Protein AF-0000000075194626 (afdb_homodimer)

Foldseek 3Di:
DDPPPPPPPPVVVCCVVVVVVLQDDPVLVVLQPDDADWDFLVRLQVLQPDDDFVSLLVLLQCLLNRLLSLLSNLSVLLSPDPPVLCPQPLNVVLNVLSVVVNVCSVPDDRRDGLVSSVVSLVVLVVSLQQCLLNVLSLLLSCLVVLVVDDQVSSQVSVLLVLLSNVVSCCSSQQSSQSSCVVVVNDDPPCDRRQKRAWDQLLVLLVVLVVLLQPFDDPDPQGWAAEAEEEDRRHTFIGRSFLSSLLSNLLRNVQGVLQCVQCVVPNHTHHWYWYWYDDPWKIKIKIWHFSQFDCCPPVWHAPDPVLLLTSHCVRTVCSPPPLLSVLSVVLSPDSSHHDSGPVVVSVVSVVLVPVPPVPPPPCPRDNSCRNNSSQSSLPQQHWGWDWDTPHRTIIMIMTMHTRPRPGIGPSPD/DDPPPPPPPPVVVCCVVVVVCLQDDPVLVVLQPDDADWDFLVRLQVLQVDDDFVSLLVLLQCLLNRLLSLLSNLSVLLSPDPPVLCPQPLNVVLNVLSVVVNVCSVPDDRRDGLVSSVVSLVVLVVSLQQCLLNVLSLLLSCLVVLVVDDQVSSQVSVLLVLLSNVVSCCSSQQSSQSSCVVVVNDDPPCDRRQKRAWDQLLVLLVVLVVLLQPFDDDDPQGWAAEAEEEDRRHTFIDRSFLSSLLSNLLRNVQGVLQCVQCVVPNHTHHWYWYWYDDPWKIKIKIKHFSQFDCCPPVWHAPDPVLLLTSHCVRTVCSPPPLLSVLSVVLSPDSSHHDSGSVVVSVVSVVVVPVPPVPPPPCPRDNSCRNNSSQSSLPQQHWGWDWDTPHRTIIMIMTMHTRPRPGIGPSPD

Sequence (824 aa):
MLSVPRPRLTLSRRLESTALHFYQNRQLELYAAKETKRLTLRQLVFFGRSINEERIITSANYVRTELPVRIAHRLRDLQALPYIVVTQEGVAKVYELYWSAFEKFRRYPVVTSLAENEKFCQFVAQLLNEHATVIPNLYLGLSLSSPYLAPDQLDSFMRRMLISRISRRVLAEHHIALSEAYAGTRAQESRVGIISTALDVAGCIRRCTDLLKSRPLQDAKGWPQIVIDGHLDCKFAYIREHLEYIIFELLKNAVDATRHKHASSDSLPPINVTVAEGTDDVGIRVSDQGGGGLSNNSCPVKSPEDLFSFSHVRNATRLDDERLVALRTVSSSQEGLLATVREQVARWQQDGETDNIALQGSHPKIGIGLPMSNIFATYFGGSLELVSLDGWGTDVYLRVPKLGTNLEGIEVMLSVPRPRLTLSRRLESTALHFYQNRQLELYAAKETKRLTLRQLVFFGRSINEERIITSANYVRTELPVRIAHRLRDLQALPYIVVTQEGVAKVYELYWSAFEKFRRYPVVTSLAENEKFCQFVAQLLNEHATVIPNLYLGLSLSSPYLAPDQLDSFMRRMLISRISRRVLAEHHIALSEAYAGTRAQESRVGIISTALDVAGCIRRCTDLLKSRPLQDAKGWPQIVIDGHLDCKFAYIREHLEYIIFELLKNAVDATRHKHASSDSLPPINVTVAEGTDDVGIRVSDQGGGGLSNNSCPVKSPEDLFSFSHVRNATRLDDERLVALRTVSSSQEGLLATVREQVARWQQDGETDNIALQGSHPKIGIGLPMSNIFATYFGGSLELVSLDGWGTDVYLRVPKLGTNLEGIEV

InterPro domains:
  IPR018955 Branched-chain alpha-ketoacid dehydrogenase kinase/Pyruvate dehydrogenase kinase, N-terminal [PF10436] (38-195)
  IPR036784 Alpha-ketoacid/pyruvate dehydrogenase kinase, N-terminal domain superfamily [G3DSA:1.20.140.20] (39-197)
  IPR036784 Alpha-ketoacid/pyruvate dehydrogenase kinase, N-terminal domain superfamily [SSF69012] (26-180)
  IPR036890 Histidine kinase/HSP90-like ATPase superfamily [G3DSA:3.30.565.10] (199-412)
  IPR036890 Histidine kinase/HSP90-like ATPase superfamily [SSF55874] (155-292)
  IPR036890 Histidine kinase/HSP90-like ATPase superfamily [SSF55874] (356-401)
  IPR039028 PDK/BCKDK protein kinase [PTHR11947] (21-409)

Nearest PDB structures (foldseek):
  8f5f-assembly1_A-3  TM=8.818E-01  e=5.459E-21  Homo sapiens
  6tn2-assembly1_AAA  TM=8.683E-01  e=3.681E-20  Homo sapiens
  6tn0-assembly1_AAA  TM=8.755E-01  e=8.912E-20  Homo sapiens
  2q8g-assembly1_A-2  TM=8.349E-01  e=2.784E-20  Homo sapiens
  2bu5-assembly1_A-2  TM=8.550E-01  e=2.158E-19  Homo sapiens

Solvent-accessible surface area (backbone atoms only — not comparable to full-atom values): 43524 Å² total; per-residue (Å²): 138,84,81,74,79,78,79,64,66,64,64,53,50,54,49,47,55,52,45,47,57,61,76,64,47,71,68,50,51,57,34,40,68,52,78,82,85,73,54,25,57,42,56,55,40,61,63,45,70,74,69,46,72,68,52,50,40,51,47,51,44,46,49,46,58,47,46,28,32,57,44,27,45,51,51,50,54,50,64,69,42,58,68,78,48,39,64,26,66,29,33,35,51,43,49,50,54,48,49,51,50,28,55,52,36,67,66,51,73,87,50,86,46,70,71,49,42,54,53,48,42,52,53,50,52,50,52,55,53,68,50,15,30,38,55,34,18,42,52,45,26,43,36,73,33,28,89,81,42,56,54,69,56,48,37,50,50,50,49,32,55,52,34,40,48,51,50,50,46,51,54,51,49,26,49,44,36,39,51,33,37,74,73,67,77,38,90,54,82,65,38,36,47,60,31,23,58,57,37,46,52,49,58,44,52,52,51,39,49,53,58,57,67,66,50,87,70,92,60,88,82,73,76,56,49,76,46,79,47,70,48,63,80,43,58,35,46,40,47,56,67,55,53,42,31,34,52,36,45,52,51,50,51,37,50,53,32,29,48,62,61,36,62,87,48,95,62,61,71,57,31,42,35,38,34,16,59,32,94,57,31,37,27,38,37,44,37,29,59,26,26,35,48,50,60,44,92,80,50,60,24,93,45,65,70,25,67,50,44,61,21,39,89,44,19,53,60,54,66,32,64,62,27,50,53,42,28,50,54,41,37,71,34,82,76,32,47,82,81,45,58,65,61,56,53,52,50,50,59,52,37,70,69,43,72,74,82,50,56,75,78,64,71,64,60,64,74,52,58,62,34,49,30,42,45,54,31,33,32,48,64,24,39,68,47,66,45,64,30,28,56,33,9,35,40,34,41,38,34,40,55,43,73,27,74,44,52,46,51,53,87,99,135,84,81,75,79,75,78,65,64,64,65,53,50,54,49,48,53,52,44,47,57,62,74,63,44,70,67,52,52,58,34,42,69,52,79,80,83,74,53,26,59,43,56,54,41,62,62,44,71,74,69,45,73,69,52,51,39,50,48,50,43,47,49,48,59,48,46,30,32,58,43,27,44,51,51,50,54,51,63,68,41,58,67,78,48,40,64,26,68,30,33,34,51,43,50,50,52,49,48,51,51,29,54,52,36,69,67,50,76,86,50,84,46,70,71,48,42,54,54,48,43,51,53,51,52,52,53,55,53,68,49,16,30,37,55,35,18,43,52,45,27,43,38,74,34,28,90,80,42,57,53,70,58,49,36,51,50,52,48,35,54,51,36,40,49,51,50,50,47,51,53,51,49,26,49,44,36,40,52,33,38,74,71,67,77,37,90,54,82,64,37,37,47,63,31,24,60,56,37,45,52,49,57,44,52,52,51,38,49,54,59,56,69,67,48,89,70,92,60,88,82,72,76,55,48,75,46,78,48,70,46,63,82,42,59,34,45,42,49,59,67,55,54,42,30,34,51,37,46,51,50,50,52,39,50,53,31,27,49,63,63,36,63,88,48,96,62,62,72,56,31,41,35,38,32,17,61,32,95,57,31,37,25,39,36,42,36,28,60,27,26,34,48,51,60,43,92,80,47,60,25,92,45,65,70,25,67,49,43,60,20,38,87,45,21,55,59,54,67,31,65,63,26,51,52,42,28,50,54,41,38,70,35,82,75,32,48,81,80,44,58,66,62,55,53,52,49,50,60,51,38,69,70,44,75,73,83,52,56,78,81,65,72,64,59,62,74,51,57,63,34,49,32,42,46,55,32,33,34,48,63,25,40,68,47,65,46,64,31,29,56,34,10,37,39,35,39,38,36,39,54,44,74,27,75,42,52,46,50,54,88,102

Structure (mmCIF, N/CA/C/O backbone):
data_AF-0000000075194626-model_v1
#
loop_
_entity.id
_entity.type
_entity.pdbx_description
1 polymer 'Protein-serine/threonine kinase'
#
loop_
_atom_site.group_PDB
_atom_site.id
_atom_site.type_symbol
_atom_site.label_atom_id
_atom_site.label_alt_id
_atom_site.label_comp_id
_atom_site.label_asym_id
_atom_site.label_entity_id
_atom_site.label_seq_id
_atom_site.pdbx_PDB_ins_code
_atom_site.Cartn_x
_atom_site.Cartn_y
_atom_site.Cartn_z
_atom_site.occupancy
_atom_site.B_iso_or_equiv
_atom_site.auth_seq_id
_atom_site.auth_comp_id
_atom_site.auth_asym_id
_atom_site.auth_atom_id
_atom_site.pdbx_PDB_model_num
ATOM 1 N N . MET A 1 1 ? -59.531 43.375 3.799 1 26.41 1 MET A N 1
ATOM 2 C CA . MET A 1 1 ? -58.781 42.938 2.637 1 26.41 1 MET A CA 1
ATOM 3 C C . MET A 1 1 ? -57.344 43.469 2.699 1 26.41 1 MET A C 1
ATOM 5 O O . MET A 1 1 ? -57.062 44.562 2.182 1 26.41 1 MET A O 1
ATOM 9 N N . LEU A 1 2 ? -56.656 43.344 3.855 1 31.11 2 LEU A N 1
ATOM 10 C CA . LEU A 1 2 ? -55.375 43.969 4.281 1 31.11 2 LEU A CA 1
ATOM 11 C C . LEU A 1 2 ? -54.219 43.344 3.545 1 31.11 2 LEU A C 1
ATOM 13 O O . LEU A 1 2 ? -54.094 42.125 3.477 1 31.11 2 LEU A O 1
ATOM 17 N N . SER A 1 3 ? -53.625 44.094 2.457 1 29.52 3 SER A N 1
ATOM 18 C CA . SER A 1 3 ? -52.562 43.844 1.478 1 29.52 3 SER A CA 1
ATOM 19 C C . SER A 1 3 ? -51.219 43.594 2.158 1 29.52 3 SER A C 1
ATOM 21 O O . SER A 1 3 ? -50.75 44.406 2.936 1 29.52 3 SER A O 1
ATOM 23 N N . VAL A 1 4 ? -50.906 42.25 2.408 1 36.88 4 VAL A N 1
ATOM 24 C CA . VAL A 1 4 ? -49.688 41.812 3.064 1 36.88 4 VAL A CA 1
ATOM 25 C C . VAL A 1 4 ? -48.5 42.188 2.195 1 36.88 4 VAL A C 1
ATOM 27 O O . VAL A 1 4 ? -48.406 41.75 1.043 1 36.88 4 VAL A O 1
ATOM 30 N N . PRO A 1 5 ? -47.812 43.344 2.488 1 29.92 5 PRO A N 1
ATOM 31 C CA . PRO A 1 5 ? -46.688 43.75 1.645 1 29.92 5 PRO A CA 1
ATOM 32 C C . PRO A 1 5 ? -45.625 42.656 1.53 1 29.92 5 PRO A C 1
ATOM 34 O O . PRO A 1 5 ? -45.312 42 2.516 1 29.92 5 PRO A O 1
ATOM 37 N N . ARG A 1 6 ? -45.531 42.031 0.31 1 35.09 6 ARG A N 1
ATOM 38 C CA . ARG A 1 6 ? -44.594 40.938 -0.045 1 35.09 6 ARG A CA 1
ATOM 39 C C . ARG A 1 6 ? -43.156 41.406 0.08 1 35.09 6 ARG A C 1
ATOM 41 O O . ARG A 1 6 ? -42.719 42.344 -0.621 1 35.09 6 ARG A O 1
ATOM 48 N N . PRO A 1 7 ? -42.5 41.344 1.349 1 30.73 7 PRO A N 1
ATOM 49 C CA . PRO A 1 7 ? -41.094 41.719 1.551 1 30.73 7 PRO A CA 1
ATOM 50 C C . PRO A 1 7 ? -40.125 40.969 0.634 1 30.73 7 PRO A C 1
ATOM 52 O O . PRO A 1 7 ? -38.938 40.875 0.933 1 30.73 7 PRO A O 1
ATOM 55 N N . ARG A 1 8 ? -40.5 40.438 -0.591 1 35.94 8 ARG A N 1
ATOM 56 C CA . ARG A 1 8 ? -39.719 39.469 -1.357 1 35.94 8 ARG A CA 1
ATOM 57 C C . ARG A 1 8 ? -38.469 40.125 -1.947 1 35.94 8 ARG A C 1
ATOM 59 O O . ARG A 1 8 ? -37.625 39.438 -2.484 1 35.94 8 ARG A O 1
ATOM 66 N N . LEU A 1 9 ? -38.469 41.375 -2.348 1 35.84 9 LEU A N 1
ATOM 67 C CA . LEU A 1 9 ? -37.531 41.812 -3.373 1 35.84 9 LEU A CA 1
ATOM 68 C C . LEU A 1 9 ? -36.156 42.062 -2.779 1 35.84 9 LEU A C 1
ATOM 70 O O . LEU A 1 9 ? -35.156 42.062 -3.5 1 35.84 9 LEU A O 1
ATOM 74 N N . THR A 1 10 ? -36.062 42.406 -1.47 1 34.56 10 THR A N 1
ATOM 75 C CA . THR A 1 10 ? -34.781 42.906 -1.003 1 34.56 10 THR A CA 1
ATOM 76 C C . THR A 1 10 ? -33.781 41.75 -0.869 1 34.56 10 THR A C 1
ATOM 78 O O . THR A 1 10 ? -32.594 41.938 -1.087 1 34.56 10 THR A O 1
ATOM 81 N N . LEU A 1 11 ? -34.281 40.594 -0.537 1 42.44 11 LEU A N 1
ATOM 82 C CA . LEU A 1 11 ? -33.344 39.5 -0.332 1 42.44 11 LEU A CA 1
ATOM 83 C C . LEU A 1 11 ? -32.812 38.969 -1.664 1 42.44 11 LEU A C 1
ATOM 85 O O . LEU A 1 11 ? -31.703 38.438 -1.731 1 42.44 11 LEU A O 1
ATOM 89 N N . SER A 1 12 ? -33.594 39.125 -2.758 1 41.66 12 SER A N 1
ATOM 90 C CA . SER A 1 12 ? -33.188 38.625 -4.074 1 41.66 12 SER A CA 1
ATOM 91 C C . SER A 1 12 ? -32.094 39.469 -4.68 1 41.66 12 SER A C 1
ATOM 93 O O . SER A 1 12 ? -31.156 38.938 -5.301 1 41.66 12 SER A O 1
ATOM 95 N N . ARG A 1 13 ? -32.031 40.719 -4.523 1 41.34 13 ARG A N 1
ATOM 96 C CA . ARG A 1 13 ? -31.031 41.594 -5.117 1 41.34 13 ARG A CA 1
ATOM 97 C C . ARG A 1 13 ? -29.703 41.5 -4.375 1 41.34 13 ARG A C 1
ATOM 99 O O . ARG A 1 13 ? -28.641 41.562 -4.992 1 41.34 13 ARG A O 1
ATOM 106 N N . ARG A 1 14 ? -29.734 41.438 -3.104 1 43.91 14 ARG A N 1
ATOM 107 C CA . ARG A 1 14 ? -28.5 41.219 -2.346 1 43.91 14 ARG A CA 1
ATOM 108 C C . ARG A 1 14 ? -27.859 39.875 -2.682 1 43.91 14 ARG A C 1
ATOM 110 O O . ARG A 1 14 ? -26.641 39.781 -2.75 1 43.91 14 ARG A O 1
ATOM 117 N N . LEU A 1 15 ? -28.719 38.969 -3.002 1 44.88 15 LEU A N 1
ATOM 118 C CA . LEU A 1 15 ? -28.203 37.688 -3.406 1 44.88 15 LEU A CA 1
ATOM 119 C C . LEU A 1 15 ? -27.578 37.75 -4.797 1 44.88 15 LEU A C 1
ATOM 121 O O . LEU A 1 15 ? -26.547 37.094 -5.055 1 44.88 15 LEU A O 1
ATOM 125 N N . GLU A 1 16 ? -28.203 38.562 -5.684 1 43.69 16 GLU A N 1
ATOM 126 C CA . GLU A 1 16 ? -27.672 38.719 -7.027 1 43.69 16 GLU A CA 1
ATOM 127 C C . GLU A 1 16 ? -26.375 39.531 -7.012 1 43.69 16 GLU A C 1
ATOM 129 O O . GLU A 1 16 ? -25.422 39.219 -7.711 1 43.69 16 GLU A O 1
ATOM 134 N N . SER A 1 17 ? -26.453 40.719 -6.434 1 42.25 17 SER A N 1
ATOM 135 C CA . SER A 1 17 ? -25.234 41.531 -6.352 1 42.25 17 SER A CA 1
ATOM 136 C C . SER A 1 17 ? -24.125 40.781 -5.613 1 42.25 17 SER A C 1
ATOM 138 O O . SER A 1 17 ? -22.969 40.812 -6.027 1 42.25 17 SER A O 1
ATOM 140 N N . THR A 1 18 ? -24.484 40.188 -4.527 1 44.62 18 THR A N 1
ATOM 141 C CA . THR A 1 18 ? -23.531 39.375 -3.783 1 44.62 18 THR A CA 1
ATOM 142 C C . THR A 1 18 ? -23.062 38.188 -4.621 1 44.62 18 THR A C 1
ATOM 144 O O . THR A 1 18 ? -21.938 37.719 -4.461 1 44.62 18 THR A O 1
ATOM 147 N N . ALA A 1 19 ? -23.938 37.75 -5.367 1 49.41 19 ALA A N 1
ATOM 148 C CA . ALA A 1 19 ? -23.594 36.688 -6.289 1 49.41 19 ALA A CA 1
ATOM 149 C C . ALA A 1 19 ? -22.609 37.156 -7.355 1 49.41 19 ALA A C 1
ATOM 151 O O . ALA A 1 19 ? -21.672 36.469 -7.703 1 49.41 19 ALA A O 1
ATOM 152 N N . LEU A 1 20 ? -22.953 38.312 -7.988 1 45.66 20 LEU A N 1
ATOM 153 C CA . LEU A 1 20 ? -22.078 38.875 -9 1 45.66 20 LEU A CA 1
ATOM 154 C C . LEU A 1 20 ? -20.688 39.156 -8.422 1 45.66 20 LEU A C 1
ATOM 156 O O . LEU A 1 20 ? -19.688 38.906 -9.078 1 45.66 20 LEU A O 1
ATOM 160 N N . HIS A 1 21 ? -20.641 39.844 -7.312 1 49.88 21 HIS A N 1
ATOM 161 C CA . HIS A 1 21 ? -19.359 40.062 -6.637 1 49.88 21 HIS A CA 1
ATOM 162 C C . HIS A 1 21 ? -18.688 38.75 -6.273 1 49.88 21 HIS A C 1
ATOM 164 O O . HIS A 1 21 ? -17.469 38.688 -6.113 1 49.88 21 HIS A O 1
ATOM 170 N N . PHE A 1 22 ? -19.484 37.875 -6.203 1 56.28 22 PHE A N 1
ATOM 171 C CA . PHE A 1 22 ? -18.984 36.562 -5.914 1 56.28 22 PHE A CA 1
ATOM 172 C C . PHE A 1 22 ? -18.109 36.062 -7.055 1 56.28 22 PHE A C 1
ATOM 174 O O . PHE A 1 22 ? -17.016 35.5 -6.82 1 56.28 22 PHE A O 1
ATOM 181 N N . TYR A 1 23 ? -18.484 36.312 -8.367 1 63.53 23 TYR A N 1
ATOM 182 C CA . TYR A 1 23 ? -17.781 35.656 -9.477 1 63.53 23 TYR A CA 1
ATOM 183 C C . TYR A 1 23 ? -16.844 36.656 -10.172 1 63.53 23 TYR A C 1
ATOM 185 O O . TYR A 1 23 ? -15.828 36.25 -10.734 1 63.53 23 TYR A O 1
ATOM 193 N N . GLN A 1 24 ? -17.203 37.938 -10.133 1 67.81 24 GLN A N 1
ATOM 194 C CA . GLN A 1 24 ? -16.375 38.781 -10.969 1 67.81 24 GLN A CA 1
ATOM 195 C C . GLN A 1 24 ? -15.703 39.875 -10.141 1 67.81 24 GLN A C 1
ATOM 197 O O . GLN A 1 24 ? -16.359 40.844 -9.711 1 67.81 24 GLN A O 1
ATOM 202 N N . ASN A 1 25 ? -14.539 39.656 -9.664 1 79.44 25 ASN A N 1
ATOM 203 C CA . ASN A 1 25 ? -13.703 40.625 -8.961 1 79.44 25 ASN A CA 1
ATOM 204 C C . ASN A 1 25 ? -12.32 40.719 -9.594 1 79.44 25 ASN A C 1
ATOM 206 O O . ASN A 1 25 ? -11.555 39.781 -9.586 1 79.44 25 ASN A O 1
ATOM 210 N N . ARG A 1 26 ? -11.977 41.875 -10.164 1 87.19 26 ARG A N 1
ATOM 211 C CA . ARG A 1 26 ? -10.742 42.094 -10.898 1 87.19 26 ARG A CA 1
ATOM 212 C C . ARG A 1 26 ? -9.523 41.875 -10.008 1 87.19 26 ARG A C 1
ATOM 214 O O . ARG A 1 26 ? -8.523 41.312 -10.445 1 87.19 26 ARG A O 1
ATOM 221 N N . GLN A 1 27 ? -9.617 42.406 -8.82 1 91.5 27 GLN A N 1
ATOM 222 C CA . GLN A 1 27 ? -8.5 42.219 -7.895 1 91.5 27 GLN A CA 1
ATOM 223 C C . GLN A 1 27 ? -8.25 40.75 -7.605 1 91.5 27 GLN A C 1
ATOM 225 O O . GLN A 1 27 ? -7.098 40.312 -7.562 1 91.5 27 GLN A O 1
ATOM 230 N N . LEU A 1 28 ? -9.297 40.031 -7.391 1 93.94 28 LEU A N 1
ATOM 231 C CA . LEU A 1 28 ? -9.156 38.625 -7.145 1 93.94 28 LEU A CA 1
ATOM 232 C C . LEU A 1 28 ? -8.5 37.906 -8.336 1 93.94 28 LEU A C 1
ATOM 234 O O . LEU A 1 28 ? -7.637 37.062 -8.164 1 93.94 28 LEU A O 1
ATOM 238 N N . GLU A 1 29 ? -8.883 38.281 -9.523 1 93.5 29 GLU A N 1
ATOM 239 C CA . GLU A 1 29 ? -8.328 37.688 -10.734 1 93.5 29 GLU A CA 1
ATOM 240 C C . GLU A 1 29 ? -6.832 37.969 -10.852 1 93.5 29 GLU A C 1
ATOM 242 O O . GLU A 1 29 ? -6.059 37.125 -11.258 1 93.5 29 GLU A O 1
ATOM 247 N N . LEU A 1 30 ? -6.508 39.125 -10.531 1 94.31 30 LEU A N 1
ATOM 248 C CA . LEU A 1 30 ? -5.105 39.531 -10.609 1 94.31 30 LEU A CA 1
ATOM 249 C C . LEU A 1 30 ? -4.254 38.688 -9.656 1 94.31 30 LEU A C 1
ATOM 251 O O . LEU A 1 30 ? -3.174 38.219 -10.023 1 94.31 30 LEU A O 1
ATOM 255 N N . TYR A 1 31 ? -4.68 38.562 -8.492 1 95.5 31 TYR A N 1
ATOM 256 C CA . TYR A 1 31 ? -3.922 37.812 -7.5 1 95.5 31 TYR A CA 1
ATOM 257 C C . TYR A 1 31 ? -3.953 36.312 -7.809 1 95.5 31 TYR A C 1
ATOM 259 O O . TYR A 1 31 ? -2.963 35.625 -7.598 1 95.5 31 TYR A O 1
ATOM 267 N N . ALA A 1 32 ? -5.066 35.844 -8.305 1 94.62 32 ALA A N 1
ATOM 268 C CA . ALA A 1 32 ? -5.219 34.438 -8.625 1 94.62 32 ALA A CA 1
ATOM 269 C C . ALA A 1 32 ? -4.359 34.031 -9.82 1 94.62 32 ALA A C 1
ATOM 271 O O . ALA A 1 32 ? -4.062 32.844 -10.023 1 94.62 32 ALA A O 1
ATOM 272 N N . ALA A 1 33 ? -3.98 34.938 -10.562 1 94.88 33 ALA A N 1
ATOM 273 C CA . ALA A 1 33 ? -3.15 34.688 -11.734 1 94.88 33 ALA A CA 1
ATOM 274 C C . ALA A 1 33 ? -1.678 34.594 -11.352 1 94.88 33 ALA A C 1
ATOM 276 O O . ALA A 1 33 ? -0.868 34.062 -12.133 1 94.88 33 ALA A O 1
ATOM 277 N N . LYS A 1 34 ? -1.343 35.062 -10.188 1 94.88 34 LYS A N 1
ATOM 278 C CA . LYS A 1 34 ? 0.04 35 -9.727 1 94.88 34 LYS A CA 1
ATOM 279 C C . LYS A 1 34 ? 0.396 33.562 -9.297 1 94.88 34 LYS A C 1
ATOM 281 O O . LYS A 1 34 ? -0.45 32.844 -8.766 1 94.88 34 LYS A O 1
ATOM 286 N N . GLU A 1 35 ? 1.646 33.219 -9.531 1 93.06 35 GLU A N 1
ATOM 287 C CA . GLU A 1 35 ? 2.125 31.922 -9.078 1 93.06 35 GLU A CA 1
ATOM 288 C C . GLU A 1 35 ? 2.559 31.969 -7.613 1 93.06 35 GLU A C 1
ATOM 290 O O . GLU A 1 35 ? 3.156 32.938 -7.172 1 93.06 35 GLU A O 1
ATOM 295 N N . THR A 1 36 ? 2.207 30.922 -6.965 1 93.19 36 THR A N 1
ATOM 296 C CA . THR A 1 36 ? 2.633 30.812 -5.574 1 93.19 36 THR A CA 1
ATOM 297 C C . THR A 1 36 ? 4.125 30.516 -5.484 1 93.19 36 THR A C 1
ATOM 299 O O . THR A 1 36 ? 4.668 29.797 -6.32 1 93.19 36 THR A O 1
ATOM 302 N N . LYS A 1 37 ? 4.723 31.109 -4.574 1 92.06 37 LYS A N 1
ATOM 303 C CA . LYS A 1 37 ? 6.113 30.797 -4.277 1 92.06 37 LYS A CA 1
ATOM 304 C C . LYS A 1 37 ? 6.211 29.719 -3.189 1 92.06 37 LYS A C 1
ATOM 306 O O . LYS A 1 37 ? 6.203 30.047 -1.998 1 92.06 37 LYS A O 1
ATOM 311 N N . ARG A 1 38 ? 6.453 28.562 -3.576 1 92.25 38 ARG A N 1
ATOM 312 C CA . ARG A 1 38 ? 6.516 27.438 -2.654 1 92.25 38 ARG A CA 1
ATOM 313 C C . ARG A 1 38 ? 7.852 27.391 -1.926 1 92.25 38 ARG A C 1
ATOM 315 O O . ARG A 1 38 ? 8.883 27.781 -2.484 1 92.25 38 ARG A O 1
ATOM 322 N N . LEU A 1 39 ? 7.805 26.938 -0.769 1 92.44 39 LEU A N 1
ATOM 323 C CA . LEU A 1 39 ? 9.016 26.906 0.048 1 92.44 39 LEU A CA 1
ATOM 324 C C . LEU A 1 39 ? 9.273 25.484 0.564 1 92.44 39 LEU A C 1
ATOM 326 O O . LEU A 1 39 ? 8.344 24.688 0.673 1 92.44 39 LEU A O 1
ATOM 330 N N . THR A 1 40 ? 10.594 25.203 0.781 1 94.75 40 THR A N 1
ATOM 331 C CA . THR A 1 40 ? 11 23.984 1.466 1 94.75 40 THR A CA 1
ATOM 332 C C . THR A 1 40 ? 11.25 24.25 2.947 1 94.75 40 THR A C 1
ATOM 334 O O . THR A 1 40 ? 11.43 25.406 3.355 1 94.75 40 THR A O 1
ATOM 337 N N . LEU A 1 41 ? 11.188 23.234 3.646 1 94.06 41 LEU A N 1
ATOM 338 C CA . LEU A 1 41 ? 11.523 23.344 5.062 1 94.06 41 LEU A CA 1
ATOM 339 C C . LEU A 1 41 ? 12.93 23.891 5.246 1 94.06 41 LEU A C 1
ATOM 341 O O . LEU A 1 41 ? 13.18 24.703 6.141 1 94.06 41 LEU A O 1
ATOM 345 N N . ARG A 1 42 ? 13.805 23.484 4.461 1 93.94 42 ARG A N 1
ATOM 346 C CA . ARG A 1 42 ? 15.195 23.922 4.527 1 93.94 42 ARG A CA 1
ATOM 347 C C . ARG A 1 42 ? 15.32 25.422 4.289 1 93.94 42 ARG A C 1
ATOM 349 O O . ARG A 1 42 ? 16.094 26.094 4.965 1 93.94 42 ARG A O 1
ATOM 356 N N . GLN A 1 43 ? 14.617 25.891 3.342 1 94.25 43 GLN A N 1
ATOM 357 C CA . GLN A 1 43 ? 14.625 27.328 3.055 1 94.25 43 GLN A CA 1
ATOM 358 C C . GLN A 1 43 ? 14.133 28.125 4.254 1 94.25 43 GLN A C 1
ATOM 360 O O . GLN A 1 43 ? 14.703 29.172 4.578 1 94.25 43 GLN A O 1
ATOM 365 N N . LEU A 1 44 ? 13.109 27.656 4.875 1 94.06 44 LEU A N 1
ATOM 366 C CA . LEU A 1 44 ? 12.562 28.344 6.047 1 94.06 44 LEU A CA 1
ATOM 367 C C . LEU A 1 44 ? 13.578 28.359 7.184 1 94.06 44 LEU A C 1
ATOM 369 O O . LEU A 1 44 ? 13.758 29.391 7.836 1 94.06 44 LEU A O 1
ATOM 373 N N . VAL A 1 45 ? 14.234 27.266 7.359 1 93.56 45 VAL A N 1
ATOM 374 C CA . VAL A 1 45 ? 15.227 27.156 8.422 1 93.56 45 VAL A CA 1
ATOM 375 C C . VAL A 1 45 ? 16.422 28.062 8.117 1 93.56 45 VAL A C 1
ATOM 377 O O . VAL A 1 45 ? 16.891 28.781 8.992 1 93.56 45 VAL A O 1
ATOM 380 N N . PHE A 1 46 ? 16.844 27.984 6.934 1 91.88 46 PHE A N 1
ATOM 381 C CA . PHE A 1 46 ? 17.984 28.766 6.531 1 91.88 46 PHE A CA 1
ATOM 382 C C . PHE A 1 46 ? 17.719 30.266 6.719 1 91.88 46 PHE A C 1
ATOM 384 O O . PHE A 1 46 ? 18.562 30.984 7.238 1 91.88 46 PHE A O 1
ATOM 391 N N . PHE A 1 47 ? 16.609 30.672 6.328 1 90.88 47 PHE A N 1
ATOM 392 C CA . PHE A 1 47 ? 16.234 32.094 6.457 1 90.88 47 PHE A CA 1
ATOM 393 C C . PHE A 1 47 ? 16.172 32.5 7.922 1 90.88 47 PHE A C 1
ATOM 395 O O . PHE A 1 47 ? 16.578 33.594 8.289 1 90.88 47 PHE A O 1
ATOM 402 N N . GLY A 1 48 ? 15.734 31.625 8.781 1 90.5 48 GLY A N 1
ATOM 403 C CA . GLY A 1 48 ? 15.477 31.953 10.172 1 90.5 48 GLY A CA 1
ATOM 404 C C . GLY A 1 48 ? 16.719 31.844 11.047 1 90.5 48 GLY A C 1
ATOM 405 O O . GLY A 1 48 ? 16.734 32.344 12.172 1 90.5 48 GLY A O 1
ATOM 406 N N . ARG A 1 49 ? 17.75 31.188 10.75 1 87.81 49 ARG A N 1
ATOM 407 C CA . ARG A 1 49 ? 18.938 30.953 11.562 1 87.81 49 ARG A CA 1
ATOM 408 C C . ARG A 1 49 ? 19.656 32.25 11.867 1 87.81 49 ARG A C 1
ATOM 410 O O . ARG A 1 49 ? 20.203 32.438 12.961 1 87.81 49 ARG A O 1
ATOM 417 N N . SER A 1 50 ? 19.797 33.188 11.008 1 86.44 50 SER A N 1
ATOM 418 C CA . SER A 1 50 ? 20.453 34.438 11.242 1 86.44 50 SER A CA 1
ATOM 419 C C . SER A 1 50 ? 19.5 35.625 11.094 1 86.44 50 SER A C 1
ATOM 421 O O . SER A 1 50 ? 19.703 36.5 10.25 1 86.44 50 SER A O 1
ATOM 423 N N . ILE A 1 51 ? 18.609 35.625 12.164 1 88.62 51 ILE A N 1
ATOM 424 C CA . ILE A 1 51 ? 17.547 36.625 12.047 1 88.62 51 ILE A CA 1
ATOM 425 C C . ILE A 1 51 ? 18.062 38 12.523 1 88.62 51 ILE A C 1
ATOM 427 O O . ILE A 1 51 ? 18.812 38.062 13.492 1 88.62 51 ILE A O 1
ATOM 431 N N . ASN A 1 52 ? 17.906 38.969 11.727 1 93.56 52 ASN A N 1
ATOM 432 C CA . ASN A 1 52 ? 18.156 40.375 12.047 1 93.56 52 ASN A CA 1
ATOM 433 C C . ASN A 1 52 ? 16.969 41.25 11.641 1 93.56 52 ASN A C 1
ATOM 435 O O . ASN A 1 52 ? 15.938 40.75 11.203 1 93.56 52 ASN A O 1
ATOM 439 N N . GLU A 1 53 ? 17.094 42.5 11.93 1 95.31 53 GLU A N 1
ATOM 440 C CA . GLU A 1 53 ? 15.961 43.406 11.695 1 95.31 53 GLU A CA 1
ATOM 441 C C . GLU A 1 53 ? 15.555 43.375 10.227 1 95.31 53 GLU A C 1
ATOM 443 O O . GLU A 1 53 ? 14.367 43.312 9.914 1 95.31 53 GLU A O 1
ATOM 448 N N . GLU A 1 54 ? 16.484 43.406 9.336 1 95.75 54 GLU A N 1
ATOM 449 C CA . GLU A 1 54 ? 16.219 43.438 7.906 1 95.75 54 GLU A CA 1
ATOM 450 C C . GLU A 1 54 ? 15.477 42.188 7.465 1 95.75 54 GLU A C 1
ATOM 452 O O . GLU A 1 54 ? 14.531 42.25 6.676 1 95.75 54 GLU A O 1
ATOM 457 N N . ARG A 1 55 ? 15.883 41.125 7.973 1 95.44 55 ARG A N 1
ATOM 458 C CA . ARG A 1 55 ? 15.281 39.844 7.605 1 95.44 55 ARG A CA 1
ATOM 459 C C . ARG A 1 55 ? 13.859 39.75 8.148 1 95.44 55 ARG A C 1
ATOM 461 O O . ARG A 1 55 ? 12.984 39.156 7.504 1 95.44 55 ARG A O 1
ATOM 468 N N . ILE A 1 56 ? 13.664 40.25 9.305 1 97.06 56 ILE A N 1
ATOM 469 C CA . ILE A 1 56 ? 12.32 40.219 9.883 1 97.06 56 ILE A CA 1
ATOM 470 C C . ILE A 1 56 ? 11.367 41.031 9 1 97.06 56 ILE A C 1
ATOM 472 O O . ILE A 1 56 ? 10.258 40.594 8.711 1 97.06 56 ILE A O 1
ATOM 476 N N . ILE A 1 57 ? 11.82 42.156 8.602 1 97.81 57 ILE A N 1
ATOM 477 C CA . ILE A 1 57 ? 11 43.031 7.766 1 97.81 57 ILE A CA 1
ATOM 478 C C . ILE A 1 57 ? 10.758 42.375 6.414 1 97.81 57 ILE A C 1
ATOM 480 O O . ILE A 1 57 ? 9.641 42.406 5.883 1 97.81 57 ILE A O 1
ATOM 484 N N . THR A 1 58 ? 11.789 41.75 5.934 1 97 58 THR A N 1
ATOM 485 C CA . THR A 1 58 ? 11.664 41.031 4.676 1 97 58 THR A CA 1
ATOM 486 C C . THR A 1 58 ? 10.641 39.906 4.812 1 97 58 THR A C 1
ATOM 488 O O . THR A 1 58 ? 9.805 39.719 3.934 1 97 58 THR A O 1
ATOM 491 N N . SER A 1 59 ? 10.789 39.188 5.895 1 97 59 SER A N 1
ATOM 492 C CA . SER A 1 59 ? 9.852 38.094 6.16 1 97 59 SER A CA 1
ATOM 493 C C . SER A 1 59 ? 8.422 38.625 6.293 1 97 59 SER A C 1
ATOM 495 O O . SER A 1 59 ? 7.488 38 5.758 1 97 59 SER A O 1
ATOM 497 N N . ALA A 1 60 ? 8.203 39.656 6.969 1 98.25 60 ALA A N 1
ATOM 498 C CA . ALA A 1 60 ? 6.887 40.25 7.141 1 98.25 60 ALA A CA 1
ATOM 499 C C . ALA A 1 60 ? 6.254 40.594 5.793 1 98.25 60 ALA A C 1
ATOM 501 O O . ALA A 1 60 ? 5.082 40.281 5.559 1 98.25 60 ALA A O 1
ATOM 502 N N . ASN A 1 61 ? 7.023 41.188 5.004 1 98.31 61 ASN A N 1
ATOM 503 C CA . ASN A 1 61 ? 6.492 41.625 3.715 1 98.31 61 ASN A CA 1
ATOM 504 C C . ASN A 1 61 ? 6.281 40.438 2.775 1 98.31 61 ASN A C 1
ATOM 506 O O . ASN A 1 61 ? 5.379 40.438 1.939 1 98.31 61 ASN A O 1
ATOM 510 N N . TYR A 1 62 ? 7.109 39.438 2.932 1 97.56 62 TYR A N 1
ATOM 511 C CA . TYR A 1 62 ? 6.848 38.219 2.182 1 97.56 62 TYR A CA 1
ATOM 512 C C . TYR A 1 62 ? 5.492 37.625 2.557 1 97.56 62 TYR A C 1
ATOM 514 O O . TYR A 1 62 ? 4.691 37.281 1.681 1 97.56 62 TYR A O 1
ATOM 522 N N . VAL A 1 63 ? 5.242 37.469 3.838 1 98.19 63 VAL A N 1
ATOM 523 C CA . VAL A 1 63 ? 3.975 36.938 4.32 1 98.19 63 VAL A CA 1
ATOM 524 C C . VAL A 1 63 ? 2.822 37.812 3.85 1 98.19 63 VAL A C 1
ATOM 526 O O . VAL A 1 63 ? 1.806 37.312 3.363 1 98.19 63 VAL A O 1
ATOM 529 N N . ARG A 1 64 ? 2.998 39.062 3.986 1 98.25 64 ARG A N 1
ATOM 530 C CA . ARG A 1 64 ? 1.992 40.062 3.617 1 98.25 64 ARG A CA 1
ATOM 531 C C . ARG A 1 64 ? 1.588 39.906 2.154 1 98.25 64 ARG A C 1
ATOM 533 O O . ARG A 1 64 ? 0.409 40.031 1.815 1 98.25 64 ARG A O 1
ATOM 540 N N . THR A 1 65 ? 2.514 39.594 1.294 1 97.31 65 THR A N 1
ATOM 541 C CA . THR A 1 65 ? 2.24 39.594 -0.139 1 97.31 65 THR A CA 1
ATOM 542 C C . THR A 1 65 ? 1.902 38.188 -0.622 1 97.31 65 THR A C 1
ATOM 544 O O . THR A 1 65 ? 1.146 38.031 -1.581 1 97.31 65 THR A O 1
ATOM 547 N N . GLU A 1 66 ? 2.455 37.188 0.001 1 97.31 66 GLU A N 1
ATOM 548 C CA . GLU A 1 66 ? 2.252 35.812 -0.442 1 97.31 66 GLU A CA 1
ATOM 549 C C . GLU A 1 66 ? 0.894 35.281 0.007 1 97.31 66 GLU A C 1
ATOM 551 O O . GLU A 1 66 ? 0.243 34.531 -0.723 1 97.31 66 GLU A O 1
ATOM 556 N N . LEU A 1 67 ? 0.402 35.594 1.202 1 97.75 67 LEU A N 1
ATOM 557 C CA . LEU A 1 67 ? -0.816 35.031 1.765 1 97.75 67 LEU A CA 1
ATOM 558 C C . LEU A 1 67 ? -2.031 35.375 0.92 1 97.75 67 LEU A C 1
ATOM 560 O O . LEU A 1 67 ? -2.869 34.531 0.624 1 97.75 67 LEU A O 1
ATOM 564 N N . PRO A 1 68 ? -2.16 36.688 0.492 1 97.44 68 PRO A N 1
ATOM 565 C CA . PRO A 1 68 ? -3.326 37 -0.344 1 97.44 68 PRO A CA 1
ATOM 566 C C . PRO A 1 68 ? -3.307 36.25 -1.672 1 97.44 68 PRO A C 1
ATOM 568 O O . PRO A 1 68 ? -4.367 35.906 -2.211 1 97.44 68 PRO A O 1
ATOM 571 N N . VAL A 1 69 ? -2.154 35.906 -2.201 1 97.25 69 VAL A N 1
ATOM 572 C CA . VAL A 1 69 ? -2.066 35.125 -3.426 1 97.25 69 VAL A CA 1
ATOM 573 C C . VAL A 1 69 ? -2.596 33.719 -3.172 1 97.25 69 VAL A C 1
ATOM 575 O O . VAL A 1 69 ? -3.426 33.219 -3.93 1 97.25 69 VAL A O 1
ATOM 578 N N . ARG A 1 70 ? -2.15 33.094 -2.143 1 96.94 70 ARG A N 1
ATOM 579 C CA . ARG A 1 70 ? -2.588 31.75 -1.802 1 96.94 70 ARG A CA 1
ATOM 580 C C . ARG A 1 70 ? -4.082 31.719 -1.503 1 96.94 70 ARG A C 1
ATOM 582 O O . ARG A 1 70 ? -4.777 30.781 -1.889 1 96.94 70 ARG A O 1
ATOM 589 N N . ILE A 1 71 ? -4.539 32.719 -0.818 1 97.44 71 ILE A N 1
ATOM 590 C CA . ILE A 1 71 ? -5.957 32.812 -0.486 1 97.44 71 ILE A CA 1
ATOM 591 C C . ILE A 1 71 ? -6.777 32.969 -1.764 1 97.44 71 ILE A C 1
ATOM 593 O O . ILE A 1 71 ? -7.828 32.344 -1.917 1 97.44 71 ILE A O 1
ATOM 597 N N . ALA A 1 72 ? -6.289 33.781 -2.678 1 97.12 72 ALA A N 1
ATOM 598 C CA . ALA A 1 72 ? -6.984 34.031 -3.939 1 97.12 72 ALA A CA 1
ATOM 599 C C . ALA A 1 72 ? -7.168 32.719 -4.719 1 97.12 72 ALA A C 1
ATOM 601 O O . ALA A 1 72 ? -8.219 32.5 -5.328 1 97.12 72 ALA A O 1
ATOM 602 N N . HIS A 1 73 ? -6.172 31.922 -4.746 1 96.69 73 HIS A N 1
ATOM 603 C CA . HIS A 1 73 ? -6.27 30.625 -5.426 1 96.69 73 HIS A CA 1
ATOM 604 C C . HIS A 1 73 ? -7.406 29.797 -4.855 1 96.69 73 HIS A C 1
ATOM 606 O O . HIS A 1 73 ? -8.156 29.156 -5.605 1 96.69 73 HIS A O 1
ATOM 612 N N . ARG A 1 74 ? -7.551 29.766 -3.566 1 96.31 74 ARG A N 1
ATOM 613 C CA . ARG A 1 74 ? -8.578 28.969 -2.91 1 96.31 74 ARG A CA 1
ATOM 614 C C . ARG A 1 74 ? -9.961 29.562 -3.129 1 96.31 74 ARG A C 1
ATOM 616 O O . ARG A 1 74 ? -10.953 28.844 -3.246 1 96.31 74 ARG A O 1
ATOM 623 N N . LEU A 1 75 ? -10.008 30.906 -3.127 1 96.19 75 LEU A N 1
ATOM 624 C CA . LEU A 1 75 ? -11.273 31.562 -3.447 1 96.19 75 LEU A CA 1
ATOM 625 C C . LEU A 1 75 ? -11.75 31.156 -4.84 1 96.19 75 LEU A C 1
ATOM 627 O O . LEU A 1 75 ? -12.938 30.891 -5.035 1 96.19 75 LEU A O 1
ATOM 631 N N . ARG A 1 76 ? -10.844 31.062 -5.734 1 94.94 76 ARG A N 1
ATOM 632 C CA . ARG A 1 76 ? -11.195 30.641 -7.082 1 94.94 76 ARG A CA 1
ATOM 633 C C . ARG A 1 76 ? -11.688 29.203 -7.09 1 94.94 76 ARG A C 1
ATOM 635 O O . ARG A 1 76 ? -12.617 28.859 -7.828 1 94.94 76 ARG A O 1
ATOM 642 N N . ASP A 1 77 ? -11.039 28.391 -6.324 1 95.19 77 ASP A N 1
ATOM 643 C CA . ASP A 1 77 ? -11.484 27 -6.203 1 95.19 77 ASP A CA 1
ATOM 644 C C . ASP A 1 77 ? -12.922 26.922 -5.688 1 95.19 77 ASP A C 1
ATOM 646 O O . ASP A 1 77 ? -13.719 26.125 -6.176 1 95.19 77 ASP A O 1
ATOM 650 N N . LEU A 1 78 ? -13.195 27.734 -4.672 1 95.5 78 LEU A N 1
ATOM 651 C CA . LEU A 1 78 ? -14.539 27.766 -4.105 1 95.5 78 LEU A CA 1
ATOM 652 C C . LEU A 1 78 ? -15.555 28.25 -5.137 1 95.5 78 LEU A C 1
ATOM 654 O O . LEU A 1 78 ? -16.641 27.688 -5.242 1 95.5 78 LEU A O 1
ATOM 658 N N . GLN A 1 79 ? -15.164 29.172 -5.934 1 93.62 79 GLN A N 1
ATOM 659 C CA . GLN A 1 79 ? -16.047 29.75 -6.945 1 93.62 79 GLN A CA 1
ATOM 660 C C . GLN A 1 79 ? -16.312 28.75 -8.062 1 93.62 79 GLN A C 1
ATOM 662 O O . GLN A 1 79 ? -17.344 28.844 -8.75 1 93.62 79 GLN A O 1
ATOM 667 N N . ALA A 1 80 ? -15.438 27.844 -8.25 1 93.44 80 ALA A N 1
ATOM 668 C CA . ALA A 1 80 ? -15.555 26.875 -9.336 1 93.44 80 ALA A CA 1
ATOM 669 C C . ALA A 1 80 ? -16.484 25.719 -8.945 1 93.44 80 ALA A C 1
ATOM 671 O O . ALA A 1 80 ? -16.859 24.906 -9.789 1 93.44 80 ALA A O 1
ATOM 672 N N . LEU A 1 81 ? -16.875 25.656 -7.688 1 94.44 81 LEU A N 1
ATOM 673 C CA . LEU A 1 81 ? -17.781 24.609 -7.242 1 94.44 81 LEU A CA 1
ATOM 674 C C . LEU A 1 81 ? -19.188 24.844 -7.793 1 94.44 81 LEU A C 1
ATOM 676 O O . LEU A 1 81 ? -19.562 25.984 -8.102 1 94.44 81 LEU A O 1
ATOM 680 N N . PRO A 1 82 ? -19.953 23.75 -7.941 1 93.75 82 PRO A N 1
ATOM 681 C CA . PRO A 1 82 ? -21.359 23.938 -8.281 1 93.75 82 PRO A CA 1
ATOM 682 C C . PRO A 1 82 ? -22.078 24.875 -7.316 1 93.75 82 PRO A C 1
ATOM 684 O O . PRO A 1 82 ? -21.781 24.891 -6.121 1 93.75 82 PRO A O 1
ATOM 687 N N . TYR A 1 83 ? -23.062 25.562 -7.789 1 91.44 83 TYR A N 1
ATOM 688 C CA . TYR A 1 83 ? -23.766 26.578 -7.023 1 91.44 83 TYR A CA 1
ATOM 689 C C . TYR A 1 83 ? -24.359 25.984 -5.758 1 91.44 83 TYR A C 1
ATOM 691 O O . TYR A 1 83 ? -24.297 26.594 -4.684 1 91.44 83 TYR A O 1
ATOM 699 N N . ILE A 1 84 ? -24.922 24.812 -5.855 1 92.25 84 ILE A N 1
ATOM 700 C CA . ILE A 1 84 ? -25.594 24.156 -4.738 1 92.25 84 ILE A CA 1
ATOM 701 C C . ILE A 1 84 ? -24.594 23.859 -3.633 1 92.25 84 ILE A C 1
ATOM 703 O O . ILE A 1 84 ? -24.938 23.828 -2.451 1 92.25 84 ILE A O 1
ATOM 707 N N . VAL A 1 85 ? -23.344 23.672 -3.99 1 93.75 85 VAL A N 1
ATOM 708 C CA . VAL A 1 85 ? -22.281 23.328 -3.035 1 93.75 85 VAL A CA 1
ATOM 709 C C . VAL A 1 85 ? -21.734 24.609 -2.393 1 93.75 85 VAL A C 1
ATOM 711 O O . VAL A 1 85 ? -21.594 24.672 -1.17 1 93.75 85 VAL A O 1
ATOM 714 N N . VAL A 1 86 ? -21.453 25.625 -3.211 1 91.81 86 VAL A N 1
ATOM 715 C CA . VAL A 1 86 ? -20.828 26.828 -2.711 1 91.81 86 VAL A CA 1
ATOM 716 C C . VAL A 1 86 ? -21.797 27.594 -1.817 1 91.81 86 VAL A C 1
ATOM 718 O O . VAL A 1 86 ? -21.391 28.297 -0.891 1 91.81 86 VAL A O 1
ATOM 721 N N . THR A 1 87 ? -23.062 27.391 -2.006 1 91.94 87 THR A N 1
ATOM 722 C CA . THR A 1 87 ? -24.062 28.125 -1.239 1 91.94 87 THR A CA 1
ATOM 723 C C . THR A 1 87 ? -24.438 27.375 0.033 1 91.94 87 THR A C 1
ATOM 725 O O . THR A 1 87 ? -25.203 27.875 0.855 1 91.94 87 THR A O 1
ATOM 728 N N . GLN A 1 88 ? -23.938 26.172 0.084 1 92.56 88 GLN A N 1
ATOM 729 C CA . GLN A 1 88 ? -24.125 25.484 1.354 1 92.56 88 GLN A CA 1
ATOM 730 C C . GLN A 1 88 ? -23.594 26.312 2.518 1 92.56 88 GLN A C 1
ATOM 732 O O . GLN A 1 88 ? -22.531 26.938 2.41 1 92.56 88 GLN A O 1
ATOM 737 N N . GLU A 1 89 ? -24.281 26.312 3.631 1 93.38 89 GLU A N 1
ATOM 738 C CA . GLU A 1 89 ? -24.016 27.234 4.734 1 93.38 89 GLU A CA 1
ATOM 739 C C . GLU A 1 89 ? -22.562 27.172 5.184 1 93.38 89 GLU A C 1
ATOM 741 O O . GLU A 1 89 ? -21.906 28.203 5.32 1 93.38 89 GLU A O 1
ATOM 746 N N . GLY A 1 90 ? -22.094 26 5.492 1 93.88 90 GLY A N 1
ATOM 747 C CA . GLY A 1 90 ? -20.719 25.828 5.93 1 93.88 90 GLY A CA 1
ATOM 748 C C . GLY A 1 90 ? -19.703 26.297 4.902 1 93.88 90 GLY A C 1
ATOM 749 O O . GLY A 1 90 ? -18.734 26.984 5.246 1 93.88 90 GLY A O 1
ATOM 750 N N . VAL A 1 91 ? -19.922 26.031 3.688 1 95.56 91 VAL A N 1
ATOM 751 C CA . VAL A 1 91 ? -19.031 26.406 2.602 1 95.56 91 VAL A CA 1
ATOM 752 C C . VAL A 1 91 ? -19.094 27.922 2.379 1 95.56 91 VAL A C 1
ATOM 754 O O . VAL A 1 91 ? -18.047 28.562 2.168 1 95.56 91 VAL A O 1
ATOM 757 N N . ALA A 1 92 ? -20.219 28.406 2.467 1 95.25 92 ALA A N 1
ATOM 758 C CA . ALA A 1 92 ? -20.391 29.844 2.299 1 95.25 92 ALA A CA 1
ATOM 759 C C . ALA A 1 92 ? -19.672 30.625 3.391 1 95.25 92 ALA A C 1
ATOM 761 O O . ALA A 1 92 ? -19.078 31.672 3.125 1 95.25 92 ALA A O 1
ATOM 762 N N . LYS A 1 93 ? -19.781 30.125 4.539 1 94.62 93 LYS A N 1
ATOM 763 C CA . LYS A 1 93 ? -19.078 30.75 5.648 1 94.62 93 LYS A CA 1
ATOM 764 C C . LYS A 1 93 ? -17.578 30.766 5.41 1 94.62 93 LYS A C 1
ATOM 766 O O . LYS A 1 93 ? -16.906 31.781 5.676 1 94.62 93 LYS A O 1
ATOM 771 N N . VAL A 1 94 ? -17.047 29.703 4.98 1 96.19 94 VAL A N 1
ATOM 772 C CA . VAL A 1 94 ? -15.625 29.594 4.688 1 96.19 94 VAL A CA 1
ATOM 773 C C . VAL A 1 94 ? -15.25 30.578 3.586 1 96.19 94 VAL A C 1
ATOM 775 O O . VAL A 1 94 ? -14.211 31.25 3.668 1 96.19 94 VAL A O 1
ATOM 778 N N . TYR A 1 95 ? -16.078 30.719 2.578 1 96.12 95 TYR A N 1
ATOM 779 C CA . TYR A 1 95 ? -15.844 31.688 1.509 1 96.12 95 TYR A CA 1
ATOM 780 C C . TYR A 1 95 ? -15.727 33.094 2.064 1 96.12 95 TYR A C 1
ATOM 782 O O . TYR A 1 95 ? -14.82 33.844 1.692 1 96.12 95 TYR A O 1
ATOM 790 N N . GLU A 1 96 ? -16.578 33.406 2.904 1 95.81 96 GLU A N 1
ATOM 791 C CA . GLU A 1 96 ? -16.578 34.75 3.482 1 95.81 96 GLU A CA 1
ATOM 792 C C . GLU A 1 96 ? -15.328 35 4.305 1 95.81 96 GLU A C 1
ATOM 794 O O . GLU A 1 96 ? -14.766 36.125 4.273 1 95.81 96 GLU A O 1
ATOM 799 N N . LEU A 1 97 ? -15 34 5.062 1 95.69 97 LEU A N 1
ATOM 800 C CA . LEU A 1 97 ? -13.781 34.125 5.855 1 95.69 97 LEU A CA 1
ATOM 801 C C . LEU A 1 97 ? -12.57 34.344 4.961 1 95.69 97 LEU A C 1
ATOM 803 O O . LEU A 1 97 ? -11.742 35.219 5.246 1 95.69 97 LEU A O 1
ATOM 807 N N . TYR A 1 98 ? -12.508 33.625 3.914 1 97.25 98 TYR A N 1
ATOM 808 C CA . TYR A 1 98 ? -11.391 33.75 2.992 1 97.25 98 TYR A CA 1
ATOM 809 C C . TYR A 1 98 ? -11.422 35.094 2.268 1 97.25 98 TYR A C 1
ATOM 811 O O . TYR A 1 98 ? -10.383 35.719 2.064 1 97.25 98 TYR A O 1
ATOM 819 N N . TRP A 1 99 ? -12.586 35.5 1.902 1 96.38 99 TRP A N 1
ATOM 820 C CA . TRP A 1 99 ? -12.719 36.781 1.228 1 96.38 99 TRP A CA 1
ATOM 821 C C . TRP A 1 99 ? -12.266 37.938 2.135 1 96.38 99 TRP A C 1
ATOM 823 O O . TRP A 1 99 ? -11.531 38.812 1.702 1 96.38 99 TRP A O 1
ATOM 833 N N . SER A 1 100 ? -12.758 37.875 3.299 1 96.88 100 SER A N 1
ATOM 834 C CA . SER A 1 100 ? -12.383 38.875 4.27 1 96.88 100 SER A CA 1
ATOM 835 C C . SER A 1 100 ? -10.867 38.906 4.477 1 96.88 100 SER A C 1
ATOM 837 O O . SER A 1 100 ? -10.258 40 4.48 1 96.88 100 SER A O 1
ATOM 839 N N . ALA A 1 101 ? -10.297 37.781 4.727 1 97.69 101 ALA A N 1
ATOM 840 C CA . ALA A 1 101 ? -8.852 37.719 4.906 1 97.69 101 ALA A CA 1
ATOM 841 C C . ALA A 1 101 ? -8.109 38.219 3.678 1 97.69 101 ALA A C 1
ATOM 843 O O . ALA A 1 101 ? -7.113 38.938 3.805 1 97.69 101 ALA A O 1
ATOM 844 N N . PHE A 1 102 ? -8.602 37.906 2.51 1 97.62 102 PHE A N 1
ATOM 845 C CA . PHE A 1 102 ? -8.008 38.344 1.257 1 97.62 102 PHE A CA 1
ATOM 846 C C . PHE A 1 102 ? -7.969 39.875 1.2 1 97.62 102 PHE A C 1
ATOM 848 O O . PHE A 1 102 ? -6.922 40.469 0.938 1 97.62 102 PHE A O 1
ATOM 855 N N . GLU A 1 103 ? -9.07 40.469 1.477 1 96.94 103 GLU A N 1
ATOM 856 C CA . GLU A 1 103 ? -9.188 41.938 1.421 1 96.94 103 GLU A CA 1
ATOM 857 C C . GLU A 1 103 ? -8.297 42.594 2.463 1 96.94 103 GLU A C 1
ATOM 859 O O . GLU A 1 103 ? -7.664 43.625 2.188 1 96.94 103 GLU A O 1
ATOM 864 N N . LYS A 1 104 ? -8.281 42 3.59 1 97.69 104 LYS A N 1
ATOM 865 C CA . LYS A 1 104 ? -7.484 42.562 4.672 1 97.69 104 LYS A CA 1
ATOM 866 C C . LYS A 1 104 ? -5.992 42.5 4.348 1 97.69 104 LYS A C 1
ATOM 868 O O . LYS A 1 104 ? -5.266 43.469 4.535 1 97.69 104 LYS A O 1
ATOM 873 N N . PHE A 1 105 ? -5.516 41.375 3.832 1 97.5 105 PHE A N 1
ATOM 874 C CA . PHE A 1 105 ? -4.105 41.219 3.498 1 97.5 105 PHE A CA 1
ATOM 875 C C . PHE A 1 105 ? -3.725 42.156 2.334 1 97.5 105 PHE A C 1
ATOM 877 O O . PHE A 1 105 ? -2.676 42.781 2.361 1 97.5 105 PHE A O 1
ATOM 884 N N . ARG A 1 106 ? -4.574 42.125 1.328 1 95.69 106 ARG A N 1
ATOM 885 C CA . ARG A 1 106 ? -4.266 42.875 0.115 1 95.69 106 ARG A CA 1
ATOM 886 C C . ARG A 1 106 ? -4.09 44.375 0.42 1 95.69 106 ARG A C 1
ATOM 888 O O . ARG A 1 106 ? -3.27 45.062 -0.207 1 95.69 106 ARG A O 1
ATOM 895 N N . ARG A 1 107 ? -4.785 44.844 1.365 1 96.56 107 ARG A N 1
ATOM 896 C CA . ARG A 1 107 ? -4.809 46.281 1.646 1 96.56 107 ARG A CA 1
ATOM 897 C C . ARG A 1 107 ? -3.826 46.656 2.756 1 96.56 107 ARG A C 1
ATOM 899 O O . ARG A 1 107 ? -3.629 47.812 3.061 1 96.56 107 ARG A O 1
ATOM 906 N N . TYR A 1 108 ? -3.25 45.688 3.342 1 98.12 108 TYR A N 1
ATOM 907 C CA . TYR A 1 108 ? -2.355 45.969 4.453 1 98.12 108 TYR A CA 1
ATOM 908 C C . TYR A 1 108 ? -1.115 46.719 3.973 1 98.12 108 TYR A C 1
ATOM 910 O O . TYR A 1 108 ? -0.482 46.312 2.994 1 98.12 108 TYR A O 1
ATOM 918 N N . PRO A 1 109 ? -0.694 47.719 4.633 1 97.94 109 PRO A N 1
ATOM 919 C CA . PRO A 1 109 ? 0.446 48.531 4.18 1 97.94 109 PRO A CA 1
ATOM 920 C C . PRO A 1 109 ? 1.778 47.812 4.34 1 97.94 109 PRO A C 1
ATOM 922 O O . PRO A 1 109 ? 1.885 46.875 5.141 1 97.94 109 PRO A O 1
ATOM 925 N N . VAL A 1 110 ? 2.777 48.25 3.559 1 98.31 110 VAL A N 1
ATOM 926 C CA . VAL A 1 110 ? 4.129 47.688 3.623 1 98.31 110 VAL A CA 1
ATOM 927 C C . VAL A 1 110 ? 4.695 47.875 5.027 1 98.31 110 VAL A C 1
ATOM 929 O O . VAL A 1 110 ? 4.5 48.938 5.648 1 98.31 110 VAL A O 1
ATOM 932 N N . VAL A 1 111 ? 5.328 46.875 5.48 1 98.56 111 VAL A N 1
ATOM 933 C CA . VAL A 1 111 ? 5.965 46.906 6.797 1 98.56 111 VAL A CA 1
ATOM 934 C C . VAL A 1 111 ? 7.402 47.406 6.66 1 98.56 111 VAL A C 1
ATOM 936 O O . VAL A 1 111 ? 8.203 46.844 5.926 1 98.56 111 VAL A O 1
ATOM 939 N N . THR A 1 112 ? 7.762 48.469 7.402 1 98.12 112 THR A N 1
ATOM 940 C CA . THR A 1 112 ? 9.078 49.062 7.184 1 98.12 112 THR A CA 1
ATOM 941 C C . THR A 1 112 ? 9.859 49.125 8.492 1 98.12 112 THR A C 1
ATOM 943 O O . THR A 1 112 ? 11.031 49.531 8.492 1 98.12 112 THR A O 1
ATOM 946 N N . SER A 1 113 ? 9.203 48.844 9.633 1 97.5 113 SER A N 1
ATOM 947 C CA . SER A 1 113 ? 9.875 48.938 10.922 1 97.5 113 SER A CA 1
ATOM 948 C C . SER A 1 113 ? 9.461 47.812 11.852 1 97.5 113 SER A C 1
ATOM 950 O O . SER A 1 113 ? 8.492 47.094 11.57 1 97.5 113 SER A O 1
ATOM 952 N N . LEU A 1 114 ? 10.211 47.688 12.906 1 97.12 114 LEU A N 1
ATOM 953 C CA . LEU A 1 114 ? 9.914 46.656 13.883 1 97.12 114 LEU A CA 1
ATOM 954 C C . LEU A 1 114 ? 8.586 46.938 14.578 1 97.12 114 LEU A C 1
ATOM 956 O O . LEU A 1 114 ? 7.855 46 14.922 1 97.12 114 LEU A O 1
ATOM 960 N N . ALA A 1 115 ? 8.352 48.125 14.844 1 97.38 115 ALA A N 1
ATOM 961 C CA . ALA A 1 115 ? 7.086 48.5 15.477 1 97.38 115 ALA A CA 1
ATOM 962 C C . ALA A 1 115 ? 5.902 48.125 14.586 1 97.38 115 ALA A C 1
ATOM 964 O O . ALA A 1 115 ? 4.891 47.625 15.07 1 97.38 115 ALA A O 1
ATOM 965 N N . GLU A 1 116 ? 6.078 48.406 13.352 1 98.06 116 GLU A N 1
ATOM 966 C CA . GLU A 1 116 ? 5.047 48.031 12.391 1 98.06 116 GLU A CA 1
ATOM 967 C C . GLU A 1 116 ? 4.926 46.5 12.281 1 98.06 116 GLU A C 1
ATOM 969 O O . GLU A 1 116 ? 3.826 45.969 12.094 1 98.06 116 GLU A O 1
ATOM 974 N N . ASN A 1 117 ? 6.059 45.875 12.367 1 98.31 117 ASN A N 1
ATOM 975 C CA . ASN A 1 117 ? 6.039 44.406 12.328 1 98.31 117 ASN A CA 1
ATOM 976 C C . ASN A 1 117 ? 5.254 43.844 13.508 1 98.31 117 ASN A C 1
ATOM 978 O O . ASN A 1 117 ? 4.566 42.812 13.359 1 98.31 117 ASN A O 1
ATOM 982 N N . GLU A 1 118 ? 5.375 44.406 14.633 1 97.75 118 GLU A N 1
ATOM 983 C CA . GLU A 1 118 ? 4.621 43.938 15.797 1 97.75 118 GLU A CA 1
ATOM 984 C C . GLU A 1 118 ? 3.119 44 15.547 1 97.75 118 GLU A C 1
ATOM 986 O O . GLU A 1 118 ? 2.377 43.094 15.898 1 97.75 118 GLU A O 1
ATOM 991 N N . LYS A 1 119 ? 2.717 45.125 14.984 1 98.19 119 LYS A N 1
ATOM 992 C CA . LYS A 1 119 ? 1.308 45.281 14.633 1 98.19 119 LYS A CA 1
ATOM 993 C C . LYS A 1 119 ? 0.886 44.25 13.57 1 98.19 119 LYS A C 1
ATOM 995 O O . LYS A 1 119 ? -0.229 43.719 13.617 1 98.19 119 LYS A O 1
ATOM 1000 N N . PHE A 1 120 ? 1.785 44.031 12.633 1 98.38 120 PHE A N 1
ATOM 1001 C CA . PHE A 1 120 ? 1.504 43.062 11.586 1 98.38 120 PHE A CA 1
ATOM 1002 C C . PHE A 1 120 ? 1.337 41.656 12.172 1 98.38 120 PHE A C 1
ATOM 1004 O O . PHE A 1 120 ? 0.431 40.938 11.781 1 98.38 120 PHE A O 1
ATOM 1011 N N . CYS A 1 121 ? 2.197 41.312 13.102 1 98.44 121 CYS A N 1
ATOM 1012 C CA . CYS A 1 121 ? 2.104 40 13.766 1 98.44 121 CYS A CA 1
ATOM 1013 C C . CYS A 1 121 ? 0.764 39.844 14.477 1 98.44 121 CYS A C 1
ATOM 1015 O O . CYS A 1 121 ? 0.152 38.781 14.43 1 98.44 121 CYS A O 1
ATOM 1017 N N . GLN A 1 122 ? 0.312 40.875 15.102 1 98.19 122 GLN A N 1
ATOM 1018 C CA . GLN A 1 122 ? -0.984 40.844 15.773 1 98.19 122 GLN A CA 1
ATOM 1019 C C . GLN A 1 122 ? -2.121 40.688 14.766 1 98.19 122 GLN A C 1
ATOM 1021 O O . GLN A 1 122 ? -3.055 39.906 14.992 1 98.19 122 GLN A O 1
ATOM 1026 N N . PHE A 1 123 ? -1.978 41.406 13.719 1 98.19 123 PHE A N 1
ATOM 1027 C CA . PHE A 1 123 ? -2.949 41.344 12.633 1 98.19 123 PHE A CA 1
ATOM 1028 C C . PHE A 1 123 ? -3.061 39.938 12.086 1 98.19 123 PHE A C 1
ATOM 1030 O O . PHE A 1 123 ? -4.164 39.406 11.961 1 98.19 123 PHE A O 1
ATOM 1037 N N . VAL A 1 124 ? -1.921 39.344 11.852 1 98.25 124 VAL A N 1
ATOM 1038 C CA . VAL A 1 124 ? -1.854 38.031 11.273 1 98.25 124 VAL A CA 1
ATOM 1039 C C . VAL A 1 124 ? -2.383 37 12.273 1 98.25 124 VAL A C 1
ATOM 1041 O O . VAL A 1 124 ? -3.133 36.094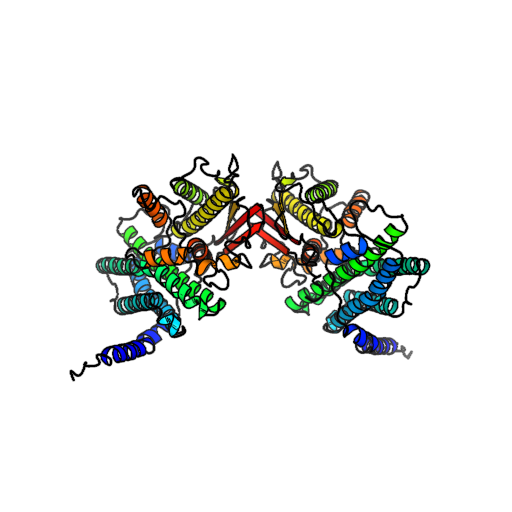 11.898 1 98.25 124 VAL A O 1
ATOM 1044 N N . ALA A 1 125 ? -2 37.094 13.5 1 97.56 125 ALA A N 1
ATOM 1045 C CA . ALA A 1 125 ? -2.457 36.188 14.547 1 97.56 125 ALA A CA 1
ATOM 1046 C C . ALA A 1 125 ? -3.977 36.219 14.672 1 97.56 125 ALA A C 1
ATOM 1048 O O . ALA A 1 125 ? -4.613 35.188 14.859 1 97.56 125 ALA A O 1
ATOM 1049 N N . GLN A 1 126 ? -4.52 37.375 14.602 1 96.75 126 GLN A N 1
ATOM 1050 C CA . GLN A 1 126 ? -5.969 37.531 14.688 1 96.75 126 GLN A CA 1
ATOM 1051 C C . GLN A 1 126 ? -6.668 36.812 13.531 1 96.75 126 GLN A C 1
ATOM 1053 O O . GLN A 1 126 ? -7.676 36.125 13.727 1 96.75 126 GLN A O 1
ATOM 1058 N N . LEU A 1 127 ? -6.164 36.969 12.383 1 96.38 127 LEU A N 1
ATOM 1059 C CA . LEU A 1 127 ? -6.754 36.344 11.211 1 96.38 127 LEU A CA 1
ATOM 1060 C C . LEU A 1 127 ? -6.66 34.812 11.312 1 96.38 127 LEU A C 1
ATOM 1062 O O . LEU A 1 127 ? -7.586 34.094 10.93 1 96.38 127 LEU A O 1
ATOM 1066 N N . LEU A 1 128 ? -5.504 34.344 11.805 1 95.25 128 LEU A N 1
ATOM 1067 C CA . LEU A 1 128 ? -5.344 32.906 12.016 1 95.25 128 LEU A CA 1
ATOM 1068 C C . LEU A 1 128 ? -6.406 32.375 12.969 1 95.25 128 LEU A C 1
ATOM 1070 O O . LEU A 1 128 ? -6.992 31.312 12.727 1 95.25 128 LEU A O 1
ATOM 1074 N N . ASN A 1 129 ? -6.652 33.062 13.984 1 93.81 129 ASN A N 1
ATOM 1075 C CA . ASN A 1 129 ? -7.633 32.656 14.984 1 93.81 129 ASN A CA 1
ATOM 1076 C C . ASN A 1 129 ? -9.047 32.656 14.422 1 93.81 129 ASN A C 1
ATOM 1078 O O . ASN A 1 129 ? -9.852 31.781 14.719 1 93.81 129 ASN A O 1
ATOM 1082 N N . GLU A 1 130 ? -9.312 33.656 13.656 1 93.38 130 GLU A N 1
ATOM 1083 C CA . GLU A 1 130 ? -10.625 33.75 13.016 1 93.38 130 GLU A CA 1
ATOM 1084 C C . GLU A 1 130 ? -10.875 32.562 12.094 1 93.38 130 GLU A C 1
ATOM 1086 O O . GLU A 1 130 ? -12.016 32.125 11.914 1 93.38 130 GLU A O 1
ATOM 1091 N N . HIS A 1 131 ? -9.875 32.031 11.578 1 95.12 131 HIS A N 1
ATOM 1092 C CA . HIS A 1 131 ? -10 30.953 10.609 1 95.12 131 HIS A CA 1
ATOM 1093 C C . HIS A 1 131 ? -10.031 29.594 11.289 1 95.12 131 HIS A C 1
ATOM 1095 O O . HIS A 1 131 ? -10.008 28.547 10.625 1 95.12 131 HIS A O 1
ATOM 1101 N N . ALA A 1 132 ? -10.062 29.531 12.617 1 92.56 132 ALA A N 1
ATOM 1102 C CA . ALA A 1 132 ? -10.148 28.281 13.367 1 92.56 132 ALA A CA 1
ATOM 1103 C C . ALA A 1 132 ? -11.438 27.531 13.039 1 92.56 132 ALA A C 1
ATOM 1105 O O . ALA A 1 132 ? -11.5 26.297 13.195 1 92.56 132 ALA A O 1
ATOM 1106 N N . THR A 1 133 ? -12.414 28.203 12.531 1 92.44 133 THR A N 1
ATOM 1107 C CA . THR A 1 133 ? -13.711 27.594 12.266 1 92.44 133 THR A CA 1
ATOM 1108 C C . THR A 1 133 ? -13.766 27.016 10.852 1 92.44 133 THR A C 1
ATOM 1110 O O . THR A 1 133 ? -14.75 26.391 10.469 1 92.44 133 THR A O 1
ATOM 1113 N N . VAL A 1 134 ? -12.766 27.156 10.117 1 94.44 134 VAL A N 1
ATOM 1114 C CA . VAL A 1 134 ? -12.766 26.781 8.703 1 94.44 134 VAL A CA 1
ATOM 1115 C C . VAL A 1 134 ? -12.922 25.266 8.578 1 94.44 134 VAL A C 1
ATOM 1117 O O . VAL A 1 134 ? -13.781 24.781 7.836 1 94.44 134 VAL A O 1
ATOM 1120 N N . ILE A 1 135 ? -12.133 24.484 9.344 1 93.44 135 ILE A N 1
ATOM 1121 C CA . ILE A 1 135 ? -12.086 23.047 9.172 1 93.44 135 ILE A CA 1
ATOM 1122 C C . ILE A 1 135 ? -13.461 22.438 9.438 1 93.44 135 ILE A C 1
ATOM 1124 O O . ILE A 1 135 ? -14.039 21.781 8.578 1 93.44 135 ILE A O 1
ATOM 1128 N N . PRO A 1 136 ? -14.062 22.75 10.586 1 92.5 136 PRO A N 1
ATOM 1129 C CA . PRO A 1 136 ? -15.359 22.125 10.859 1 92.5 136 PRO A CA 1
ATOM 1130 C C . PRO A 1 136 ? -16.453 22.578 9.891 1 92.5 136 PRO A C 1
ATOM 1132 O O . PRO A 1 136 ? -17.297 21.781 9.492 1 92.5 136 PRO A O 1
ATOM 1135 N N . ASN A 1 137 ? -16.406 23.797 9.477 1 93.75 137 ASN A N 1
ATOM 1136 C CA . ASN A 1 137 ? -17.406 24.297 8.539 1 93.75 137 ASN A CA 1
ATOM 1137 C C . ASN A 1 137 ? -17.234 23.688 7.152 1 93.75 137 ASN A C 1
ATOM 1139 O O . ASN A 1 137 ? -18.203 23.328 6.496 1 93.75 137 ASN A O 1
ATOM 1143 N N . LEU A 1 138 ? -16.031 23.594 6.754 1 94 138 LEU A N 1
ATOM 1144 C CA . LEU A 1 138 ? -15.758 22.984 5.461 1 94 138 LEU A CA 1
ATOM 1145 C C . LEU A 1 138 ? -16.172 21.516 5.457 1 94 138 LEU A C 1
ATOM 1147 O O . LEU A 1 138 ? -16.797 21.047 4.512 1 94 138 LEU A O 1
ATOM 1151 N N . TYR A 1 139 ? -15.789 20.797 6.516 1 92.31 139 TYR A N 1
ATOM 1152 C CA . TYR A 1 139 ? -16.109 19.375 6.617 1 92.31 139 TYR A CA 1
ATOM 1153 C C . TYR A 1 139 ? -17.609 19.156 6.645 1 92.31 139 TYR A C 1
ATOM 1155 O O . TYR A 1 139 ? -18.125 18.281 5.961 1 92.31 139 TYR A O 1
ATOM 1163 N N . LEU A 1 140 ? -18.281 19.938 7.426 1 91.56 140 LEU A N 1
ATOM 1164 C CA . LEU A 1 140 ? -19.734 19.812 7.527 1 91.56 140 LEU A CA 1
ATOM 1165 C C . LEU A 1 140 ? -20.391 20.141 6.191 1 91.56 140 LEU A C 1
ATOM 1167 O O . LEU A 1 140 ? -21.203 19.344 5.695 1 91.56 140 LEU A O 1
ATOM 1171 N N . GLY A 1 141 ? -20.031 21.234 5.664 1 93.12 141 GLY A N 1
ATOM 1172 C CA . GLY A 1 141 ? -20.625 21.672 4.41 1 93.12 141 GLY A CA 1
ATOM 1173 C C . GLY A 1 141 ? -20.422 20.688 3.279 1 93.12 141 GLY A C 1
ATOM 1174 O O . GLY A 1 141 ? -21.359 20.391 2.525 1 93.12 141 GLY A O 1
ATOM 1175 N N . LEU A 1 142 ? -19.266 20.172 3.186 1 92.06 142 LEU A N 1
ATOM 1176 C CA . LEU A 1 142 ? -18.953 19.297 2.059 1 92.06 142 LEU A CA 1
ATOM 1177 C C . LEU A 1 142 ? -19.484 17.891 2.311 1 92.06 142 LEU A C 1
ATOM 1179 O O . LEU A 1 142 ? -19.781 17.156 1.364 1 92.06 142 LEU A O 1
ATOM 1183 N N . SER A 1 143 ? -19.531 17.469 3.574 1 90.38 143 SER A N 1
ATOM 1184 C CA . SER A 1 143 ? -20.203 16.219 3.867 1 90.38 143 SER A CA 1
ATOM 1185 C C . SER A 1 143 ? -21.656 16.266 3.416 1 90.38 143 SER A C 1
ATOM 1187 O O . SER A 1 143 ? -22.156 15.32 2.781 1 90.38 143 SER A O 1
ATOM 1189 N N . LEU A 1 144 ? -22.281 17.359 3.682 1 89.69 144 LEU A N 1
ATOM 1190 C CA . LEU A 1 144 ? -23.688 17.531 3.332 1 89.69 144 LEU A CA 1
ATOM 1191 C C . LEU A 1 144 ? -23.859 17.703 1.827 1 89.69 144 LEU A C 1
ATOM 1193 O O . LEU A 1 144 ? -24.906 17.375 1.272 1 89.69 144 LEU A O 1
ATOM 1197 N N . SER A 1 145 ? -22.859 18.141 1.195 1 90.75 145 SER A N 1
ATOM 1198 C CA . SER A 1 145 ? -22.906 18.375 -0.244 1 90.75 145 SER A CA 1
ATOM 1199 C C . SER A 1 145 ? -22.312 17.203 -1.021 1 90.75 145 SER A C 1
ATOM 1201 O O . SER A 1 145 ? -22.219 17.25 -2.248 1 90.75 145 SER 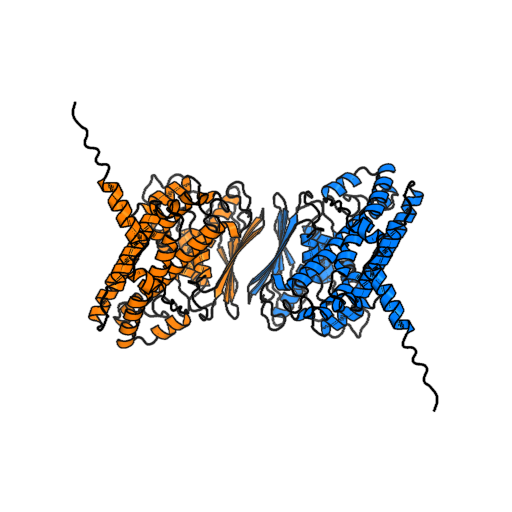A O 1
ATOM 1203 N N . SER A 1 146 ? -21.906 16.203 -0.345 1 88.31 146 SER A N 1
ATOM 1204 C CA . SER A 1 146 ? -21.203 15.07 -0.927 1 88.31 146 SER A CA 1
ATOM 1205 C C . SER A 1 146 ? -22 14.445 -2.066 1 88.31 146 SER A C 1
ATOM 1207 O O . SER A 1 146 ? -21.422 14.023 -3.072 1 88.31 146 SER A O 1
ATOM 1209 N N . PRO A 1 147 ? -23.344 14.453 -2.049 1 87.56 147 PRO A N 1
ATOM 1210 C CA . PRO A 1 147 ? -24.109 13.844 -3.137 1 87.56 147 PRO A CA 1
ATOM 1211 C C . PRO A 1 147 ? -24 14.617 -4.445 1 87.56 147 PRO A C 1
ATOM 1213 O O . PRO A 1 147 ? -24.312 14.086 -5.512 1 87.56 147 PRO A O 1
ATOM 1216 N N . TYR A 1 148 ? -23.562 15.82 -4.367 1 91.75 148 TYR A N 1
ATOM 1217 C CA . TYR A 1 148 ? -23.578 16.688 -5.539 1 91.75 148 TYR A CA 1
ATOM 1218 C C . TYR A 1 148 ? -22.188 16.781 -6.164 1 91.75 148 TYR A C 1
ATOM 1220 O O . TYR A 1 148 ? -21.984 17.516 -7.137 1 91.75 148 TYR A O 1
ATOM 1228 N N . LEU A 1 149 ? -21.266 16.141 -5.629 1 93.38 149 LEU A N 1
ATOM 1229 C CA . LEU A 1 149 ? -19.891 16.156 -6.141 1 93.38 149 LEU A CA 1
ATOM 1230 C C . LEU A 1 149 ? -19.375 14.727 -6.32 1 93.38 149 LEU A C 1
ATOM 1232 O O . LEU A 1 149 ? -19.578 13.867 -5.461 1 93.38 149 LEU A O 1
ATOM 1236 N N . ALA A 1 150 ? -18.703 14.547 -7.441 1 94.94 150 ALA A N 1
ATOM 1237 C CA . ALA A 1 150 ? -18.016 13.273 -7.613 1 94.94 150 ALA A CA 1
ATOM 1238 C C . ALA A 1 150 ? -16.938 13.086 -6.547 1 94.94 150 ALA A C 1
ATOM 1240 O O . ALA A 1 150 ? -16.266 14.039 -6.168 1 94.94 150 ALA A O 1
ATOM 1241 N N . PRO A 1 151 ? -16.734 11.852 -6.098 1 93.69 151 PRO A N 1
ATOM 1242 C CA . PRO A 1 151 ? -15.781 11.594 -5.012 1 93.69 151 PRO A CA 1
ATOM 1243 C C . PRO A 1 151 ? -14.383 12.125 -5.312 1 93.69 151 PRO A C 1
ATOM 1245 O O . PRO A 1 151 ? -13.75 12.719 -4.438 1 93.69 151 PRO A O 1
ATOM 1248 N N . ASP A 1 152 ? -13.977 11.93 -6.523 1 94.25 152 ASP A N 1
ATOM 1249 C CA . ASP A 1 152 ? -12.641 12.391 -6.887 1 94.25 152 ASP A CA 1
ATOM 1250 C C . ASP A 1 152 ? -12.547 13.914 -6.789 1 94.25 152 ASP A C 1
ATOM 1252 O O . ASP A 1 152 ? -11.531 14.445 -6.332 1 94.25 152 ASP A O 1
ATOM 1256 N N . GLN A 1 153 ? -13.516 14.57 -7.195 1 94.62 153 GLN A N 1
ATOM 1257 C CA . GLN A 1 153 ? -13.539 16.031 -7.164 1 94.62 153 GLN A CA 1
ATOM 1258 C C . GLN A 1 153 ? -13.586 16.547 -5.727 1 94.62 153 GLN A C 1
ATOM 1260 O O . GLN A 1 153 ? -12.867 17.484 -5.379 1 94.62 153 GLN A O 1
ATOM 1265 N N . LEU A 1 154 ? -14.438 15.945 -4.973 1 95.44 154 LEU A N 1
ATOM 1266 C CA . LEU A 1 154 ? -14.578 16.344 -3.578 1 95.44 154 LEU A CA 1
ATOM 1267 C C . LEU A 1 154 ? -13.273 16.141 -2.814 1 95.44 154 LEU A C 1
ATOM 1269 O O . LEU A 1 154 ? -12.812 17.047 -2.113 1 95.44 154 LEU A O 1
ATOM 1273 N N . ASP A 1 155 ? -12.719 14.984 -2.967 1 94.94 155 ASP A N 1
ATOM 1274 C CA . ASP A 1 155 ? -11.477 14.672 -2.26 1 94.94 155 ASP A CA 1
ATOM 1275 C C . ASP A 1 155 ? -10.344 15.594 -2.693 1 94.94 155 ASP A C 1
ATOM 1277 O O . ASP A 1 155 ? -9.578 16.078 -1.859 1 94.94 155 ASP A O 1
ATOM 1281 N N . SER A 1 156 ? -10.242 15.812 -3.979 1 95.12 156 SER A N 1
ATOM 1282 C CA . SER A 1 156 ? -9.195 16.688 -4.488 1 95.12 156 SER A CA 1
ATOM 1283 C C . SER A 1 156 ? -9.375 18.125 -3.979 1 95.12 156 SER A C 1
ATOM 1285 O O . SER A 1 156 ? -8.398 18.797 -3.635 1 95.12 156 SER A O 1
ATOM 1287 N N . PHE A 1 157 ? -10.562 18.578 -3.998 1 95.88 157 PHE A N 1
ATOM 1288 C CA . PHE A 1 157 ? -10.875 19.922 -3.516 1 95.88 157 PHE A CA 1
ATOM 1289 C C . PHE A 1 157 ? -10.492 20.062 -2.045 1 95.88 157 PHE A C 1
ATOM 1291 O O . PHE A 1 157 ? -9.812 21.016 -1.668 1 95.88 157 PHE A O 1
ATOM 1298 N N . MET A 1 158 ? -10.938 19.141 -1.243 1 95.5 158 MET A N 1
ATOM 1299 C CA . MET A 1 158 ? -10.664 19.188 0.19 1 95.5 158 MET A CA 1
ATOM 1300 C C . MET A 1 158 ? -9.156 19.141 0.456 1 95.5 158 MET A C 1
ATOM 1302 O O . MET A 1 158 ? -8.656 19.875 1.31 1 95.5 158 MET A O 1
ATOM 1306 N N . ARG A 1 159 ? -8.516 18.328 -0.235 1 95.19 159 ARG A N 1
ATOM 1307 C CA . ARG A 1 159 ? -7.07 18.234 -0.073 1 95.19 159 ARG A CA 1
ATOM 1308 C C . ARG A 1 159 ? -6.398 19.578 -0.372 1 95.19 159 ARG A C 1
ATOM 1310 O O . ARG A 1 159 ? -5.527 20.016 0.38 1 95.19 159 ARG A O 1
ATOM 1317 N N . ARG A 1 160 ? -6.801 20.203 -1.398 1 95.31 160 ARG A N 1
ATOM 1318 C CA . ARG A 1 160 ? -6.223 21.5 -1.768 1 95.31 160 ARG A CA 1
ATOM 1319 C C . ARG A 1 160 ? -6.508 22.547 -0.702 1 95.31 160 ARG A C 1
ATOM 1321 O O . ARG A 1 160 ? -5.613 23.297 -0.314 1 95.31 160 ARG A O 1
ATOM 1328 N N . MET A 1 161 ? -7.707 22.562 -0.286 1 96.38 161 MET A N 1
ATOM 1329 C CA . MET A 1 161 ? -8.109 23.547 0.715 1 96.38 161 MET A CA 1
ATOM 1330 C C . MET A 1 161 ? -7.309 23.359 2.002 1 96.38 161 MET A C 1
ATOM 1332 O O . MET A 1 161 ? -6.816 24.344 2.572 1 96.38 161 MET A O 1
ATOM 1336 N N . LEU A 1 162 ? -7.184 22.141 2.391 1 96 162 LEU A N 1
ATOM 1337 C CA . LEU A 1 162 ? -6.566 21.875 3.686 1 96 162 LEU A CA 1
ATOM 1338 C C . LEU A 1 162 ? -5.051 22.031 3.609 1 96 162 LEU A C 1
ATOM 1340 O O . LEU A 1 162 ? -4.43 22.562 4.527 1 96 162 LEU A O 1
ATOM 1344 N N . ILE A 1 163 ? -4.445 21.609 2.557 1 96.19 163 ILE A N 1
ATOM 1345 C CA . ILE A 1 163 ? -3.004 21.781 2.387 1 96.19 163 ILE A CA 1
ATOM 1346 C C . ILE A 1 163 ? -2.66 23.266 2.314 1 96.19 163 ILE A C 1
ATOM 1348 O O . ILE A 1 163 ? -1.676 23.719 2.908 1 96.19 163 ILE A O 1
ATOM 1352 N N . SER A 1 164 ? -3.457 23.984 1.553 1 95.25 164 SER A N 1
ATOM 1353 C CA . SER A 1 164 ? -3.23 25.422 1.447 1 95.25 164 SER A CA 1
ATOM 1354 C C . SER A 1 164 ? -3.381 26.094 2.801 1 95.25 164 SER A C 1
ATOM 1356 O O . SER A 1 164 ? -2.66 27.047 3.104 1 95.25 164 SER A O 1
ATOM 1358 N N . ARG A 1 165 ? -4.324 25.656 3.518 1 95.31 165 ARG A N 1
ATOM 1359 C CA . ARG A 1 165 ? -4.492 26.203 4.859 1 95.31 165 ARG A CA 1
ATOM 1360 C C . ARG A 1 165 ? -3.25 25.969 5.711 1 95.31 165 ARG A C 1
ATOM 1362 O O . ARG A 1 165 ? -2.785 26.875 6.406 1 95.31 165 ARG A O 1
ATOM 1369 N N . ILE A 1 166 ? -2.77 24.734 5.691 1 95.69 166 ILE A N 1
ATOM 1370 C CA . ILE A 1 166 ? -1.561 24.406 6.441 1 95.69 166 ILE A CA 1
ATOM 1371 C C . ILE A 1 166 ? -0.415 25.312 5.988 1 95.69 166 ILE A C 1
ATOM 1373 O O . ILE A 1 166 ? 0.325 25.844 6.812 1 95.69 166 ILE A O 1
ATOM 1377 N N . SER A 1 167 ? -0.324 25.484 4.719 1 96.12 167 SER A N 1
ATOM 1378 C CA . SER A 1 167 ? 0.741 26.297 4.148 1 96.12 167 SER A CA 1
ATOM 1379 C C . SER A 1 167 ? 0.672 27.734 4.656 1 96.12 167 SER A C 1
ATOM 1381 O O . SER A 1 167 ? 1.689 28.312 5.051 1 96.12 167 SER A O 1
ATOM 1383 N N . ARG A 1 168 ? -0.486 28.344 4.617 1 96.56 168 ARG A N 1
ATOM 1384 C CA . ARG A 1 168 ? -0.665 29.703 5.086 1 96.56 168 ARG A CA 1
ATOM 1385 C C . ARG A 1 168 ? -0.337 29.828 6.574 1 96.56 168 ARG A C 1
ATOM 1387 O O . ARG A 1 168 ? 0.289 30.797 7.004 1 96.56 168 ARG A O 1
ATOM 1394 N N . ARG A 1 169 ? -0.75 28.859 7.289 1 96.44 169 ARG A N 1
ATOM 1395 C CA . ARG A 1 169 ? -0.501 28.875 8.727 1 96.44 169 ARG A CA 1
ATOM 1396 C C . ARG A 1 169 ? 0.988 28.734 9.023 1 96.44 169 ARG A C 1
ATOM 1398 O O . ARG A 1 169 ? 1.512 29.406 9.922 1 96.44 169 ARG A O 1
ATOM 1405 N N . VAL A 1 170 ? 1.612 27.844 8.328 1 96.62 170 VAL A N 1
ATOM 1406 C CA . VAL A 1 170 ? 3.043 27.641 8.523 1 96.62 170 VAL A CA 1
ATOM 1407 C C . VAL A 1 170 ? 3.791 28.953 8.281 1 96.62 170 VAL A C 1
ATOM 1409 O O . VAL A 1 170 ? 4.625 29.359 9.094 1 96.62 170 VAL A O 1
ATOM 1412 N N . LEU A 1 171 ? 3.477 29.672 7.195 1 96.81 171 LEU A N 1
ATOM 1413 C CA . LEU A 1 171 ? 4.148 30.922 6.871 1 96.81 171 LEU A CA 1
ATOM 1414 C C . LEU A 1 171 ? 3.9 31.969 7.953 1 96.81 171 LEU A C 1
ATOM 1416 O O . LEU A 1 171 ? 4.84 32.625 8.43 1 96.81 171 LEU A O 1
ATOM 1420 N N . ALA A 1 172 ? 2.672 32.094 8.281 1 97.94 172 ALA A N 1
ATOM 1421 C CA . ALA A 1 172 ? 2.271 33.125 9.25 1 97.94 172 ALA A CA 1
ATOM 1422 C C . ALA A 1 172 ? 2.877 32.812 10.625 1 97.94 172 ALA A C 1
ATOM 1424 O O . ALA A 1 172 ? 3.498 33.719 11.227 1 97.94 172 ALA A O 1
ATOM 1425 N N . GLU A 1 173 ? 2.711 31.625 11.07 1 97.25 173 GLU A N 1
ATOM 1426 C CA . GLU A 1 173 ? 3.176 31.25 12.398 1 97.25 173 GLU A CA 1
ATOM 1427 C C . GLU A 1 173 ? 4.699 31.25 12.477 1 97.25 173 GLU A C 1
ATOM 1429 O O . GLU A 1 173 ? 5.277 31.578 13.516 1 97.25 173 GLU A O 1
ATOM 1434 N N . HIS A 1 174 ? 5.309 30.844 11.406 1 96.81 174 HIS A N 1
ATOM 1435 C CA . HIS A 1 174 ? 6.766 30.891 11.375 1 96.81 174 HIS A CA 1
ATOM 1436 C C . HIS A 1 174 ? 7.273 32.312 11.523 1 96.81 174 HIS A C 1
ATOM 1438 O O . HIS A 1 174 ? 8.195 32.562 12.297 1 96.81 174 HIS A O 1
ATOM 1444 N N . HIS A 1 175 ? 6.691 33.25 10.812 1 97.56 175 HIS A N 1
ATOM 1445 C CA . HIS A 1 175 ? 7.082 34.656 10.922 1 97.56 175 HIS A CA 1
ATOM 1446 C C . HIS A 1 175 ? 6.875 35.188 12.336 1 97.56 175 HIS A C 1
ATOM 1448 O O . HIS A 1 175 ? 7.746 35.875 12.883 1 97.56 175 HIS A O 1
ATOM 1454 N N . ILE A 1 176 ? 5.715 34.875 12.859 1 97.56 176 ILE A N 1
ATOM 1455 C CA . ILE A 1 176 ? 5.41 35.344 14.219 1 97.56 176 ILE A CA 1
ATOM 1456 C C . ILE A 1 176 ? 6.449 34.781 15.188 1 97.56 176 ILE A C 1
ATOM 1458 O O . ILE A 1 176 ? 6.98 35.5 16.031 1 97.56 176 ILE A O 1
ATOM 1462 N N . ALA A 1 177 ? 6.742 33.5 15.031 1 96 177 ALA A N 1
ATOM 1463 C CA . ALA A 1 177 ? 7.711 32.875 15.914 1 96 177 ALA A CA 1
ATOM 1464 C C . ALA A 1 177 ? 9.094 33.469 15.758 1 96 177 ALA A C 1
ATOM 1466 O O . ALA A 1 177 ? 9.812 33.656 16.75 1 96 177 ALA A O 1
ATOM 1467 N N . LEU A 1 178 ? 9.484 33.781 14.555 1 95.69 178 LEU A N 1
ATOM 1468 C CA . LEU A 1 178 ? 10.766 34.406 14.312 1 95.69 178 LEU A CA 1
ATOM 1469 C C . LEU A 1 178 ? 10.812 35.781 14.961 1 95.69 178 LEU A C 1
ATOM 1471 O O . LEU A 1 178 ? 11.828 36.188 15.539 1 95.69 178 LEU A O 1
ATOM 1475 N N . SER A 1 179 ? 9.734 36.531 14.805 1 96.56 179 SER A N 1
ATOM 1476 C CA . SER A 1 179 ? 9.633 37.844 15.383 1 96.56 179 SER A CA 1
ATOM 1477 C C . SER A 1 179 ? 9.734 37.812 16.906 1 96.56 179 SER A C 1
ATOM 1479 O O . SER A 1 179 ? 10.406 38.625 17.516 1 96.56 179 SER A O 1
ATOM 1481 N N . GLU A 1 180 ? 9.078 36.812 17.453 1 95.12 180 GLU A N 1
ATOM 1482 C CA . GLU A 1 180 ? 9.141 36.625 18.906 1 95.12 180 GLU A CA 1
ATOM 1483 C C . GLU A 1 180 ? 10.547 36.25 19.359 1 95.12 180 GLU A C 1
ATOM 1485 O O . GLU A 1 180 ? 11.008 36.688 20.422 1 95.12 180 GLU A O 1
ATOM 1490 N N . ALA A 1 181 ? 11.156 35.406 18.641 1 92.06 181 ALA A N 1
ATOM 1491 C CA . ALA A 1 181 ? 12.523 35.031 18.953 1 92.06 181 ALA A CA 1
ATOM 1492 C C . ALA A 1 181 ? 13.461 36.219 18.906 1 92.06 181 ALA A C 1
ATOM 1494 O O . ALA A 1 181 ? 14.328 36.406 19.766 1 92.06 181 ALA A O 1
ATOM 1495 N N . TYR A 1 182 ? 13.312 37.031 17.891 1 92.5 182 TYR A N 1
ATOM 1496 C CA . TYR A 1 182 ? 14.141 38.219 17.734 1 92.5 182 TYR A CA 1
ATOM 1497 C C . TYR A 1 182 ? 13.914 39.188 18.891 1 92.5 182 TYR A C 1
ATOM 1499 O O . TYR A 1 182 ? 14.852 39.844 19.359 1 92.5 182 TYR A O 1
ATOM 1507 N N . ALA A 1 183 ? 12.719 39.25 19.312 1 91.75 183 ALA A N 1
ATOM 1508 C CA . ALA A 1 183 ? 12.359 40.156 20.406 1 91.75 183 ALA A CA 1
ATOM 1509 C C . ALA A 1 183 ? 12.789 39.562 21.75 1 91.75 183 ALA A C 1
ATOM 1511 O O . ALA A 1 183 ? 12.727 40.25 22.781 1 91.75 183 ALA A O 1
ATOM 1512 N N . GLY A 1 184 ? 13.195 38.312 21.859 1 87.81 184 GLY A N 1
ATOM 1513 C CA . GLY A 1 184 ? 13.664 37.656 23.078 1 87.81 184 GLY A CA 1
ATOM 1514 C C . GLY A 1 184 ? 12.539 37.062 23.922 1 87.81 184 GLY A C 1
ATOM 1515 O O . GLY A 1 184 ? 12.734 36.75 25.094 1 87.81 184 GLY A O 1
ATOM 1516 N N . THR A 1 185 ? 11.445 36.906 23.344 1 83.5 185 THR A N 1
ATOM 1517 C CA . THR A 1 185 ? 10.289 36.438 24.094 1 83.5 185 THR A CA 1
ATOM 1518 C C . THR A 1 185 ? 10.047 34.969 23.844 1 83.5 185 THR A C 1
ATOM 1520 O O . THR A 1 185 ? 9.109 34.375 24.391 1 83.5 185 THR A O 1
ATOM 1523 N N . ARG A 1 186 ? 10.828 34.375 22.969 1 80.19 186 ARG A N 1
ATOM 1524 C CA . ARG A 1 186 ? 10.695 32.938 22.672 1 80.19 186 ARG A CA 1
ATOM 1525 C C . ARG A 1 186 ? 12.047 32.25 22.719 1 80.19 186 ARG A C 1
ATOM 1527 O O . ARG A 1 186 ? 13.047 32.781 22.234 1 80.19 186 ARG A O 1
ATOM 1534 N N . ALA A 1 187 ? 12.023 31.125 23.547 1 72.69 187 ALA A N 1
ATOM 1535 C CA . ALA A 1 187 ? 13.25 30.328 23.641 1 72.69 187 ALA A CA 1
ATOM 1536 C C . ALA A 1 187 ? 13.633 29.75 22.281 1 72.69 187 ALA A C 1
ATOM 1538 O O . ALA A 1 187 ? 12.758 29.328 21.516 1 72.69 187 ALA A O 1
ATOM 1539 N N . GLN A 1 188 ? 14.938 29.781 21.922 1 66.81 188 GLN A N 1
ATOM 1540 C CA . GLN A 1 188 ? 15.398 29.375 20.609 1 66.81 188 GLN A CA 1
ATOM 1541 C C . GLN A 1 188 ? 16.188 28.062 20.672 1 66.81 188 GLN A C 1
ATOM 1543 O O . GLN A 1 188 ? 16.672 27.578 19.656 1 66.81 188 GLN A O 1
ATOM 1548 N N . GLU A 1 189 ? 16.047 27.406 21.688 1 73.94 189 GLU A N 1
ATOM 1549 C CA . GLU A 1 189 ? 16.906 26.234 21.734 1 73.94 189 GLU A CA 1
ATOM 1550 C C . GLU A 1 189 ? 16.422 25.156 20.781 1 73.94 189 GLU A C 1
ATOM 1552 O O . GLU A 1 189 ? 15.312 24.656 20.906 1 73.94 189 GLU A O 1
ATOM 1557 N N . SER A 1 190 ? 17.25 24.828 19.797 1 81.44 190 SER A N 1
ATOM 1558 C CA . SER A 1 190 ? 17.094 23.797 18.781 1 81.44 190 SER A CA 1
ATOM 1559 C C . SER A 1 190 ? 15.852 24.031 17.938 1 81.44 190 SER A C 1
ATOM 1561 O O . SER A 1 190 ? 15.164 23.078 17.562 1 81.44 190 SER A O 1
ATOM 1563 N N . ARG A 1 191 ? 15.492 25.359 17.844 1 91.81 191 ARG A N 1
ATOM 1564 C CA . ARG A 1 191 ? 14.336 25.703 17.031 1 91.81 191 ARG A CA 1
ATOM 1565 C C . ARG A 1 191 ? 14.602 26.953 16.188 1 91.81 191 ARG A C 1
ATOM 1567 O O . ARG A 1 191 ? 15.32 27.859 16.625 1 91.81 191 ARG A O 1
ATOM 1574 N N . VAL A 1 192 ? 14.148 26.969 15.047 1 93.56 192 VAL A N 1
ATOM 1575 C CA . VAL A 1 192 ? 14.055 28.141 14.18 1 93.56 192 VAL A CA 1
ATOM 1576 C C . VAL A 1 192 ? 12.594 28.406 13.82 1 93.56 192 VAL A C 1
ATOM 1578 O O . VAL A 1 192 ? 12 27.656 13.031 1 93.56 192 VAL A O 1
ATOM 1581 N N . GLY A 1 193 ? 12.023 29.531 14.406 1 94.56 193 GLY A N 1
ATOM 1582 C CA . GLY A 1 193 ? 10.594 29.719 14.25 1 94.56 193 GLY A CA 1
ATOM 1583 C C . GLY A 1 193 ? 9.781 28.562 14.805 1 94.56 193 GLY A C 1
ATOM 1584 O O . GLY A 1 193 ? 9.953 28.156 15.953 1 94.56 193 GLY A O 1
ATOM 1585 N N . ILE A 1 194 ? 8.969 27.984 13.945 1 95.19 194 ILE A N 1
ATOM 1586 C CA . ILE A 1 194 ? 8.117 26.891 14.406 1 95.19 194 ILE A CA 1
ATOM 1587 C C . ILE A 1 194 ? 8.773 25.547 14.086 1 95.19 194 ILE A C 1
ATOM 1589 O O . ILE A 1 194 ? 8.219 24.5 14.375 1 95.19 194 ILE A O 1
ATOM 1593 N N . ILE A 1 195 ? 9.93 25.547 13.5 1 95.81 195 ILE A N 1
ATOM 1594 C CA . ILE A 1 195 ? 10.594 24.328 13.039 1 95.81 195 ILE A CA 1
ATOM 1595 C C . ILE A 1 195 ? 11.617 23.875 14.078 1 95.81 195 ILE A C 1
ATOM 1597 O O . ILE A 1 195 ? 12.461 24.672 14.516 1 95.81 195 ILE A O 1
ATOM 1601 N N . SER A 1 196 ? 11.492 22.672 14.5 1 95.5 196 SER A N 1
ATOM 1602 C CA . SER A 1 196 ? 12.539 22.047 15.297 1 95.5 196 SER A CA 1
ATOM 1603 C C . SER A 1 196 ? 13.688 21.562 14.422 1 95.5 196 SER A C 1
ATOM 1605 O O . SER A 1 196 ? 13.469 20.844 13.438 1 95.5 196 SER A O 1
ATOM 1607 N N . THR A 1 197 ? 14.891 21.922 14.75 1 94.5 197 THR A N 1
ATOM 1608 C CA . THR A 1 197 ? 16.031 21.578 13.914 1 94.5 197 THR A CA 1
ATOM 1609 C C . THR A 1 197 ? 16.547 20.188 14.266 1 94.5 197 THR A C 1
ATOM 1611 O O . THR A 1 197 ? 17.344 19.609 13.508 1 94.5 197 THR A O 1
ATOM 1614 N N . ALA A 1 198 ? 16.172 19.641 15.328 1 95.31 198 ALA A N 1
ATOM 1615 C CA . ALA A 1 198 ? 16.547 18.297 15.773 1 95.31 198 ALA A CA 1
ATOM 1616 C C . ALA A 1 198 ? 15.398 17.641 16.531 1 95.31 198 ALA A C 1
ATOM 1618 O O . ALA A 1 198 ? 15.547 17.25 17.688 1 95.31 198 ALA A O 1
ATOM 1619 N N . LEU A 1 199 ? 14.312 17.438 15.797 1 96.56 199 LEU A N 1
ATOM 1620 C CA . LEU A 1 199 ? 13.125 16.844 16.391 1 96.56 199 LEU A CA 1
ATOM 1621 C C . LEU A 1 199 ? 13.352 15.375 16.734 1 96.56 199 LEU A C 1
ATOM 1623 O O . LEU A 1 199 ? 13.688 14.578 15.859 1 96.56 199 LEU A O 1
ATOM 1627 N N . ASP A 1 200 ? 13.18 15.047 17.984 1 97.56 200 ASP A N 1
ATOM 1628 C CA . ASP A 1 200 ? 13.359 13.688 18.5 1 97.56 200 ASP A CA 1
ATOM 1629 C C . ASP A 1 200 ? 12.102 12.852 18.297 1 97.56 200 ASP A C 1
ATOM 1631 O O . ASP A 1 200 ? 11.133 12.984 19.047 1 97.56 200 ASP A O 1
ATOM 1635 N N . VAL A 1 201 ? 12.172 11.891 17.375 1 98.25 201 VAL A N 1
ATOM 1636 C CA . VAL A 1 201 ? 10.992 11.133 16.969 1 98.25 201 VAL A CA 1
ATOM 1637 C C . VAL A 1 201 ? 10.5 10.281 18.141 1 98.25 201 VAL A C 1
ATOM 1639 O O . VAL A 1 201 ? 9.312 10.281 18.453 1 98.25 201 VAL A O 1
ATOM 1642 N N . ALA A 1 202 ? 11.391 9.508 18.781 1 98.5 202 ALA A N 1
ATOM 1643 C CA . ALA A 1 202 ? 11.016 8.664 19.922 1 98.5 202 ALA A CA 1
ATOM 1644 C C . ALA A 1 202 ? 10.406 9.5 21.047 1 98.5 202 ALA A C 1
ATOM 1646 O O . ALA A 1 202 ? 9.453 9.07 21.688 1 98.5 202 ALA A O 1
ATOM 1647 N N . GLY A 1 203 ? 11.016 10.633 21.25 1 98.25 203 GLY A N 1
ATOM 1648 C CA . GLY A 1 203 ? 10.461 11.547 22.234 1 98.25 203 GLY A CA 1
ATOM 1649 C C . GLY A 1 203 ? 9.039 11.961 21.922 1 98.25 203 GLY A C 1
ATOM 1650 O O . GLY A 1 203 ? 8.188 12.023 22.812 1 98.25 203 GLY A O 1
ATOM 1651 N N . CYS A 1 204 ? 8.789 12.305 20.656 1 98.06 204 CYS A N 1
ATOM 1652 C CA . CYS A 1 204 ? 7.438 12.656 20.234 1 98.06 204 CYS A CA 1
ATOM 1653 C C . CYS A 1 204 ? 6.461 11.523 20.516 1 98.06 204 CYS A C 1
ATOM 1655 O O . CYS A 1 204 ? 5.352 11.758 21 1 98.06 204 CYS A O 1
ATOM 1657 N N . ILE A 1 205 ? 6.852 10.266 20.188 1 98.69 205 ILE A N 1
ATOM 1658 C CA . ILE A 1 205 ? 5.996 9.102 20.406 1 98.69 205 ILE A CA 1
ATOM 1659 C C . ILE A 1 205 ? 5.703 8.945 21.891 1 98.69 205 ILE A C 1
ATOM 1661 O O . ILE A 1 205 ? 4.555 8.727 22.281 1 98.69 205 ILE A O 1
ATOM 1665 N N . ARG A 1 206 ? 6.711 9.039 22.734 1 98.5 206 ARG A N 1
ATOM 1666 C CA . ARG A 1 206 ? 6.543 8.906 24.188 1 98.5 206 ARG A CA 1
ATOM 1667 C C . ARG A 1 206 ? 5.605 9.977 24.734 1 98.5 206 ARG A C 1
ATOM 1669 O O . ARG A 1 206 ? 4.734 9.688 25.547 1 98.5 206 ARG A O 1
ATOM 1676 N N . ARG A 1 207 ? 5.781 11.195 24.297 1 97.56 207 ARG A N 1
ATOM 1677 C CA . ARG A 1 207 ? 4.922 12.281 24.75 1 97.56 207 ARG A CA 1
ATOM 1678 C C . ARG A 1 207 ? 3.473 12.039 24.344 1 97.56 207 ARG A C 1
ATOM 1680 O O . ARG A 1 207 ? 2.559 12.234 25.141 1 97.56 207 ARG A O 1
ATOM 1687 N N . CYS A 1 208 ? 3.305 11.68 23.094 1 97.75 208 CYS A N 1
ATOM 1688 C CA . CYS A 1 208 ? 1.954 11.391 22.625 1 97.75 208 CYS A CA 1
ATOM 1689 C C . CYS A 1 208 ? 1.334 10.242 23.406 1 97.75 208 CYS A C 1
ATOM 1691 O O . CYS A 1 208 ? 0.14 10.266 23.719 1 97.75 208 CYS A O 1
ATOM 1693 N N . THR A 1 209 ? 2.113 9.234 23.734 1 97.69 209 THR A N 1
ATOM 1694 C CA . THR A 1 209 ? 1.66 8.102 24.531 1 97.69 209 THR A CA 1
ATOM 1695 C C . THR A 1 209 ? 1.193 8.562 25.906 1 97.69 209 THR A C 1
ATOM 1697 O O . THR A 1 209 ? 0.125 8.164 26.375 1 97.69 209 THR A O 1
ATOM 1700 N N . ASP A 1 210 ? 2.01 9.375 26.516 1 96.38 210 ASP A N 1
ATOM 1701 C CA . ASP A 1 210 ? 1.683 9.891 27.844 1 96.38 210 ASP A CA 1
ATOM 1702 C C . ASP A 1 210 ? 0.386 10.695 27.812 1 96.38 210 ASP A C 1
ATOM 1704 O O . ASP A 1 210 ? -0.455 10.562 28.703 1 96.38 210 ASP A O 1
ATOM 1708 N N . LEU A 1 211 ? 0.266 11.562 26.828 1 94.44 211 LEU A N 1
ATOM 1709 C CA . LEU A 1 211 ? -0.94 12.375 26.703 1 94.44 211 LEU A CA 1
ATOM 1710 C C . LEU A 1 211 ? -2.166 11.492 26.484 1 94.44 211 LEU A C 1
ATOM 1712 O O . LEU A 1 211 ? -3.229 11.75 27.062 1 94.44 211 LEU A O 1
ATOM 1716 N N . LEU A 1 212 ? -2.008 10.492 25.672 1 93.12 212 LEU A N 1
ATOM 1717 C CA . LEU A 1 212 ? -3.111 9.578 25.391 1 93.12 212 LEU A CA 1
ATOM 1718 C C . LEU A 1 212 ? -3.537 8.852 26.672 1 93.12 212 LEU A C 1
ATOM 1720 O O . LEU A 1 212 ? -4.73 8.672 26.922 1 93.12 212 LEU A O 1
ATOM 1724 N N . LYS A 1 213 ? -2.643 8.438 27.5 1 90.81 213 LYS A N 1
ATOM 1725 C CA . LYS A 1 213 ? -2.906 7.695 28.734 1 90.81 213 LYS A CA 1
ATOM 1726 C C . LYS A 1 213 ? -3.57 8.586 29.781 1 90.81 213 LYS A C 1
ATOM 1728 O O . LYS A 1 213 ? -4.109 8.094 30.766 1 90.81 213 LYS A O 1
ATOM 1733 N N . SER A 1 214 ? -3.506 9.836 29.594 1 86.75 214 SER A N 1
ATOM 1734 C CA . SER A 1 214 ? -4.152 10.766 30.516 1 86.75 214 SER A CA 1
ATOM 1735 C C . SER A 1 214 ? -5.652 10.844 30.266 1 86.75 214 SER A C 1
ATOM 1737 O O . SER A 1 214 ? -6.395 11.422 31.062 1 86.75 214 SER A O 1
ATOM 1739 N N . ARG A 1 215 ? -6.051 10.242 29.156 1 85.81 215 ARG A N 1
ATOM 1740 C CA . ARG A 1 215 ? -7.48 10.188 28.859 1 85.81 215 ARG A CA 1
ATOM 1741 C C . ARG A 1 215 ? -8.219 9.32 29.875 1 85.81 215 ARG A C 1
ATOM 1743 O O . ARG A 1 215 ? -7.789 8.203 30.172 1 85.81 215 ARG A O 1
ATOM 1750 N N . PRO A 1 216 ? -9.266 9.805 30.438 1 81 216 PRO A N 1
ATOM 1751 C CA . PRO A 1 216 ? -10.023 8.992 31.391 1 81 216 PRO A CA 1
ATOM 1752 C C . PRO A 1 216 ? -10.641 7.75 30.734 1 81 216 PRO A C 1
ATOM 1754 O O . PRO A 1 216 ? -11.156 7.828 29.625 1 81 216 PRO A O 1
ATOM 1757 N N . LEU A 1 217 ? -10.375 6.578 31.391 1 78.69 217 LEU A N 1
ATOM 1758 C CA . LEU A 1 217 ? -10.969 5.332 30.922 1 78.69 217 LEU A CA 1
ATOM 1759 C C . LEU A 1 217 ? -12.133 4.91 31.797 1 78.69 217 LEU A C 1
ATOM 1761 O O . LEU A 1 217 ? -12.102 5.117 33.031 1 78.69 217 LEU A O 1
ATOM 1765 N N . GLN A 1 218 ? -13.109 4.344 31.219 1 71 218 GLN A N 1
ATOM 1766 C CA . GLN A 1 218 ? -14.281 3.902 31.969 1 71 218 GLN A CA 1
ATOM 1767 C C . GLN A 1 218 ? -14.086 2.49 32.5 1 71 218 GLN A C 1
ATOM 1769 O O . GLN A 1 218 ? -14.727 2.1 33.469 1 71 218 GLN A O 1
ATOM 1774 N N . ASP A 1 219 ? -13.289 1.795 31.891 1 75.75 219 ASP A N 1
ATOM 1775 C CA . ASP A 1 219 ? -13.141 0.403 32.281 1 75.75 219 ASP A CA 1
ATOM 1776 C C . ASP A 1 219 ? -11.789 0.166 32.969 1 75.75 219 ASP A C 1
ATOM 1778 O O . ASP A 1 219 ? -10.93 1.054 32.969 1 75.75 219 ASP A O 1
ATOM 1782 N N . ALA A 1 220 ? -11.758 -0.965 33.656 1 73.44 220 ALA A N 1
ATOM 1783 C CA . ALA A 1 220 ? -10.57 -1.295 34.469 1 73.44 220 ALA A CA 1
ATOM 1784 C C . ALA A 1 220 ? -9.508 -1.97 33.594 1 73.44 220 ALA A C 1
ATOM 1786 O O . ALA A 1 220 ? -8.445 -2.35 34.094 1 73.44 220 ALA A O 1
ATOM 1787 N N . LYS A 1 221 ? -9.727 -2.156 32.375 1 81.81 221 LYS A N 1
ATOM 1788 C CA . LYS A 1 221 ? -8.812 -2.936 31.531 1 81.81 221 LYS A CA 1
ATOM 1789 C C . LYS A 1 221 ? -7.504 -2.193 31.297 1 81.81 221 LYS A C 1
ATOM 1791 O O . LYS A 1 221 ? -6.48 -2.809 31 1 81.81 221 LYS A O 1
ATOM 1796 N N . GLY A 1 222 ? -7.527 -0.875 31.438 1 86.56 222 GLY A N 1
ATOM 1797 C CA . GLY A 1 222 ? -6.309 -0.096 31.281 1 86.56 222 GLY A CA 1
ATOM 1798 C C . GLY A 1 222 ? -5.926 0.13 29.844 1 86.56 222 GLY A C 1
ATOM 1799 O O . GLY A 1 222 ? -6.793 0.189 28.969 1 86.56 222 GLY A O 1
ATOM 1800 N N . TRP A 1 223 ? -4.578 0.413 29.609 1 91.62 223 TRP A N 1
ATOM 1801 C CA . TRP A 1 223 ? -4.043 0.773 28.312 1 91.62 223 TRP A CA 1
ATOM 1802 C C . TRP A 1 223 ? -3.1 -0.309 27.781 1 91.62 223 TRP A C 1
ATOM 1804 O O . TRP A 1 223 ? -2.365 -0.924 28.562 1 91.62 223 TRP A O 1
ATOM 1814 N N . PRO A 1 224 ? -3.252 -0.568 26.469 1 95.56 224 PRO A N 1
ATOM 1815 C CA . PRO A 1 224 ? -2.207 -1.444 25.922 1 95.56 224 PRO A CA 1
ATOM 1816 C C . PRO A 1 224 ? -0.809 -0.848 26.062 1 95.56 224 PRO A C 1
ATOM 1818 O O . PRO A 1 224 ? -0.648 0.374 26.031 1 95.56 224 PRO A O 1
ATOM 1821 N N . GLN A 1 225 ? 0.1 -1.732 26.25 1 96.69 225 GLN A N 1
ATOM 1822 C CA . GLN A 1 225 ? 1.486 -1.278 26.25 1 96.69 225 GLN A CA 1
ATOM 1823 C C . GLN A 1 225 ? 1.915 -0.797 24.875 1 96.69 225 GLN A C 1
ATOM 1825 O O . GLN A 1 225 ? 1.584 -1.422 23.859 1 96.69 225 GLN A O 1
ATOM 1830 N N . ILE A 1 226 ? 2.529 0.351 24.828 1 98.06 226 ILE A N 1
ATOM 1831 C CA . ILE A 1 226 ? 3.125 0.845 23.594 1 98.06 226 ILE A CA 1
ATOM 1832 C C . ILE A 1 226 ? 4.625 0.554 23.594 1 98.06 226 ILE A C 1
ATOM 1834 O O . ILE A 1 226 ? 5.367 1.077 24.422 1 98.06 226 ILE A O 1
ATOM 1838 N N . VAL A 1 227 ? 5.016 -0.313 22.719 1 98.5 227 VAL A N 1
ATOM 1839 C CA . VAL A 1 227 ? 6.414 -0.715 22.625 1 98.5 227 VAL A CA 1
ATOM 1840 C C . VAL A 1 227 ? 7.082 0.02 21.469 1 98.5 227 VAL A C 1
ATOM 1842 O O . VAL A 1 227 ? 6.645 -0.092 20.312 1 98.5 227 VAL A O 1
ATOM 1845 N N . ILE A 1 228 ? 8.125 0.79 21.766 1 98.38 228 ILE A N 1
ATOM 1846 C CA . ILE A 1 228 ? 8.844 1.558 20.75 1 98.38 228 ILE A CA 1
ATOM 1847 C C . ILE A 1 228 ? 10.18 0.887 20.438 1 98.38 228 ILE A C 1
ATOM 1849 O O . ILE A 1 228 ? 10.938 0.549 21.359 1 98.38 228 ILE A O 1
ATOM 1853 N N . ASP A 1 229 ? 10.469 0.582 19.156 1 97 229 ASP A N 1
ATOM 1854 C CA . ASP A 1 229 ? 11.75 0.018 18.75 1 97 229 ASP A CA 1
ATOM 1855 C C . ASP A 1 229 ? 12.266 0.678 17.484 1 97 229 ASP A C 1
ATOM 1857 O O . ASP A 1 229 ? 11.695 1.664 17.016 1 97 229 ASP A O 1
ATOM 1861 N N . GLY A 1 230 ? 13.523 0.25 17 1 96.88 230 GLY A N 1
ATOM 1862 C CA . GLY A 1 230 ? 14.148 0.837 15.82 1 96.88 230 GLY A CA 1
ATOM 1863 C C . GLY A 1 230 ? 15.195 1.878 16.156 1 96.88 230 GLY A C 1
ATOM 1864 O O . GLY A 1 230 ? 15.969 1.702 17.109 1 96.88 230 GLY A O 1
ATOM 1865 N N . HIS A 1 231 ? 15.242 2.861 15.336 1 97.62 231 HIS A N 1
ATOM 1866 C CA . HIS A 1 231 ? 16.25 3.906 15.477 1 97.62 231 HIS A CA 1
ATOM 1867 C C . HIS A 1 231 ? 15.789 5 16.422 1 97.62 231 HIS A C 1
ATOM 1869 O O . HIS A 1 231 ? 15.375 6.078 15.984 1 97.62 231 HIS A O 1
ATOM 1875 N N . LEU A 1 232 ? 15.961 4.805 17.719 1 97.88 232 LEU A N 1
ATOM 1876 C CA . LEU A 1 232 ? 15.367 5.633 18.75 1 97.88 232 LEU A CA 1
ATOM 1877 C C . LEU A 1 232 ? 16.141 6.938 18.922 1 97.88 232 LEU A C 1
ATOM 1879 O O . LEU A 1 232 ? 15.656 7.871 19.562 1 97.88 232 LEU A O 1
ATOM 1883 N N . ASP A 1 233 ? 17.281 7.09 18.281 1 97.5 233 ASP A N 1
ATOM 1884 C CA . ASP A 1 233 ? 18.078 8.312 18.359 1 97.5 233 ASP A CA 1
ATOM 1885 C C . ASP A 1 233 ? 17.828 9.203 17.141 1 97.5 233 ASP A C 1
ATOM 1887 O O . ASP A 1 233 ? 18.516 10.203 16.938 1 97.5 233 ASP A O 1
ATOM 1891 N N . CYS A 1 234 ? 16.859 8.875 16.406 1 97.19 234 CYS A N 1
ATOM 1892 C CA . CYS A 1 234 ? 16.562 9.586 15.172 1 97.19 234 CYS A CA 1
ATOM 1893 C C . CYS A 1 234 ? 16.125 11.016 15.469 1 97.19 234 CYS A C 1
ATOM 1895 O O . CYS A 1 234 ? 15.156 11.234 16.203 1 97.19 234 CYS A O 1
ATOM 1897 N N . LYS A 1 235 ? 16.812 11.969 14.914 1 96.88 235 LYS A N 1
ATOM 1898 C CA . LYS A 1 235 ? 16.5 13.391 14.992 1 96.88 235 LYS A CA 1
ATOM 1899 C C . LYS A 1 235 ? 16.594 14.055 13.625 1 96.88 235 LYS A C 1
ATOM 1901 O O . LYS A 1 235 ? 17.5 13.734 12.836 1 96.88 235 LYS A O 1
ATOM 1906 N N . PHE A 1 236 ? 15.656 14.945 13.297 1 96.12 236 PHE A N 1
ATOM 1907 C CA . PHE A 1 236 ? 15.695 15.68 12.031 1 96.12 236 PHE A CA 1
ATOM 1908 C C . PHE A 1 236 ? 14.875 16.953 12.125 1 96.12 236 PHE A C 1
ATOM 1910 O O . PHE A 1 236 ? 14.172 17.188 13.117 1 96.12 236 PHE A O 1
ATOM 1917 N N . ALA A 1 237 ? 15.031 17.828 11.164 1 95.62 237 ALA A N 1
ATOM 1918 C CA . ALA A 1 237 ? 14.312 19.094 11.141 1 95.62 237 ALA A CA 1
ATOM 1919 C C . ALA A 1 237 ? 12.867 18.891 10.68 1 95.62 237 ALA A C 1
ATOM 1921 O O . ALA A 1 237 ? 12.625 18.312 9.617 1 95.62 237 ALA A O 1
ATOM 1922 N N . TYR A 1 238 ? 11.945 19.312 11.5 1 96.94 238 TYR A N 1
ATOM 1923 C CA . TYR A 1 238 ? 10.531 19.172 11.156 1 96.94 238 TYR A CA 1
ATOM 1924 C C . TYR A 1 238 ? 9.656 20.016 12.078 1 96.94 238 TYR A C 1
ATOM 1926 O O . TYR A 1 238 ? 10.148 20.578 13.062 1 96.94 238 TYR A O 1
ATOM 1934 N N . ILE A 1 239 ? 8.422 20.156 11.68 1 96.56 239 ILE A N 1
ATOM 1935 C CA . ILE A 1 239 ? 7.457 20.844 12.531 1 96.56 239 ILE A CA 1
ATOM 1936 C C . ILE A 1 239 ? 6.859 19.875 13.539 1 96.56 239 ILE A C 1
ATOM 1938 O O . ILE A 1 239 ? 6.113 18.953 13.164 1 96.56 239 ILE A O 1
ATOM 1942 N N . ARG A 1 240 ? 7.125 20.062 14.773 1 96.31 240 ARG A N 1
ATOM 1943 C CA . ARG A 1 240 ? 6.754 19.141 15.844 1 96.31 240 ARG A CA 1
ATOM 1944 C C . ARG A 1 240 ? 5.246 18.938 15.883 1 96.31 240 ARG A C 1
ATOM 1946 O O . ARG A 1 240 ? 4.773 17.797 15.977 1 96.31 240 ARG A O 1
ATOM 1953 N N . GLU A 1 241 ? 4.453 19.984 15.781 1 95.94 241 GLU A N 1
ATOM 1954 C CA . GLU A 1 241 ? 2.998 19.938 15.898 1 95.94 241 GLU A CA 1
ATOM 1955 C C . GLU A 1 241 ? 2.396 19.031 14.828 1 95.94 241 GLU A C 1
ATOM 1957 O O . GLU A 1 241 ? 1.428 18.312 15.086 1 95.94 241 GLU A O 1
ATOM 1962 N N . HIS A 1 242 ? 2.959 19.094 13.625 1 97.19 242 HIS A N 1
ATOM 1963 C CA . HIS A 1 242 ? 2.459 18.25 12.547 1 97.19 242 HIS A CA 1
ATOM 1964 C C . HIS A 1 242 ? 2.74 16.781 12.82 1 97.19 242 HIS A C 1
ATOM 1966 O O . HIS A 1 242 ? 1.843 15.938 12.711 1 97.19 242 HIS A O 1
ATOM 1972 N N . LEU A 1 243 ? 3.947 16.484 13.18 1 98.12 243 LEU A N 1
ATOM 1973 C CA . LEU A 1 243 ? 4.332 15.102 13.422 1 98.12 243 LEU A CA 1
ATOM 1974 C C . LEU A 1 243 ? 3.557 14.523 14.602 1 98.12 243 LEU A C 1
ATOM 1976 O O . LEU A 1 243 ? 3.037 13.406 14.523 1 98.12 243 LEU A O 1
ATOM 1980 N N . GLU A 1 244 ? 3.484 15.281 15.641 1 97.88 244 GLU A N 1
ATOM 1981 C CA . GLU A 1 244 ? 2.801 14.805 16.844 1 97.88 244 GLU A CA 1
ATOM 1982 C C . GLU A 1 244 ? 1.311 14.594 16.578 1 97.88 244 GLU A C 1
ATOM 1984 O O . GLU A 1 244 ? 0.702 13.672 17.125 1 97.88 244 GLU A O 1
ATOM 1989 N N . TYR A 1 245 ? 0.727 15.469 15.797 1 97.62 245 TYR A N 1
ATOM 1990 C CA . TYR A 1 245 ? -0.677 15.25 15.469 1 97.62 245 TYR A CA 1
ATOM 1991 C C . TYR A 1 245 ? -0.881 13.891 14.812 1 97.62 245 TYR A C 1
ATOM 1993 O O . TYR A 1 245 ? -1.796 13.148 15.18 1 97.62 245 TYR A O 1
ATOM 2001 N N . ILE A 1 246 ? -0.067 13.586 13.836 1 98.38 246 ILE A N 1
ATOM 2002 C CA . ILE A 1 246 ? -0.185 12.328 13.102 1 98.38 246 ILE A CA 1
ATOM 2003 C C . ILE A 1 246 ? 0.01 11.156 14.062 1 98.38 246 ILE A C 1
ATOM 2005 O O . ILE A 1 246 ? -0.831 10.258 14.125 1 98.38 246 ILE A O 1
ATOM 2009 N N . ILE A 1 247 ? 1.095 11.211 14.836 1 98.69 247 ILE A N 1
ATOM 2010 C CA . ILE A 1 247 ? 1.433 10.125 15.75 1 98.69 247 ILE A CA 1
ATOM 2011 C C . ILE A 1 247 ? 0.3 9.922 16.75 1 98.69 247 ILE A C 1
ATOM 2013 O O . ILE A 1 247 ? -0.112 8.789 17 1 98.69 247 ILE A O 1
ATOM 2017 N N . PHE A 1 248 ? -0.151 11.016 17.281 1 98.12 248 PHE A N 1
ATOM 2018 C CA . PHE A 1 248 ? -1.207 10.953 18.281 1 98.12 248 PHE A CA 1
ATOM 2019 C C . PHE A 1 248 ? -2.455 10.289 17.719 1 98.12 248 PHE A C 1
ATOM 2021 O O . PHE A 1 248 ? -3.059 9.438 18.375 1 98.12 248 PHE A O 1
ATOM 2028 N N . GLU A 1 249 ? -2.848 10.68 16.531 1 96.88 249 GLU A N 1
ATOM 2029 C CA . GLU A 1 249 ? -4.035 10.102 15.906 1 96.88 249 GLU A CA 1
ATOM 2030 C C . GLU A 1 249 ? -3.848 8.609 15.641 1 96.88 249 GLU A C 1
ATOM 2032 O O . GLU A 1 249 ? -4.773 7.824 15.828 1 96.88 249 GLU A O 1
ATOM 2037 N N . LEU A 1 250 ? -2.691 8.258 15.156 1 98 250 LEU A N 1
ATOM 2038 C CA . LEU A 1 250 ? -2.418 6.855 14.859 1 98 250 LEU A CA 1
ATOM 2039 C C . LEU A 1 250 ? -2.457 6.016 16.125 1 98 250 LEU A C 1
ATOM 2041 O O . LEU A 1 250 ? -3.047 4.934 16.141 1 98 250 LEU A O 1
ATOM 2045 N N . LEU A 1 251 ? -1.836 6.5 17.172 1 98 251 LEU A N 1
ATOM 2046 C CA . LEU A 1 251 ? -1.84 5.781 18.438 1 98 251 LEU A CA 1
ATOM 2047 C C . LEU A 1 251 ? -3.25 5.699 19.016 1 98 251 LEU A C 1
ATOM 2049 O O . LEU A 1 251 ? -3.658 4.652 19.516 1 98 251 LEU A O 1
ATOM 2053 N N . LYS A 1 252 ? -3.908 6.805 18.969 1 95.5 252 LYS A N 1
ATOM 2054 C CA . LYS A 1 252 ? -5.285 6.848 19.453 1 95.5 252 LYS A CA 1
ATOM 2055 C C . LYS A 1 252 ? -6.141 5.789 18.766 1 95.5 252 LYS A C 1
ATOM 2057 O O . LYS A 1 252 ? -6.852 5.031 19.438 1 95.5 252 LYS A O 1
ATOM 2062 N N . ASN A 1 253 ? -6.082 5.715 17.422 1 94.38 253 ASN A N 1
ATOM 2063 C CA . ASN A 1 253 ? -6.832 4.723 16.656 1 94.38 253 ASN A CA 1
ATOM 2064 C C . ASN A 1 253 ? -6.41 3.301 17.031 1 94.38 253 ASN A C 1
ATOM 2066 O O . ASN A 1 253 ? -7.254 2.422 17.188 1 94.38 253 ASN A O 1
ATOM 2070 N N . ALA A 1 254 ? -5.129 3.082 17.109 1 97.06 254 ALA A N 1
ATOM 2071 C CA . ALA A 1 254 ? -4.605 1.759 17.438 1 97.06 254 ALA A CA 1
ATOM 2072 C C . ALA A 1 254 ? -5.078 1.31 18.812 1 97.06 254 ALA A C 1
ATOM 2074 O O . ALA A 1 254 ? -5.496 0.163 18.984 1 97.06 254 ALA A O 1
ATOM 2075 N N . VAL A 1 255 ? -5.02 2.203 19.812 1 95.62 255 VAL A N 1
ATOM 2076 C CA . VAL A 1 255 ? -5.426 1.907 21.188 1 95.62 255 VAL A CA 1
ATOM 2077 C C . VAL A 1 255 ? -6.918 1.585 21.219 1 95.62 255 VAL A C 1
ATOM 2079 O O . VAL A 1 255 ? -7.328 0.572 21.797 1 95.62 255 VAL A O 1
ATOM 2082 N N . ASP A 1 256 ? -7.719 2.451 20.594 1 92.5 256 ASP A N 1
ATOM 2083 C CA . ASP A 1 256 ? -9.164 2.258 20.594 1 92.5 256 ASP A CA 1
ATOM 2084 C C . ASP A 1 256 ? -9.547 0.936 19.938 1 92.5 256 ASP A C 1
ATOM 2086 O O . ASP A 1 256 ? -10.391 0.2 20.453 1 92.5 256 ASP A O 1
ATOM 2090 N N . ALA A 1 257 ? -8.938 0.62 18.812 1 93.81 257 ALA A N 1
ATOM 2091 C CA . ALA A 1 257 ? -9.227 -0.622 18.094 1 93.81 257 ALA A CA 1
ATOM 2092 C C . ALA A 1 257 ? -8.828 -1.838 18.922 1 93.81 257 ALA A C 1
ATOM 2094 O O . ALA A 1 257 ? -9.57 -2.818 19 1 93.81 257 ALA A O 1
ATOM 2095 N N . THR A 1 258 ? -7.629 -1.804 19.516 1 96 258 THR A N 1
ATOM 2096 C CA . THR A 1 258 ? -7.125 -2.908 20.312 1 96 258 THR A CA 1
ATOM 2097 C C . THR A 1 258 ? -8.023 -3.15 21.531 1 96 258 THR A C 1
ATOM 2099 O O . THR A 1 258 ? -8.375 -4.293 21.828 1 96 258 THR A O 1
ATOM 2102 N N . ARG A 1 259 ? -8.398 -2.086 22.188 1 93.5 259 ARG A N 1
ATOM 2103 C CA . ARG A 1 259 ? -9.266 -2.203 23.359 1 93.5 259 ARG A CA 1
ATOM 2104 C C . ARG A 1 259 ? -10.625 -2.775 22.969 1 93.5 259 ARG A C 1
ATOM 2106 O O . ARG A 1 259 ? -11.195 -3.592 23.703 1 93.5 259 ARG A O 1
ATOM 2113 N N . HIS A 1 260 ? -11.156 -2.297 21.875 1 90.88 260 HIS A N 1
ATOM 2114 C CA . HIS A 1 260 ? -12.453 -2.777 21.422 1 90.88 260 HIS A CA 1
ATOM 2115 C C . HIS A 1 260 ? -12.398 -4.262 21.078 1 90.88 260 HIS A C 1
ATOM 2117 O O . HIS A 1 260 ? -13.273 -5.031 21.484 1 90.88 260 HIS A O 1
ATOM 2123 N N . LYS A 1 261 ? -11.422 -4.668 20.328 1 92.62 261 LYS A N 1
ATOM 2124 C CA . LYS A 1 261 ? -11.289 -6.047 19.875 1 92.62 261 LYS A CA 1
ATOM 2125 C C . LYS A 1 261 ? -11.078 -7 21.047 1 92.62 261 LYS A C 1
ATOM 2127 O O . LYS A 1 261 ? -11.586 -8.125 21.031 1 92.62 261 LYS A O 1
ATOM 2132 N N . HIS A 1 262 ? -10.406 -6.559 22.047 1 94.5 262 HIS A N 1
ATOM 2133 C CA . HIS A 1 262 ? -10.023 -7.43 23.156 1 94.5 262 HIS A CA 1
ATOM 2134 C C . HIS A 1 262 ? -10.75 -7.047 24.438 1 94.5 262 HIS A C 1
ATOM 2136 O O . HIS A 1 262 ? -10.203 -7.184 25.531 1 94.5 262 HIS A O 1
ATOM 2142 N N . ALA A 1 263 ? -11.891 -6.504 24.297 1 89.75 263 ALA A N 1
ATOM 2143 C CA . ALA A 1 263 ? -12.695 -6.055 25.422 1 89.75 263 ALA A CA 1
ATOM 2144 C C . ALA A 1 263 ? -12.938 -7.191 26.406 1 89.75 263 ALA A C 1
ATOM 2146 O O . ALA A 1 263 ? -12.992 -6.973 27.625 1 89.75 263 ALA A O 1
ATOM 2147 N N . SER A 1 264 ? -13.062 -8.406 25.938 1 90.5 264 SER A N 1
ATOM 2148 C CA . SER A 1 264 ? -13.406 -9.547 26.781 1 90.5 264 SER A CA 1
ATOM 2149 C C . SER A 1 264 ? -12.156 -10.289 27.25 1 90.5 264 SER A C 1
ATOM 2151 O O . SER A 1 264 ? -12.242 -11.242 28.016 1 90.5 264 SER A O 1
ATOM 2153 N N . SER A 1 265 ? -11.047 -9.859 26.797 1 89.75 265 SER A N 1
ATOM 2154 C CA . SER A 1 265 ? -9.797 -10.523 27.156 1 89.75 265 SER A CA 1
ATOM 2155 C C . SER A 1 265 ? -9.219 -9.953 28.453 1 89.75 265 SER A C 1
ATOM 2157 O O . SER A 1 265 ? -9.531 -8.828 28.828 1 89.75 265 SER A O 1
ATOM 2159 N N . ASP A 1 266 ? -8.398 -10.688 29.125 1 87.25 266 ASP A N 1
ATOM 2160 C CA . ASP A 1 266 ? -7.789 -10.281 30.391 1 87.25 266 ASP A CA 1
ATOM 2161 C C . ASP A 1 266 ? -6.648 -9.297 30.172 1 87.25 266 ASP A C 1
ATOM 2163 O O . ASP A 1 266 ? -6.293 -8.531 31.062 1 87.25 266 ASP A O 1
ATOM 2167 N N . SER A 1 267 ? -6.074 -9.516 29.047 1 91.94 267 SER A N 1
ATOM 2168 C CA . SER A 1 267 ? -4.941 -8.641 28.75 1 91.94 267 SER A CA 1
ATOM 2169 C C . SER A 1 267 ? -5.066 -8.039 27.344 1 91.94 267 SER A C 1
ATOM 2171 O O . SER A 1 267 ? -5.762 -8.586 26.484 1 91.94 267 SER A O 1
ATOM 2173 N N . LEU A 1 268 ? -4.465 -6.84 27.266 1 95.44 268 LEU A N 1
ATOM 2174 C CA . LEU A 1 268 ? -4.434 -6.172 25.969 1 95.44 268 LEU A CA 1
ATOM 2175 C C . LEU A 1 268 ? -3.094 -6.398 25.266 1 95.44 268 LEU A C 1
ATOM 2177 O O . LEU A 1 268 ? -2.035 -6.211 25.875 1 95.44 268 LEU A O 1
ATOM 2181 N N . PRO A 1 269 ? -3.141 -6.891 24.031 1 96.94 269 PRO A N 1
ATOM 2182 C CA . PRO A 1 269 ? -1.873 -7 23.312 1 96.94 269 PRO A CA 1
ATOM 2183 C C . PRO A 1 269 ? -1.179 -5.652 23.125 1 96.94 269 PRO A C 1
ATOM 2185 O O . PRO A 1 269 ? -1.844 -4.613 23.062 1 96.94 269 PRO A O 1
ATOM 2188 N N . PRO A 1 270 ? 0.137 -5.695 23.016 1 97.75 270 PRO A N 1
ATOM 2189 C CA . PRO A 1 270 ? 0.869 -4.434 22.875 1 97.75 270 PRO A CA 1
ATOM 2190 C C . PRO A 1 270 ? 0.694 -3.814 21.484 1 97.75 270 PRO A C 1
ATOM 2192 O O . PRO A 1 270 ? 0.308 -4.504 20.531 1 97.75 270 PRO A O 1
ATOM 2195 N N . ILE A 1 271 ? 0.847 -2.562 21.359 1 98.5 271 ILE A N 1
ATOM 2196 C CA . ILE A 1 271 ? 0.986 -1.81 20.125 1 98.5 271 ILE A CA 1
ATOM 2197 C C . ILE A 1 271 ? 2.461 -1.515 19.859 1 98.5 271 ILE A C 1
ATOM 2199 O O . ILE A 1 271 ? 3.15 -0.955 20.719 1 98.5 271 ILE A O 1
ATOM 2203 N N . ASN A 1 272 ? 2.955 -1.948 18.719 1 98.44 272 ASN A N 1
ATOM 2204 C CA . ASN A 1 272 ? 4.363 -1.763 18.391 1 98.44 272 ASN A CA 1
ATOM 2205 C C . ASN A 1 272 ? 4.57 -0.553 17.484 1 98.44 272 ASN A C 1
ATOM 2207 O O . ASN A 1 272 ? 3.879 -0.402 16.469 1 98.44 272 ASN A O 1
ATOM 2211 N N . VAL A 1 273 ? 5.449 0.329 17.859 1 98.81 273 VAL A N 1
ATOM 2212 C CA . VAL A 1 273 ? 5.84 1.48 17.047 1 98.81 273 VAL A CA 1
ATOM 2213 C C . VAL A 1 273 ? 7.312 1.368 16.672 1 98.81 273 VAL A C 1
ATOM 2215 O O . VAL A 1 273 ? 8.188 1.369 17.547 1 98.81 273 VAL A O 1
ATOM 2218 N N . THR A 1 274 ? 7.594 1.239 15.375 1 98.62 274 THR A N 1
ATOM 2219 C CA . THR A 1 274 ? 8.961 1.093 14.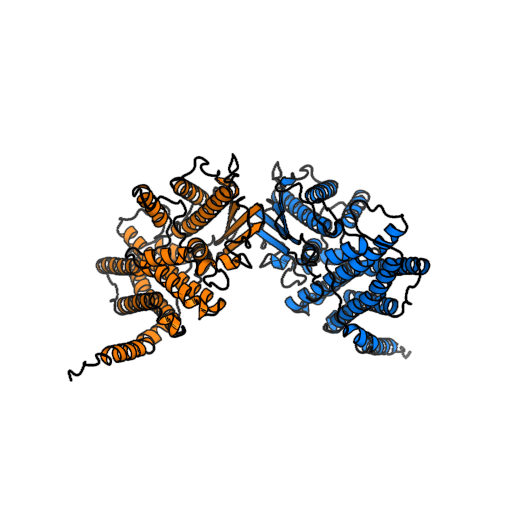891 1 98.62 274 THR A CA 1
ATOM 2220 C C . THR A 1 274 ? 9.414 2.355 14.156 1 98.62 274 THR A C 1
ATOM 2222 O O . THR A 1 274 ? 8.734 2.824 13.242 1 98.62 274 THR A O 1
ATOM 2225 N N . VAL A 1 275 ? 10.516 2.916 14.586 1 98.56 275 VAL A N 1
ATOM 2226 C CA . VAL A 1 275 ? 11.109 4.078 13.938 1 98.56 275 VAL A CA 1
ATOM 2227 C C . VAL A 1 275 ? 12.25 3.635 13.016 1 98.56 275 VAL A C 1
ATOM 2229 O O . VAL A 1 275 ? 13.164 2.926 13.445 1 98.56 275 VAL A O 1
ATOM 2232 N N . ALA A 1 276 ? 12.156 4 11.758 1 97.5 276 ALA A N 1
ATOM 2233 C CA . ALA A 1 276 ? 13.18 3.658 10.766 1 97.5 276 ALA A CA 1
ATOM 2234 C C . ALA A 1 276 ? 13.773 4.914 10.133 1 97.5 276 ALA A C 1
ATOM 2236 O O . ALA A 1 276 ? 13.055 5.703 9.516 1 97.5 276 ALA A O 1
ATOM 2237 N N . GLU A 1 277 ? 15.031 5.059 10.312 1 96.62 277 GLU A N 1
ATOM 2238 C CA . GLU A 1 277 ? 15.719 6.195 9.703 1 96.62 277 GLU A CA 1
ATOM 2239 C C . GLU A 1 277 ? 16.359 5.805 8.383 1 96.62 277 GLU A C 1
ATOM 2241 O O . GLU A 1 277 ? 17.344 5.059 8.359 1 96.62 277 GLU A O 1
ATOM 2246 N N . GLY A 1 278 ? 15.758 6.289 7.328 1 92.31 278 GLY A N 1
ATOM 2247 C CA . GLY A 1 278 ? 16.359 6.121 6.016 1 92.31 278 GLY A CA 1
ATOM 2248 C C . GLY A 1 278 ? 17.297 7.254 5.641 1 92.31 278 GLY A C 1
ATOM 2249 O O . GLY A 1 278 ? 17.531 8.164 6.438 1 92.31 278 GLY A O 1
ATOM 2250 N N . THR A 1 279 ? 17.844 7.137 4.414 1 90 279 THR A N 1
ATOM 2251 C CA . THR A 1 279 ? 18.766 8.156 3.928 1 90 279 THR A CA 1
ATOM 2252 C C . THR A 1 279 ? 18.031 9.477 3.693 1 90 279 THR A C 1
ATOM 2254 O O . THR A 1 279 ? 18.531 10.539 4.062 1 90 279 THR A O 1
ATOM 2257 N N . ASP A 1 280 ? 16.781 9.383 3.148 1 91.19 280 ASP A N 1
ATOM 2258 C CA . ASP A 1 280 ? 16.094 10.586 2.701 1 91.19 280 ASP A CA 1
ATOM 2259 C C . ASP A 1 280 ? 14.82 10.82 3.502 1 91.19 280 ASP A C 1
ATOM 2261 O O . ASP A 1 280 ? 14.242 11.914 3.453 1 91.19 280 ASP A O 1
ATOM 2265 N N . ASP A 1 281 ? 14.438 9.805 4.246 1 94.25 281 ASP A N 1
ATOM 2266 C CA . ASP A 1 281 ? 13.156 9.906 4.941 1 94.25 281 ASP A CA 1
ATOM 2267 C C . ASP A 1 281 ? 13.211 9.188 6.289 1 94.25 281 ASP A C 1
ATOM 2269 O O . ASP A 1 281 ? 14.18 8.484 6.59 1 94.25 281 ASP A O 1
ATOM 2273 N N . VAL A 1 282 ? 12.258 9.508 7.117 1 97.12 282 VAL A N 1
ATOM 2274 C CA . VAL A 1 282 ? 12 8.789 8.359 1 97.12 282 VAL A CA 1
ATOM 2275 C C . VAL A 1 282 ? 10.672 8.039 8.25 1 97.12 282 VAL A C 1
ATOM 2277 O O . VAL A 1 282 ? 9.656 8.602 7.836 1 97.12 282 VAL A O 1
ATOM 2280 N N . GLY A 1 283 ? 10.781 6.746 8.523 1 97.25 283 GLY A N 1
ATOM 2281 C CA . GLY A 1 283 ? 9.586 5.914 8.57 1 97.25 283 GLY A CA 1
ATOM 2282 C C . GLY A 1 283 ? 9.141 5.574 9.977 1 97.25 283 GLY A C 1
ATOM 2283 O O . GLY A 1 283 ? 9.977 5.336 10.859 1 97.25 283 GLY A O 1
ATOM 2284 N N . ILE A 1 284 ? 7.848 5.605 10.203 1 98.62 284 ILE A N 1
ATOM 2285 C CA . ILE A 1 284 ? 7.246 5.152 11.453 1 98.62 284 ILE A CA 1
ATOM 2286 C C . ILE A 1 284 ? 6.141 4.145 11.156 1 98.62 284 ILE A C 1
ATOM 2288 O O . ILE A 1 284 ? 5.23 4.422 10.367 1 98.62 284 ILE A O 1
ATOM 2292 N N . ARG A 1 285 ? 6.234 2.988 11.688 1 98.62 285 ARG A N 1
ATOM 2293 C CA . ARG A 1 285 ? 5.195 1.969 11.555 1 98.62 285 ARG A CA 1
ATOM 2294 C C . ARG A 1 285 ? 4.469 1.757 12.875 1 98.62 285 ARG A C 1
ATOM 2296 O O . ARG A 1 285 ? 5.098 1.524 13.906 1 98.62 285 ARG A O 1
ATOM 2303 N N . VAL A 1 286 ? 3.201 1.886 12.898 1 98.62 286 VAL A N 1
ATOM 2304 C CA . VAL A 1 286 ? 2.357 1.574 14.047 1 98.62 286 VAL A CA 1
ATOM 2305 C C . VAL A 1 286 ? 1.565 0.297 13.773 1 98.62 286 VAL A C 1
ATOM 2307 O O . VAL A 1 286 ? 0.779 0.237 12.82 1 98.62 286 VAL A O 1
ATOM 2310 N N . SER A 1 287 ? 1.798 -0.717 14.578 1 98.31 287 SER A N 1
ATOM 2311 C CA . SER A 1 287 ? 1.155 -2.016 14.398 1 98.31 287 SER A CA 1
ATOM 2312 C C . SER A 1 287 ? 0.278 -2.369 15.594 1 98.31 287 SER A C 1
ATOM 2314 O O . SER A 1 287 ? 0.76 -2.434 16.719 1 98.31 287 SER A O 1
ATOM 2316 N N . ASP A 1 288 ? -0.965 -2.586 15.375 1 97.69 288 ASP A N 1
ATOM 2317 C CA . ASP A 1 288 ? -1.871 -2.973 16.453 1 97.69 288 ASP A CA 1
ATOM 2318 C C . ASP A 1 288 ? -2.52 -4.324 16.172 1 97.69 288 ASP A C 1
ATOM 2320 O O . ASP A 1 288 ? -2.322 -4.898 15.094 1 97.69 288 ASP A O 1
ATOM 2324 N N . GLN A 1 289 ? -3.082 -4.93 17.141 1 97.31 289 GLN A N 1
ATOM 2325 C CA . GLN A 1 289 ? -3.891 -6.137 17.016 1 97.31 289 GLN A CA 1
ATOM 2326 C C . GLN A 1 289 ? -5.367 -5.84 17.266 1 97.31 289 GLN A C 1
ATOM 2328 O O . GLN A 1 289 ? -6.016 -6.539 18.047 1 97.31 289 GLN A O 1
ATOM 2333 N N . GLY A 1 290 ? -5.805 -4.742 16.641 1 95.31 290 GLY A N 1
ATOM 2334 C CA . GLY A 1 290 ? -7.164 -4.273 16.859 1 95.31 290 GLY A CA 1
ATOM 2335 C C . GLY A 1 290 ? -8.18 -4.953 15.969 1 95.31 290 GLY A C 1
ATOM 2336 O O . GLY A 1 290 ? -9.289 -4.445 15.773 1 95.31 290 GLY A O 1
ATOM 2337 N N . GLY A 1 291 ? -7.816 -6.031 15.344 1 92.75 291 GLY A N 1
ATOM 2338 C CA . GLY A 1 291 ? -8.773 -6.828 14.586 1 92.75 291 GLY A CA 1
ATOM 2339 C C . GLY A 1 291 ? -8.719 -6.57 13.094 1 92.75 291 GLY A C 1
ATOM 2340 O O . GLY A 1 291 ? -9.133 -7.414 12.297 1 92.75 291 GLY A O 1
ATOM 2341 N N . GLY A 1 292 ? -8.133 -5.484 12.711 1 87.88 292 GLY A N 1
ATOM 2342 C CA . GLY A 1 292 ? -8.156 -5.141 11.297 1 87.88 292 GLY A CA 1
ATOM 2343 C C . GLY A 1 292 ? -9.562 -5.027 10.734 1 87.88 292 GLY A C 1
ATOM 2344 O O . GLY A 1 292 ? -10.539 -5.039 11.484 1 87.88 292 GLY A O 1
ATOM 2345 N N . GLY A 1 293 ? -9.648 -4.922 9.367 1 72.94 293 GLY A N 1
ATOM 2346 C CA . GLY A 1 293 ? -10.93 -4.984 8.688 1 72.94 293 GLY A CA 1
ATOM 2347 C C . GLY A 1 293 ? -11.375 -3.646 8.125 1 72.94 293 GLY A C 1
ATOM 2348 O O . GLY A 1 293 ? -11.461 -2.66 8.859 1 72.94 293 GLY A O 1
ATOM 2349 N N . LEU A 1 294 ? -11.141 -3.523 6.84 1 59.84 294 LEU A N 1
ATOM 2350 C CA . LEU A 1 294 ? -11.711 -2.379 6.141 1 59.84 294 LEU A CA 1
ATOM 2351 C C . LEU A 1 294 ? -13.219 -2.545 5.969 1 59.84 294 LEU A C 1
ATOM 2353 O O . LEU A 1 294 ? -13.938 -1.565 5.75 1 59.84 294 LEU A O 1
ATOM 2357 N N . SER A 1 295 ? -13.648 -3.879 5.977 1 51.34 295 SER A N 1
ATOM 2358 C CA . SER A 1 295 ? -15.023 -4.219 5.625 1 51.34 295 SER A CA 1
ATOM 2359 C C . SER A 1 295 ? -15.898 -4.34 6.867 1 51.34 295 SER A C 1
ATOM 2361 O O . SER A 1 295 ? -17.031 -4.824 6.793 1 51.34 295 SER A O 1
ATOM 2363 N N . ASN A 1 296 ? -15.352 -4.133 8.055 1 47.19 296 ASN A N 1
ATOM 2364 C CA . ASN A 1 296 ? -16.328 -4.379 9.117 1 47.19 296 ASN A CA 1
ATOM 2365 C C . ASN A 1 296 ? -17.594 -3.549 8.922 1 47.19 296 ASN A C 1
ATOM 2367 O O . ASN A 1 296 ? -17.578 -2.547 8.203 1 47.19 296 ASN A O 1
ATOM 2371 N N . ASN A 1 297 ? -18.688 -4.125 9.32 1 46.25 297 ASN A N 1
ATOM 2372 C CA . ASN A 1 297 ?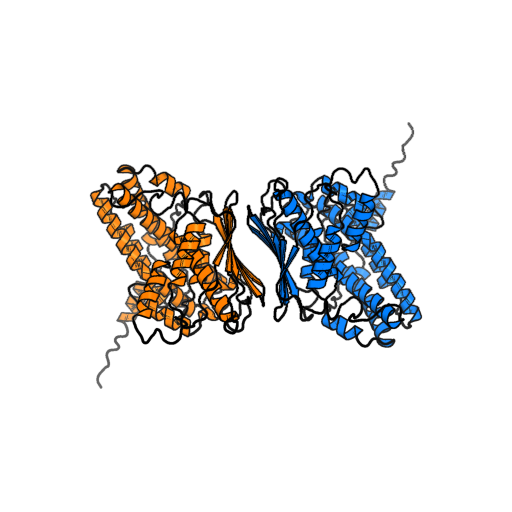 -20.047 -3.607 9.242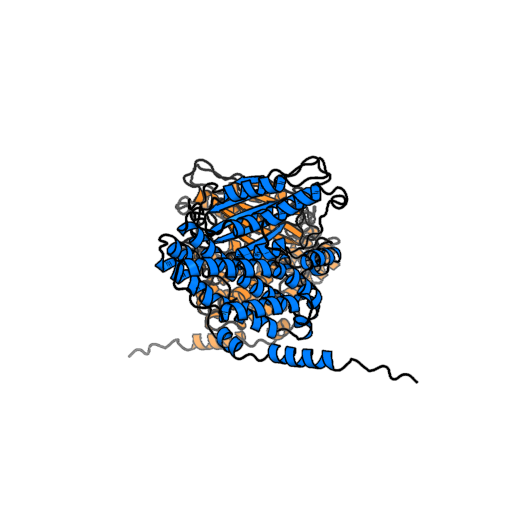 1 46.25 297 ASN A CA 1
ATOM 2373 C C . ASN A 1 297 ? -20.094 -2.121 9.586 1 46.25 297 ASN A C 1
ATOM 2375 O O . ASN A 1 297 ? -21.047 -1.431 9.219 1 46.25 297 ASN A O 1
ATOM 2379 N N . SER A 1 298 ? -19.109 -1.67 10.219 1 46.22 298 SER A N 1
ATOM 2380 C CA . SER A 1 298 ? -19.281 -0.301 10.688 1 46.22 298 SER A CA 1
ATOM 2381 C C . SER A 1 298 ? -18.703 0.706 9.703 1 46.22 298 SER A C 1
ATOM 2383 O O . SER A 1 298 ? -19.078 1.877 9.703 1 46.22 298 SER A O 1
ATOM 2385 N N . CYS A 1 299 ? -17.656 0.34 8.945 1 52.88 299 CYS A N 1
ATOM 2386 C CA . CYS A 1 299 ? -17.109 1.298 7.988 1 52.88 299 CYS A CA 1
ATOM 2387 C C . CYS A 1 299 ? -16.734 0.608 6.684 1 52.88 299 CYS A C 1
ATOM 2389 O O . CYS A 1 299 ? -15.555 0.342 6.438 1 52.88 299 CYS A O 1
ATOM 2391 N N . PRO A 1 300 ? -17.719 0.27 5.914 1 64.81 300 PRO A N 1
ATOM 2392 C CA . PRO A 1 300 ? -17.406 -0.506 4.711 1 64.81 300 PRO A CA 1
ATOM 2393 C C . PRO A 1 300 ? -16.625 0.3 3.676 1 64.81 300 PRO A C 1
ATOM 2395 O O . PRO A 1 300 ? -17.141 1.285 3.141 1 64.81 300 PRO A O 1
ATOM 2398 N N . VAL A 1 301 ? -15.336 0.279 3.764 1 72.12 301 VAL A N 1
ATOM 2399 C CA . VAL A 1 301 ? -14.523 0.873 2.703 1 72.12 301 VAL A CA 1
ATOM 2400 C C . VAL A 1 301 ? -13.984 -0.225 1.788 1 72.12 301 VAL A C 1
ATOM 2402 O O . VAL A 1 301 ? -13.781 -1.36 2.225 1 72.12 301 VAL A O 1
ATOM 2405 N N . LYS A 1 302 ? -13.883 0.138 0.59 1 75.19 302 LYS A N 1
ATOM 2406 C CA . LYS A 1 302 ? -13.398 -0.814 -0.405 1 75.19 302 LYS A CA 1
ATOM 2407 C C . LYS A 1 302 ? -11.883 -0.952 -0.342 1 75.19 302 LYS A C 1
ATOM 2409 O O . LYS A 1 302 ? -11.344 -2.037 -0.567 1 75.19 302 LYS A O 1
ATOM 2414 N N . SER A 1 303 ? -11.258 0.152 -0.015 1 83 303 SER A N 1
ATOM 2415 C CA . SER A 1 303 ? -9.805 0.195 0.073 1 83 303 SER A CA 1
ATOM 2416 C C . SER A 1 303 ? -9.344 1.033 1.263 1 83 303 SER A C 1
ATOM 2418 O O . SER A 1 303 ? -10.07 1.917 1.722 1 83 303 SER A O 1
ATOM 2420 N N . PRO A 1 304 ? -8.211 0.745 1.741 1 83 304 PRO A N 1
ATOM 2421 C CA . PRO A 1 304 ? -7.699 1.519 2.875 1 83 304 PRO A CA 1
ATOM 2422 C C . PRO A 1 304 ? -7.633 3.016 2.588 1 83 304 PRO A C 1
ATOM 2424 O O . PRO A 1 304 ? -7.844 3.832 3.488 1 83 304 PRO A O 1
ATOM 2427 N N . GLU A 1 305 ? -7.434 3.371 1.37 1 85.88 305 GLU A N 1
ATOM 2428 C CA . GLU A 1 305 ? -7.34 4.777 0.988 1 85.88 305 GLU A CA 1
ATOM 2429 C C . GLU A 1 305 ? -8.672 5.496 1.194 1 85.88 305 GLU A C 1
ATOM 2431 O O . GLU A 1 305 ? -8.703 6.719 1.356 1 85.88 305 GLU A O 1
ATOM 2436 N N . ASP A 1 306 ? -9.719 4.73 1.182 1 90.19 306 ASP A N 1
ATOM 2437 C CA . ASP A 1 306 ? -11.047 5.309 1.34 1 90.19 306 ASP A CA 1
ATOM 2438 C C . ASP A 1 306 ? -11.25 5.836 2.758 1 90.19 306 ASP A C 1
ATOM 2440 O O . ASP A 1 306 ? -12.172 6.617 3.01 1 90.19 306 ASP A O 1
ATOM 2444 N N . LEU A 1 307 ? -10.406 5.445 3.637 1 89.69 307 LEU A N 1
ATOM 2445 C CA . LEU A 1 307 ? -10.469 5.941 5.008 1 89.69 307 LEU A CA 1
ATOM 2446 C C . LEU A 1 307 ? -10.086 7.414 5.07 1 89.69 307 LEU A C 1
ATOM 2448 O O . LEU A 1 307 ? -10.469 8.125 6.008 1 89.69 307 LEU A O 1
ATOM 2452 N N . PHE A 1 308 ? -9.375 7.855 4.023 1 92.06 308 PHE A N 1
ATOM 2453 C CA . PHE A 1 308 ? -8.945 9.25 3.959 1 92.06 308 PHE A CA 1
ATOM 2454 C C . PHE A 1 308 ? -9.984 10.094 3.229 1 92.06 308 PHE A C 1
ATOM 2456 O O . PHE A 1 308 ? -9.914 11.328 3.256 1 92.06 308 PHE A O 1
ATOM 2463 N N . SER A 1 309 ? -10.922 9.414 2.613 1 91.62 309 SER A N 1
ATOM 2464 C CA . SER A 1 309 ? -11.828 10.125 1.711 1 91.62 309 SER A CA 1
ATOM 2465 C C . SER A 1 309 ? -12.805 11 2.484 1 91.62 309 SER A C 1
ATOM 2467 O O . SER A 1 309 ? -13.234 10.641 3.582 1 91.62 309 SER A O 1
ATOM 2469 N N . PHE A 1 310 ? -13.141 12.086 1.861 1 91.25 310 PHE A N 1
ATOM 2470 C CA . PHE A 1 310 ? -14.133 13 2.408 1 91.25 310 PHE A CA 1
ATOM 2471 C C . PHE A 1 310 ? -15.516 12.719 1.828 1 91.25 310 PHE A C 1
ATOM 2473 O O . PHE A 1 310 ? -16.5 13.297 2.266 1 91.25 310 PHE A O 1
ATOM 2480 N N . SER A 1 311 ? -15.578 11.828 0.929 1 90.56 311 SER A N 1
ATOM 2481 C CA . SER A 1 311 ? -16.812 11.508 0.232 1 90.56 311 SER A CA 1
ATOM 2482 C C . SER A 1 311 ? -17.562 10.375 0.928 1 90.56 311 SER A C 1
ATOM 2484 O O . SER A 1 311 ? -16.969 9.367 1.304 1 90.56 311 SER A O 1
ATOM 2486 N N . HIS A 1 312 ? -18.875 10.531 0.992 1 88.12 312 HIS A N 1
ATOM 2487 C CA . HIS A 1 312 ? -19.703 9.484 1.579 1 88.12 312 HIS A CA 1
ATOM 2488 C C . HIS A 1 312 ? -19.75 8.258 0.677 1 88.12 312 HIS A C 1
ATOM 2490 O O . HIS A 1 312 ? -20.062 7.152 1.14 1 88.12 312 HIS A O 1
ATOM 2496 N N . VAL A 1 313 ? -19.469 8.492 -0.562 1 88.31 313 VAL A N 1
ATOM 2497 C CA . VAL A 1 313 ? -19.516 7.391 -1.519 1 88.31 313 VAL A CA 1
ATOM 2498 C C . VAL A 1 313 ? -18.375 6.41 -1.226 1 88.31 313 VAL A C 1
ATOM 2500 O O . VAL A 1 313 ? -18.578 5.195 -1.266 1 88.31 313 VAL A O 1
ATOM 2503 N N . ARG A 1 314 ? -17.25 6.922 -0.889 1 89.25 314 ARG A N 1
ATOM 2504 C CA . ARG A 1 314 ? -16.078 6.102 -0.594 1 89.25 314 ARG A CA 1
ATOM 2505 C C . ARG A 1 314 ? -16.062 5.684 0.873 1 89.25 314 ARG A C 1
ATOM 2507 O O . ARG A 1 314 ? -15.539 4.621 1.214 1 89.25 314 ARG A O 1
ATOM 2514 N N . ASN A 1 315 ? -16.547 6.477 1.688 1 89.12 315 ASN A N 1
ATOM 2515 C CA . ASN A 1 315 ? -16.625 6.266 3.131 1 89.12 315 ASN A CA 1
ATOM 2516 C C . ASN A 1 315 ? -17.969 6.684 3.691 1 89.12 315 ASN A C 1
ATOM 2518 O O . ASN A 1 315 ? -18.188 7.855 4 1 89.12 315 ASN A O 1
ATOM 2522 N N . ALA A 1 316 ? -18.844 5.789 3.943 1 85.94 316 ALA A N 1
ATOM 2523 C CA . ALA A 1 316 ? -20.234 6.031 4.312 1 85.94 316 ALA A CA 1
ATOM 2524 C C . ALA A 1 316 ? -20.328 6.703 5.68 1 85.94 316 ALA A C 1
ATOM 2526 O O . ALA A 1 316 ? -21.328 7.348 5.988 1 85.94 316 ALA A O 1
ATOM 2527 N N . THR A 1 317 ? -19.312 6.609 6.484 1 84.62 317 THR A N 1
ATOM 2528 C CA . THR A 1 317 ? -19.344 7.184 7.828 1 84.62 317 THR A CA 1
ATOM 2529 C C . THR A 1 317 ? -19.391 8.711 7.762 1 84.62 317 THR A C 1
ATOM 2531 O O . THR A 1 317 ? -19.703 9.367 8.758 1 84.62 317 THR A O 1
ATOM 2534 N N . ARG A 1 318 ? -19.109 9.25 6.602 1 86.44 318 ARG A N 1
ATOM 2535 C CA . ARG A 1 318 ? -19.078 10.703 6.449 1 86.44 318 ARG A CA 1
ATOM 2536 C C . ARG A 1 318 ? -20.484 11.297 6.609 1 86.44 318 ARG A C 1
ATOM 2538 O O . ARG A 1 318 ? -20.625 12.492 6.863 1 86.44 318 ARG A O 1
ATOM 2545 N N . LEU A 1 319 ? -21.516 10.492 6.484 1 84.94 319 LEU A N 1
ATOM 2546 C CA . LEU A 1 319 ? -22.891 10.977 6.641 1 84.94 319 LEU A CA 1
ATOM 2547 C C . LEU A 1 319 ? -23.547 10.352 7.863 1 84.94 319 LEU A C 1
ATOM 2549 O O . LEU A 1 319 ? -24.766 10.352 7.984 1 84.94 319 LEU A O 1
ATOM 2553 N N . ASP A 1 320 ? -22.734 9.781 8.656 1 87.12 320 ASP A N 1
ATOM 2554 C CA . ASP A 1 320 ? -23.266 9.25 9.906 1 87.12 320 ASP A CA 1
ATOM 2555 C C . ASP A 1 320 ? -23.875 10.359 10.75 1 87.12 320 ASP A C 1
ATOM 2557 O O . ASP A 1 320 ? -23.281 11.414 10.93 1 87.12 320 ASP A O 1
ATOM 2561 N N . ASP A 1 321 ? -24.953 10.109 11.352 1 87.62 321 ASP A N 1
ATOM 2562 C CA . ASP A 1 321 ? -25.703 11.109 12.094 1 87.62 321 ASP A CA 1
ATOM 2563 C C . ASP A 1 321 ? -24.906 11.617 13.297 1 87.62 321 ASP A C 1
ATOM 2565 O O . ASP A 1 321 ? -24.859 12.828 13.547 1 87.62 321 ASP A O 1
ATOM 2569 N N . GLU A 1 322 ? -24.344 10.695 13.992 1 85.5 322 GLU A N 1
ATOM 2570 C CA . GLU A 1 322 ? -23.578 11.094 15.172 1 85.5 322 GLU A CA 1
ATOM 2571 C C . GLU A 1 322 ? -22.422 12 14.805 1 85.5 322 GLU A C 1
ATOM 2573 O O . GLU A 1 322 ? -22.109 12.961 15.516 1 85.5 322 GLU A O 1
ATOM 2578 N N . ARG A 1 323 ? -21.828 11.703 13.766 1 85.81 323 ARG A N 1
ATOM 2579 C CA . ARG A 1 323 ? -20.719 12.516 13.273 1 85.81 323 ARG A CA 1
ATOM 2580 C C . ARG A 1 323 ? -21.188 13.906 12.859 1 85.81 323 ARG A C 1
ATOM 2582 O O . ARG A 1 323 ? -20.562 14.906 13.195 1 85.81 323 ARG A O 1
ATOM 2589 N N . LEU A 1 324 ? -22.281 13.984 12.18 1 88 324 LEU A N 1
ATOM 2590 C CA . LEU A 1 324 ? -22.828 15.258 11.703 1 88 324 LEU A CA 1
ATOM 2591 C C . LEU A 1 324 ? -23.219 16.156 12.875 1 88 324 LEU A C 1
ATOM 2593 O O . LEU A 1 324 ? -23.016 17.359 12.828 1 88 324 LEU A O 1
ATOM 2597 N N . VAL A 1 325 ? -23.719 15.516 13.875 1 88.81 325 VAL A N 1
ATOM 2598 C CA . VAL A 1 325 ? -24.109 16.281 15.055 1 88.81 325 VAL A CA 1
ATOM 2599 C C . VAL A 1 325 ? -22.875 16.844 15.742 1 88.81 325 VAL A C 1
ATOM 2601 O O . VAL A 1 325 ? -22.844 18.016 16.141 1 88.81 325 VAL A O 1
ATOM 2604 N N . ALA A 1 326 ? -21.875 16.031 15.844 1 86.19 326 ALA A N 1
ATOM 2605 C CA . ALA A 1 326 ? -20.625 16.469 16.453 1 86.19 326 ALA A CA 1
ATOM 2606 C C . ALA A 1 326 ? -20 17.609 15.641 1 86.19 326 ALA A C 1
ATOM 2608 O O . ALA A 1 326 ? -19.5 18.578 16.219 1 86.19 326 ALA A O 1
ATOM 2609 N N . LEU A 1 327 ? -20.062 17.484 14.375 1 87.19 327 LEU A N 1
ATOM 2610 C CA . LEU A 1 327 ? -19.5 18.5 13.492 1 87.19 327 LEU A CA 1
ATOM 2611 C C . LEU A 1 327 ? -20.266 19.812 13.602 1 87.19 327 LEU A C 1
ATOM 2613 O O . LEU A 1 327 ? -19.672 20.891 13.586 1 87.19 327 LEU A O 1
ATOM 2617 N N . ARG A 1 328 ? -21.547 19.75 13.719 1 88.75 328 ARG A N 1
ATOM 2618 C CA . ARG A 1 328 ? -22.375 20.938 13.859 1 88.75 328 ARG A CA 1
ATOM 2619 C C . ARG A 1 328 ? -22.047 21.672 15.148 1 88.75 328 ARG A C 1
ATOM 2621 O O . ARG A 1 328 ? -22 22.906 15.172 1 88.75 328 ARG A O 1
ATOM 2628 N N . THR A 1 329 ? -21.797 20.875 16.109 1 87.06 329 THR A N 1
ATOM 2629 C CA . THR A 1 329 ? -21.469 21.453 17.406 1 87.06 329 THR A CA 1
ATOM 2630 C C . THR A 1 329 ? -20.141 22.219 17.344 1 87.06 329 THR A C 1
ATOM 2632 O O . THR A 1 329 ? -20.047 23.359 17.797 1 87.06 329 THR A O 1
ATOM 2635 N N . VAL A 1 330 ? -19.203 21.641 16.766 1 86.38 330 VAL A N 1
ATOM 2636 C CA . VAL A 1 330 ? -17.891 22.266 16.672 1 86.38 330 VAL A CA 1
ATOM 2637 C C . VAL A 1 330 ? -17.938 23.453 15.719 1 86.38 330 VAL A C 1
ATOM 2639 O O . VAL A 1 330 ? -17.266 24.469 15.953 1 86.38 330 VAL A O 1
ATOM 2642 N N . SER A 1 331 ? -18.703 23.328 14.688 1 87.25 331 SER A N 1
ATOM 2643 C CA . SER A 1 331 ? -18.781 24.391 13.68 1 87.25 331 SER A CA 1
ATOM 2644 C C . SER A 1 331 ? -19.453 25.641 14.242 1 87.25 331 SER A C 1
ATOM 2646 O O . SER A 1 331 ? -19.203 26.75 13.781 1 87.25 331 SER A O 1
ATOM 2648 N N . SER A 1 332 ? -20.297 25.438 15.188 1 87 332 SER A N 1
ATOM 2649 C CA . SER A 1 332 ? -21.047 26.547 15.773 1 87 332 SER A CA 1
ATOM 2650 C C . SER A 1 332 ? -20.25 27.219 16.875 1 87 332 SER A C 1
ATOM 2652 O O . SER A 1 332 ? -20.578 28.328 17.297 1 87 332 SER A O 1
ATOM 2654 N N . SER A 1 333 ? -19.219 26.5 17.281 1 86 333 SER A N 1
ATOM 2655 C CA . SER A 1 333 ? -18.391 27.078 18.328 1 86 333 SER A CA 1
ATOM 2656 C C . SER A 1 333 ? -17.406 28.094 17.766 1 86 333 SER A C 1
ATOM 2658 O O . SER A 1 333 ? -16.875 27.922 16.672 1 86 333 SER A O 1
ATOM 2660 N N . GLN A 1 334 ? -17.141 29.125 18.5 1 82.5 334 GLN A N 1
ATOM 2661 C CA . GLN A 1 334 ? -16.203 30.156 18.062 1 82.5 334 GLN A CA 1
ATOM 2662 C C . GLN A 1 334 ? -14.766 29.672 18.141 1 82.5 334 GLN A C 1
ATOM 2664 O O . GLN A 1 334 ? -13.898 30.188 17.422 1 82.5 334 GLN A O 1
ATOM 2669 N N . GLU A 1 335 ? -14.523 28.703 18.984 1 84.19 335 GLU A N 1
ATOM 2670 C CA . GLU A 1 335 ? -13.164 28.203 19.156 1 84.19 335 GLU A CA 1
ATOM 2671 C C . GLU A 1 335 ? -12.695 27.438 17.938 1 84.19 335 GLU A C 1
ATOM 2673 O O . GLU A 1 335 ? -11.508 27.422 17.609 1 84.19 335 GLU A O 1
ATOM 2678 N N . GLY A 1 336 ? -13.672 26.875 17.203 1 88.31 336 GLY A N 1
ATOM 2679 C CA . GLY A 1 336 ? -13.344 26.156 15.984 1 88.31 336 GLY A CA 1
ATOM 2680 C C . GLY A 1 336 ? -12.469 24.938 16.234 1 88.31 336 GLY A C 1
ATOM 2681 O O . GLY A 1 336 ? -12.648 24.219 17.219 1 88.31 336 GLY A O 1
ATOM 2682 N N . LEU A 1 337 ? -11.656 24.562 15.258 1 88.12 337 LEU A N 1
ATOM 2683 C CA . LEU A 1 337 ? -10.789 23.391 15.297 1 88.12 337 LEU A CA 1
ATOM 2684 C C . LEU A 1 337 ? -9.461 23.672 14.602 1 88.12 337 LEU A C 1
ATOM 2686 O O . LEU A 1 337 ? -9.445 24.031 13.422 1 88.12 337 LEU A O 1
ATOM 2690 N N . LEU A 1 338 ? -8.367 23.5 15.352 1 87.81 338 LEU A N 1
ATOM 2691 C CA . LEU A 1 338 ? -7.039 23.781 14.812 1 87.81 338 LEU A CA 1
ATOM 2692 C C . LEU A 1 338 ? -6.312 22.484 14.445 1 87.81 338 LEU A C 1
ATOM 2694 O O . LEU A 1 338 ? -5.246 22.516 13.828 1 87.81 338 LEU A O 1
ATOM 2698 N N . ALA A 1 339 ? -6.855 21.344 14.773 1 86.44 339 ALA A N 1
ATOM 2699 C CA . ALA A 1 339 ? -6.246 20.047 14.516 1 86.44 339 ALA A CA 1
ATOM 2700 C C . ALA A 1 339 ? -4.895 19.922 15.219 1 86.44 339 ALA A C 1
ATOM 2702 O O . ALA A 1 339 ? -3.879 19.641 14.578 1 86.44 339 ALA A O 1
ATOM 2703 N N . THR A 1 340 ? -4.93 20.109 16.5 1 89.75 340 THR A N 1
ATOM 2704 C CA . THR A 1 340 ? -3.746 19.969 17.344 1 89.75 340 THR A CA 1
ATOM 2705 C C . THR A 1 340 ? -3.99 18.953 18.453 1 89.75 340 THR A C 1
ATOM 2707 O O . THR A 1 340 ? -5.141 18.688 18.812 1 89.75 340 THR A O 1
ATOM 2710 N N . VAL A 1 341 ? -2.889 18.375 18.938 1 90.88 341 VAL A N 1
ATOM 2711 C CA . VAL A 1 341 ? -2.98 17.422 20.047 1 90.88 341 VAL A CA 1
ATOM 2712 C C . VAL A 1 341 ? -3.502 18.141 21.281 1 90.88 341 VAL A C 1
ATOM 2714 O O . VAL A 1 341 ? -4.359 17.609 22 1 90.88 341 VAL A O 1
ATOM 2717 N N . ARG A 1 342 ? -3.045 19.344 21.5 1 88.44 342 ARG A N 1
ATOM 2718 C CA . ARG A 1 342 ? -3.402 20.125 22.672 1 88.44 342 ARG A CA 1
ATOM 2719 C C . ARG A 1 342 ? -4.91 20.328 22.75 1 88.44 342 ARG A C 1
ATOM 2721 O O . ARG A 1 342 ? -5.504 20.188 23.828 1 88.44 342 ARG A O 1
ATOM 2728 N N . GLU A 1 343 ? -5.453 20.672 21.656 1 88.12 343 GLU A N 1
ATOM 2729 C CA . GLU A 1 343 ? -6.895 20.906 21.641 1 88.12 343 GLU A CA 1
ATOM 2730 C C . GLU A 1 343 ? -7.66 19.641 22.016 1 88.12 343 GLU A C 1
ATOM 2732 O O . GLU A 1 343 ? -8.688 19.703 22.688 1 88.12 343 GLU A O 1
ATOM 2737 N N . GLN A 1 344 ? -7.219 18.516 21.578 1 86.06 344 GLN A N 1
ATOM 2738 C CA . GLN A 1 344 ? -7.883 17.234 21.859 1 86.06 344 GLN A CA 1
ATOM 2739 C C . GLN A 1 344 ? -7.754 16.875 23.328 1 86.06 344 GLN A C 1
ATOM 2741 O O . GLN A 1 344 ? -8.734 16.469 23.969 1 86.06 344 GLN A O 1
ATOM 2746 N N . VAL A 1 345 ? -6.637 17.031 23.875 1 87.88 345 VAL A N 1
ATOM 2747 C CA . VAL A 1 345 ? -6.371 16.719 25.281 1 87.88 345 VAL A CA 1
ATOM 2748 C C . VAL A 1 345 ? -7.168 17.656 26.188 1 87.88 345 VAL A C 1
ATOM 2750 O O . VAL A 1 345 ? -7.727 17.219 27.203 1 87.88 345 VAL A O 1
ATOM 2753 N N . ALA A 1 346 ? -7.207 18.938 25.828 1 84.06 346 ALA A N 1
ATOM 2754 C CA . ALA A 1 346 ? -7.961 19.922 26.609 1 84.06 346 ALA A CA 1
ATOM 2755 C C . ALA A 1 346 ? -9.445 19.562 26.672 1 84.06 346 ALA A C 1
ATOM 2757 O O . ALA A 1 346 ? -10.094 19.75 27.703 1 84.06 346 ALA A O 1
ATOM 2758 N N . ARG A 1 347 ? -9.945 19.062 25.688 1 80.75 347 ARG A N 1
ATOM 2759 C CA . ARG A 1 347 ? -11.344 18.656 25.625 1 80.75 347 ARG A CA 1
ATOM 2760 C C . ARG A 1 347 ? -11.617 17.5 26.594 1 80.75 347 ARG A C 1
ATOM 2762 O O . ARG A 1 347 ? -12.672 17.453 27.234 1 80.75 347 ARG A O 1
ATOM 2769 N N . TRP A 1 348 ? -10.688 16.594 26.656 1 79.94 348 TRP A N 1
ATOM 2770 C CA . TRP A 1 348 ? -10.844 15.469 27.562 1 79.94 348 TRP A CA 1
ATOM 2771 C C . TRP A 1 348 ? -10.867 15.945 29.016 1 79.94 348 TRP A C 1
ATOM 2773 O O . TRP A 1 348 ? -11.602 15.406 29.844 1 79.94 348 TRP A O 1
ATOM 2783 N N . GLN A 1 349 ? -10.031 16.891 29.25 1 76.75 349 GLN A N 1
ATOM 2784 C CA . GLN A 1 349 ? -9.914 17.406 30.609 1 76.75 349 GLN A CA 1
ATOM 2785 C C . GLN A 1 349 ? -11.164 18.172 31.016 1 76.75 349 GLN A C 1
ATOM 2787 O O . GLN A 1 349 ? -11.547 18.188 32.188 1 76.75 349 GLN A O 1
ATOM 2792 N N . GLN A 1 350 ? -11.766 18.781 30.078 1 70.81 350 GLN A N 1
ATOM 2793 C CA . GLN A 1 350 ? -13 19.5 30.359 1 70.81 350 GLN A CA 1
ATOM 2794 C C . GLN A 1 350 ? -14.18 18.562 30.516 1 70.81 350 GLN A C 1
ATOM 2796 O O . GLN A 1 350 ? -15.055 18.781 31.359 1 70.81 350 GLN A O 1
ATOM 2801 N N . ASP A 1 351 ? -14.211 17.562 29.672 1 62.28 351 ASP A N 1
ATOM 2802 C CA . ASP A 1 351 ? -15.289 16.594 29.703 1 62.28 351 ASP A CA 1
ATOM 2803 C C . ASP A 1 351 ? -15.234 15.766 30.984 1 62.28 351 ASP A C 1
ATOM 2805 O O . ASP A 1 351 ? -16.266 15.312 31.484 1 62.28 351 ASP A O 1
ATOM 2809 N N . GLY A 1 352 ? -14.07 15.359 31.422 1 52.72 352 GLY A N 1
ATOM 2810 C CA . GLY A 1 352 ? -13.969 14.648 32.688 1 52.72 352 GLY A CA 1
ATOM 2811 C C . GLY A 1 352 ? -14.562 15.414 33.844 1 52.72 352 GLY A C 1
ATOM 2812 O O . GLY A 1 352 ? -14.977 14.812 34.844 1 52.72 352 GLY A O 1
ATOM 2813 N N . GLU A 1 353 ? -14.422 16.75 33.875 1 45.44 353 GLU A N 1
ATOM 2814 C CA . GLU A 1 353 ? -15 17.547 34.969 1 45.44 353 GLU A CA 1
ATOM 2815 C C . GLU A 1 353 ? -16.516 17.625 34.844 1 45.44 353 GLU A C 1
ATOM 2817 O O . GLU A 1 353 ? -17.203 17.859 35.844 1 45.44 353 GLU A O 1
ATOM 2822 N N . THR A 1 354 ? -17.016 17.75 33.719 1 41.53 354 THR A N 1
ATOM 2823 C CA . THR A 1 354 ? -18.469 17.828 33.625 1 41.53 354 THR A CA 1
ATOM 2824 C C . THR A 1 354 ? -19.078 16.422 33.594 1 41.53 354 THR A C 1
ATOM 2826 O O . THR A 1 354 ? -18.688 15.594 32.781 1 41.53 354 THR A O 1
ATOM 2829 N N . ASP A 1 355 ? -19.641 15.922 34.719 1 36.88 355 ASP A N 1
ATOM 2830 C CA . ASP A 1 355 ? -20.266 14.656 35.062 1 36.88 355 ASP A CA 1
ATOM 2831 C C . ASP A 1 355 ? -20.984 14.039 33.844 1 36.88 355 ASP A C 1
ATOM 2833 O O . ASP A 1 355 ? -21.109 12.82 33.75 1 36.88 355 ASP A O 1
ATOM 2837 N N . ASN A 1 356 ? -22.062 14.758 33.281 1 34.34 356 ASN A N 1
ATOM 2838 C CA . ASN A 1 356 ? -23.172 14.227 32.5 1 34.34 356 ASN A CA 1
ATOM 2839 C C . ASN A 1 356 ? -22.719 13.727 31.141 1 34.34 356 ASN A C 1
ATOM 2841 O O . ASN A 1 356 ? -23.359 12.852 30.547 1 34.34 356 ASN A O 1
ATOM 2845 N N . ILE A 1 357 ? -22.156 14.617 30.391 1 35.34 357 ILE A N 1
ATOM 2846 C CA . ILE A 1 357 ? -21.922 14.281 28.984 1 35.34 357 ILE A CA 1
ATOM 2847 C C . ILE A 1 357 ? -20.781 13.273 28.875 1 35.34 357 ILE A C 1
ATOM 2849 O O . ILE A 1 357 ? -20.438 12.844 27.766 1 35.34 357 ILE A O 1
ATOM 2853 N N . ALA A 1 358 ? -19.984 13.133 29.859 1 34.75 358 ALA A N 1
ATOM 2854 C CA . ALA A 1 358 ? -18.922 12.133 29.938 1 34.75 358 ALA A CA 1
ATOM 2855 C C . ALA A 1 358 ? -19.5 10.719 29.844 1 34.75 358 ALA A C 1
ATOM 2857 O O . ALA A 1 358 ? -18.781 9.734 30.016 1 34.75 358 ALA A O 1
ATOM 2858 N N . LEU A 1 359 ? -20.734 10.633 30.297 1 31.61 359 LEU A N 1
ATOM 2859 C CA . LEU A 1 359 ? -21.281 9.297 30.484 1 31.61 359 LEU A CA 1
ATOM 2860 C C . LEU A 1 359 ? -20.891 8.383 29.328 1 31.61 359 LEU A C 1
ATOM 2862 O O . LEU A 1 359 ? -20.578 7.211 29.531 1 31.61 359 LEU A O 1
ATOM 2866 N N . GLN A 1 360 ? -21.766 8.375 28.266 1 31.86 360 GLN A N 1
ATOM 2867 C CA . GLN A 1 360 ? -21.578 7.25 27.344 1 31.86 360 GLN A CA 1
ATOM 2868 C C . GLN A 1 360 ? -20.297 7.395 26.547 1 31.86 360 GLN A C 1
ATOM 2870 O O . GLN A 1 360 ? -20.094 8.391 25.859 1 31.86 360 GLN A O 1
ATOM 2875 N N . GLY A 1 361 ? -19.047 7.043 26.969 1 36.19 361 GLY A N 1
ATOM 2876 C CA . GLY A 1 361 ? -17.703 6.727 26.562 1 36.19 361 GLY A CA 1
ATOM 2877 C C . GLY A 1 361 ? -17.344 7.293 25.188 1 36.19 361 GLY A C 1
ATOM 2878 O O . GLY A 1 361 ? -16.188 7.215 24.766 1 36.19 361 GLY A O 1
ATOM 2879 N N . SER A 1 362 ? -18.172 7.215 24.141 1 42.84 362 SER A N 1
ATOM 2880 C CA . SER A 1 362 ? -17.75 7.395 22.766 1 42.84 362 SER A CA 1
ATOM 2881 C C . SER A 1 362 ? -17.766 8.867 22.359 1 42.84 362 SER A C 1
ATOM 2883 O O . SER A 1 362 ? -18.844 9.453 22.219 1 42.84 362 SER A O 1
ATOM 2885 N N . HIS A 1 363 ? -17.141 9.828 23.062 1 49.69 363 HIS A N 1
ATOM 2886 C CA . HIS A 1 363 ? -17.109 11.125 22.406 1 49.69 363 HIS A CA 1
ATOM 2887 C C . HIS A 1 363 ? -17.188 10.984 20.891 1 49.69 363 HIS A C 1
ATOM 2889 O O . HIS A 1 363 ? -16.453 10.195 20.297 1 49.69 363 HIS A O 1
ATOM 2895 N N . PRO A 1 364 ? -18.344 11.523 20.422 1 55.75 364 PRO A N 1
ATOM 2896 C CA . PRO A 1 364 ? -18.547 11.336 18.984 1 55.75 364 PRO A CA 1
ATOM 2897 C C . PRO A 1 364 ? -17.328 11.742 18.156 1 55.75 364 PRO A C 1
ATOM 2899 O O . PRO A 1 364 ? -16.75 12.805 18.391 1 55.75 364 PRO A O 1
ATOM 2902 N N . LYS A 1 365 ? -16.734 10.828 17.484 1 73.38 365 LYS A N 1
ATOM 2903 C CA . LYS A 1 365 ? -15.617 11.023 16.562 1 73.38 365 LYS A CA 1
ATOM 2904 C C . LYS A 1 365 ? -16.031 11.891 15.383 1 73.38 365 LYS A C 1
ATOM 2906 O O . LYS A 1 365 ? -17.047 11.633 14.734 1 73.38 365 LYS A O 1
ATOM 2911 N N . ILE A 1 366 ? -15.477 13.125 15.383 1 79.5 366 ILE A N 1
ATOM 2912 C CA . ILE A 1 366 ? -15.766 14.047 14.289 1 79.5 366 ILE A CA 1
ATOM 2913 C C . ILE A 1 366 ? -15.258 13.469 12.977 1 79.5 366 ILE A C 1
ATOM 2915 O O . ILE A 1 366 ? -15.742 13.828 11.898 1 79.5 366 ILE A O 1
ATOM 2919 N N . GLY A 1 367 ? -14.375 12.539 13.062 1 84.62 367 GLY A N 1
ATOM 2920 C CA . GLY A 1 367 ? -13.945 11.82 11.875 1 84.62 367 GLY A CA 1
ATOM 2921 C C . GLY A 1 367 ? -12.969 12.602 11.016 1 84.62 367 GLY A C 1
ATOM 2922 O O . GLY A 1 367 ? -12.883 12.383 9.805 1 84.62 367 GLY A O 1
ATOM 2923 N N . ILE A 1 368 ? -12.266 13.5 11.594 1 88.88 368 ILE A N 1
ATOM 2924 C CA . ILE A 1 368 ? -11.344 14.328 10.828 1 88.88 368 ILE A CA 1
ATOM 2925 C C . ILE A 1 368 ? -9.906 13.875 11.078 1 88.88 368 ILE A C 1
ATOM 2927 O O . ILE A 1 368 ? -9 14.227 10.312 1 88.88 368 ILE A O 1
ATOM 2931 N N . GLY A 1 369 ? -9.695 13.055 12.047 1 92.81 369 GLY A N 1
ATOM 2932 C CA . GLY A 1 369 ? -8.359 12.719 12.516 1 92.81 369 GLY A CA 1
ATOM 2933 C C . GLY A 1 369 ? -7.484 12.102 11.445 1 92.81 369 GLY A C 1
ATOM 2934 O O . GLY A 1 369 ? -6.434 12.641 11.102 1 92.81 369 GLY A O 1
ATOM 2935 N N . LEU A 1 370 ? -7.941 11.047 10.867 1 93.69 370 LEU A N 1
ATOM 2936 C CA . LEU A 1 370 ? -7.121 10.289 9.922 1 93.69 370 LEU A CA 1
ATOM 2937 C C . LEU A 1 370 ? -6.973 11.047 8.609 1 93.69 370 LEU A C 1
ATOM 2939 O O . LEU A 1 370 ? -5.867 11.156 8.07 1 93.69 370 LEU A O 1
ATOM 2943 N N . PRO A 1 371 ? -8.023 11.656 8.078 1 93.75 371 PRO A N 1
ATOM 2944 C CA . PRO A 1 371 ? -7.836 12.461 6.875 1 93.75 371 PRO A CA 1
ATOM 2945 C C . PRO A 1 371 ? -6.859 13.617 7.086 1 93.75 371 PRO A C 1
ATOM 2947 O O . PRO A 1 371 ? -6.027 13.891 6.219 1 93.75 371 PRO A O 1
ATOM 2950 N N . MET A 1 372 ? -6.949 14.273 8.188 1 95.38 372 MET A N 1
ATOM 2951 C CA . MET A 1 372 ? -6.035 15.375 8.484 1 95.38 372 MET A CA 1
ATOM 2952 C C . MET A 1 372 ? -4.605 14.867 8.625 1 95.38 372 MET A C 1
ATOM 2954 O O . MET A 1 372 ? -3.658 15.562 8.242 1 95.38 372 MET A O 1
ATOM 2958 N N . SER A 1 373 ? -4.434 13.695 9.25 1 97.38 373 SER A N 1
ATOM 2959 C CA . SER A 1 373 ? -3.107 13.094 9.344 1 97.38 373 SER A CA 1
ATOM 2960 C C . SER A 1 373 ? -2.498 12.898 7.957 1 97.38 373 SER A C 1
ATOM 2962 O O . SER A 1 373 ? -1.307 13.141 7.758 1 97.38 373 SER A O 1
ATOM 2964 N N . ASN A 1 374 ? -3.365 12.445 7.082 1 96.88 374 ASN A N 1
ATOM 2965 C CA . ASN A 1 374 ? -2.896 12.266 5.715 1 96.88 374 ASN A CA 1
ATOM 2966 C C . ASN A 1 374 ? -2.482 13.586 5.078 1 96.88 374 ASN A C 1
ATOM 2968 O O . ASN A 1 374 ? -1.507 13.641 4.328 1 96.88 374 ASN A O 1
ATOM 2972 N N . ILE A 1 375 ? -3.201 14.633 5.336 1 96.06 375 ILE A N 1
ATOM 2973 C CA . ILE A 1 375 ? -2.885 15.961 4.809 1 96.06 375 ILE A CA 1
ATOM 2974 C C . ILE A 1 375 ? -1.551 16.438 5.379 1 96.06 375 ILE A C 1
ATOM 2976 O O . ILE A 1 375 ? -0.689 16.906 4.637 1 96.06 375 ILE A O 1
ATOM 2980 N N . PHE A 1 376 ? -1.364 16.281 6.656 1 97.12 376 PHE A N 1
ATOM 2981 C CA . PHE A 1 376 ? -0.11 16.672 7.285 1 97.12 376 PHE A CA 1
ATOM 2982 C C . PHE A 1 376 ? 1.057 15.875 6.715 1 97.12 376 PHE A C 1
ATOM 2984 O O . PHE A 1 376 ? 2.127 16.438 6.461 1 97.12 376 PHE A O 1
ATOM 2991 N N . ALA A 1 377 ? 0.851 14.617 6.52 1 97.25 377 ALA A N 1
ATOM 2992 C CA . ALA A 1 377 ? 1.907 13.734 6.035 1 97.25 377 ALA A CA 1
ATOM 2993 C C . ALA A 1 377 ? 2.348 14.133 4.629 1 97.25 377 ALA A C 1
ATOM 2995 O O . ALA A 1 377 ? 3.537 14.078 4.305 1 97.25 377 ALA A O 1
ATOM 2996 N N . THR A 1 378 ? 1.408 14.594 3.838 1 95.69 378 THR A N 1
ATOM 2997 C CA . THR A 1 378 ? 1.691 14.797 2.424 1 95.69 378 THR A CA 1
ATOM 2998 C C . THR A 1 378 ? 2.115 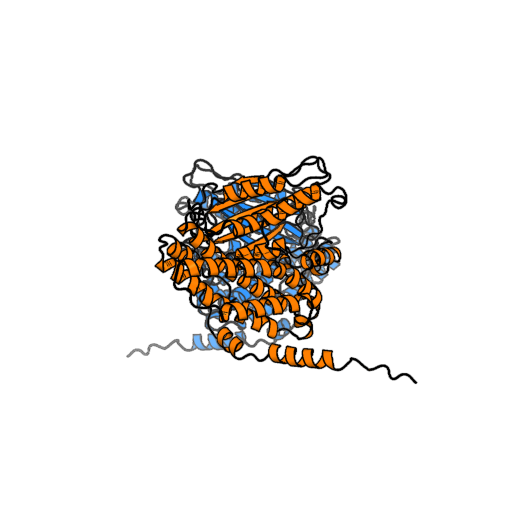16.234 2.162 1 95.69 378 THR A C 1
ATOM 3000 O O . THR A 1 378 ? 2.586 16.562 1.07 1 95.69 378 THR A O 1
ATOM 3003 N N . TYR A 1 379 ? 2.004 17.094 3.123 1 95.75 379 TYR A N 1
ATOM 3004 C CA . TYR A 1 379 ? 2.27 18.516 2.955 1 95.75 379 TYR A CA 1
ATOM 3005 C C . TYR A 1 379 ? 3.676 18.75 2.412 1 95.75 379 TYR A C 1
ATOM 3007 O O . TYR A 1 379 ? 3.861 19.5 1.45 1 95.75 379 TYR A O 1
ATOM 3015 N N . PHE A 1 380 ? 4.629 18.062 2.98 1 94.06 380 PHE A N 1
ATOM 3016 C CA . PHE A 1 380 ? 5.996 18.219 2.492 1 94.06 380 PHE A CA 1
ATOM 3017 C C . PHE A 1 380 ? 6.41 17 1.672 1 94.06 380 PHE A C 1
ATOM 3019 O O . PHE A 1 380 ? 7.602 16.703 1.559 1 94.06 380 PHE A O 1
ATOM 3026 N N . GLY A 1 381 ? 5.488 16.25 1.223 1 93.62 381 GLY A N 1
ATOM 3027 C CA . GLY A 1 381 ? 5.809 15.18 0.287 1 93.62 381 GLY A CA 1
ATOM 3028 C C . GLY A 1 381 ? 5.961 13.828 0.955 1 93.62 381 GLY A C 1
ATOM 3029 O O . GLY A 1 381 ? 6.531 12.898 0.372 1 93.62 381 GLY A O 1
ATOM 3030 N N . GLY A 1 382 ? 5.559 13.633 2.117 1 95.5 382 GLY A N 1
ATOM 3031 C CA . GLY A 1 382 ? 5.516 12.328 2.764 1 95.5 382 GLY A CA 1
ATOM 3032 C C . GLY A 1 382 ? 4.316 11.5 2.344 1 95.5 382 GLY A C 1
ATOM 3033 O O . GLY A 1 382 ? 3.693 11.773 1.316 1 95.5 382 GLY A O 1
ATOM 3034 N N . SER A 1 383 ? 4.141 10.43 3.104 1 95.25 383 SER A N 1
ATOM 3035 C CA . SER A 1 383 ? 3.021 9.547 2.789 1 95.25 383 SER A CA 1
ATOM 3036 C C . SER A 1 383 ? 2.498 8.852 4.043 1 95.25 383 SER A C 1
ATOM 3038 O O . SER A 1 383 ? 3.197 8.773 5.055 1 95.25 383 SER A O 1
ATOM 3040 N N . LEU A 1 384 ? 1.264 8.469 3.998 1 96.81 384 LEU A N 1
ATOM 3041 C CA . LEU A 1 384 ? 0.569 7.68 5.012 1 96.81 384 LEU A CA 1
ATOM 3042 C C . LEU A 1 384 ? -0.169 6.504 4.383 1 96.81 384 LEU A C 1
ATOM 3044 O O . LEU A 1 384 ? -1.004 6.695 3.494 1 96.81 384 LEU A O 1
ATOM 3048 N N . GLU A 1 385 ? 0.208 5.301 4.809 1 94.69 385 GLU A N 1
ATOM 3049 C CA . GLU A 1 385 ? -0.379 4.098 4.227 1 94.69 385 GLU A CA 1
ATOM 3050 C C . GLU A 1 385 ? -0.895 3.156 5.309 1 94.69 385 GLU A C 1
ATOM 3052 O O . GLU A 1 385 ? -0.233 2.953 6.328 1 94.69 385 GLU A O 1
ATOM 3057 N N . LEU A 1 386 ? -2.076 2.645 5.078 1 94.75 386 LEU A N 1
ATOM 3058 C CA . LEU A 1 386 ? -2.666 1.674 5.996 1 94.75 386 LEU A CA 1
ATOM 3059 C C . LEU A 1 386 ? -2.76 0.299 5.344 1 94.75 386 LEU A C 1
ATOM 3061 O O . LEU A 1 386 ? -3.135 0.185 4.172 1 94.75 386 LEU A O 1
ATOM 3065 N N . VAL A 1 387 ? -2.354 -0.693 6.027 1 93.69 387 VAL A N 1
ATOM 3066 C CA . VAL A 1 387 ? -2.506 -2.078 5.594 1 93.69 387 VAL A CA 1
ATOM 3067 C C . VAL A 1 387 ? -3.246 -2.877 6.664 1 93.69 387 VAL A C 1
ATOM 3069 O O . VAL A 1 387 ? -2.787 -2.973 7.805 1 93.69 387 VAL A O 1
ATOM 3072 N N . SER A 1 388 ? -4.336 -3.42 6.281 1 92.12 388 SER A N 1
ATOM 3073 C CA . SER A 1 388 ? -5.145 -4.195 7.219 1 92.12 388 SER A CA 1
ATOM 3074 C C . SER A 1 388 ? -4.812 -5.68 7.137 1 92.12 388 SER A C 1
ATOM 3076 O O . SER A 1 388 ? -4.684 -6.23 6.039 1 92.12 388 SER A O 1
ATOM 3078 N N . LEU A 1 389 ? -4.543 -6.285 8.172 1 92.94 389 LEU A N 1
ATOM 3079 C CA . LEU A 1 389 ? -4.559 -7.734 8.344 1 92.94 389 LEU A CA 1
ATOM 3080 C C . LEU A 1 389 ? -5.871 -8.188 8.969 1 92.94 389 LEU A C 1
ATOM 3082 O O . LEU A 1 389 ? -5.961 -8.344 10.188 1 92.94 389 LEU A O 1
ATOM 3086 N N . ASP A 1 390 ? -6.773 -8.453 8.094 1 90.44 390 ASP A N 1
ATOM 3087 C CA . ASP A 1 390 ? -8.141 -8.703 8.531 1 90.44 390 ASP A CA 1
ATOM 3088 C C . ASP A 1 390 ? -8.195 -9.859 9.523 1 90.44 390 ASP A C 1
ATOM 3090 O O . ASP A 1 390 ? -7.664 -10.938 9.25 1 90.44 390 ASP A O 1
ATOM 3094 N N . GLY A 1 391 ? -8.883 -9.594 10.633 1 92 391 GLY A N 1
ATOM 3095 C CA . GLY A 1 391 ? -9 -10.578 11.695 1 92 391 GLY A CA 1
ATOM 3096 C C . GLY A 1 391 ? -7.918 -10.461 12.742 1 92 391 GLY A C 1
ATOM 3097 O O . GLY A 1 391 ? -8.039 -11.031 13.836 1 92 391 GLY A O 1
ATOM 3098 N N . TRP A 1 392 ? -6.926 -9.656 12.469 1 95 392 TRP A N 1
ATOM 3099 C CA . TRP A 1 392 ? -5.777 -9.586 13.367 1 95 392 TRP A CA 1
ATOM 3100 C C . TRP A 1 392 ? -5.512 -8.148 13.805 1 95 392 TRP A C 1
ATOM 3102 O O . TRP A 1 392 ? -5.711 -7.797 14.969 1 95 392 TRP A O 1
ATOM 3112 N N . GLY A 1 393 ? -5.199 -7.328 12.891 1 95.94 393 GLY A N 1
ATOM 3113 C CA . GLY A 1 393 ? -4.863 -5.957 13.242 1 95.94 393 GLY A CA 1
ATOM 3114 C C . GLY A 1 393 ? -4.559 -5.086 12.039 1 95.94 393 GLY A C 1
ATOM 3115 O O . GLY A 1 393 ? -4.969 -5.402 10.922 1 95.94 393 GLY A O 1
ATOM 3116 N N . THR A 1 394 ? -3.959 -3.912 12.25 1 95.81 394 THR A N 1
ATOM 3117 C CA . THR A 1 394 ? -3.643 -2.938 11.211 1 95.81 394 THR A CA 1
ATOM 3118 C C . THR A 1 394 ? -2.215 -2.422 11.375 1 95.81 394 THR A C 1
ATOM 3120 O O . THR A 1 394 ? -1.761 -2.17 12.492 1 95.81 394 THR A O 1
ATOM 3123 N N . ASP A 1 395 ? -1.521 -2.336 10.258 1 97.31 395 ASP A N 1
ATOM 3124 C CA . ASP A 1 395 ? -0.24 -1.638 10.188 1 97.31 395 ASP A CA 1
ATOM 3125 C C . ASP A 1 395 ? -0.376 -0.309 9.445 1 97.31 395 ASP A C 1
ATOM 3127 O O . ASP A 1 395 ? -0.928 -0.26 8.344 1 97.31 395 ASP A O 1
ATOM 3131 N N . VAL A 1 396 ? 0.082 0.701 10.117 1 97.69 396 VAL A N 1
ATOM 3132 C CA . VAL A 1 396 ? 0.08 2.014 9.484 1 97.69 396 VAL A CA 1
ATOM 3133 C C . VAL A 1 396 ? 1.516 2.492 9.281 1 97.69 396 VAL A C 1
ATOM 3135 O O . VAL A 1 396 ? 2.34 2.408 10.195 1 97.69 396 VAL A O 1
ATOM 3138 N N . TYR A 1 397 ? 1.785 2.969 8.078 1 97.38 397 TYR A N 1
ATOM 3139 C CA . TYR A 1 397 ? 3.123 3.428 7.727 1 97.38 397 TYR A CA 1
ATOM 3140 C C . TYR A 1 397 ? 3.127 4.926 7.434 1 97.38 397 TYR A C 1
ATOM 3142 O O . TYR A 1 397 ? 2.463 5.383 6.504 1 97.38 397 TYR A O 1
ATOM 3150 N N . LEU A 1 398 ? 3.85 5.621 8.227 1 98.38 398 LEU A N 1
ATOM 3151 C CA . LEU A 1 398 ? 4.105 7.039 8 1 98.38 398 LEU A CA 1
ATOM 3152 C C . LEU A 1 398 ? 5.516 7.258 7.457 1 98.38 398 LEU A C 1
ATOM 3154 O O . LEU A 1 398 ? 6.484 6.727 8 1 98.38 398 LEU A O 1
ATOM 3158 N N . ARG A 1 399 ? 5.637 7.945 6.371 1 96.62 399 ARG A N 1
ATOM 3159 C CA . ARG A 1 399 ? 6.922 8.367 5.824 1 96.62 399 ARG A CA 1
ATOM 3160 C C . ARG A 1 399 ? 7.012 9.891 5.762 1 96.62 399 ARG A C 1
ATOM 3162 O O . ARG A 1 399 ? 6.141 10.547 5.191 1 96.62 399 ARG A O 1
ATOM 3169 N N . VAL A 1 400 ? 8.023 10.461 6.348 1 96.88 400 VAL A N 1
ATOM 3170 C CA . VAL A 1 400 ? 8.242 11.898 6.332 1 96.88 400 VAL A CA 1
ATOM 3171 C C . VAL A 1 400 ? 9.633 12.211 5.777 1 96.88 400 VAL A C 1
ATOM 3173 O O . VAL A 1 400 ? 10.609 11.547 6.133 1 96.88 400 VAL A O 1
ATOM 3176 N N . PRO A 1 401 ? 9.695 13.211 4.898 1 94.88 401 PRO A N 1
ATOM 3177 C CA . PRO A 1 401 ? 11.008 13.57 4.367 1 94.88 401 PRO A CA 1
ATOM 3178 C C . PRO A 1 401 ? 11.945 14.141 5.434 1 94.88 401 PRO A C 1
ATOM 3180 O O . PRO A 1 401 ? 11.523 14.969 6.25 1 94.88 401 PRO A O 1
ATOM 3183 N N . LYS A 1 402 ? 13.211 13.727 5.363 1 92.94 402 LYS A N 1
ATOM 3184 C CA . LYS A 1 402 ? 14.164 14.078 6.414 1 92.94 402 LYS A CA 1
ATOM 3185 C C . LYS A 1 402 ? 15.07 15.219 5.973 1 92.94 402 LYS A C 1
ATOM 3187 O O . LYS A 1 402 ? 15.578 15.977 6.809 1 92.94 402 LYS A O 1
ATOM 3192 N N . LEU A 1 403 ? 15.281 15.469 4.664 1 86.44 403 LEU A N 1
ATOM 3193 C CA . LEU A 1 403 ? 16.281 16.406 4.168 1 86.44 403 LEU A CA 1
ATOM 3194 C C . LEU A 1 403 ? 15.727 17.828 4.105 1 86.44 403 LEU A C 1
ATOM 3196 O O . LEU A 1 403 ? 16.484 18.797 3.998 1 86.44 403 LEU A O 1
ATOM 3200 N N . GLY A 1 404 ? 14.422 17.906 4.117 1 91.06 404 GLY A N 1
ATOM 3201 C CA . GLY A 1 404 ? 13.781 19.203 4.074 1 91.06 404 GLY A CA 1
ATOM 3202 C C . GLY A 1 404 ? 13.867 19.875 2.713 1 91.06 404 GLY A C 1
ATOM 3203 O O . GLY A 1 404 ? 13.703 21.094 2.6 1 91.06 404 GLY A O 1
ATOM 3204 N N . THR A 1 405 ? 14.109 19.109 1.662 1 90.81 405 THR A N 1
ATOM 3205 C CA . THR A 1 405 ? 14.352 19.688 0.344 1 90.81 405 THR A CA 1
ATOM 3206 C C . THR A 1 405 ? 13.086 19.625 -0.511 1 90.81 405 THR A C 1
ATOM 3208 O O . THR A 1 405 ? 13.031 20.219 -1.59 1 90.81 405 THR A O 1
ATOM 3211 N N . ASN A 1 406 ? 12.133 18.938 0.008 1 91.69 406 ASN A N 1
ATOM 3212 C CA . ASN A 1 406 ? 10.898 18.844 -0.757 1 91.69 406 ASN A CA 1
ATOM 3213 C C . ASN A 1 406 ? 10.102 20.141 -0.708 1 91.69 406 ASN A C 1
ATOM 3215 O O . ASN A 1 406 ? 9.977 20.766 0.351 1 91.69 406 ASN A O 1
ATOM 3219 N N . LEU A 1 407 ? 9.555 20.469 -1.847 1 87.88 407 LEU A N 1
ATOM 3220 C CA . LEU A 1 407 ? 8.656 21.625 -1.893 1 87.88 407 LEU A CA 1
ATOM 3221 C C . LEU A 1 407 ? 7.301 21.281 -1.291 1 87.88 407 LEU A C 1
ATOM 3223 O O . LEU A 1 407 ? 6.824 20.156 -1.426 1 87.88 407 LEU A O 1
ATOM 3227 N N . GLU A 1 408 ? 6.723 22.312 -0.638 1 88.38 408 GLU A N 1
ATOM 3228 C CA . GLU A 1 408 ? 5.355 22.141 -0.156 1 88.38 408 GLU A CA 1
ATOM 3229 C C . GLU A 1 408 ? 4.418 21.734 -1.288 1 88.38 408 GLU A C 1
ATOM 3231 O O . GLU A 1 408 ? 4.555 22.203 -2.416 1 88.38 408 GLU A O 1
ATOM 3236 N N . GLY A 1 409 ? 3.479 20.844 -0.991 1 83.88 409 GLY A N 1
ATOM 3237 C CA . GLY A 1 409 ? 2.566 20.297 -1.985 1 83.88 409 GLY A CA 1
ATOM 3238 C C . GLY A 1 409 ? 1.296 21.109 -2.139 1 83.88 409 GLY A C 1
ATOM 3239 O O . GLY A 1 409 ? 0.193 20.562 -2.107 1 83.88 409 GLY A O 1
ATOM 3240 N N . ILE A 1 410 ? 1.261 22.391 -2.297 1 80.12 410 ILE A N 1
ATOM 3241 C CA . ILE A 1 410 ? 0.067 23.234 -2.311 1 80.12 410 ILE A CA 1
ATOM 3242 C C . ILE A 1 410 ? -0.547 23.234 -3.709 1 80.12 410 ILE A C 1
ATOM 3244 O O . ILE A 1 410 ? -1.725 23.562 -3.877 1 80.12 410 ILE A O 1
ATOM 3248 N N . GLU A 1 411 ? 0.231 22.922 -4.828 1 66.94 411 GLU A N 1
ATOM 3249 C CA . GLU A 1 411 ? -0.356 23.016 -6.16 1 66.94 411 GLU A CA 1
ATOM 3250 C C . GLU A 1 411 ? -0.934 21.688 -6.605 1 66.94 411 GLU A C 1
ATOM 3252 O O . GLU A 1 411 ? -1.134 21.453 -7.801 1 66.94 411 GLU A O 1
ATOM 3257 N N . VAL A 1 412 ? -1.309 20.891 -5.637 1 57.75 412 VAL A N 1
ATOM 3258 C CA . VAL A 1 412 ? -1.788 19.594 -6.082 1 57.75 412 VAL A CA 1
ATOM 3259 C C . VAL A 1 412 ? -3.246 19.688 -6.52 1 57.75 412 VAL A C 1
ATOM 3261 O O . VAL A 1 412 ? -3.992 20.531 -6.016 1 57.75 412 VAL A O 1
ATOM 3264 N N . MET B 1 1 ? 36.5 -18.109 -62.594 1 26.59 1 MET B N 1
ATOM 3265 C CA . MET B 1 1 ? 35.406 -17.188 -62.281 1 26.59 1 MET B CA 1
ATOM 3266 C C . MET B 1 1 ? 34.219 -17.922 -61.656 1 26.59 1 MET B C 1
ATOM 3268 O O . MET B 1 1 ? 33.344 -18.406 -62.375 1 26.59 1 MET B O 1
ATOM 3272 N N . LEU B 1 2 ? 34.438 -18.734 -60.625 1 31.25 2 LEU B N 1
ATOM 3273 C CA . LEU B 1 2 ? 33.594 -19.719 -60 1 31.25 2 LEU B CA 1
ATOM 3274 C C . LEU B 1 2 ? 32.469 -19.047 -59.188 1 31.25 2 LEU B C 1
ATOM 3276 O O . LEU B 1 2 ? 32.719 -18.156 -58.375 1 31.25 2 LEU B O 1
ATOM 3280 N N . SER B 1 3 ? 31.188 -18.984 -59.812 1 30.05 3 SER B N 1
ATOM 3281 C CA . SER B 1 3 ? 29.891 -18.391 -59.469 1 30.05 3 SER B CA 1
ATOM 3282 C C . SER B 1 3 ? 29.359 -18.969 -58.156 1 30.05 3 SER B C 1
ATOM 3284 O O . SER B 1 3 ? 29.203 -20.188 -58.031 1 30.05 3 SER B O 1
ATOM 3286 N N . VAL B 1 4 ? 29.656 -18.234 -57 1 37.34 4 VAL B N 1
ATOM 3287 C CA . VAL B 1 4 ? 29.25 -18.641 -55.656 1 37.34 4 VAL B CA 1
ATOM 3288 C C . VAL B 1 4 ? 27.734 -18.609 -55.562 1 37.34 4 VAL B C 1
ATOM 3290 O O . VAL B 1 4 ? 27.109 -17.578 -55.781 1 37.34 4 VAL B O 1
ATOM 3293 N N . PRO B 1 5 ? 27.078 -19.812 -55.719 1 29.81 5 PRO B N 1
ATOM 3294 C CA . PRO B 1 5 ? 25.609 -19.844 -55.688 1 29.81 5 PRO B CA 1
ATOM 3295 C C . PRO B 1 5 ? 25.016 -19.25 -54.438 1 29.81 5 PRO B C 1
ATOM 3297 O O . PRO B 1 5 ? 25.547 -19.484 -53.344 1 29.81 5 PRO B O 1
ATOM 3300 N N . ARG B 1 6 ? 24.438 -18.031 -54.562 1 35.19 6 ARG B N 1
ATOM 3301 C CA . ARG B 1 6 ? 23.812 -17.266 -53.5 1 35.19 6 ARG B CA 1
ATOM 3302 C C . ARG B 1 6 ? 22.656 -18.031 -52.875 1 35.19 6 ARG B C 1
ATOM 3304 O O . ARG B 1 6 ? 21.672 -18.344 -53.562 1 35.19 6 ARG B O 1
ATOM 3311 N N . PRO B 1 7 ? 22.922 -18.969 -51.844 1 30.91 7 PRO B N 1
ATOM 3312 C CA . PRO B 1 7 ? 21.859 -19.734 -51.188 1 30.91 7 PRO B CA 1
ATOM 3313 C C . PRO B 1 7 ? 20.797 -18.828 -50.562 1 30.91 7 PRO B C 1
ATOM 3315 O O . PRO B 1 7 ? 20.094 -19.234 -49.625 1 30.91 7 PRO B O 1
ATOM 3318 N N . ARG B 1 8 ? 20.547 -17.547 -51.031 1 36.56 8 ARG B N 1
ATOM 3319 C CA . ARG B 1 8 ? 19.75 -16.547 -50.312 1 36.56 8 ARG B CA 1
ATOM 3320 C C . ARG B 1 8 ? 18.281 -16.938 -50.281 1 36.56 8 ARG B C 1
ATOM 3322 O O . ARG B 1 8 ? 17.5 -16.328 -49.562 1 36.56 8 ARG B O 1
ATOM 3329 N N . LEU B 1 9 ? 17.719 -17.562 -51.281 1 35.69 9 LEU B N 1
ATOM 3330 C CA . LEU B 1 9 ? 16.281 -17.438 -51.5 1 35.69 9 LEU B CA 1
ATOM 3331 C C . LEU B 1 9 ? 15.5 -18.359 -50.562 1 35.69 9 LEU B C 1
ATOM 3333 O O . LEU B 1 9 ? 14.312 -18.141 -50.312 1 35.69 9 LEU B O 1
ATOM 3337 N N . THR B 1 10 ? 16.109 -19.484 -50.125 1 34.59 10 THR B N 1
ATOM 3338 C CA . THR B 1 10 ? 15.266 -20.469 -49.469 1 34.59 10 THR B CA 1
ATOM 3339 C C . THR B 1 10 ? 14.875 -20.016 -48.062 1 34.59 10 THR B C 1
ATOM 3341 O O . THR B 1 10 ? 13.789 -20.312 -47.594 1 34.59 10 THR B O 1
ATOM 3344 N N . LEU B 1 11 ? 15.734 -19.312 -47.438 1 42.94 11 LEU B N 1
ATOM 3345 C CA . LEU B 1 11 ? 15.438 -18.891 -46.094 1 42.94 11 LEU B CA 1
ATOM 3346 C C . LEU B 1 11 ? 14.391 -17.781 -46.062 1 42.94 11 LEU B C 1
ATOM 3348 O O . LEU B 1 11 ? 13.641 -17.641 -45.094 1 42.94 11 LEU B O 1
ATOM 3352 N N . SER B 1 12 ? 14.312 -16.953 -47.125 1 42.41 12 SER B N 1
ATOM 3353 C CA . SER B 1 12 ? 13.383 -15.836 -47.188 1 42.41 12 SER B CA 1
ATOM 3354 C C . SER B 1 12 ? 11.945 -16.312 -47.406 1 42.41 12 SER B C 1
ATOM 3356 O O . SER B 1 12 ? 11.016 -15.773 -46.812 1 42.41 12 SER B O 1
ATOM 3358 N N . ARG B 1 13 ? 11.672 -17.328 -48.125 1 41.62 13 ARG B N 1
ATOM 3359 C CA . ARG B 1 13 ? 10.328 -17.812 -48.438 1 41.62 13 ARG B CA 1
ATOM 3360 C C . ARG B 1 13 ? 9.766 -18.594 -47.25 1 41.62 13 ARG B C 1
ATOM 3362 O O . ARG B 1 13 ? 8.578 -18.5 -46.938 1 41.62 13 ARG B O 1
ATOM 3369 N N . ARG B 1 14 ? 10.555 -19.375 -46.625 1 43.59 14 ARG B N 1
ATOM 3370 C CA . ARG B 1 14 ? 10.102 -20.062 -45.406 1 43.59 14 ARG B CA 1
ATOM 3371 C C . ARG B 1 14 ? 9.773 -19.062 -44.312 1 43.59 14 ARG B C 1
ATOM 3373 O O . ARG B 1 14 ? 8.82 -19.266 -43.562 1 43.59 14 ARG B O 1
ATOM 3380 N N . LEU B 1 15 ? 10.484 -18 -44.344 1 45.06 15 LEU B N 1
ATOM 3381 C CA . LEU B 1 15 ? 10.203 -16.953 -43.375 1 45.06 15 LEU B CA 1
ATOM 3382 C C . LEU B 1 15 ? 8.898 -16.234 -43.719 1 45.06 15 LEU B C 1
ATOM 3384 O O . LEU B 1 15 ? 8.125 -15.883 -42.812 1 45.06 15 LEU B O 1
ATOM 3388 N N . GLU B 1 16 ? 8.656 -16.047 -45.031 1 43.91 16 GLU B N 1
ATOM 3389 C CA . GLU B 1 16 ? 7.418 -15.414 -45.469 1 43.91 16 GLU B CA 1
ATOM 3390 C C . GLU B 1 16 ? 6.219 -16.328 -45.25 1 43.91 16 GLU B C 1
ATOM 3392 O O . GLU B 1 16 ? 5.16 -15.898 -44.781 1 43.91 16 GLU B O 1
ATOM 3397 N N . SER B 1 17 ? 6.293 -17.516 -45.781 1 42.16 17 SER B N 1
ATOM 3398 C CA . SER B 1 17 ? 5.195 -18.453 -45.562 1 42.16 17 SER B CA 1
ATOM 3399 C C . SER B 1 17 ? 4.969 -18.719 -44.094 1 42.16 17 SER B C 1
ATOM 3401 O O . SER B 1 17 ? 3.824 -18.781 -43.625 1 42.16 17 SER B O 1
ATOM 3403 N N . THR B 1 18 ? 6.031 -18.922 -43.406 1 45.09 18 THR B N 1
ATOM 3404 C CA . THR B 1 18 ? 5.945 -19.094 -41.969 1 45.09 18 THR B CA 1
ATOM 3405 C C . THR B 1 18 ? 5.41 -17.828 -41.281 1 45.09 18 THR B C 1
ATOM 3407 O O . THR B 1 18 ? 4.754 -17.906 -40.25 1 45.09 18 THR B O 1
ATOM 3410 N N . ALA B 1 19 ? 5.746 -16.812 -41.844 1 49.41 19 ALA B N 1
ATOM 3411 C CA . ALA B 1 19 ? 5.23 -15.539 -41.375 1 49.41 19 ALA B CA 1
ATOM 3412 C C . ALA B 1 19 ? 3.729 -15.43 -41.625 1 49.41 19 ALA B C 1
ATOM 3414 O O . ALA B 1 19 ? 2.984 -14.953 -40.75 1 49.41 19 ALA B O 1
ATOM 3415 N N . LEU B 1 20 ? 3.324 -15.727 -42.875 1 45.62 20 LEU B N 1
ATOM 3416 C CA . LEU B 1 20 ? 1.906 -15.68 -43.219 1 45.62 20 LEU B CA 1
ATOM 3417 C C . LEU B 1 20 ? 1.104 -16.625 -42.312 1 45.62 20 LEU B C 1
ATOM 3419 O O . LEU B 1 20 ? 0.009 -16.281 -41.875 1 45.62 20 LEU B O 1
ATOM 3423 N N . HIS B 1 21 ? 1.51 -17.859 -42.219 1 49.62 21 HIS B N 1
ATOM 3424 C CA . HIS B 1 21 ? 0.86 -18.797 -41.312 1 49.62 21 HIS B CA 1
ATOM 3425 C C . HIS B 1 21 ? 0.895 -18.297 -39.875 1 49.62 21 HIS B C 1
ATOM 3427 O O . HIS B 1 21 ? 0.061 -18.688 -39.062 1 49.62 21 HIS B O 1
ATOM 3433 N N . PHE B 1 22 ? 1.795 -17.531 -39.75 1 56.12 22 PHE B N 1
ATOM 3434 C CA . PHE B 1 22 ? 1.927 -16.906 -38.438 1 56.12 22 PHE B CA 1
ATOM 3435 C C . PHE B 1 22 ? 0.723 -16.031 -38.125 1 56.12 22 PHE B C 1
ATOM 3437 O O . PHE B 1 22 ? 0.164 -16.094 -37.031 1 56.12 22 PHE B O 1
ATOM 3444 N N . TYR B 1 23 ? 0.186 -15.234 -39.125 1 63.84 23 TYR B N 1
ATOM 3445 C CA . TYR B 1 23 ? -0.821 -14.227 -38.812 1 63.84 23 TYR B CA 1
ATOM 3446 C C . TYR B 1 23 ? -2.209 -14.695 -39.25 1 63.84 23 TYR B C 1
ATOM 3448 O O . TYR B 1 23 ? -3.213 -14.305 -38.656 1 63.84 23 TYR B O 1
ATOM 3456 N N . GLN B 1 24 ? -2.264 -15.523 -40.281 1 67.88 24 GLN B N 1
ATOM 3457 C CA . GLN B 1 24 ? -3.615 -15.789 -40.781 1 67.88 24 GLN B CA 1
ATOM 3458 C C . GLN B 1 24 ? -3.936 -17.281 -40.719 1 67.88 24 GLN B C 1
ATOM 3460 O O . GLN B 1 24 ? -3.428 -18.062 -41.531 1 67.88 24 GLN B O 1
ATOM 3465 N N . ASN B 1 25 ? -4.484 -17.719 -39.656 1 79.5 25 ASN B N 1
ATOM 3466 C CA . ASN B 1 25 ? -4.977 -19.094 -39.5 1 79.5 25 ASN B CA 1
ATOM 3467 C C . ASN B 1 25 ? -6.438 -19.109 -39.062 1 79.5 25 ASN B C 1
ATOM 3469 O O . ASN B 1 25 ? -6.766 -18.656 -37.969 1 79.5 25 ASN B O 1
ATOM 3473 N N . ARG B 1 26 ? -7.324 -19.641 -39.906 1 87.25 26 ARG B N 1
ATOM 3474 C CA . ARG B 1 26 ? -8.766 -19.641 -39.656 1 87.25 26 ARG B CA 1
ATOM 3475 C C . ARG B 1 26 ? -9.125 -20.391 -38.375 1 87.25 26 ARG B C 1
ATOM 3477 O O . ARG B 1 26 ? -9.992 -19.969 -37.625 1 87.25 26 ARG B O 1
ATOM 3484 N N . GLN B 1 27 ? -8.484 -21.516 -38.219 1 91.44 27 GLN B N 1
ATOM 3485 C CA . GLN B 1 27 ? -8.766 -22.297 -37.031 1 91.44 27 GLN B CA 1
ATOM 3486 C C . GLN B 1 27 ? -8.398 -21.531 -35.75 1 91.44 27 GLN B C 1
ATOM 3488 O O . GLN B 1 27 ? -9.148 -21.547 -34.781 1 91.44 27 GLN B O 1
ATOM 3493 N N . LEU B 1 28 ? -7.289 -20.906 -35.812 1 93.88 28 LEU B N 1
ATOM 3494 C CA . LEU B 1 28 ? -6.879 -20.094 -34.656 1 93.88 28 LEU B CA 1
ATOM 3495 C C . LEU B 1 28 ? -7.891 -19 -34.375 1 93.88 28 LEU B C 1
ATOM 3497 O O . LEU B 1 28 ? -8.234 -18.75 -33.219 1 93.88 28 LEU B O 1
ATOM 3501 N N . GLU B 1 29 ? -8.391 -18.375 -35.406 1 93.56 29 GLU B N 1
ATOM 3502 C CA . GLU B 1 29 ? -9.359 -17.297 -35.25 1 93.56 29 GLU B CA 1
ATOM 3503 C C . GLU B 1 29 ? -10.656 -17.812 -34.625 1 93.56 29 GLU B C 1
ATOM 3505 O O . GLU B 1 29 ? -11.258 -17.141 -33.781 1 93.56 29 GLU B O 1
ATOM 3510 N N . LEU B 1 30 ? -11.023 -18.906 -35.031 1 94.31 30 LEU B N 1
ATOM 3511 C CA . LEU B 1 30 ? -12.25 -19.516 -34.531 1 94.31 30 LEU B CA 1
ATOM 3512 C C . LEU B 1 30 ? -12.133 -19.781 -33.031 1 94.31 30 LEU B C 1
ATOM 3514 O O . LEU B 1 30 ? -13.055 -19.5 -32.281 1 94.31 30 LEU B O 1
ATOM 3518 N N . TYR B 1 31 ? -11.094 -20.344 -32.656 1 95.56 31 TYR B N 1
ATOM 3519 C CA . TYR B 1 31 ? -10.898 -20.688 -31.25 1 95.56 31 TYR B CA 1
ATOM 3520 C C . TYR B 1 31 ? -10.664 -19.422 -30.406 1 95.56 31 TYR B C 1
ATOM 3522 O O . TYR B 1 31 ? -11.125 -19.328 -29.266 1 95.56 31 TYR B O 1
ATOM 3530 N N . ALA B 1 32 ? -9.977 -18.469 -30.984 1 94.56 32 ALA B N 1
ATOM 3531 C CA . ALA B 1 32 ? -9.672 -17.219 -30.281 1 94.56 32 ALA B CA 1
ATOM 3532 C C . ALA B 1 32 ? -10.93 -16.375 -30.078 1 94.56 32 ALA B C 1
ATOM 3534 O O . ALA B 1 32 ? -10.961 -15.492 -29.219 1 94.56 32 ALA B O 1
ATOM 3535 N N . ALA B 1 33 ? -11.883 -16.625 -30.812 1 94.94 33 ALA B N 1
ATOM 3536 C CA . ALA B 1 33 ? -13.141 -15.898 -30.719 1 94.94 33 ALA B CA 1
ATOM 3537 C C . ALA B 1 33 ? -14.016 -16.453 -29.594 1 94.94 33 ALA B C 1
ATOM 3539 O O . ALA B 1 33 ? -14.961 -15.789 -29.141 1 94.94 33 ALA B O 1
ATOM 3540 N N . LYS B 1 34 ? -13.727 -17.656 -29.188 1 94.94 34 LYS B N 1
ATOM 3541 C CA . LYS B 1 34 ? -14.5 -18.266 -28.109 1 94.94 34 LYS B CA 1
ATOM 3542 C C . LYS B 1 34 ? -14.148 -17.656 -26.766 1 94.94 34 LYS B C 1
ATOM 3544 O O . LYS B 1 34 ? -12.992 -17.266 -26.531 1 94.94 34 LYS B O 1
ATOM 3549 N N . GLU B 1 35 ? -15.141 -17.594 -25.891 1 93 35 GLU B N 1
ATOM 3550 C CA . GLU B 1 35 ? -14.906 -17.094 -24.531 1 93 35 GLU B CA 1
ATOM 3551 C C . GLU B 1 35 ? -14.406 -18.219 -23.625 1 93 35 GLU B C 1
ATOM 3553 O O . GLU B 1 35 ? -14.867 -19.359 -23.719 1 93 35 GLU B O 1
ATOM 3558 N N . THR B 1 36 ? -13.477 -17.812 -22.844 1 93.06 36 THR B N 1
ATOM 3559 C CA . THR B 1 36 ? -12.969 -18.797 -21.875 1 93.06 36 THR B CA 1
ATOM 3560 C C . THR B 1 36 ? -13.984 -19.031 -20.766 1 93.06 36 THR B C 1
ATOM 3562 O O . THR B 1 36 ? -14.703 -18.109 -20.375 1 93.06 36 THR B O 1
ATOM 3565 N N . LYS B 1 37 ? -14.078 -20.203 -20.375 1 92 37 LYS B N 1
ATOM 3566 C CA . LYS B 1 37 ? -14.891 -20.531 -19.219 1 92 37 LYS B CA 1
ATOM 3567 C C . LYS B 1 37 ? -14.047 -20.531 -17.938 1 92 37 LYS B C 1
ATOM 3569 O O . LYS B 1 37 ? -13.414 -21.547 -17.609 1 92 37 LYS B O 1
ATOM 3574 N N . ARG B 1 38 ? -14.172 -19.547 -17.203 1 92.12 38 ARG B N 1
ATOM 3575 C CA . ARG B 1 38 ? -13.383 -19.375 -15.992 1 92.12 38 ARG B CA 1
ATOM 3576 C C . ARG B 1 38 ? -13.977 -20.203 -14.844 1 92.12 38 ARG B C 1
ATOM 3578 O O . ARG B 1 38 ? -15.195 -20.375 -14.766 1 92.12 38 ARG B O 1
ATOM 3585 N N . LEU B 1 39 ? -13.148 -20.625 -14.031 1 92.38 39 LEU B N 1
ATOM 3586 C CA . LEU B 1 39 ? -13.586 -21.469 -12.922 1 92.38 39 LEU B CA 1
ATOM 3587 C C . LEU B 1 39 ? -13.117 -20.891 -11.586 1 92.38 39 LEU B C 1
ATOM 3589 O O . LEU B 1 39 ? -12.125 -20.156 -11.539 1 92.38 39 LEU B O 1
ATOM 3593 N N . THR B 1 40 ? -13.922 -21.188 -10.531 1 94.75 40 THR B N 1
ATOM 3594 C CA . THR B 1 40 ? -13.516 -20.906 -9.156 1 94.75 40 THR B CA 1
ATOM 3595 C C . THR B 1 40 ? -12.914 -22.141 -8.5 1 94.75 40 THR B C 1
ATOM 3597 O O . THR B 1 40 ? -13.117 -23.266 -8.977 1 94.75 40 THR B O 1
ATOM 3600 N N . LEU B 1 41 ? -12.188 -21.875 -7.527 1 94 41 LEU B N 1
ATOM 3601 C CA . LEU B 1 41 ? -11.648 -22.984 -6.75 1 94 41 LEU B CA 1
ATOM 3602 C C . LEU B 1 41 ? -12.773 -23.859 -6.207 1 94 41 LEU B C 1
ATOM 3604 O O . LEU B 1 41 ? -12.656 -25.094 -6.191 1 94 41 LEU B O 1
ATOM 3608 N N . ARG B 1 42 ? -13.805 -23.297 -5.801 1 93.81 42 ARG B N 1
ATOM 3609 C CA . ARG B 1 42 ? -14.953 -24 -5.242 1 93.81 42 ARG B CA 1
ATOM 3610 C C . ARG B 1 42 ? -15.578 -24.938 -6.281 1 93.81 42 ARG B C 1
ATOM 3612 O O . ARG B 1 42 ? -15.961 -26.062 -5.965 1 93.81 42 ARG B O 1
ATOM 3619 N N . GLN B 1 43 ? -15.711 -24.453 -7.449 1 94.25 43 GLN B N 1
ATOM 3620 C CA . GLN B 1 43 ? -16.266 -25.266 -8.531 1 94.25 43 GLN B CA 1
ATOM 3621 C C . GLN B 1 43 ? -15.398 -26.484 -8.789 1 94.25 43 GLN B C 1
ATOM 3623 O O . GLN B 1 43 ? -15.922 -27.594 -9.008 1 94.25 43 GLN B O 1
ATOM 3628 N N . LEU B 1 44 ? -14.117 -26.297 -8.789 1 94 44 LEU B N 1
ATOM 3629 C CA . LEU B 1 44 ? -13.195 -27.406 -9.016 1 94 44 LEU B CA 1
ATOM 3630 C C . LEU B 1 44 ? -13.32 -28.453 -7.906 1 94 44 LEU B C 1
ATOM 3632 O O . LEU B 1 44 ? -13.359 -29.656 -8.18 1 94 44 LEU B O 1
ATOM 3636 N N . VAL B 1 45 ? -13.438 -27.969 -6.703 1 93.5 45 VAL B N 1
ATOM 3637 C CA . VAL B 1 45 ? -13.547 -28.875 -5.555 1 93.5 45 VAL B CA 1
ATOM 3638 C C . VAL B 1 45 ? -14.883 -29.609 -5.609 1 93.5 45 VAL B C 1
ATOM 3640 O O . VAL B 1 45 ? -14.93 -30.828 -5.406 1 93.5 45 VAL B O 1
ATOM 3643 N N . PHE B 1 46 ? -15.883 -28.891 -5.863 1 91.69 46 PHE B N 1
ATOM 3644 C CA . PHE B 1 46 ? -17.219 -29.469 -5.91 1 91.69 46 PHE B CA 1
ATOM 3645 C C . PHE B 1 46 ? -17.281 -30.562 -6.973 1 91.69 46 PHE B C 1
ATOM 3647 O O . PHE B 1 46 ? -17.828 -31.641 -6.723 1 91.69 46 PHE B O 1
ATOM 3654 N N . PHE B 1 47 ? -16.781 -30.297 -8.078 1 90.81 47 PHE B N 1
ATOM 3655 C CA . PHE B 1 47 ? -16.781 -31.266 -9.172 1 90.81 47 PHE B CA 1
ATOM 3656 C C . PHE B 1 47 ? -15.984 -32.5 -8.805 1 90.81 47 PHE B C 1
ATOM 3658 O O . PHE B 1 47 ? -16.375 -33.625 -9.133 1 90.81 47 PHE B O 1
ATOM 3665 N N . GLY B 1 48 ? -14.914 -32.375 -8.078 1 90.5 48 GLY B N 1
ATOM 3666 C CA . GLY B 1 48 ? -13.984 -33.438 -7.781 1 90.5 48 GLY B CA 1
ATOM 3667 C C . GLY B 1 48 ? -14.406 -34.281 -6.586 1 90.5 48 GLY B C 1
ATOM 3668 O O . GLY B 1 48 ? -13.891 -35.375 -6.387 1 90.5 48 GLY B O 1
ATOM 3669 N N . ARG B 1 49 ? -15.188 -33.906 -5.684 1 87.69 49 ARG B N 1
ATOM 3670 C CA . ARG B 1 49 ? -15.57 -34.594 -4.457 1 87.69 49 ARG B CA 1
ATOM 3671 C C . ARG B 1 49 ? -16.281 -35.906 -4.77 1 87.69 49 ARG B C 1
ATOM 3673 O O . ARG B 1 49 ? -16.109 -36.906 -4.066 1 87.69 49 ARG B O 1
ATOM 3680 N N . SER B 1 50 ? -17.141 -36 -5.68 1 86.44 50 SER B N 1
ATOM 3681 C CA . SER B 1 50 ? -17.859 -37.219 -6.027 1 86.44 50 SER B CA 1
ATOM 3682 C C . SER B 1 50 ? -17.516 -37.688 -7.438 1 86.44 50 SER B C 1
ATOM 3684 O O . SER B 1 50 ? -18.391 -37.781 -8.297 1 86.44 50 SER B O 1
ATOM 3686 N N . ILE B 1 51 ? -16.219 -38.188 -7.469 1 88.56 51 ILE B N 1
ATOM 3687 C CA . ILE B 1 51 ? -15.734 -38.5 -8.805 1 88.56 51 ILE B CA 1
ATOM 3688 C C . ILE B 1 51 ? -16.203 -39.906 -9.195 1 88.56 51 ILE B C 1
ATOM 3690 O O . ILE B 1 51 ? -16.25 -40.812 -8.359 1 88.56 51 ILE B O 1
ATOM 3694 N N . ASN B 1 52 ? -16.812 -40.031 -10.305 1 93.62 52 ASN B N 1
ATOM 3695 C CA . ASN B 1 52 ? -17.188 -41.281 -10.953 1 93.62 52 ASN B CA 1
ATOM 3696 C C . ASN B 1 52 ? -16.75 -41.312 -12.414 1 93.62 52 ASN B C 1
ATOM 3698 O O . ASN B 1 52 ? -16.094 -40.375 -12.883 1 93.62 52 ASN B O 1
ATOM 3702 N N . GLU B 1 53 ? -17 -42.406 -13.031 1 95.31 53 GLU B N 1
ATOM 3703 C CA . GLU B 1 53 ? -16.5 -42.594 -14.398 1 95.31 53 GLU B CA 1
ATOM 3704 C C . GLU B 1 53 ? -17.047 -41.5 -15.32 1 95.31 53 GLU B C 1
ATOM 3706 O O . GLU B 1 53 ? -16.297 -40.906 -16.109 1 95.31 53 GLU B O 1
ATOM 3711 N N . GLU B 1 54 ? -18.281 -41.156 -15.203 1 95.69 54 GLU B N 1
ATOM 3712 C CA . GLU B 1 54 ? -18.906 -40.156 -16.047 1 95.69 54 GLU B CA 1
ATOM 3713 C C . GLU B 1 54 ? -18.266 -38.781 -15.844 1 95.69 54 GLU B C 1
ATOM 3715 O O . GLU B 1 54 ? -18 -38.062 -16.812 1 95.69 54 GLU B O 1
ATOM 3720 N N . ARG B 1 55 ? -18 -38.5 -14.672 1 95.38 55 ARG B N 1
ATOM 3721 C CA . ARG B 1 55 ? -17.422 -37.188 -14.344 1 95.38 55 ARG B CA 1
ATOM 3722 C C . ARG B 1 55 ? -15.977 -37.125 -14.836 1 95.38 55 ARG B C 1
ATOM 3724 O O . ARG B 1 55 ? -15.523 -36.062 -15.266 1 95.38 55 ARG B O 1
ATOM 3731 N N . ILE B 1 56 ? -15.281 -38.188 -14.758 1 97.06 56 ILE B N 1
ATOM 3732 C CA . ILE B 1 56 ? -13.906 -38.219 -15.258 1 97.06 56 ILE B CA 1
ATOM 3733 C C . ILE B 1 56 ? -13.898 -37.938 -16.75 1 97.06 56 ILE B C 1
ATOM 3735 O O . ILE B 1 56 ? -13.094 -37.125 -17.25 1 97.06 56 ILE B O 1
ATOM 3739 N N . ILE B 1 57 ? -14.789 -38.562 -17.422 1 97.81 57 ILE B N 1
ATOM 3740 C CA . ILE B 1 57 ? -14.867 -38.406 -18.875 1 97.81 57 ILE B CA 1
ATOM 3741 C C . ILE B 1 57 ? -15.289 -36.969 -19.203 1 97.81 57 ILE B C 1
ATOM 3743 O O . ILE B 1 57 ? -14.75 -36.375 -20.141 1 97.81 57 ILE B O 1
ATOM 3747 N N . THR B 1 58 ? -16.203 -36.5 -18.438 1 97 58 THR B N 1
ATOM 3748 C CA . THR B 1 58 ? -16.641 -35.125 -18.609 1 97 58 THR B CA 1
ATOM 3749 C C . THR B 1 58 ? -15.484 -34.156 -18.391 1 97 58 THR B C 1
ATOM 3751 O O . THR B 1 58 ? -15.297 -33.219 -19.172 1 97 58 THR B O 1
ATOM 3754 N N . SER B 1 59 ? -14.781 -34.406 -17.312 1 97.06 59 SER B N 1
ATOM 3755 C CA . SER B 1 59 ? -13.625 -33.594 -17.016 1 97.06 59 SER B CA 1
ATOM 3756 C C . SER B 1 59 ? -12.578 -33.656 -18.125 1 97.06 59 SER B C 1
ATOM 3758 O O . SER B 1 59 ? -12.016 -32.625 -18.531 1 97.06 59 SER B O 1
ATOM 3760 N N . ALA B 1 60 ? -12.289 -34.781 -18.625 1 98.31 60 ALA B N 1
ATOM 3761 C CA . ALA B 1 60 ? -11.328 -34.969 -19.703 1 98.31 60 ALA B CA 1
ATOM 3762 C C . ALA B 1 60 ? -11.711 -34.125 -20.938 1 98.31 60 ALA B C 1
ATOM 3764 O O . ALA B 1 60 ? -10.867 -33.438 -21.516 1 98.31 60 ALA B O 1
ATOM 3765 N N . ASN B 1 61 ? -12.922 -34.219 -21.25 1 98.31 61 ASN B N 1
ATOM 3766 C CA . ASN B 1 61 ? -13.375 -33.531 -22.453 1 98.31 61 ASN B CA 1
ATOM 3767 C C . ASN B 1 61 ? -13.445 -32.031 -22.219 1 98.31 61 ASN B C 1
ATOM 3769 O O . ASN B 1 61 ? -13.25 -31.25 -23.156 1 98.31 61 ASN B O 1
ATOM 3773 N N . TYR B 1 62 ? -13.734 -31.656 -21.016 1 97.56 62 TYR B N 1
ATOM 3774 C CA . TYR B 1 62 ? -13.648 -30.234 -20.703 1 97.56 62 TYR B CA 1
ATOM 3775 C C . TYR B 1 62 ? -12.234 -29.719 -20.922 1 97.56 62 TYR B C 1
ATOM 3777 O O . TYR B 1 62 ? -12.039 -28.688 -21.578 1 97.56 62 TYR B O 1
ATOM 3785 N N . VAL B 1 63 ? -11.25 -30.391 -20.359 1 98.19 63 VAL B N 1
ATOM 3786 C CA . VAL B 1 63 ? -9.852 -30 -20.516 1 98.19 63 VAL B CA 1
ATOM 3787 C C . VAL B 1 63 ? -9.477 -30 -22 1 98.19 63 VAL B C 1
ATOM 3789 O O . VAL B 1 63 ? -8.852 -29.062 -22.484 1 98.19 63 VAL B O 1
ATOM 3792 N N . ARG B 1 64 ? -9.859 -31.016 -22.656 1 98.25 64 ARG B N 1
ATOM 3793 C CA . ARG B 1 64 ? -9.562 -31.203 -24.078 1 98.25 64 ARG B CA 1
ATOM 3794 C C . ARG B 1 64 ? -10.062 -30.016 -24.891 1 98.25 64 ARG B C 1
ATOM 3796 O O . ARG B 1 64 ? -9.391 -29.562 -25.828 1 98.25 64 ARG B O 1
ATOM 3803 N N . THR B 1 65 ? -11.188 -29.469 -24.562 1 97.31 65 THR B N 1
ATOM 3804 C CA . THR B 1 65 ? -11.812 -28.453 -25.391 1 97.31 65 THR B CA 1
ATOM 3805 C C . THR B 1 65 ? -11.461 -27.062 -24.875 1 97.31 65 THR B C 1
ATOM 3807 O O . THR B 1 65 ? -11.398 -26.109 -25.656 1 97.31 65 THR B O 1
ATOM 3810 N N . GLU B 1 66 ? -11.266 -26.906 -23.594 1 97.31 66 GLU B N 1
ATOM 3811 C CA . GLU B 1 66 ? -11.008 -25.594 -23.016 1 97.31 66 GLU B CA 1
ATOM 3812 C C . GLU B 1 66 ? -9.562 -25.172 -23.234 1 97.31 66 GLU B C 1
ATOM 3814 O O . GLU B 1 66 ? -9.289 -23.984 -23.469 1 97.31 66 GLU B O 1
ATOM 3819 N N . LEU B 1 67 ? -8.562 -26.047 -23.172 1 97.75 67 LEU B N 1
ATOM 3820 C CA . LEU B 1 67 ? -7.152 -25.703 -23.25 1 97.75 67 LEU B CA 1
ATOM 3821 C C . LEU B 1 67 ? -6.805 -25.078 -24.594 1 97.75 67 LEU B C 1
ATOM 3823 O O . LEU B 1 67 ? -6.109 -24.062 -24.656 1 97.75 67 LEU B O 1
ATOM 3827 N N . PRO B 1 68 ? -7.301 -25.672 -25.734 1 97.44 68 PRO B N 1
ATOM 3828 C CA . PRO B 1 68 ? -6.969 -25.031 -27 1 97.44 68 PRO B CA 1
ATOM 3829 C C . PRO B 1 68 ? -7.559 -23.625 -27.109 1 97.44 68 PRO B C 1
ATOM 3831 O O . PRO B 1 68 ? -6.969 -22.75 -27.766 1 97.44 68 PRO B O 1
ATOM 3834 N N . VAL B 1 69 ? -8.664 -23.344 -26.469 1 97.25 69 VAL B N 1
ATOM 3835 C CA . VAL B 1 69 ? -9.234 -22 -26.469 1 97.25 69 VAL B CA 1
ATOM 3836 C C . VAL B 1 69 ? -8.305 -21.047 -25.734 1 97.25 69 VAL B C 1
ATOM 3838 O O . VAL B 1 69 ? -7.973 -19.969 -26.234 1 97.25 69 VAL B O 1
ATOM 3841 N N . ARG B 1 70 ? -7.891 -21.406 -24.578 1 96.94 70 ARG B N 1
ATOM 3842 C CA . ARG B 1 70 ? -7 -20.578 -23.781 1 96.94 70 ARG B CA 1
ATOM 3843 C C . ARG B 1 70 ? -5.668 -20.359 -24.484 1 96.94 70 ARG B C 1
ATOM 3845 O O . ARG B 1 70 ? -5.109 -19.266 -24.453 1 96.94 70 ARG B O 1
ATOM 3852 N N . ILE B 1 71 ? -5.188 -21.391 -25.094 1 97.44 71 ILE B N 1
ATOM 3853 C CA . ILE B 1 71 ? -3.924 -21.297 -25.812 1 97.44 71 ILE B CA 1
ATOM 3854 C C . ILE B 1 71 ? -4.078 -20.359 -27 1 97.44 71 ILE B C 1
ATOM 3856 O O . ILE B 1 71 ? -3.189 -19.547 -27.281 1 97.44 71 ILE B O 1
ATOM 3860 N N . ALA B 1 72 ? -5.195 -20.438 -27.688 1 97.12 72 ALA B N 1
ATOM 3861 C CA . ALA B 1 72 ? -5.457 -19.594 -28.844 1 97.12 72 ALA B CA 1
ATOM 3862 C C . ALA B 1 72 ? -5.426 -18.109 -28.453 1 97.12 72 ALA B C 1
ATOM 3864 O O . ALA B 1 72 ? -4.91 -17.281 -29.203 1 97.12 72 ALA B O 1
ATOM 3865 N N . HIS B 1 73 ? -5.996 -17.797 -27.359 1 96.69 73 HIS B N 1
ATOM 3866 C CA . HIS B 1 73 ? -5.98 -16.422 -26.875 1 96.69 73 HIS B CA 1
ATOM 3867 C C . HIS B 1 73 ? -4.551 -15.914 -26.719 1 96.69 73 HIS B C 1
ATOM 3869 O O . HIS B 1 73 ? -4.242 -14.781 -27.078 1 96.69 73 HIS B O 1
ATOM 3875 N N . ARG B 1 74 ? -3.689 -16.719 -26.156 1 96.31 74 ARG B N 1
ATOM 3876 C CA . ARG B 1 74 ? -2.305 -16.328 -25.922 1 96.31 74 ARG B CA 1
ATOM 3877 C C . ARG B 1 74 ? -1.527 -16.234 -27.234 1 96.31 74 ARG B C 1
ATOM 3879 O O . ARG B 1 74 ? -0.644 -15.398 -27.375 1 96.31 74 ARG B O 1
ATOM 3886 N N . LEU B 1 75 ? -1.845 -17.156 -28.141 1 96.19 75 LEU B N 1
ATOM 3887 C CA . LEU B 1 75 ? -1.234 -17.078 -29.453 1 96.19 75 LEU B CA 1
ATOM 3888 C C . LEU B 1 75 ? -1.565 -15.75 -30.125 1 96.19 75 LEU B C 1
ATOM 3890 O O . LEU B 1 75 ? -0.696 -15.117 -30.734 1 96.19 75 LEU B O 1
ATOM 3894 N N . ARG B 1 76 ? -2.754 -15.32 -29.953 1 95 76 ARG B N 1
ATOM 3895 C CA . ARG B 1 76 ? -3.15 -14.039 -30.516 1 95 76 ARG B CA 1
ATOM 3896 C C . ARG B 1 76 ? -2.396 -12.891 -29.844 1 95 76 ARG B C 1
ATOM 3898 O O . ARG B 1 76 ? -2.016 -11.922 -30.5 1 95 76 ARG B O 1
ATOM 3905 N N . ASP B 1 77 ? -2.236 -13.008 -28.578 1 95.19 77 ASP B N 1
ATOM 3906 C CA . ASP B 1 77 ? -1.458 -12.008 -27.859 1 95.19 77 ASP B CA 1
ATOM 3907 C C . ASP B 1 77 ? -0.035 -11.922 -28.406 1 95.19 77 ASP B C 1
ATOM 3909 O O . ASP B 1 77 ? 0.508 -10.828 -28.562 1 95.19 77 ASP B O 1
ATOM 3913 N N . LEU B 1 78 ? 0.551 -13.086 -28.609 1 95.56 78 LEU B N 1
ATOM 3914 C CA . LEU B 1 78 ? 1.905 -13.133 -29.156 1 95.56 78 LEU B CA 1
ATOM 3915 C C . LEU B 1 78 ? 1.957 -12.523 -30.547 1 95.56 78 LEU B C 1
ATOM 3917 O O . LEU B 1 78 ? 2.885 -11.773 -30.875 1 95.56 78 LEU B O 1
ATOM 3921 N N . GLN B 1 79 ? 0.952 -12.734 -31.312 1 93.69 79 GLN B N 1
ATOM 3922 C CA . GLN B 1 79 ? 0.886 -12.227 -32.688 1 93.69 79 GLN B CA 1
ATOM 3923 C C . GLN B 1 79 ? 0.717 -10.711 -32.688 1 93.69 79 GLN B C 1
ATOM 3925 O O . GLN B 1 79 ? 1.076 -10.055 -33.656 1 93.69 79 GLN B O 1
ATOM 3930 N N . ALA B 1 80 ? 0.165 -10.188 -31.672 1 93.56 80 ALA B N 1
ATOM 3931 C CA . ALA B 1 80 ? -0.12 -8.758 -31.609 1 93.56 80 ALA B CA 1
ATOM 3932 C C . ALA B 1 80 ? 1.122 -7.969 -31.203 1 93.56 80 ALA B C 1
ATOM 3934 O O . ALA B 1 80 ? 1.136 -6.738 -31.266 1 93.56 80 ALA B O 1
ATOM 3935 N N . LEU B 1 81 ? 2.166 -8.664 -30.797 1 94.5 81 LEU B N 1
ATOM 3936 C CA . LEU B 1 81 ? 3.402 -7.988 -30.422 1 94.5 81 LEU B CA 1
ATOM 3937 C C . LEU B 1 81 ? 4.102 -7.41 -31.656 1 94.5 81 LEU B C 1
ATOM 3939 O O . LEU B 1 81 ? 3.91 -7.902 -32.781 1 94.5 81 LEU B O 1
ATOM 3943 N N . PRO B 1 82 ? 4.887 -6.332 -31.422 1 93.81 82 PRO B N 1
ATOM 3944 C CA . PRO B 1 82 ? 5.719 -5.867 -32.531 1 93.81 82 PRO B CA 1
ATOM 3945 C C . PRO B 1 82 ? 6.594 -6.973 -33.125 1 93.81 82 PRO B C 1
ATOM 3947 O O . PRO B 1 82 ? 7.055 -7.852 -32.406 1 93.81 82 PRO B O 1
ATOM 3950 N N . TYR B 1 83 ? 6.887 -6.887 -34.375 1 91.5 83 TYR B N 1
ATOM 3951 C CA . TYR B 1 83 ? 7.609 -7.922 -35.094 1 91.5 83 TYR B CA 1
ATOM 3952 C C . TYR B 1 83 ? 8.969 -8.195 -34.469 1 91.5 83 TYR B C 1
ATOM 3954 O O . TYR B 1 83 ? 9.375 -9.352 -34.312 1 91.5 83 TYR B O 1
ATOM 3962 N N . ILE B 1 84 ? 9.656 -7.148 -34.062 1 92.31 84 ILE B N 1
ATOM 3963 C CA . ILE B 1 84 ? 10.992 -7.262 -33.469 1 92.31 84 ILE B CA 1
ATOM 3964 C C . ILE B 1 84 ? 10.938 -8.047 -32.188 1 92.31 84 ILE B C 1
ATOM 3966 O O . ILE B 1 84 ? 11.906 -8.719 -31.797 1 92.31 84 ILE B O 1
ATOM 3970 N N . VAL B 1 85 ? 9.812 -8.016 -31.484 1 93.81 85 VAL B N 1
ATOM 3971 C CA . VAL B 1 85 ? 9.648 -8.688 -30.203 1 93.81 85 VAL B CA 1
ATOM 3972 C C . VAL B 1 85 ? 9.266 -10.148 -30.438 1 93.81 85 VAL B C 1
ATOM 3974 O O . VAL B 1 85 ? 9.844 -11.047 -29.828 1 93.81 85 VAL B O 1
ATOM 3977 N N . VAL B 1 86 ? 8.305 -10.391 -31.328 1 91.94 86 VAL B N 1
ATOM 3978 C CA . VAL B 1 86 ? 7.789 -11.734 -31.531 1 91.94 86 VAL B CA 1
ATOM 3979 C C . VAL B 1 86 ? 8.859 -12.609 -32.188 1 91.94 86 VAL B C 1
ATOM 3981 O O . VAL B 1 86 ? 8.898 -13.82 -31.969 1 91.94 86 VAL B O 1
ATOM 3984 N N . THR B 1 87 ? 9.773 -12.008 -32.875 1 92 87 THR B N 1
ATOM 3985 C CA . THR B 1 87 ? 10.789 -12.773 -33.594 1 92 87 THR B CA 1
ATOM 3986 C C . THR B 1 87 ? 12.023 -12.992 -32.719 1 92 87 THR B C 1
ATOM 3988 O O . THR B 1 87 ? 12.961 -13.688 -33.094 1 92 87 THR B O 1
ATOM 3991 N N . GLN B 1 88 ? 11.977 -12.328 -31.609 1 92.62 88 GLN B N 1
ATOM 3992 C CA . GLN B 1 88 ? 13.047 -12.633 -30.672 1 92.62 88 GLN B CA 1
ATOM 3993 C C . GLN B 1 88 ? 13.094 -14.125 -30.359 1 92.62 88 GLN B C 1
ATOM 3995 O O . GLN B 1 88 ? 12.055 -14.766 -30.188 1 92.62 88 GLN B O 1
ATOM 4000 N N . GLU B 1 89 ? 14.273 -14.688 -30.234 1 93.5 89 GLU B N 1
ATOM 4001 C CA . GLU B 1 89 ? 14.477 -16.125 -30.188 1 93.5 89 GLU B CA 1
ATOM 4002 C C . GLU B 1 89 ? 13.633 -16.766 -29.078 1 93.5 89 GLU B C 1
ATOM 4004 O O . GLU B 1 89 ? 12.938 -17.75 -29.312 1 93.5 89 GLU B O 1
ATOM 4009 N N . GLY B 1 90 ? 13.766 -16.281 -27.891 1 93.94 90 GLY B N 1
ATOM 4010 C CA . GLY B 1 90 ? 13.008 -16.812 -26.781 1 93.94 90 GLY B CA 1
ATOM 4011 C C . GLY B 1 90 ? 11.508 -16.734 -26.984 1 93.94 90 GLY B C 1
ATOM 4012 O O . GLY B 1 90 ? 10.789 -17.703 -26.703 1 93.94 90 GLY B O 1
ATOM 4013 N N . VAL B 1 91 ? 11.039 -15.68 -27.484 1 95.62 91 VAL B N 1
ATOM 4014 C CA . VAL B 1 91 ? 9.617 -15.461 -27.719 1 95.62 91 VAL B CA 1
ATOM 4015 C C . VAL B 1 91 ? 9.133 -16.344 -28.859 1 95.62 91 VAL B C 1
ATOM 4017 O O . VAL B 1 91 ? 8.047 -16.938 -28.781 1 95.62 91 VAL B O 1
ATOM 4020 N N . ALA B 1 92 ? 9.922 -16.438 -29.797 1 95.31 92 ALA B N 1
ATOM 4021 C CA . ALA B 1 92 ? 9.586 -17.297 -30.953 1 95.31 92 ALA B CA 1
ATOM 4022 C C . ALA B 1 92 ? 9.453 -18.75 -30.531 1 95.31 92 ALA B C 1
ATOM 4024 O O . ALA B 1 92 ? 8.57 -19.469 -31 1 95.31 92 ALA B O 1
ATOM 4025 N N . LYS B 1 93 ? 10.336 -19.125 -29.719 1 94.62 93 LYS B N 1
ATOM 4026 C CA . LYS B 1 93 ? 10.273 -20.5 -29.219 1 94.62 93 LYS B CA 1
ATOM 4027 C C . LYS B 1 93 ? 8.977 -20.75 -28.469 1 94.62 93 LYS B C 1
ATOM 4029 O O . LYS B 1 93 ? 8.352 -21.797 -28.609 1 94.62 93 LYS B O 1
ATOM 4034 N N . VAL B 1 94 ? 8.609 -19.859 -27.641 1 96.25 94 VAL B N 1
ATOM 4035 C CA . VAL B 1 94 ? 7.367 -19.969 -26.891 1 96.25 94 VAL B CA 1
ATOM 4036 C C . VAL B 1 94 ? 6.18 -20.031 -27.844 1 96.25 94 VAL B C 1
ATOM 4038 O O . VAL B 1 94 ? 5.254 -20.812 -27.641 1 96.25 94 VAL B O 1
ATOM 4041 N N . TYR B 1 95 ? 6.195 -19.234 -28.891 1 96.12 95 TYR B N 1
ATOM 4042 C CA . TYR B 1 95 ? 5.133 -19.25 -29.891 1 96.12 95 TYR B CA 1
ATOM 4043 C C . TYR B 1 95 ? 4.996 -20.641 -30.5 1 96.12 95 TYR B C 1
ATOM 4045 O O . TYR B 1 95 ? 3.885 -21.156 -30.641 1 96.12 95 TYR B O 1
ATOM 4053 N N . GLU B 1 96 ? 6.055 -21.188 -30.812 1 95.88 96 GLU B N 1
ATOM 4054 C CA . GLU B 1 96 ? 6.047 -22.516 -31.438 1 95.88 96 GLU B CA 1
ATOM 4055 C C . GLU B 1 96 ? 5.488 -23.578 -30.484 1 95.88 96 GLU B C 1
ATOM 4057 O O . GLU B 1 96 ? 4.75 -24.469 -30.906 1 95.88 96 GLU B O 1
ATOM 4062 N N . LEU B 1 97 ? 5.949 -23.469 -29.281 1 95.75 97 LEU B N 1
ATOM 4063 C CA . LEU B 1 97 ? 5.445 -24.406 -28.281 1 95.75 97 LEU B CA 1
ATOM 4064 C C . LEU B 1 97 ? 3.93 -24.297 -28.141 1 95.75 97 LEU B C 1
ATOM 4066 O O . LEU B 1 97 ? 3.229 -25.297 -28.109 1 95.75 97 LEU B O 1
ATOM 4070 N N . TYR B 1 98 ? 3.461 -23.094 -28.109 1 97.31 98 TYR B N 1
ATOM 4071 C CA . TYR B 1 98 ? 2.027 -22.859 -27.969 1 97.31 98 TYR B CA 1
ATOM 4072 C C . TYR B 1 98 ? 1.279 -23.312 -29.219 1 97.31 98 TYR B C 1
ATOM 4074 O O . TYR B 1 98 ? 0.196 -23.891 -29.125 1 97.31 98 TYR B O 1
ATOM 4082 N N . TRP B 1 99 ? 1.854 -23.047 -30.344 1 96.44 99 TRP B N 1
ATOM 4083 C CA . TRP B 1 99 ? 1.224 -23.469 -31.594 1 96.44 99 TRP B CA 1
ATOM 4084 C C . TRP B 1 99 ? 1.103 -24.984 -31.656 1 96.44 99 TRP B C 1
ATOM 4086 O O . TRP B 1 99 ? 0.049 -25.516 -32.031 1 96.44 99 TRP B O 1
ATOM 4096 N N . SER B 1 100 ? 2.176 -25.578 -31.359 1 96.88 100 SER B N 1
ATOM 4097 C CA . SER B 1 100 ? 2.18 -27.047 -31.359 1 96.88 100 SER B CA 1
ATOM 4098 C C . SER B 1 100 ? 1.129 -27.594 -30.406 1 96.88 100 SER B C 1
ATOM 4100 O O . SER B 1 100 ? 0.381 -28.516 -30.766 1 96.88 100 SER B O 1
ATOM 4102 N N . ALA B 1 101 ? 1.137 -27.125 -29.219 1 97.69 101 ALA B N 1
ATOM 4103 C CA . ALA B 1 101 ? 0.15 -27.562 -28.234 1 97.69 101 ALA B CA 1
ATOM 4104 C C . ALA B 1 101 ? -1.271 -27.312 -28.734 1 97.69 101 ALA B C 1
ATOM 4106 O O . ALA B 1 101 ? -2.152 -28.156 -28.562 1 97.69 101 ALA B O 1
ATOM 4107 N N . PHE B 1 102 ? -1.486 -26.172 -29.328 1 97.62 102 PHE B N 1
ATOM 4108 C CA . PHE B 1 102 ? -2.789 -25.812 -29.875 1 97.62 102 PHE B CA 1
ATOM 4109 C C . PHE B 1 102 ? -3.254 -26.844 -30.891 1 97.62 102 PHE B C 1
ATOM 4111 O O . PHE B 1 102 ? -4.371 -27.359 -30.797 1 97.62 102 PHE B O 1
ATOM 4118 N N . GLU B 1 103 ? -2.396 -27.172 -31.812 1 96.94 103 GLU B N 1
ATOM 4119 C CA . GLU B 1 103 ? -2.725 -28.109 -32.875 1 96.94 103 GLU B CA 1
ATOM 4120 C C . GLU B 1 103 ? -2.984 -29.5 -32.312 1 96.94 103 GLU B C 1
ATOM 4122 O O . GLU B 1 103 ? -3.9 -30.203 -32.75 1 96.94 103 GLU B O 1
ATOM 4127 N N . LYS B 1 104 ? -2.186 -29.844 -31.359 1 97.69 104 LYS B N 1
ATOM 4128 C CA . LYS B 1 104 ? -2.326 -31.172 -30.781 1 97.69 104 LYS B CA 1
ATOM 4129 C C . LYS B 1 104 ? -3.645 -31.297 -30.016 1 97.69 104 LYS B C 1
ATOM 4131 O O . LYS B 1 104 ? -4.352 -32.281 -30.156 1 97.69 104 LYS B O 1
ATOM 4136 N N . PHE B 1 105 ? -4.012 -30.297 -29.234 1 97.5 105 PHE B N 1
ATOM 4137 C CA . PHE B 1 105 ? -5.254 -30.344 -28.484 1 97.5 105 PHE B CA 1
ATOM 4138 C C . PHE B 1 105 ? -6.461 -30.312 -29.406 1 97.5 105 PHE B C 1
ATOM 4140 O O . PHE B 1 105 ? -7.422 -31.062 -29.219 1 97.5 105 PHE B O 1
ATOM 4147 N N . ARG B 1 106 ? -6.398 -29.422 -30.375 1 95.69 106 ARG B N 1
ATOM 4148 C CA . ARG B 1 106 ? -7.539 -29.219 -31.266 1 95.69 106 ARG B CA 1
ATOM 4149 C C . ARG B 1 106 ? -7.891 -30.5 -32 1 95.69 106 ARG B C 1
ATOM 4151 O O . ARG B 1 106 ? -9.062 -30.766 -32.281 1 95.69 106 ARG B O 1
ATOM 4158 N N . ARG B 1 107 ? -6.93 -31.281 -32.281 1 96.56 107 ARG B N 1
ATOM 4159 C CA . ARG B 1 107 ? -7.129 -32.469 -33.125 1 96.56 107 ARG B CA 1
ATOM 4160 C C . ARG B 1 107 ? -7.328 -33.719 -32.25 1 96.56 107 ARG B C 1
ATOM 4162 O O . ARG B 1 107 ? -7.605 -34.781 -32.781 1 96.56 107 ARG B O 1
ATOM 4169 N N . TYR B 1 108 ? -7.184 -33.594 -31.016 1 98.12 108 TYR B N 1
ATOM 4170 C CA . TYR B 1 108 ? -7.301 -34.75 -30.172 1 98.12 108 TYR B CA 1
ATOM 4171 C C . TYR B 1 108 ? -8.734 -35.281 -30.156 1 98.12 108 TYR B C 1
ATOM 4173 O O . TYR B 1 108 ? -9.68 -34.531 -29.984 1 98.12 108 TYR B O 1
ATOM 4181 N N . PRO B 1 109 ? -8.938 -36.531 -30.266 1 97.94 109 PRO B N 1
ATOM 4182 C CA . PRO B 1 109 ? -10.297 -37.094 -30.359 1 97.94 109 PRO B CA 1
ATOM 4183 C C . PRO B 1 109 ? -11.031 -37.031 -29.016 1 97.94 109 PRO B C 1
ATOM 4185 O O . PRO B 1 109 ? -10.398 -36.938 -27.953 1 97.94 109 PRO B O 1
ATOM 4188 N N . VAL B 1 110 ? -12.375 -37.094 -29.094 1 98.38 110 VAL B N 1
ATOM 4189 C CA . VAL B 1 110 ? -13.227 -37.094 -27.922 1 98.38 110 VAL B CA 1
ATOM 4190 C C . VAL B 1 110 ? -12.898 -38.312 -27.047 1 98.38 110 VAL B C 1
ATOM 4192 O O . VAL B 1 110 ? -12.664 -39.406 -27.562 1 98.38 110 VAL B O 1
ATOM 4195 N N . VAL B 1 111 ? -12.844 -38.094 -25.797 1 98.56 111 VAL B N 1
ATOM 4196 C CA . VAL B 1 111 ? -12.578 -39.156 -24.844 1 98.56 111 VAL B CA 1
ATOM 4197 C C . VAL B 1 111 ? -13.898 -39.781 -24.406 1 98.56 111 VAL B C 1
ATOM 4199 O O . VAL B 1 111 ? -14.789 -39.094 -23.891 1 98.56 111 VAL B O 1
ATOM 4202 N N . THR B 1 112 ? -14.016 -41.125 -24.531 1 98.12 112 THR B N 1
ATOM 4203 C CA . THR B 1 112 ? -15.312 -41.719 -24.266 1 98.12 112 THR B CA 1
ATOM 4204 C C . THR B 1 112 ? -15.172 -42.875 -23.25 1 98.12 112 THR B C 1
ATOM 4206 O O . THR B 1 112 ? -16.172 -43.438 -22.812 1 98.12 112 THR B O 1
ATOM 4209 N N . SER B 1 113 ? -13.93 -43.25 -22.922 1 97.56 113 SER B N 1
ATOM 4210 C CA . SER B 1 113 ? -13.727 -44.344 -21.984 1 97.56 113 SER B CA 1
ATOM 4211 C C . SER B 1 113 ? -12.57 -44.062 -21.031 1 97.56 113 SER B C 1
ATOM 4213 O O . SER B 1 113 ? -11.797 -43.125 -21.25 1 97.56 113 SER B O 1
ATOM 4215 N N . LEU B 1 114 ? -12.508 -44.875 -20.031 1 97.12 114 LEU B N 1
ATOM 4216 C CA . LEU B 1 114 ? -11.438 -44.719 -19.047 1 97.12 114 LEU B CA 1
ATOM 4217 C C . LEU B 1 114 ? -10.078 -45.031 -19.672 1 97.12 114 LEU B C 1
ATOM 4219 O O . LEU B 1 114 ? -9.07 -44.406 -19.328 1 97.12 114 LEU B O 1
ATOM 4223 N N . ALA B 1 115 ? -10.062 -46 -20.484 1 97.38 115 ALA B N 1
ATOM 4224 C CA . ALA B 1 115 ? -8.82 -46.344 -21.172 1 97.38 115 ALA B CA 1
ATOM 4225 C C . ALA B 1 115 ? -8.328 -45.156 -22.031 1 97.38 115 ALA B C 1
ATOM 4227 O O . ALA B 1 115 ? -7.133 -44.875 -22.047 1 97.38 115 ALA B O 1
ATOM 4228 N N . GLU B 1 116 ? -9.25 -44.594 -22.688 1 98.06 116 GLU B N 1
ATOM 4229 C CA . GLU B 1 116 ? -8.914 -43.406 -23.5 1 98.06 116 GLU B CA 1
ATOM 4230 C C . GLU B 1 116 ? -8.484 -42.25 -22.609 1 98.06 116 GLU B C 1
ATOM 4232 O O . GLU B 1 116 ? -7.613 -41.469 -22.984 1 98.06 116 GLU B O 1
ATOM 4237 N N . ASN B 1 117 ? -9.141 -42.156 -21.484 1 98.31 117 ASN B N 1
ATOM 4238 C CA . ASN B 1 117 ? -8.758 -41.125 -20.547 1 98.31 117 ASN B CA 1
ATOM 4239 C C . ASN B 1 117 ? -7.32 -41.281 -20.062 1 98.31 117 ASN B C 1
ATOM 4241 O O . ASN B 1 117 ? -6.609 -40.312 -19.859 1 98.31 117 ASN B O 1
ATOM 4245 N N . GLU B 1 118 ? -6.902 -42.438 -19.844 1 97.75 118 GLU B N 1
ATOM 4246 C CA . GLU B 1 118 ? -5.527 -42.688 -19.422 1 97.75 118 GLU B CA 1
ATOM 4247 C C . GLU B 1 118 ? -4.535 -42.188 -20.469 1 97.75 118 GLU B C 1
ATOM 4249 O O . GLU B 1 118 ? -3.52 -41.594 -20.141 1 97.75 118 GLU B O 1
ATOM 4254 N N . LYS B 1 119 ? -4.844 -42.469 -21.703 1 98.19 119 LYS B N 1
ATOM 4255 C CA . LYS B 1 119 ? -4.004 -42 -22.781 1 98.19 119 LYS B CA 1
ATOM 4256 C C . LYS B 1 119 ? -4.027 -40.469 -22.859 1 98.19 119 LYS B C 1
ATOM 4258 O O . LYS B 1 119 ? -3.008 -39.844 -23.125 1 98.19 119 LYS B O 1
ATOM 4263 N N . PHE B 1 120 ? -5.199 -39.938 -22.625 1 98.38 120 PHE B N 1
ATOM 4264 C CA . PHE B 1 120 ? -5.336 -38.469 -22.641 1 98.38 120 PHE B CA 1
ATOM 4265 C C . PHE B 1 120 ? -4.5 -37.844 -21.531 1 98.38 120 PHE B C 1
ATOM 4267 O O . PHE B 1 120 ? -3.836 -36.812 -21.75 1 98.38 120 PHE B O 1
ATOM 4274 N N . CYS B 1 121 ? -4.523 -38.438 -20.359 1 98.44 121 CYS B N 1
ATOM 4275 C CA . CYS B 1 121 ? -3.729 -37.938 -19.234 1 98.44 121 CYS B CA 1
ATOM 4276 C C . CYS B 1 121 ? -2.242 -37.969 -19.578 1 98.44 121 CYS B C 1
ATOM 4278 O O . CYS B 1 121 ? -1.519 -37.031 -19.25 1 98.44 121 CYS B O 1
ATOM 4280 N N . GLN B 1 122 ? -1.803 -38.969 -20.219 1 98.19 122 GLN B N 1
ATOM 4281 C CA . GLN B 1 122 ? -0.406 -39.031 -20.641 1 98.19 122 GLN B CA 1
ATOM 4282 C C . GLN B 1 122 ? -0.074 -37.969 -21.672 1 98.19 122 GLN B C 1
ATOM 4284 O O . GLN B 1 122 ? 0.981 -37.344 -21.594 1 98.19 122 GLN B O 1
ATOM 4289 N N . PHE B 1 123 ? -0.984 -37.812 -22.562 1 98.19 123 PHE B N 1
ATOM 4290 C CA . PHE B 1 123 ? -0.854 -36.781 -23.594 1 98.19 123 PHE B CA 1
ATOM 4291 C C . PHE B 1 123 ? -0.713 -35.406 -22.969 1 98.19 123 PHE B C 1
ATOM 4293 O O . PHE B 1 123 ? 0.206 -34.656 -23.312 1 98.19 123 PHE B O 1
ATOM 4300 N N . VAL B 1 124 ? -1.57 -35.156 -22.031 1 98.25 124 VAL B N 1
ATOM 4301 C CA . VAL B 1 124 ? -1.608 -33.844 -21.391 1 98.25 124 VAL B CA 1
ATOM 4302 C C . VAL B 1 124 ? -0.35 -33.656 -20.547 1 98.25 124 VAL B C 1
ATOM 4304 O O . VAL B 1 124 ? 0.25 -32.562 -20.547 1 98.25 124 VAL B O 1
ATOM 4307 N N . ALA B 1 125 ? 0.043 -34.625 -19.812 1 97.5 125 ALA B N 1
ATOM 4308 C CA . ALA B 1 125 ? 1.244 -34.594 -18.984 1 97.5 125 ALA B CA 1
ATOM 4309 C C . ALA B 1 125 ? 2.48 -34.281 -19.828 1 97.5 125 ALA B C 1
ATOM 4311 O O . ALA B 1 125 ? 3.352 -33.531 -19.422 1 97.5 125 ALA B O 1
ATOM 4312 N N . GLN B 1 126 ? 2.553 -34.906 -20.938 1 96.69 126 GLN B N 1
ATOM 4313 C CA . GLN B 1 126 ? 3.676 -34.688 -21.844 1 96.69 126 GLN B CA 1
ATOM 4314 C C . GLN B 1 126 ? 3.725 -33.25 -22.328 1 96.69 126 GLN B C 1
ATOM 4316 O O . GLN B 1 126 ? 4.797 -32.625 -22.375 1 96.69 126 GLN B O 1
ATOM 4321 N N . LEU B 1 127 ? 2.633 -32.719 -22.672 1 96.25 127 LEU B N 1
ATOM 4322 C CA . LEU B 1 127 ? 2.574 -31.344 -23.141 1 96.25 127 LEU B CA 1
ATOM 4323 C C . LEU B 1 127 ? 2.961 -30.375 -22.031 1 96.25 127 LEU B C 1
ATOM 4325 O O . LEU B 1 127 ? 3.643 -29.375 -22.281 1 96.25 127 LEU B O 1
ATOM 4329 N N . LEU B 1 128 ? 2.484 -30.656 -20.812 1 95.12 128 LEU B N 1
ATOM 4330 C CA . LEU B 1 128 ? 2.863 -29.844 -19.672 1 95.12 128 LEU B CA 1
ATOM 4331 C C . LEU B 1 128 ? 4.375 -29.828 -19.484 1 95.12 128 LEU B C 1
ATOM 4333 O O . LEU B 1 128 ? 4.969 -28.766 -19.234 1 95.12 128 LEU B O 1
ATOM 4337 N N . ASN B 1 129 ? 4.98 -30.922 -19.609 1 93.69 129 ASN B N 1
ATOM 4338 C CA . ASN B 1 129 ? 6.426 -31.047 -19.453 1 93.69 129 ASN B CA 1
ATOM 4339 C C . ASN B 1 129 ? 7.184 -30.312 -20.547 1 93.69 129 ASN B C 1
ATOM 4341 O O . ASN B 1 129 ? 8.211 -29.688 -20.297 1 93.69 129 ASN B O 1
ATOM 4345 N N . GLU B 1 130 ? 6.676 -30.422 -21.719 1 93.25 130 GLU B N 1
ATOM 4346 C CA . GLU B 1 130 ? 7.281 -29.719 -22.844 1 93.25 130 GLU B CA 1
ATOM 4347 C C . GLU B 1 130 ? 7.254 -28.203 -22.625 1 93.25 130 GLU B C 1
ATOM 4349 O O . GLU B 1 130 ? 8.141 -27.484 -23.094 1 93.25 130 GLU B O 1
ATOM 4354 N N . HIS B 1 131 ? 6.328 -27.75 -21.938 1 95.06 131 HIS B N 1
ATOM 4355 C CA . HIS B 1 131 ? 6.141 -26.312 -21.75 1 95.06 131 HIS B CA 1
ATOM 4356 C C . HIS B 1 131 ? 6.922 -25.812 -20.547 1 95.06 131 HIS B C 1
ATOM 4358 O O . HIS B 1 131 ? 6.797 -24.656 -20.156 1 95.06 131 HIS B O 1
ATOM 4364 N N . ALA B 1 132 ? 7.742 -26.641 -19.906 1 92.38 132 ALA B N 1
ATOM 4365 C CA . ALA B 1 132 ? 8.57 -26.25 -18.766 1 92.38 132 ALA B CA 1
ATOM 4366 C C . ALA B 1 132 ? 9.57 -25.172 -19.172 1 92.38 132 ALA B C 1
ATOM 4368 O O . ALA B 1 132 ? 10.031 -24.391 -18.328 1 92.38 132 ALA B O 1
ATOM 4369 N N . THR B 1 133 ? 9.844 -25.031 -20.422 1 92.31 133 THR B N 1
ATOM 4370 C CA . THR B 1 133 ? 10.852 -24.094 -20.906 1 92.31 133 THR B CA 1
ATOM 4371 C C . THR B 1 133 ? 10.219 -22.75 -21.219 1 92.31 133 THR B C 1
ATOM 4373 O O . THR B 1 133 ? 10.914 -21.781 -21.547 1 92.31 133 THR B O 1
ATOM 4376 N N . VAL B 1 134 ? 8.984 -22.609 -21.078 1 94.38 134 VAL B N 1
ATOM 4377 C CA . VAL B 1 134 ? 8.258 -21.422 -21.484 1 94.38 134 VAL B CA 1
ATOM 4378 C C . VAL B 1 134 ? 8.695 -20.234 -20.625 1 94.38 134 VAL B C 1
ATOM 4380 O O . VAL B 1 134 ? 9.055 -19.172 -21.156 1 94.38 134 VAL B O 1
ATOM 4383 N N . ILE B 1 135 ? 8.742 -20.391 -19.297 1 93.31 135 ILE B N 1
ATOM 4384 C CA . ILE B 1 135 ? 8.992 -19.281 -18.375 1 93.31 135 ILE B CA 1
ATOM 4385 C C . ILE B 1 135 ? 10.367 -18.688 -18.656 1 93.31 135 ILE B C 1
ATOM 4387 O O . ILE B 1 135 ? 10.477 -17.484 -18.953 1 93.31 135 ILE B O 1
ATOM 4391 N N . PRO B 1 136 ? 11.414 -19.5 -18.672 1 92.44 136 PRO B N 1
ATOM 4392 C CA . PRO B 1 136 ? 12.734 -18.891 -18.891 1 92.44 136 PRO B CA 1
ATOM 4393 C C . PRO B 1 136 ? 12.891 -18.281 -20.281 1 92.44 136 PRO B C 1
ATOM 4395 O O . PRO B 1 136 ? 13.523 -17.234 -20.422 1 92.44 136 PRO B O 1
ATOM 4398 N N . ASN B 1 137 ? 12.281 -18.875 -21.25 1 93.75 137 ASN B N 1
ATOM 4399 C CA . ASN B 1 137 ? 12.375 -18.328 -22.609 1 93.75 137 ASN B CA 1
ATOM 4400 C C . ASN B 1 137 ? 11.594 -17.031 -22.734 1 93.75 137 ASN B C 1
ATOM 4402 O O . ASN B 1 137 ? 12.062 -16.078 -23.375 1 93.75 137 ASN B O 1
ATOM 4406 N N . LEU B 1 138 ? 10.469 -17.016 -22.172 1 94 138 LEU B N 1
ATOM 4407 C CA . LEU B 1 138 ? 9.664 -15.805 -22.203 1 94 138 LEU B CA 1
ATOM 4408 C C . LEU B 1 138 ? 10.367 -14.672 -21.469 1 94 138 LEU B C 1
ATOM 4410 O O . LEU B 1 138 ? 10.422 -13.547 -21.969 1 94 138 LEU B O 1
ATOM 4414 N N . TYR B 1 139 ? 10.883 -14.977 -20.281 1 92.25 139 TYR B N 1
ATOM 4415 C CA . TYR B 1 139 ? 11.562 -13.969 -19.484 1 92.25 139 TYR B CA 1
ATOM 4416 C C . TYR B 1 139 ? 12.797 -13.438 -20.203 1 92.25 139 TYR B C 1
ATOM 4418 O O . TYR B 1 139 ? 13.031 -12.227 -20.234 1 92.25 139 TYR B O 1
ATOM 4426 N N . LEU B 1 140 ? 13.547 -14.32 -20.734 1 91.62 140 LEU B N 1
ATOM 4427 C CA . LEU B 1 140 ? 14.758 -13.914 -21.453 1 91.62 140 LEU B CA 1
ATOM 4428 C C . LEU B 1 140 ? 14.406 -13.078 -22.672 1 91.62 140 LEU B C 1
ATOM 4430 O O . LEU B 1 140 ? 14.953 -11.984 -22.859 1 91.62 140 LEU B O 1
ATOM 4434 N N . GLY B 1 141 ? 13.523 -13.594 -23.438 1 93.12 141 GLY B N 1
ATOM 4435 C CA . GLY B 1 141 ? 13.141 -12.906 -24.672 1 93.12 141 GLY B CA 1
ATOM 4436 C C . GLY B 1 141 ? 12.586 -11.516 -24.422 1 93.12 141 GLY B C 1
ATOM 4437 O O . GLY B 1 141 ? 12.93 -10.57 -25.125 1 93.12 141 GLY B O 1
ATOM 4438 N N . LEU B 1 142 ? 11.773 -11.406 -23.453 1 92.06 142 LEU B N 1
ATOM 4439 C CA . LEU B 1 142 ? 11.117 -10.125 -23.219 1 92.06 142 LEU B CA 1
ATOM 4440 C C . LEU B 1 142 ? 12.039 -9.172 -22.469 1 92.06 142 LEU B C 1
ATOM 4442 O O . LEU B 1 142 ? 11.906 -7.949 -22.609 1 92.06 142 LEU B O 1
ATOM 4446 N N . SER B 1 143 ? 12.914 -9.711 -21.625 1 90.38 143 SER B N 1
ATOM 4447 C CA . SER B 1 143 ? 13.945 -8.852 -21.062 1 90.38 143 SER B CA 1
ATOM 4448 C C . SER B 1 143 ? 14.789 -8.195 -22.141 1 90.38 143 SER B C 1
ATOM 4450 O O . SER B 1 143 ? 15.047 -6.992 -22.109 1 90.38 143 SER B O 1
ATOM 4452 N N . LEU B 1 144 ? 15.125 -8.969 -23.109 1 89.81 144 LEU B N 1
ATOM 4453 C CA . LEU B 1 144 ? 15.961 -8.484 -24.203 1 89.81 144 LEU B CA 1
ATOM 4454 C C . LEU B 1 144 ? 15.172 -7.566 -25.125 1 89.81 144 LEU B C 1
ATOM 4456 O O . LEU B 1 144 ? 15.742 -6.691 -25.781 1 89.81 144 LEU B O 1
ATOM 4460 N N . SER B 1 145 ? 13.922 -7.711 -25.109 1 90.69 145 SER B N 1
ATOM 4461 C CA . SER B 1 145 ? 13.062 -6.906 -25.984 1 90.69 145 SER B CA 1
ATOM 4462 C C . SER B 1 145 ? 12.461 -5.727 -25.219 1 90.69 145 SER B C 1
ATOM 4464 O O . SER B 1 145 ? 11.664 -4.973 -25.766 1 90.69 145 SER B O 1
ATOM 4466 N N . SER B 1 146 ? 12.805 -5.59 -24 1 88.19 146 SER B N 1
ATOM 4467 C CA . SER B 1 146 ? 12.211 -4.598 -23.109 1 88.19 146 SER B CA 1
ATOM 4468 C C . SER B 1 146 ? 12.328 -3.193 -23.688 1 88.19 146 SER B C 1
ATOM 4470 O O . SER B 1 146 ? 11.414 -2.381 -23.547 1 88.19 146 SER B O 1
ATOM 4472 N N . PRO B 1 147 ? 13.375 -2.848 -24.469 1 87.38 147 PRO B N 1
ATOM 4473 C CA . PRO B 1 147 ? 13.492 -1.498 -25.031 1 87.38 147 PRO B CA 1
ATOM 4474 C C . PRO B 1 147 ? 12.438 -1.201 -26.094 1 87.38 147 PRO B C 1
ATOM 4476 O O . PRO B 1 147 ? 12.195 -0.037 -26.422 1 87.38 147 PRO B O 1
ATOM 4479 N N . TYR B 1 148 ? 11.812 -2.213 -26.594 1 91.69 148 TYR B N 1
ATOM 4480 C CA . TYR B 1 148 ? 10.914 -2.031 -27.719 1 91.69 148 TYR B CA 1
ATOM 4481 C C . TYR B 1 148 ? 9.461 -2.055 -27.266 1 91.69 148 TYR B C 1
ATOM 4483 O O . TYR B 1 148 ? 8.547 -1.986 -28.094 1 91.69 148 TYR B O 1
ATOM 4491 N N . LEU B 1 149 ? 9.227 -2.205 -26.062 1 93.31 149 LEU B N 1
ATOM 4492 C CA . LEU B 1 149 ? 7.879 -2.236 -25.5 1 93.31 149 LEU B CA 1
ATOM 4493 C C . LEU B 1 149 ? 7.746 -1.266 -24.328 1 93.31 149 LEU B C 1
ATOM 4495 O O . LEU B 1 149 ? 8.633 -1.188 -23.484 1 93.31 149 LEU B O 1
ATOM 4499 N N . ALA B 1 150 ? 6.633 -0.562 -24.359 1 94.88 150 ALA B N 1
ATOM 4500 C CA . ALA B 1 150 ? 6.336 0.259 -23.188 1 94.88 150 ALA B CA 1
ATOM 4501 C C . ALA B 1 150 ? 6.18 -0.603 -21.938 1 94.88 150 ALA B C 1
ATOM 4503 O O . ALA B 1 150 ? 5.625 -1.701 -22 1 94.88 150 ALA B O 1
ATOM 4504 N N . PRO B 1 151 ? 6.613 -0.106 -20.781 1 93.62 151 PRO B N 1
ATOM 4505 C CA . PRO B 1 151 ? 6.586 -0.897 -19.547 1 93.62 151 PRO B CA 1
ATOM 4506 C C . PRO B 1 151 ? 5.191 -1.438 -19.234 1 93.62 151 PRO B C 1
ATOM 4508 O O . PRO B 1 151 ? 5.051 -2.604 -18.844 1 93.62 151 PRO B O 1
ATOM 4511 N N . ASP B 1 152 ? 4.227 -0.599 -19.438 1 94.31 152 ASP B N 1
ATOM 4512 C CA . ASP B 1 152 ? 2.865 -1.035 -19.125 1 94.31 152 ASP B CA 1
ATOM 4513 C C . ASP B 1 152 ? 2.445 -2.189 -20.047 1 94.31 152 ASP B C 1
ATOM 4515 O O . ASP B 1 152 ? 1.792 -3.133 -19.594 1 94.31 152 ASP B O 1
ATOM 4519 N N . GLN B 1 153 ? 2.785 -2.119 -21.234 1 94.62 153 GLN B N 1
ATOM 4520 C CA . GLN B 1 153 ? 2.439 -3.154 -22.203 1 94.62 153 GLN B CA 1
ATOM 4521 C C . GLN B 1 153 ? 3.174 -4.457 -21.906 1 94.62 153 GLN B C 1
ATOM 4523 O O . GLN B 1 153 ? 2.58 -5.535 -21.953 1 94.62 153 GLN B O 1
ATOM 4528 N N . LEU B 1 154 ? 4.418 -4.309 -21.641 1 95.44 154 LEU B N 1
ATOM 4529 C CA . LEU B 1 154 ? 5.234 -5.48 -21.344 1 95.44 154 LEU B CA 1
ATOM 4530 C C . LEU B 1 154 ? 4.73 -6.191 -20.094 1 95.44 154 LEU B C 1
ATOM 4532 O O . LEU B 1 154 ? 4.543 -7.41 -20.094 1 95.44 154 LEU B O 1
ATOM 4536 N N . ASP B 1 155 ? 4.527 -5.43 -19.062 1 94.88 155 ASP B N 1
ATOM 4537 C CA . ASP B 1 155 ? 4.066 -6.008 -17.797 1 94.88 155 ASP B CA 1
ATOM 4538 C C . ASP B 1 155 ? 2.699 -6.664 -17.969 1 94.88 155 ASP B C 1
ATOM 4540 O O . ASP B 1 155 ? 2.465 -7.758 -17.453 1 94.88 155 ASP B O 1
ATOM 4544 N N . SER B 1 156 ? 1.812 -5.984 -18.656 1 95.06 156 SER B N 1
ATOM 4545 C CA . SER B 1 156 ? 0.478 -6.535 -18.875 1 95.06 156 SER B CA 1
ATOM 4546 C C . SER B 1 156 ? 0.538 -7.824 -19.688 1 95.06 156 SER B C 1
ATOM 4548 O O . SER B 1 156 ? -0.19 -8.781 -19.406 1 95.06 156 SER B O 1
ATOM 4550 N N . PHE B 1 157 ? 1.32 -7.82 -20.688 1 95.88 157 PHE B N 1
ATOM 4551 C CA . PHE B 1 157 ? 1.488 -9 -21.531 1 95.88 157 PHE B CA 1
ATOM 4552 C C . PHE B 1 157 ? 2.012 -10.172 -20.719 1 95.88 157 PHE B C 1
ATOM 4554 O O . PHE B 1 157 ? 1.455 -11.273 -20.781 1 95.88 157 PHE B O 1
ATOM 4561 N N . MET B 1 158 ? 3.068 -9.953 -20 1 95.5 158 MET B N 1
ATOM 4562 C CA . MET B 1 158 ? 3.68 -11.008 -19.188 1 95.5 158 MET B CA 1
ATOM 4563 C C . MET B 1 158 ? 2.688 -11.555 -18.172 1 95.5 158 MET B C 1
ATOM 4565 O O . MET B 1 158 ? 2.602 -12.766 -17.969 1 95.5 158 MET B O 1
ATOM 4569 N N . ARG B 1 159 ? 2.004 -10.695 -17.578 1 95.19 159 ARG B N 1
ATOM 4570 C CA . ARG B 1 159 ? 1.008 -11.117 -16.594 1 95.19 159 ARG B CA 1
ATOM 4571 C C . ARG B 1 159 ? -0.033 -12.031 -17.234 1 95.19 159 ARG B C 1
ATOM 4573 O O . ARG B 1 159 ? -0.379 -13.078 -16.672 1 95.19 159 ARG B O 1
ATOM 4580 N N . ARG B 1 160 ? -0.488 -11.672 -18.375 1 95.25 160 ARG B N 1
ATOM 4581 C CA . ARG B 1 160 ? -1.488 -12.477 -19.062 1 95.25 160 ARG B CA 1
ATOM 4582 C C . ARG B 1 160 ? -0.928 -13.852 -19.422 1 95.25 160 ARG B C 1
ATOM 4584 O O . ARG B 1 160 ? -1.59 -14.867 -19.234 1 95.25 160 ARG B O 1
ATOM 4591 N N . MET B 1 161 ? 0.233 -13.812 -19.938 1 96.44 161 MET B N 1
ATOM 4592 C CA . MET B 1 161 ? 0.863 -15.062 -20.344 1 96.44 161 MET B CA 1
ATOM 4593 C C . MET B 1 161 ? 1.044 -16 -19.156 1 96.44 161 MET B C 1
ATOM 4595 O O . MET B 1 161 ? 0.737 -17.188 -19.25 1 96.44 161 MET B O 1
ATOM 4599 N N . LEU B 1 162 ? 1.501 -15.453 -18.109 1 95.88 162 LEU B N 1
ATOM 4600 C CA . LEU B 1 162 ? 1.849 -16.281 -16.953 1 95.88 162 LEU B CA 1
ATOM 4601 C C . LEU B 1 162 ? 0.596 -16.75 -16.219 1 95.88 162 LEU B C 1
ATOM 4603 O O . LEU B 1 162 ? 0.51 -17.891 -15.789 1 95.88 162 LEU B O 1
ATOM 4607 N N . ILE B 1 163 ? -0.37 -15.914 -16.078 1 96.19 163 ILE B N 1
ATOM 4608 C CA . ILE B 1 163 ? -1.62 -16.297 -15.43 1 96.19 163 ILE B CA 1
ATOM 4609 C C . ILE B 1 163 ? -2.318 -17.375 -16.25 1 96.19 163 ILE B C 1
ATOM 4611 O O . ILE B 1 163 ? -2.85 -18.344 -15.703 1 96.19 163 ILE B O 1
ATOM 4615 N N . SER B 1 164 ? -2.334 -17.156 -17.547 1 95.25 164 SER B N 1
ATOM 4616 C CA . SER B 1 164 ? -2.949 -18.141 -18.422 1 95.25 164 SER B CA 1
ATOM 4617 C C . SER B 1 164 ? -2.227 -19.484 -18.328 1 95.25 164 SER B C 1
ATOM 4619 O O . SER B 1 164 ? -2.857 -20.547 -18.391 1 95.25 164 SER B O 1
ATOM 4621 N N . ARG B 1 165 ? -0.968 -19.406 -18.25 1 95.25 165 ARG B N 1
ATOM 4622 C CA . ARG B 1 165 ? -0.2 -20.641 -18.078 1 95.25 165 ARG B CA 1
ATOM 4623 C C . ARG B 1 165 ? -0.601 -21.359 -16.797 1 95.25 165 ARG B C 1
ATOM 4625 O O . ARG B 1 165 ? -0.799 -22.578 -16.812 1 95.25 165 ARG B O 1
ATOM 4632 N N . ILE B 1 166 ? -0.642 -20.625 -15.711 1 95.56 166 ILE B N 1
ATOM 4633 C CA . ILE B 1 166 ? -1.053 -21.203 -14.438 1 95.56 166 ILE B CA 1
ATOM 4634 C C . ILE B 1 166 ? -2.436 -21.844 -14.586 1 95.56 166 ILE B C 1
ATOM 4636 O O . ILE B 1 166 ? -2.666 -22.953 -14.125 1 95.56 166 ILE B O 1
ATOM 4640 N N . SER B 1 167 ? -3.291 -21.141 -15.242 1 96.12 167 SER B N 1
ATOM 4641 C CA . SER B 1 167 ? -4.66 -21.609 -15.43 1 96.12 167 SER B CA 1
ATOM 4642 C C . SER B 1 167 ? -4.688 -22.938 -16.188 1 96.12 167 SER B C 1
ATOM 4644 O O . SER B 1 167 ? -5.391 -23.859 -15.789 1 96.12 167 SER B O 1
ATOM 4646 N N . ARG B 1 168 ? -3.988 -23.016 -17.281 1 96.5 168 ARG B N 1
ATOM 4647 C CA . ARG B 1 168 ? -3.941 -24.234 -18.062 1 96.5 168 ARG B CA 1
ATOM 4648 C C . ARG B 1 168 ? -3.361 -25.391 -17.25 1 96.5 168 ARG B C 1
ATOM 4650 O O . ARG B 1 168 ? -3.854 -26.516 -17.328 1 96.5 168 ARG B O 1
ATOM 4657 N N . ARG B 1 169 ? -2.371 -25.094 -16.531 1 96.38 169 ARG B N 1
ATOM 4658 C CA . ARG B 1 169 ? -1.732 -26.125 -15.719 1 96.38 169 ARG B CA 1
ATOM 4659 C C . ARG B 1 169 ? -2.668 -26.625 -14.617 1 96.38 169 ARG B C 1
ATOM 4661 O O . ARG B 1 169 ? -2.729 -27.828 -14.336 1 96.38 169 ARG B O 1
ATOM 4668 N N . VAL B 1 170 ? -3.314 -25.703 -13.977 1 96.62 170 VAL B N 1
ATOM 4669 C CA . VAL B 1 170 ? -4.246 -26.062 -12.914 1 96.62 170 VAL B CA 1
ATOM 4670 C C . VAL B 1 170 ? -5.309 -27.016 -13.469 1 96.62 170 VAL B C 1
ATOM 4672 O O . VAL B 1 170 ? -5.586 -28.062 -12.867 1 96.62 170 VAL B O 1
ATOM 4675 N N . LEU B 1 171 ? -5.883 -26.719 -14.641 1 96.81 171 LEU B N 1
ATOM 4676 C CA . LEU B 1 171 ? -6.922 -27.547 -15.234 1 96.81 171 LEU B CA 1
ATOM 4677 C C . LEU B 1 171 ? -6.375 -28.938 -15.57 1 96.81 171 LEU B C 1
ATOM 4679 O O . LEU B 1 171 ? -6.984 -29.953 -15.227 1 96.81 171 LEU B O 1
ATOM 4683 N N . ALA B 1 172 ? -5.285 -28.906 -16.219 1 97.94 172 ALA B N 1
ATOM 4684 C CA . ALA B 1 172 ? -4.676 -30.156 -16.672 1 97.94 172 ALA B CA 1
ATOM 4685 C C . ALA B 1 172 ? -4.27 -31.031 -15.484 1 97.94 172 ALA B C 1
ATOM 4687 O O . ALA B 1 172 ? -4.625 -32.219 -15.422 1 97.94 172 ALA B O 1
ATOM 4688 N N . GLU B 1 173 ? -3.553 -30.453 -14.57 1 97.25 173 GLU B N 1
ATOM 4689 C CA . GLU B 1 173 ? -3.035 -31.203 -13.43 1 97.25 173 GLU B CA 1
ATOM 4690 C C . GLU B 1 173 ? -4.164 -31.656 -12.508 1 97.25 173 GLU B C 1
ATOM 4692 O O . GLU B 1 173 ? -4.086 -32.719 -11.898 1 97.25 173 GLU B O 1
ATOM 4697 N N . HIS B 1 174 ? -5.148 -30.812 -12.375 1 96.75 174 HIS B N 1
ATOM 4698 C CA . HIS B 1 174 ? -6.301 -31.219 -11.578 1 96.75 174 HIS B CA 1
ATOM 4699 C C . HIS B 1 174 ? -6.984 -32.438 -12.156 1 96.75 174 HIS B C 1
ATOM 4701 O O . HIS B 1 174 ? -7.301 -33.375 -11.43 1 96.75 174 HIS B O 1
ATOM 4707 N N . HIS B 1 175 ? -7.199 -32.469 -13.469 1 97.56 175 HIS B N 1
ATOM 4708 C CA . HIS B 1 175 ? -7.809 -33.625 -14.117 1 97.56 175 HIS B CA 1
ATOM 4709 C C . HIS B 1 175 ? -6.961 -34.875 -13.93 1 97.56 175 HIS B C 1
ATOM 4711 O O . HIS B 1 175 ? -7.492 -35.969 -13.617 1 97.56 175 HIS B O 1
ATOM 4717 N N . ILE B 1 176 ? -5.68 -34.719 -14.156 1 97.56 176 ILE B N 1
ATOM 4718 C CA . ILE B 1 176 ? -4.773 -35.844 -13.992 1 97.56 176 ILE B CA 1
ATOM 4719 C C . ILE B 1 176 ? -4.859 -36.375 -12.562 1 97.56 176 ILE B C 1
ATOM 4721 O O . ILE B 1 176 ? -4.977 -37.594 -12.344 1 97.56 176 ILE B O 1
ATOM 4725 N N . ALA B 1 177 ? -4.844 -35.469 -11.617 1 96 177 ALA B N 1
ATOM 4726 C CA . ALA B 1 177 ? -4.906 -35.875 -10.211 1 96 177 ALA B CA 1
ATOM 4727 C C . ALA B 1 177 ? -6.223 -36.562 -9.891 1 96 177 ALA B C 1
ATOM 4729 O O . ALA B 1 177 ? -6.25 -37.531 -9.141 1 96 177 ALA B O 1
ATOM 4730 N N . LEU B 1 178 ? -7.305 -36.062 -10.422 1 95.69 178 LEU B N 1
ATOM 4731 C CA . LEU B 1 178 ? -8.609 -36.688 -10.219 1 95.69 178 LEU B CA 1
ATOM 4732 C C . LEU B 1 178 ? -8.625 -38.094 -10.805 1 95.69 178 LEU B C 1
ATOM 4734 O O . LEU B 1 178 ? -9.172 -39.031 -10.195 1 95.69 178 LEU B O 1
ATOM 4738 N N . SER B 1 179 ? -8.078 -38.219 -11.984 1 96.5 179 SER B N 1
ATOM 4739 C CA . SER B 1 179 ? -8.016 -39.5 -12.656 1 96.5 179 SER B CA 1
ATOM 4740 C C . SER B 1 179 ? -7.191 -40.5 -11.852 1 96.5 179 SER B C 1
ATOM 4742 O O . SER B 1 179 ? -7.574 -41.688 -11.727 1 96.5 179 SER B O 1
ATOM 4744 N N . GLU B 1 180 ? -6.102 -40.031 -11.312 1 95.12 180 GLU B N 1
ATOM 4745 C CA . GLU B 1 180 ? -5.258 -40.875 -10.477 1 95.12 180 GLU B CA 1
ATOM 4746 C C . GLU B 1 180 ? -5.977 -41.281 -9.195 1 95.12 180 GLU B C 1
ATOM 4748 O O . GLU B 1 180 ? -5.836 -42.406 -8.734 1 95.12 180 GLU B O 1
ATOM 4753 N N . ALA B 1 181 ? -6.648 -40.375 -8.633 1 92 181 ALA B N 1
ATOM 4754 C CA . ALA B 1 181 ? -7.422 -40.688 -7.426 1 92 181 ALA B CA 1
ATOM 4755 C C . ALA B 1 181 ? -8.492 -41.719 -7.707 1 92 181 ALA B C 1
ATOM 4757 O O . ALA B 1 181 ? -8.695 -42.656 -6.91 1 92 181 ALA B O 1
ATOM 4758 N N . TYR B 1 182 ? -9.172 -41.562 -8.789 1 92.56 182 TYR B N 1
ATOM 4759 C CA . TYR B 1 182 ? -10.211 -42.5 -9.172 1 92.56 182 TYR B CA 1
ATOM 4760 C C . TYR B 1 182 ? -9.625 -43.906 -9.422 1 92.56 182 TYR B C 1
ATOM 4762 O O . TYR B 1 182 ? -10.242 -44.906 -9.086 1 92.56 182 TYR B O 1
ATOM 4770 N N . ALA B 1 183 ? -8.477 -43.938 -9.969 1 91.69 183 ALA B N 1
ATOM 4771 C CA . ALA B 1 183 ? -7.793 -45.188 -10.258 1 91.69 183 ALA B CA 1
ATOM 4772 C C . ALA B 1 183 ? -7.184 -45.781 -9 1 91.69 183 ALA B C 1
ATOM 4774 O O . ALA B 1 183 ? -6.707 -46.906 -9.008 1 91.69 183 ALA B O 1
ATOM 4775 N N . GLY B 1 184 ? -7.105 -45.062 -7.855 1 87.94 184 GLY B N 1
ATOM 4776 C CA . GLY B 1 184 ? -6.586 -45.562 -6.586 1 87.94 184 GLY B CA 1
ATOM 4777 C C . GLY B 1 184 ? -5.082 -45.406 -6.461 1 87.94 184 GLY B C 1
ATOM 4778 O O . GLY B 1 184 ? -4.461 -46.031 -5.59 1 87.94 184 GLY B O 1
ATOM 4779 N N . THR B 1 185 ? -4.531 -44.625 -7.266 1 83.62 185 THR B N 1
ATOM 4780 C CA . THR B 1 185 ? -3.08 -44.469 -7.277 1 83.62 185 THR B CA 1
ATOM 4781 C C . THR B 1 185 ? -2.646 -43.219 -6.551 1 83.62 185 THR B C 1
ATOM 4783 O O . THR B 1 185 ? -1.45 -42.938 -6.441 1 83.62 185 THR B O 1
ATOM 4786 N N . ARG B 1 186 ? -3.6 -42.438 -6.109 1 80.38 186 ARG B N 1
ATOM 4787 C CA . ARG B 1 186 ? -3.299 -41.188 -5.379 1 80.38 186 ARG B CA 1
ATOM 4788 C C . ARG B 1 186 ? -4.121 -41.094 -4.098 1 80.38 186 ARG B C 1
ATOM 4790 O O . ARG B 1 186 ? -5.309 -41.438 -4.094 1 80.38 186 ARG B O 1
ATOM 4797 N N . ALA B 1 187 ? -3.324 -40.875 -2.971 1 72.56 187 ALA B N 1
ATOM 4798 C CA . ALA B 1 187 ? -4.004 -40.688 -1.69 1 72.56 187 ALA B CA 1
ATOM 4799 C C . ALA B 1 187 ? -4.938 -39.469 -1.722 1 72.56 187 ALA B C 1
ATOM 4801 O O . ALA B 1 187 ? -4.609 -38.438 -2.314 1 72.56 187 ALA B O 1
ATOM 4802 N N . GLN B 1 188 ? -6.156 -39.625 -1.145 1 66.88 188 GLN B N 1
ATOM 4803 C CA . GLN B 1 188 ? -7.18 -38.594 -1.229 1 66.88 188 GLN B CA 1
ATOM 4804 C C . GLN B 1 188 ? -7.398 -37.906 0.127 1 66.88 188 GLN B C 1
ATOM 4806 O O . GLN B 1 188 ? -8.219 -37 0.25 1 66.88 188 GLN B O 1
ATOM 4811 N N . GLU B 1 189 ? -6.535 -38.094 0.95 1 74 189 GLU B N 1
ATOM 4812 C CA . GLU B 1 189 ? -6.867 -37.531 2.256 1 74 189 GLU B CA 1
ATOM 4813 C C . GLU B 1 189 ? -6.766 -36.031 2.248 1 74 189 GLU B C 1
ATOM 4815 O O . GLU B 1 189 ? -5.695 -35.469 1.993 1 74 189 GLU B O 1
ATOM 4820 N N . SER B 1 190 ? -7.887 -35.344 2.498 1 81.12 190 SER B N 1
ATOM 4821 C CA . SER B 1 190 ? -8.078 -33.906 2.621 1 81.12 190 SER B CA 1
ATOM 4822 C C . SER B 1 190 ? -7.676 -33.188 1.339 1 81.12 190 SER B C 1
ATOM 4824 O O . SER B 1 190 ? -7.098 -32.094 1.389 1 81.12 190 SER B O 1
ATOM 4826 N N . ARG B 1 191 ? -7.801 -33.969 0.205 1 91.75 191 ARG B N 1
ATOM 4827 C CA . ARG B 1 191 ? -7.477 -33.344 -1.08 1 91.75 191 ARG B CA 1
ATOM 4828 C C . ARG B 1 191 ? -8.5 -33.719 -2.143 1 91.75 191 ARG B C 1
ATOM 4830 O O . ARG B 1 191 ? -9.047 -34.844 -2.117 1 91.75 191 ARG B O 1
ATOM 4837 N N . VAL B 1 192 ? -8.805 -32.875 -2.955 1 93.5 192 VAL B N 1
ATOM 4838 C CA . VAL B 1 192 ? -9.547 -33.094 -4.195 1 93.5 192 VAL B CA 1
ATOM 4839 C C . VAL B 1 192 ? -8.703 -32.625 -5.387 1 93.5 192 VAL B C 1
ATOM 4841 O O . VAL B 1 192 ? -8.508 -31.438 -5.602 1 93.5 192 VAL B O 1
ATOM 4844 N N . GLY B 1 193 ? -8.227 -33.656 -6.191 1 94.5 193 GLY B N 1
ATOM 4845 C CA . GLY B 1 193 ? -7.258 -33.312 -7.219 1 94.5 193 GLY B CA 1
ATOM 4846 C C . GLY B 1 193 ? -6.008 -32.656 -6.668 1 94.5 193 GLY B C 1
ATOM 4847 O O . GLY B 1 193 ? -5.363 -33.219 -5.762 1 94.5 193 GLY B O 1
ATOM 4848 N N . ILE B 1 194 ? -5.734 -31.469 -7.16 1 95.19 194 ILE B N 1
ATOM 4849 C CA . ILE B 1 194 ? -4.523 -30.797 -6.715 1 95.19 194 ILE B CA 1
ATOM 4850 C C . ILE B 1 194 ? -4.867 -29.812 -5.586 1 95.19 194 ILE B C 1
ATOM 4852 O O . ILE B 1 194 ? -3.988 -29.125 -5.074 1 95.19 194 ILE B O 1
ATOM 4856 N N . ILE B 1 195 ? -6.094 -29.734 -5.195 1 95.75 195 ILE B N 1
ATOM 4857 C CA . ILE B 1 195 ? -6.555 -28.766 -4.219 1 95.75 195 ILE B CA 1
ATOM 4858 C C . ILE B 1 195 ? -6.617 -29.406 -2.834 1 95.75 195 ILE B C 1
ATOM 4860 O O . ILE B 1 195 ? -7.219 -30.469 -2.664 1 95.75 195 ILE B O 1
ATOM 4864 N N . SER B 1 196 ? -5.949 -28.797 -1.902 1 95.5 196 SER B N 1
ATOM 4865 C CA . SER B 1 196 ? -6.121 -29.172 -0.502 1 95.5 196 SER B CA 1
ATOM 4866 C C . SER B 1 196 ? -7.391 -28.547 0.081 1 95.5 196 SER B C 1
ATOM 4868 O O . SER B 1 196 ? -7.602 -27.344 -0.025 1 95.5 196 SER B O 1
ATOM 4870 N N . THR B 1 197 ? -8.227 -29.344 0.682 1 94.44 197 THR B N 1
ATOM 4871 C CA . THR B 1 197 ? -9.5 -28.844 1.187 1 94.44 197 THR B CA 1
ATOM 4872 C C . THR B 1 197 ? -9.336 -28.234 2.58 1 94.44 197 THR B C 1
ATOM 4874 O O . THR B 1 197 ? -10.227 -27.531 3.068 1 94.44 197 THR B O 1
ATOM 4877 N N . ALA B 1 198 ? -8.273 -28.484 3.225 1 95.25 198 ALA B N 1
ATOM 4878 C CA . ALA B 1 198 ? -7.949 -27.938 4.539 1 95.25 198 ALA B CA 1
ATOM 4879 C C . ALA B 1 198 ? -6.453 -27.672 4.668 1 95.25 198 ALA B C 1
ATOM 4881 O O . ALA B 1 198 ? -5.793 -28.219 5.551 1 95.25 198 ALA B O 1
ATOM 4882 N N . LEU B 1 199 ? -5.992 -26.75 3.836 1 96.5 199 LEU B N 1
ATOM 4883 C CA . LEU B 1 199 ? -4.57 -26.422 3.814 1 96.5 199 LEU B CA 1
ATOM 4884 C C . LEU B 1 199 ? -4.16 -25.688 5.086 1 96.5 199 LEU B C 1
ATOM 4886 O O . LEU B 1 199 ? -4.723 -24.641 5.402 1 96.5 199 LEU B O 1
ATOM 4890 N N . ASP B 1 200 ? -3.207 -26.234 5.781 1 97.56 200 ASP B N 1
ATOM 4891 C CA . ASP B 1 200 ? -2.688 -25.688 7.027 1 97.56 200 ASP B CA 1
ATOM 4892 C C . ASP B 1 200 ? -1.614 -24.625 6.754 1 97.56 200 ASP B C 1
ATOM 4894 O O . ASP B 1 200 ? -0.469 -24.969 6.449 1 97.56 200 ASP B O 1
ATOM 4898 N N . VAL B 1 201 ? -1.954 -23.359 7 1 98.25 201 VAL B N 1
ATOM 4899 C CA . VAL B 1 201 ? -1.079 -22.266 6.625 1 98.25 201 VAL B CA 1
ATOM 4900 C C . VAL B 1 201 ? 0.202 -22.312 7.457 1 98.25 201 VAL B C 1
ATOM 4902 O O . VAL B 1 201 ? 1.305 -22.219 6.914 1 98.25 201 VAL B O 1
ATOM 4905 N N . ALA B 1 202 ? 0.095 -22.438 8.797 1 98.5 202 ALA B N 1
ATOM 4906 C CA . ALA B 1 202 ? 1.265 -22.5 9.664 1 98.5 202 ALA B CA 1
ATOM 4907 C C . ALA B 1 202 ? 2.168 -23.672 9.281 1 98.5 202 ALA B C 1
ATOM 4909 O O . ALA B 1 202 ? 3.395 -23.547 9.312 1 98.5 202 ALA B O 1
ATOM 4910 N N . GLY B 1 203 ? 1.527 -24.75 8.977 1 98.19 203 GLY B N 1
ATOM 4911 C CA . GLY B 1 203 ? 2.287 -25.906 8.508 1 98.19 203 GLY B CA 1
ATOM 4912 C C . GLY B 1 203 ? 3.09 -25.609 7.254 1 98.19 203 GLY B C 1
ATOM 4913 O O . GLY B 1 203 ? 4.246 -26.016 7.141 1 98.19 203 GLY B O 1
ATOM 4914 N N . CYS B 1 204 ? 2.461 -24.953 6.297 1 98 204 CYS B N 1
ATOM 4915 C CA . CYS B 1 204 ? 3.156 -24.547 5.074 1 98 204 CYS B CA 1
ATOM 4916 C C . CYS B 1 204 ? 4.371 -23.688 5.395 1 98 204 CYS B C 1
ATOM 4918 O O . CYS B 1 204 ? 5.445 -23.875 4.82 1 98 204 CYS B O 1
ATOM 4920 N N . ILE B 1 205 ? 4.207 -22.703 6.305 1 98.69 205 ILE B N 1
ATOM 4921 C CA . ILE B 1 205 ? 5.293 -21.797 6.676 1 98.69 205 ILE B CA 1
ATOM 4922 C C . ILE B 1 205 ? 6.43 -22.594 7.309 1 98.69 205 ILE B C 1
ATOM 4924 O O . ILE B 1 205 ? 7.598 -22.406 6.969 1 98.69 205 ILE B O 1
ATOM 4928 N N . ARG B 1 206 ? 6.125 -23.5 8.227 1 98.44 206 ARG B N 1
ATOM 4929 C CA . ARG B 1 206 ? 7.133 -24.328 8.891 1 98.44 206 ARG B CA 1
ATOM 4930 C C . ARG B 1 206 ? 7.887 -25.188 7.891 1 98.44 206 ARG B C 1
ATOM 4932 O O . ARG B 1 206 ? 9.109 -25.312 7.961 1 98.44 206 ARG B O 1
ATOM 4939 N N . ARG B 1 207 ? 7.172 -25.797 6.98 1 97.5 207 ARG B N 1
ATOM 4940 C CA . ARG B 1 207 ? 7.805 -26.625 5.961 1 97.5 207 ARG B CA 1
ATOM 4941 C C . ARG B 1 207 ? 8.75 -25.812 5.094 1 97.5 207 ARG B C 1
ATOM 4943 O O . ARG B 1 207 ? 9.875 -26.234 4.809 1 97.5 207 ARG B O 1
ATOM 4950 N N . CYS B 1 208 ? 8.25 -24.672 4.652 1 97.69 208 CYS B N 1
ATOM 4951 C CA . CYS B 1 208 ? 9.086 -23.797 3.838 1 97.69 208 CYS B CA 1
ATOM 4952 C C . CYS B 1 208 ? 10.328 -23.359 4.609 1 97.69 208 CYS B C 1
ATOM 4954 O O . CYS B 1 208 ? 11.414 -23.266 4.039 1 97.69 208 CYS B O 1
ATOM 4956 N N . THR B 1 209 ? 10.18 -23.094 5.887 1 97.62 209 THR B N 1
ATOM 4957 C CA . THR B 1 209 ? 11.289 -22.719 6.75 1 97.62 209 THR B CA 1
ATOM 4958 C C . THR B 1 209 ? 12.328 -23.828 6.812 1 97.62 209 THR B C 1
ATOM 4960 O O . THR B 1 209 ? 13.523 -23.578 6.676 1 97.62 209 THR B O 1
ATOM 4963 N N . ASP B 1 210 ? 11.844 -25.016 7.023 1 96.31 210 ASP B N 1
ATOM 4964 C CA . ASP B 1 210 ? 12.727 -26.172 7.113 1 96.31 210 ASP B CA 1
ATOM 4965 C C . ASP B 1 210 ? 13.5 -26.375 5.809 1 96.31 210 ASP B C 1
ATOM 4967 O O . ASP B 1 210 ? 14.695 -26.656 5.824 1 96.31 210 ASP B O 1
ATOM 4971 N N . LEU B 1 211 ? 12.789 -26.297 4.711 1 94.38 211 LEU B N 1
ATOM 4972 C CA . LEU B 1 211 ? 13.422 -26.453 3.408 1 94.38 211 LEU B CA 1
ATOM 4973 C C . LEU B 1 211 ? 14.477 -25.375 3.182 1 94.38 211 LEU B C 1
ATOM 4975 O O . LEU B 1 211 ? 15.555 -25.656 2.658 1 94.38 211 LEU B O 1
ATOM 4979 N N . LEU B 1 212 ? 14.141 -24.172 3.545 1 93.12 212 LEU B N 1
ATOM 4980 C CA . LEU B 1 212 ? 15.078 -23.062 3.387 1 93.12 212 LEU B CA 1
ATOM 4981 C C . LEU B 1 212 ? 16.344 -23.297 4.215 1 93.12 212 LEU B C 1
ATOM 4983 O O . LEU B 1 212 ? 17.453 -23.016 3.752 1 93.12 212 LEU B O 1
ATOM 4987 N N . LYS B 1 213 ? 16.234 -23.797 5.402 1 90.81 213 LYS B N 1
ATOM 4988 C CA . LYS B 1 213 ? 17.359 -24.031 6.316 1 90.81 213 LYS B CA 1
ATOM 4989 C C . LYS B 1 213 ? 18.234 -25.172 5.832 1 90.81 213 LYS B C 1
ATOM 4991 O O . LYS B 1 213 ? 19.359 -25.344 6.312 1 90.81 213 LYS B O 1
ATOM 4996 N N . SER B 1 214 ? 17.75 -25.922 4.941 1 86.81 214 SER B N 1
ATOM 4997 C CA . SER B 1 214 ? 18.547 -27.016 4.379 1 86.81 214 SER B CA 1
ATOM 4998 C C . SER B 1 214 ? 19.531 -26.5 3.336 1 86.81 214 SER B C 1
ATOM 5000 O O . SER B 1 214 ? 20.406 -27.25 2.896 1 86.81 214 SER B O 1
ATOM 5002 N N . ARG B 1 215 ? 19.359 -25.25 2.992 1 85.94 215 ARG B N 1
ATOM 5003 C CA . ARG B 1 215 ? 20.297 -24.641 2.062 1 85.94 215 ARG B CA 1
ATOM 5004 C C . ARG B 1 215 ? 21.672 -24.5 2.688 1 85.94 215 ARG B C 1
ATOM 5006 O O . ARG B 1 215 ? 21.812 -24.031 3.816 1 85.94 215 ARG B O 1
ATOM 5013 N N . PRO B 1 216 ? 22.688 -24.953 2.025 1 81.19 216 PRO B N 1
ATOM 5014 C CA . PRO B 1 216 ? 24.031 -24.812 2.578 1 81.19 216 PRO B CA 1
ATOM 5015 C C . PRO B 1 216 ? 24.453 -23.359 2.742 1 81.19 216 PRO B C 1
ATOM 5017 O O . PRO B 1 216 ? 24.172 -22.531 1.872 1 81.19 216 PRO B O 1
ATOM 5020 N N . LEU B 1 217 ? 24.938 -23.031 3.982 1 78.94 217 LEU B N 1
ATOM 5021 C CA . LEU B 1 217 ? 25.438 -21.703 4.25 1 78.94 217 LEU B CA 1
ATOM 5022 C C . LEU B 1 217 ? 26.953 -21.688 4.258 1 78.94 217 LEU B C 1
ATOM 5024 O O . LEU B 1 217 ? 27.594 -22.641 4.699 1 78.94 217 LEU B O 1
ATOM 5028 N N . GLN B 1 218 ? 27.5 -20.625 3.799 1 71.19 218 GLN B N 1
ATOM 5029 C CA . GLN B 1 218 ? 28.953 -20.516 3.756 1 71.19 218 GLN B CA 1
ATOM 5030 C C . GLN B 1 218 ? 29.5 -19.938 5.062 1 71.19 218 GLN B C 1
ATOM 5032 O O . GLN B 1 218 ? 30.672 -20.156 5.398 1 71.19 218 GLN B O 1
ATOM 5037 N N . ASP B 1 219 ? 28.719 -19.25 5.695 1 75.94 219 ASP B N 1
ATOM 5038 C CA . ASP B 1 219 ? 29.219 -18.594 6.898 1 75.94 219 ASP B CA 1
ATOM 5039 C C . ASP B 1 219 ? 28.625 -19.219 8.156 1 75.94 219 ASP B C 1
ATOM 5041 O O . ASP B 1 219 ? 27.75 -20.094 8.07 1 75.94 219 ASP B O 1
ATOM 5045 N N . ALA B 1 220 ? 29.312 -18.922 9.25 1 73.56 220 ALA B N 1
ATOM 5046 C CA . ALA B 1 220 ? 28.953 -19.531 10.531 1 73.56 220 ALA B CA 1
ATOM 5047 C C . ALA B 1 220 ? 27.812 -18.766 11.195 1 73.56 220 ALA B C 1
ATOM 5049 O O . ALA B 1 220 ? 27.391 -19.109 12.305 1 73.56 220 ALA B O 1
ATOM 5050 N N . LYS B 1 221 ? 27.297 -17.766 10.609 1 82 221 LYS B N 1
ATOM 5051 C CA . LYS B 1 221 ? 26.312 -16.906 11.266 1 82 221 LYS B CA 1
ATOM 5052 C C . LYS B 1 221 ? 24.984 -17.625 11.43 1 82 221 LYS B C 1
ATOM 5054 O O . LYS B 1 221 ? 24.188 -17.266 12.297 1 82 221 LYS B O 1
ATOM 5059 N N . GLY B 1 222 ? 24.75 -18.625 10.602 1 86.62 222 GLY B N 1
ATOM 5060 C CA . GLY B 1 222 ? 23.516 -19.391 10.711 1 86.62 222 GLY B CA 1
ATOM 5061 C C . GLY B 1 222 ? 22.312 -18.672 10.109 1 86.62 222 GLY B C 1
ATOM 5062 O O . GLY B 1 222 ? 22.469 -17.906 9.164 1 86.62 222 GLY B O 1
ATOM 5063 N N . TRP B 1 223 ? 21.078 -19.094 10.594 1 91.75 223 TRP B N 1
ATOM 5064 C CA . TRP B 1 223 ? 19.812 -18.609 10.055 1 91.75 223 TRP B CA 1
ATOM 5065 C C . TRP B 1 223 ? 19.078 -17.75 11.086 1 91.75 223 TRP B C 1
ATOM 5067 O O . TRP B 1 223 ? 19.125 -18.031 12.281 1 91.75 223 TRP B O 1
ATOM 5077 N N . PRO B 1 224 ? 18.484 -16.641 10.562 1 95.56 224 PRO B N 1
ATOM 5078 C CA . PRO B 1 224 ? 17.609 -15.953 11.508 1 95.56 224 PRO B CA 1
ATOM 5079 C C . PRO B 1 224 ? 16.453 -16.828 11.992 1 95.56 224 PRO B C 1
ATOM 5081 O O . PRO B 1 224 ? 15.984 -17.703 11.258 1 95.56 224 PRO B O 1
ATOM 5084 N N . GLN B 1 225 ? 16.094 -16.562 13.195 1 96.69 225 GLN B N 1
ATOM 5085 C CA . GLN B 1 225 ? 14.914 -17.25 13.703 1 96.69 225 GLN B CA 1
ATOM 5086 C C . GLN B 1 225 ? 13.656 -16.781 12.977 1 96.69 225 GLN B C 1
ATOM 5088 O O . GLN B 1 225 ? 13.484 -15.586 12.727 1 96.69 225 GLN B O 1
ATOM 5093 N N . ILE B 1 226 ? 12.852 -17.734 12.547 1 98.06 226 ILE B N 1
ATOM 5094 C CA . ILE B 1 226 ? 11.539 -17.406 11.984 1 98.06 226 ILE B CA 1
ATOM 5095 C C . ILE B 1 226 ? 10.461 -17.609 13.047 1 98.06 226 ILE B C 1
ATOM 5097 O O . ILE B 1 226 ? 10.234 -18.719 13.523 1 98.06 226 ILE B O 1
ATOM 5101 N N . VAL B 1 227 ? 9.883 -16.516 13.453 1 98.44 227 VAL B N 1
ATOM 5102 C CA . VAL B 1 227 ? 8.852 -16.531 14.492 1 98.44 227 VAL B CA 1
ATOM 5103 C C . VAL B 1 227 ? 7.473 -16.453 13.844 1 98.44 227 VAL B C 1
ATOM 5105 O O . VAL B 1 227 ? 7.172 -15.492 13.125 1 98.44 227 VAL B O 1
ATOM 5108 N N . ILE B 1 228 ? 6.641 -17.469 14.086 1 98.38 228 ILE B N 1
ATOM 5109 C CA . ILE B 1 228 ? 5.297 -17.516 13.516 1 98.38 228 ILE B CA 1
ATOM 5110 C C . ILE B 1 228 ? 4.27 -17.188 14.602 1 98.38 228 ILE B C 1
ATOM 5112 O O . ILE B 1 228 ? 4.305 -17.766 15.688 1 98.38 228 ILE B O 1
ATOM 5116 N N . ASP B 1 229 ? 3.373 -16.188 14.367 1 96.94 229 ASP B N 1
ATOM 5117 C CA . ASP B 1 229 ? 2.301 -15.867 15.305 1 96.94 229 ASP B CA 1
ATOM 5118 C C . ASP B 1 229 ? 0.988 -15.617 14.57 1 96.94 229 ASP B C 1
ATOM 5120 O O . ASP B 1 229 ? 0.896 -15.844 13.359 1 96.94 229 ASP B O 1
ATOM 5124 N N . GLY B 1 230 ? -0.149 -15.336 15.359 1 96.88 230 GLY B N 1
ATOM 5125 C CA . GLY B 1 230 ? -1.468 -15.133 14.781 1 96.88 230 GLY B CA 1
ATOM 5126 C C . GLY B 1 230 ? -2.35 -16.359 14.859 1 96.88 230 GLY B C 1
ATOM 5127 O O . GLY B 1 230 ? -2.346 -17.062 15.867 1 96.88 230 GLY B O 1
ATOM 5128 N N . HIS B 1 231 ? -3.127 -16.516 13.852 1 97.62 231 HIS B N 1
ATOM 5129 C CA . HIS B 1 231 ? -4.098 -17.609 13.812 1 97.62 231 HIS B CA 1
ATOM 5130 C C . HIS B 1 231 ? -3.473 -18.875 13.25 1 97.62 231 HIS B C 1
ATOM 5132 O O . HIS B 1 231 ? -3.699 -19.219 12.094 1 97.62 231 HIS B O 1
ATOM 5138 N N . LEU B 1 232 ? -2.812 -19.641 14.086 1 97.88 232 LEU B N 1
ATOM 5139 C CA . LEU B 1 232 ? -1.962 -20.75 13.672 1 97.88 232 LEU B CA 1
ATOM 5140 C C . LEU B 1 232 ? -2.801 -21.984 13.328 1 97.88 232 LEU B C 1
ATOM 5142 O O . LEU B 1 232 ? -2.297 -22.938 12.727 1 97.88 232 LEU B O 1
ATOM 5146 N N . ASP B 1 233 ? -4.09 -21.969 13.609 1 97.5 233 ASP B N 1
ATOM 5147 C CA . ASP B 1 233 ? -4.977 -23.094 13.281 1 97.5 233 ASP B CA 1
ATOM 5148 C C . ASP B 1 233 ? -5.727 -22.828 11.977 1 97.5 233 ASP B C 1
ATOM 5150 O O . ASP B 1 233 ? -6.633 -23.578 11.609 1 97.5 233 ASP B O 1
ATOM 5154 N N . CYS B 1 234 ? -5.324 -21.859 11.297 1 97.25 234 CYS B N 1
ATOM 5155 C CA . CYS B 1 234 ? -6.008 -21.453 10.07 1 97.25 234 CYS B CA 1
ATOM 5156 C C . CYS B 1 234 ? -5.879 -22.531 8.992 1 97.25 234 CYS B C 1
ATOM 5158 O O . CYS B 1 234 ? -4.766 -22.922 8.641 1 97.25 234 CYS B O 1
ATOM 5160 N N . LYS B 1 235 ? -6.988 -23 8.516 1 96.88 235 LYS B N 1
ATOM 5161 C CA . LYS B 1 235 ? -7.074 -23.953 7.418 1 96.88 235 LYS B CA 1
ATOM 5162 C C . LYS B 1 235 ? -8.125 -23.531 6.395 1 96.88 235 LYS B C 1
ATOM 5164 O O . LYS B 1 235 ? -9.188 -23.031 6.762 1 96.88 235 LYS B O 1
ATOM 5169 N N . PHE B 1 236 ? -7.82 -23.703 5.105 1 96.12 236 PHE B N 1
ATOM 5170 C CA . PHE B 1 236 ? -8.773 -23.391 4.047 1 96.12 236 PHE B CA 1
ATOM 5171 C C . PHE B 1 236 ? -8.43 -24.125 2.764 1 96.12 236 PHE B C 1
ATOM 5173 O O . PHE B 1 236 ? -7.375 -24.75 2.666 1 96.12 236 PHE B O 1
ATOM 5180 N N . ALA B 1 237 ? -9.336 -24.125 1.83 1 95.56 237 ALA B N 1
ATOM 5181 C CA . ALA B 1 237 ? -9.125 -24.812 0.555 1 95.56 237 ALA B CA 1
ATOM 5182 C C . ALA B 1 237 ? -8.234 -23.984 -0.369 1 95.56 237 ALA B C 1
ATOM 5184 O O . ALA B 1 237 ? -8.508 -22.797 -0.605 1 95.56 237 ALA B O 1
ATOM 5185 N N . TYR B 1 238 ? -7.168 -24.578 -0.812 1 96.94 238 TYR B N 1
ATOM 5186 C CA . TYR B 1 238 ? -6.25 -23.875 -1.703 1 96.94 238 TYR B CA 1
ATOM 5187 C C . TYR B 1 238 ? -5.262 -24.844 -2.34 1 96.94 238 TYR B C 1
ATOM 5189 O O . TYR B 1 238 ? -5.211 -26.016 -1.973 1 96.94 238 TYR B O 1
ATOM 5197 N N . ILE B 1 239 ? -4.574 -24.344 -3.334 1 96.5 239 ILE B N 1
ATOM 5198 C CA . ILE B 1 239 ? -3.523 -25.141 -3.963 1 96.5 239 ILE B CA 1
ATOM 5199 C C . ILE B 1 239 ? -2.217 -24.984 -3.189 1 96.5 239 ILE B C 1
ATOM 5201 O O . ILE B 1 239 ? -1.621 -23.891 -3.189 1 96.5 239 ILE B O 1
ATOM 5205 N N . ARG B 1 240 ? -1.755 -26.016 -2.592 1 96.25 240 ARG B N 1
ATOM 5206 C CA . ARG B 1 240 ? -0.605 -25.984 -1.693 1 96.25 240 ARG B CA 1
ATOM 5207 C C . ARG B 1 240 ? 0.638 -25.469 -2.41 1 96.25 240 ARG B C 1
ATOM 5209 O O . ARG B 1 240 ? 1.353 -24.609 -1.887 1 96.25 240 ARG B O 1
ATOM 5216 N N . GLU B 1 241 ? 0.915 -25.922 -3.617 1 95.81 241 GLU B N 1
ATOM 5217 C CA . GLU B 1 241 ? 2.115 -25.578 -4.371 1 95.81 241 GLU B CA 1
ATOM 5218 C C . GLU B 1 241 ? 2.195 -24.078 -4.617 1 95.81 241 GLU B C 1
ATOM 5220 O O . GLU B 1 241 ? 3.281 -23.484 -4.59 1 95.81 241 GLU B O 1
ATOM 5225 N N . HIS B 1 242 ? 1.046 -23.469 -4.895 1 97.12 242 HIS B N 1
ATOM 5226 C CA . HIS B 1 242 ? 1.023 -22.031 -5.133 1 97.12 242 HIS B CA 1
ATOM 5227 C C . HIS B 1 242 ? 1.356 -21.266 -3.861 1 97.12 242 HIS B C 1
ATOM 5229 O O . HIS B 1 242 ? 2.209 -20.375 -3.877 1 97.12 242 HIS B O 1
ATOM 5235 N N . LEU B 1 243 ? 0.714 -21.609 -2.805 1 98.12 243 LEU B N 1
ATOM 5236 C CA . LEU B 1 243 ? 0.929 -20.906 -1.545 1 98.12 243 LEU B CA 1
ATOM 5237 C C . LEU B 1 243 ? 2.363 -21.078 -1.061 1 98.12 243 LEU B C 1
ATOM 5239 O O . LEU B 1 243 ? 3.012 -20.109 -0.653 1 98.12 243 LEU B O 1
ATOM 5243 N N . GLU B 1 244 ? 2.82 -22.281 -1.117 1 97.75 244 GLU B N 1
ATOM 5244 C CA . GLU B 1 244 ? 4.172 -22.562 -0.642 1 97.75 244 GLU B CA 1
ATOM 5245 C C . GLU B 1 244 ? 5.219 -21.859 -1.491 1 97.75 244 GLU B C 1
ATOM 5247 O O . GLU B 1 244 ? 6.25 -21.422 -0.977 1 97.75 244 GLU B O 1
ATOM 5252 N N . TYR B 1 245 ? 4.984 -21.797 -2.779 1 97.56 245 TYR B N 1
ATOM 5253 C CA . TYR B 1 245 ? 5.93 -21.047 -3.607 1 97.56 245 TYR B CA 1
ATOM 5254 C C . TYR B 1 245 ? 6.062 -19.609 -3.127 1 97.56 245 TYR B C 1
ATOM 5256 O O . TYR B 1 245 ? 7.176 -19.094 -2.992 1 97.56 245 TYR B O 1
ATOM 5264 N N . ILE B 1 246 ? 4.945 -18.969 -2.912 1 98.38 246 ILE B N 1
ATOM 5265 C CA . ILE B 1 246 ? 4.941 -17.578 -2.484 1 98.38 246 ILE B CA 1
ATOM 5266 C C . ILE B 1 246 ? 5.656 -17.438 -1.142 1 98.38 246 ILE B C 1
ATOM 5268 O O . ILE B 1 246 ? 6.582 -16.641 -1 1 98.38 246 ILE B O 1
ATOM 5272 N N . ILE B 1 247 ? 5.262 -18.281 -0.188 1 98.69 247 ILE B N 1
ATOM 5273 C CA . ILE B 1 247 ? 5.82 -18.219 1.159 1 98.69 247 ILE B CA 1
ATOM 5274 C C . ILE B 1 247 ? 7.328 -18.438 1.105 1 98.69 247 ILE B C 1
ATOM 5276 O O . ILE B 1 247 ? 8.094 -17.719 1.742 1 98.69 247 ILE B O 1
ATOM 5280 N N . PHE B 1 248 ? 7.695 -19.438 0.369 1 98.12 248 PHE B N 1
ATOM 5281 C CA . PHE B 1 248 ? 9.109 -19.797 0.26 1 98.12 248 PHE B CA 1
ATOM 5282 C C . PHE B 1 248 ? 9.914 -18.625 -0.287 1 98.12 248 PHE B C 1
ATOM 5284 O O . PHE B 1 248 ? 10.984 -18.297 0.235 1 98.12 248 PHE B O 1
ATOM 5291 N N . GLU B 1 249 ? 9.422 -18 -1.33 1 96.88 249 GLU B N 1
ATOM 5292 C CA . GLU B 1 249 ? 10.117 -16.859 -1.93 1 96.88 249 GLU B CA 1
ATOM 5293 C C . GLU B 1 249 ? 10.219 -15.688 -0.953 1 96.88 249 GLU B C 1
ATOM 5295 O O . GLU B 1 249 ? 11.25 -15.016 -0.881 1 96.88 249 GLU B O 1
ATOM 5300 N N . LEU B 1 250 ? 9.141 -15.43 -0.268 1 98.06 250 LEU B N 1
ATOM 5301 C CA . LEU B 1 250 ? 9.133 -14.328 0.686 1 98.06 250 LEU B CA 1
ATOM 5302 C C . LEU B 1 250 ? 10.125 -14.578 1.817 1 98.06 250 LEU B C 1
ATOM 5304 O O . LEU B 1 250 ? 10.875 -13.672 2.199 1 98.06 250 LEU B O 1
ATOM 5308 N N . LEU B 1 251 ? 10.125 -15.766 2.338 1 98 251 LEU B N 1
ATOM 5309 C CA . LEU B 1 251 ? 11.055 -16.109 3.406 1 98 251 LEU B CA 1
ATOM 5310 C C . LEU B 1 251 ? 12.492 -16.062 2.906 1 98 251 LEU B C 1
ATOM 5312 O O . LEU B 1 251 ? 13.383 -15.562 3.604 1 98 251 LEU B O 1
ATOM 5316 N N . LYS B 1 252 ? 12.68 -16.641 1.77 1 95.5 252 LYS B N 1
ATOM 5317 C CA . LYS B 1 252 ? 14.008 -16.625 1.163 1 95.5 252 LYS B CA 1
ATOM 5318 C C . LYS B 1 252 ? 14.547 -15.203 1.049 1 95.5 252 LYS B C 1
ATOM 5320 O O . LYS B 1 252 ? 15.68 -14.93 1.45 1 95.5 252 LYS B O 1
ATOM 5325 N N . ASN B 1 253 ? 13.734 -14.266 0.508 1 94.44 253 ASN B N 1
ATOM 5326 C CA . ASN B 1 253 ? 14.125 -12.867 0.376 1 94.44 253 ASN B CA 1
ATOM 5327 C C . ASN B 1 253 ? 14.391 -12.227 1.736 1 94.44 253 ASN B C 1
ATOM 5329 O O . ASN B 1 253 ? 15.375 -11.5 1.907 1 94.44 253 ASN B O 1
ATOM 5333 N N . ALA B 1 254 ? 13.508 -12.477 2.664 1 97.06 254 ALA B N 1
ATOM 5334 C CA . ALA B 1 254 ? 13.648 -11.906 4.004 1 97.06 254 ALA B CA 1
ATOM 5335 C C . ALA B 1 254 ? 14.938 -12.383 4.668 1 97.06 254 ALA B C 1
ATOM 5337 O O . ALA B 1 254 ? 15.664 -11.594 5.27 1 97.06 254 ALA B O 1
ATOM 5338 N N . VAL B 1 255 ? 15.242 -13.68 4.574 1 95.62 255 VAL B N 1
ATOM 5339 C CA . VAL B 1 255 ? 16.422 -14.281 5.172 1 95.62 255 VAL B CA 1
ATOM 5340 C C . VAL B 1 255 ? 17.688 -13.688 4.535 1 95.62 255 VAL B C 1
ATOM 5342 O O . VAL B 1 255 ? 18.594 -13.25 5.238 1 95.62 255 VAL B O 1
ATOM 5345 N N . ASP B 1 256 ? 17.703 -13.672 3.209 1 92.56 256 ASP B N 1
ATOM 5346 C CA . ASP B 1 256 ? 18.859 -13.156 2.496 1 92.56 256 ASP B CA 1
ATOM 5347 C C . ASP B 1 256 ? 19.125 -11.695 2.846 1 92.56 256 ASP B C 1
ATOM 5349 O O . ASP B 1 256 ? 20.266 -11.297 3.084 1 92.56 256 ASP B O 1
ATOM 5353 N N . ALA B 1 257 ? 18.078 -10.875 2.877 1 93.88 257 ALA B N 1
ATOM 5354 C CA . ALA B 1 257 ? 18.219 -9.461 3.201 1 93.88 257 ALA B CA 1
ATOM 5355 C C . ALA B 1 257 ? 18.719 -9.266 4.633 1 93.88 257 ALA B C 1
ATOM 5357 O O . ALA B 1 257 ? 19.594 -8.438 4.887 1 93.88 257 ALA B O 1
ATOM 5358 N N . THR B 1 258 ? 18.125 -10 5.578 1 96 258 THR B N 1
ATOM 5359 C CA . THR B 1 258 ? 18.5 -9.898 6.984 1 96 258 THR B CA 1
ATOM 5360 C C . THR B 1 258 ? 19.953 -10.297 7.188 1 96 258 THR B C 1
ATOM 5362 O O . THR B 1 258 ? 20.703 -9.609 7.879 1 96 258 THR B O 1
ATOM 5365 N N . ARG B 1 259 ? 20.359 -11.383 6.578 1 93.5 259 ARG B N 1
ATOM 5366 C CA . ARG B 1 259 ? 21.734 -11.852 6.699 1 93.5 259 ARG B CA 1
ATOM 5367 C C . ARG B 1 259 ? 22.703 -10.836 6.109 1 93.5 259 ARG B C 1
ATOM 5369 O O . ARG B 1 259 ? 23.781 -10.602 6.668 1 93.5 259 ARG B O 1
ATOM 5376 N N . HIS B 1 260 ? 22.344 -10.305 4.973 1 90.88 260 HIS B N 1
ATOM 5377 C CA . HIS B 1 260 ? 23.219 -9.328 4.32 1 90.88 260 HIS B CA 1
ATOM 5378 C C . HIS B 1 260 ? 23.359 -8.07 5.172 1 90.88 260 HIS B C 1
ATOM 5380 O O . HIS B 1 260 ? 24.469 -7.578 5.375 1 90.88 260 HIS B O 1
ATOM 5386 N N . LYS B 1 261 ? 22.281 -7.547 5.66 1 92.62 261 LYS B N 1
ATOM 5387 C CA . LYS B 1 261 ? 22.266 -6.312 6.438 1 92.62 261 LYS B CA 1
ATOM 5388 C C . LYS B 1 261 ? 23.031 -6.48 7.746 1 92.62 261 LYS B C 1
ATOM 5390 O O . LYS B 1 261 ? 23.719 -5.555 8.203 1 92.62 261 LYS B O 1
ATOM 5395 N N . HIS B 1 262 ? 23 -7.629 8.305 1 94.5 262 HIS B N 1
ATOM 5396 C CA . HIS B 1 262 ? 23.578 -7.855 9.625 1 94.5 262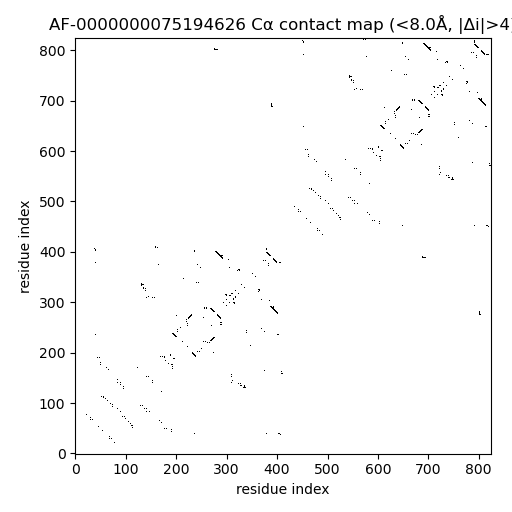 HIS B CA 1
ATOM 5397 C C . HIS B 1 262 ? 24.781 -8.781 9.547 1 94.5 262 HIS B C 1
ATOM 5399 O O . HIS B 1 262 ? 25.031 -9.555 10.477 1 94.5 262 HIS B O 1
ATOM 5405 N N . ALA B 1 263 ? 25.422 -8.773 8.453 1 89.88 263 ALA B N 1
ATOM 5406 C CA . ALA B 1 263 ? 26.594 -9.625 8.219 1 89.88 263 ALA B CA 1
ATOM 5407 C C . ALA B 1 263 ? 27.641 -9.422 9.297 1 89.88 263 ALA B C 1
ATOM 5409 O O . ALA B 1 263 ? 28.344 -10.359 9.688 1 89.88 263 ALA B O 1
ATOM 5410 N N . SER B 1 264 ? 27.781 -8.219 9.812 1 90.56 264 SER B N 1
ATOM 5411 C CA . SER B 1 264 ? 28.828 -7.887 10.766 1 90.56 264 SER B CA 1
ATOM 5412 C C . SER B 1 264 ? 28.344 -8 12.203 1 90.56 264 SER B C 1
ATOM 5414 O O . SER B 1 264 ? 29.109 -7.82 13.148 1 90.56 264 SER B O 1
ATOM 5416 N N . SER B 1 265 ? 27.109 -8.305 12.352 1 89.94 265 SER B N 1
ATOM 5417 C CA . SER B 1 265 ? 26.547 -8.406 13.695 1 89.94 265 SER B CA 1
ATOM 5418 C C . SER B 1 265 ? 26.703 -9.812 14.258 1 89.94 265 SER B C 1
ATOM 5420 O O . SER B 1 265 ? 26.859 -10.773 13.508 1 89.94 265 SER B O 1
ATOM 5422 N N . ASP B 1 266 ? 26.641 -9.969 15.547 1 87.62 266 ASP B N 1
ATOM 5423 C CA . ASP B 1 266 ? 26.812 -11.25 16.234 1 87.62 266 ASP B CA 1
ATOM 5424 C C . ASP B 1 266 ? 25.547 -12.094 16.125 1 87.62 266 ASP B C 1
ATOM 5426 O O . ASP B 1 266 ? 25.609 -13.32 16.266 1 87.62 266 ASP B O 1
ATOM 5430 N N . SER B 1 267 ? 24.516 -11.367 16.078 1 92.06 267 SER B N 1
ATOM 5431 C CA . SER B 1 267 ? 23.25 -12.07 16.016 1 92.06 267 SER B CA 1
ATOM 5432 C C . SER B 1 267 ? 22.359 -11.531 14.883 1 92.06 267 SER B C 1
ATOM 5434 O O . SER B 1 267 ? 22.531 -10.391 14.445 1 92.06 267 SER B O 1
ATOM 5436 N N . LEU B 1 268 ? 21.547 -12.477 14.391 1 95.44 268 LEU B N 1
ATOM 5437 C CA . LEU B 1 268 ? 20.578 -12.086 13.359 1 95.44 268 LEU B CA 1
ATOM 5438 C C . LEU B 1 268 ? 19.203 -11.82 13.969 1 95.44 268 LEU B C 1
ATOM 5440 O O . LEU B 1 268 ? 18.703 -12.633 14.742 1 95.44 268 LEU B O 1
ATOM 5444 N N . PRO B 1 269 ? 18.656 -10.641 13.688 1 97 269 PRO B N 1
ATOM 5445 C CA . PRO B 1 269 ? 17.297 -10.414 14.164 1 97 269 PRO B CA 1
ATOM 5446 C C . PRO B 1 269 ? 16.297 -11.414 13.586 1 97 269 PRO B C 1
ATOM 5448 O O . PRO B 1 269 ? 16.5 -11.93 12.484 1 97 269 PRO B O 1
ATOM 5451 N N . PRO B 1 270 ? 15.234 -11.664 14.328 1 97.75 270 PRO B N 1
ATOM 5452 C CA . PRO B 1 270 ? 14.25 -12.641 13.844 1 97.75 270 PRO B CA 1
ATOM 5453 C C . PRO B 1 270 ? 13.414 -12.102 12.68 1 97.75 270 PRO B C 1
ATOM 5455 O O . PRO B 1 270 ? 13.344 -10.891 12.469 1 97.75 270 PRO B O 1
ATOM 5458 N N . ILE B 1 271 ? 12.898 -12.945 11.883 1 98.5 271 ILE B N 1
ATOM 5459 C CA . ILE B 1 271 ? 11.867 -12.688 10.883 1 98.5 271 ILE B CA 1
ATOM 5460 C C . ILE B 1 271 ? 10.5 -13.102 11.43 1 98.5 271 ILE B C 1
ATOM 5462 O O . ILE B 1 271 ? 10.32 -14.242 11.859 1 98.5 271 ILE B O 1
ATOM 5466 N N . ASN B 1 272 ? 9.578 -12.164 11.461 1 98.44 272 ASN B N 1
ATOM 5467 C CA . ASN B 1 272 ? 8.25 -12.438 12.008 1 98.44 272 ASN B CA 1
ATOM 5468 C C . ASN B 1 272 ? 7.242 -12.742 10.898 1 98.44 272 ASN B C 1
ATOM 5470 O O . ASN B 1 272 ? 7.148 -11.992 9.922 1 98.44 272 ASN B O 1
ATOM 5474 N N . VAL B 1 273 ? 6.543 -13.844 11 1 98.81 273 VAL B N 1
ATOM 5475 C CA . VAL B 1 273 ? 5.469 -14.211 10.086 1 98.81 273 VAL B CA 1
ATOM 5476 C C . VAL B 1 273 ? 4.145 -14.266 10.844 1 98.81 273 VAL B C 1
ATOM 5478 O O . VAL B 1 273 ? 3.979 -15.07 11.766 1 98.81 273 VAL B O 1
ATOM 5481 N N . THR B 1 274 ? 3.217 -13.391 10.484 1 98.62 274 THR B N 1
ATOM 5482 C CA . THR B 1 274 ? 1.92 -13.32 11.148 1 98.62 274 THR B CA 1
ATOM 5483 C C . THR B 1 274 ? 0.814 -13.844 10.234 1 98.62 274 THR B C 1
ATOM 5485 O O . THR B 1 274 ? 0.675 -13.383 9.094 1 98.62 274 THR B O 1
ATOM 5488 N N . VAL B 1 275 ? 0.054 -14.812 10.703 1 98.62 275 VAL B N 1
ATOM 5489 C CA . VAL B 1 275 ? -1.088 -15.352 9.977 1 98.62 275 VAL B CA 1
ATOM 5490 C C . VAL B 1 275 ? -2.379 -14.734 10.5 1 98.62 275 VAL B C 1
ATOM 5492 O O . VAL B 1 275 ? -2.646 -14.766 11.703 1 98.62 275 VAL B O 1
ATOM 5495 N N . ALA B 1 276 ? -3.135 -14.117 9.617 1 97.5 276 ALA B N 1
ATOM 5496 C CA . ALA B 1 276 ? -4.402 -13.484 9.977 1 97.5 276 ALA B CA 1
ATOM 5497 C C . ALA B 1 276 ? -5.562 -14.094 9.195 1 97.5 276 ALA B C 1
ATOM 5499 O O . ALA B 1 276 ? -5.586 -14.039 7.965 1 97.5 276 ALA B O 1
ATOM 5500 N N . GLU B 1 277 ? -6.461 -14.656 9.922 1 96.62 277 GLU B N 1
ATOM 5501 C CA . GLU B 1 277 ? -7.641 -15.227 9.281 1 96.62 277 GLU B CA 1
ATOM 5502 C C . GLU B 1 277 ? -8.812 -14.242 9.297 1 96.62 277 GLU B C 1
ATOM 5504 O O . GLU B 1 277 ? -9.375 -13.969 10.359 1 96.62 277 GLU B O 1
ATOM 5509 N N . GLY B 1 278 ? -9.094 -13.719 8.133 1 92.38 278 GLY B N 1
ATOM 5510 C CA . GLY B 1 278 ? -10.281 -12.883 7.988 1 92.38 278 GLY B CA 1
ATOM 5511 C C . GLY B 1 278 ? -11.516 -13.672 7.605 1 92.38 278 GLY B C 1
ATOM 5512 O O . GLY B 1 278 ? -11.477 -14.898 7.516 1 92.38 278 GLY B O 1
ATOM 5513 N N . THR B 1 279 ? -12.602 -12.906 7.414 1 89.94 279 THR B N 1
ATOM 5514 C CA . THR B 1 279 ? -13.867 -13.539 7.043 1 89.94 279 THR B CA 1
ATOM 5515 C C . THR B 1 279 ? -13.789 -14.109 5.629 1 89.94 279 THR B C 1
ATOM 5517 O O . THR B 1 279 ? -14.242 -15.234 5.383 1 89.94 279 THR B O 1
ATOM 5520 N N . ASP B 1 280 ? -13.133 -13.359 4.723 1 91.25 280 ASP B N 1
ATOM 5521 C CA . ASP B 1 280 ? -13.188 -13.719 3.309 1 91.25 280 ASP B CA 1
ATOM 5522 C C . ASP B 1 280 ? -11.797 -14.086 2.781 1 91.25 280 ASP B C 1
ATOM 5524 O O . ASP B 1 280 ? -11.672 -14.656 1.698 1 91.25 280 ASP B O 1
ATOM 5528 N N . ASP B 1 281 ? -10.797 -13.773 3.574 1 94.25 281 ASP B N 1
ATOM 5529 C CA . ASP B 1 281 ? -9.43 -13.969 3.09 1 94.25 281 ASP B CA 1
ATOM 5530 C C . ASP B 1 281 ? -8.5 -14.383 4.227 1 94.25 281 ASP B C 1
ATOM 5532 O O . ASP B 1 281 ? -8.883 -14.352 5.398 1 94.25 281 ASP B O 1
ATOM 5536 N N . VAL B 1 282 ? -7.375 -14.898 3.848 1 97.12 282 VAL B N 1
ATOM 5537 C CA . VAL B 1 282 ? -6.258 -15.148 4.754 1 97.12 282 VAL B CA 1
ATOM 5538 C C . VAL B 1 282 ? -5.105 -14.203 4.434 1 97.12 282 VAL B C 1
ATOM 5540 O O . VAL B 1 282 ? -4.719 -14.055 3.27 1 97.12 282 VAL B O 1
ATOM 5543 N N . GLY B 1 283 ? -4.691 -13.516 5.484 1 97.25 283 GLY B N 1
ATOM 5544 C CA . GLY B 1 283 ? -3.531 -12.648 5.359 1 97.25 283 GLY B CA 1
ATOM 5545 C C . GLY B 1 283 ? -2.277 -13.234 5.984 1 97.25 283 GLY B C 1
ATOM 5546 O O . GLY B 1 283 ? -2.342 -13.867 7.039 1 97.25 283 GLY B O 1
ATOM 5547 N N . ILE B 1 284 ? -1.151 -13.055 5.316 1 98.62 284 ILE B N 1
ATOM 5548 C CA . ILE B 1 284 ? 0.159 -13.414 5.848 1 98.62 284 ILE B CA 1
ATOM 5549 C C . ILE B 1 284 ? 1.105 -12.227 5.738 1 98.62 284 ILE B C 1
ATOM 5551 O O . ILE B 1 284 ? 1.271 -11.656 4.656 1 98.62 284 ILE B O 1
ATOM 5555 N N . ARG B 1 285 ? 1.646 -11.789 6.805 1 98.62 285 ARG B N 1
ATOM 5556 C CA . ARG B 1 285 ? 2.635 -10.719 6.816 1 98.62 285 ARG B CA 1
ATOM 5557 C C . ARG B 1 285 ? 4.023 -11.258 7.148 1 98.62 285 ARG B C 1
ATOM 5559 O O . ARG B 1 285 ? 4.203 -11.945 8.156 1 98.62 285 ARG B O 1
ATOM 5566 N N . VAL B 1 286 ? 4.969 -11.031 6.34 1 98.62 286 VAL B N 1
ATOM 5567 C CA . VAL B 1 286 ? 6.367 -11.352 6.59 1 98.62 286 VAL B CA 1
ATOM 5568 C C . VAL B 1 286 ? 7.156 -10.07 6.852 1 98.62 286 VAL B C 1
ATOM 5570 O O . VAL B 1 286 ? 7.223 -9.188 5.992 1 98.62 286 VAL B O 1
ATOM 5573 N N . SER B 1 287 ? 7.715 -9.961 8.031 1 98.31 287 SER B N 1
ATOM 5574 C CA . SER B 1 287 ? 8.445 -8.766 8.438 1 98.31 287 SER B CA 1
ATOM 5575 C C . SER B 1 287 ? 9.906 -9.078 8.727 1 98.31 287 SER B C 1
ATOM 5577 O O . SER B 1 287 ? 10.211 -9.922 9.578 1 98.31 287 SER B O 1
ATOM 5579 N N . ASP B 1 288 ? 10.797 -8.453 8.047 1 97.75 288 ASP B N 1
ATOM 5580 C CA . ASP B 1 288 ? 12.227 -8.664 8.281 1 97.75 288 ASP B CA 1
ATOM 5581 C C . ASP B 1 288 ? 12.914 -7.359 8.672 1 97.75 288 ASP B C 1
ATOM 5583 O O . ASP B 1 288 ? 12.289 -6.297 8.672 1 97.75 288 ASP B O 1
ATOM 5587 N N . GLN B 1 289 ? 14.07 -7.438 9.188 1 97.31 289 GLN B N 1
ATOM 5588 C CA . GLN B 1 289 ? 14.938 -6.297 9.469 1 97.31 289 GLN B CA 1
ATOM 5589 C C . GLN B 1 289 ? 16.141 -6.285 8.539 1 97.31 289 GLN B C 1
ATOM 5591 O O . GLN B 1 289 ? 17.281 -6.141 8.984 1 97.31 289 GLN B O 1
ATOM 5596 N N . GLY B 1 290 ? 15.828 -6.523 7.254 1 95.31 290 GLY B N 1
ATOM 5597 C CA . GLY B 1 290 ? 16.875 -6.633 6.25 1 95.31 290 GLY B CA 1
ATOM 5598 C C . GLY B 1 290 ? 17.312 -5.293 5.695 1 95.31 290 GLY B C 1
ATOM 5599 O O . GLY B 1 290 ? 17.922 -5.227 4.629 1 95.31 290 GLY B O 1
ATOM 5600 N N . GLY B 1 291 ? 16.953 -4.223 6.336 1 92.88 291 GLY B N 1
ATOM 5601 C CA . GLY B 1 291 ? 17.469 -2.914 5.961 1 92.88 291 GLY B CA 1
ATOM 5602 C C . GLY B 1 291 ? 16.484 -2.109 5.125 1 92.88 291 GLY B C 1
ATOM 5603 O O . GLY B 1 291 ? 16.578 -0.881 5.07 1 92.88 291 GLY B O 1
ATOM 5604 N N . GLY B 1 292 ? 15.523 -2.773 4.562 1 88 292 GLY B N 1
ATOM 5605 C CA . GLY B 1 292 ? 14.625 -2.064 3.664 1 88 292 GLY B CA 1
ATOM 5606 C C . GLY B 1 292 ? 15.344 -1.396 2.508 1 88 292 GLY B C 1
ATOM 5607 O O . GLY B 1 292 ? 16.547 -1.618 2.303 1 88 292 GLY B O 1
ATOM 5608 N N . GLY B 1 293 ? 14.594 -0.532 1.737 1 73.12 293 GLY B N 1
ATOM 5609 C CA . GLY B 1 293 ? 15.195 0.302 0.71 1 73.12 293 GLY B CA 1
ATOM 5610 C C . GLY B 1 293 ? 14.844 -0.141 -0.698 1 73.12 293 GLY B C 1
ATOM 5611 O O . GLY B 1 293 ? 15.07 -1.296 -1.064 1 73.12 293 GLY B O 1
ATOM 5612 N N . LEU B 1 294 ? 13.883 0.562 -1.234 1 59.94 294 LEU B N 1
ATOM 5613 C CA . LEU B 1 294 ? 13.609 0.381 -2.656 1 59.94 294 LEU B CA 1
ATOM 5614 C C . LEU B 1 294 ? 14.711 1.001 -3.506 1 59.94 294 LEU B C 1
ATOM 5616 O O . LEU B 1 294 ? 14.875 0.645 -4.676 1 59.94 294 LEU B O 1
ATOM 5620 N N . SER B 1 295 ? 15.398 2.043 -2.857 1 51.56 295 SER B N 1
ATOM 5621 C CA . SER B 1 295 ? 16.344 2.869 -3.598 1 51.56 295 SER B CA 1
ATOM 5622 C C . SER B 1 295 ? 17.781 2.346 -3.445 1 51.56 295 SER B C 1
ATOM 5624 O O . SER B 1 295 ? 18.734 3.035 -3.791 1 51.56 295 SER B O 1
ATOM 5626 N N . ASN B 1 296 ? 17.984 1.253 -2.734 1 46.78 296 ASN B N 1
ATOM 5627 C CA . ASN B 1 296 ? 19.406 0.956 -2.643 1 46.78 296 ASN B CA 1
ATOM 5628 C C . ASN B 1 296 ? 20.062 0.875 -4.023 1 46.78 296 ASN B C 1
ATOM 5630 O O . ASN B 1 296 ? 19.375 0.681 -5.023 1 46.78 296 ASN B O 1
ATOM 5634 N N . ASN B 1 297 ? 21.266 1.317 -4.066 1 46.44 297 ASN B N 1
ATOM 5635 C CA . ASN B 1 297 ? 22.141 1.392 -5.234 1 46.44 297 ASN B CA 1
ATOM 5636 C C . ASN B 1 297 ? 22 0.154 -6.117 1 46.44 297 ASN B C 1
ATOM 5638 O O . ASN B 1 297 ? 22.312 0.201 -7.309 1 46.44 297 ASN B O 1
ATOM 5642 N N . SER B 1 298 ? 21.5 -0.863 -5.562 1 46.19 298 SER B N 1
ATOM 5643 C CA . SER B 1 298 ? 21.562 -2.076 -6.371 1 46.19 298 SER B CA 1
ATOM 5644 C C . SER B 1 298 ? 20.281 -2.275 -7.164 1 46.19 298 SER B C 1
ATOM 5646 O O . SER B 1 298 ? 20.266 -2.982 -8.172 1 46.19 298 SER B O 1
ATOM 5648 N N . CYS B 1 299 ? 19.125 -1.789 -6.664 1 52.69 299 CYS B N 1
ATOM 5649 C CA . CYS B 1 299 ? 17.906 -1.959 -7.438 1 52.69 299 CYS B CA 1
ATOM 5650 C C . CYS B 1 299 ? 17.031 -0.717 -7.348 1 52.69 299 CYS B C 1
ATOM 5652 O O . CYS B 1 299 ? 16.047 -0.694 -6.598 1 52.69 299 CYS B O 1
ATOM 5654 N N . PRO B 1 300 ? 17.406 0.302 -8.039 1 64.75 300 PRO B N 1
ATOM 5655 C CA . PRO B 1 300 ? 16.656 1.55 -7.879 1 64.75 300 PRO B CA 1
ATOM 5656 C C . PRO B 1 300 ? 15.25 1.466 -8.445 1 64.75 300 PRO B C 1
ATOM 5658 O O . PRO B 1 300 ? 15.07 1.279 -9.656 1 64.75 300 PRO B O 1
ATOM 5661 N N . VAL B 1 301 ? 14.312 1.071 -7.648 1 71.88 301 VAL B N 1
ATOM 5662 C CA . VAL B 1 301 ? 12.914 1.147 -8.07 1 71.88 301 VAL B CA 1
ATOM 5663 C C . VAL B 1 301 ? 12.258 2.383 -7.457 1 71.88 301 VAL B C 1
ATOM 5665 O O . VAL B 1 301 ? 12.648 2.832 -6.379 1 71.88 301 VAL B O 1
ATOM 5668 N N . LYS B 1 302 ? 11.391 2.91 -8.211 1 75 302 LYS B N 1
ATOM 5669 C CA . LYS B 1 302 ? 10.695 4.109 -7.762 1 75 302 LYS B CA 1
ATOM 5670 C C . LYS B 1 302 ? 9.594 3.766 -6.758 1 75 302 LYS B C 1
ATOM 5672 O O . LYS B 1 302 ? 9.336 4.535 -5.832 1 75 302 LYS B O 1
ATOM 5677 N N . SER B 1 303 ? 9.023 2.6 -6.984 1 82.81 303 SER B N 1
ATOM 5678 C CA . SER B 1 303 ? 7.941 2.127 -6.125 1 82.81 303 SER B CA 1
ATOM 5679 C C . SER B 1 303 ? 8.062 0.63 -5.859 1 82.81 303 SER B C 1
ATOM 5681 O O . SER B 1 303 ? 8.656 -0.101 -6.656 1 82.81 303 SER B O 1
ATOM 5683 N N . PRO B 1 304 ? 7.535 0.213 -4.773 1 83 304 PRO B N 1
ATOM 5684 C CA . PRO B 1 304 ? 7.602 -1.216 -4.461 1 83 304 PRO B CA 1
ATOM 5685 C C . PRO B 1 304 ? 6.992 -2.09 -5.555 1 83 304 PRO B C 1
ATOM 5687 O O . PRO B 1 304 ? 7.469 -3.201 -5.801 1 83 304 PRO B O 1
ATOM 5690 N N . GLU B 1 305 ? 6.039 -1.583 -6.254 1 85.75 305 GLU B N 1
ATOM 5691 C CA . GLU B 1 305 ? 5.375 -2.338 -7.312 1 85.75 305 GLU B CA 1
ATOM 5692 C C . GLU B 1 305 ? 6.332 -2.625 -8.469 1 85.75 305 GLU B C 1
ATOM 5694 O O . GLU B 1 305 ? 6.133 -3.576 -9.227 1 85.75 305 GLU B O 1
ATOM 5699 N N . ASP B 1 306 ? 7.332 -1.807 -8.562 1 90.19 306 ASP B N 1
ATOM 5700 C CA . ASP B 1 306 ? 8.297 -1.966 -9.648 1 90.19 306 ASP B CA 1
ATOM 5701 C C . ASP B 1 306 ? 9.141 -3.221 -9.453 1 90.19 306 ASP B C 1
ATOM 5703 O O . ASP B 1 306 ? 9.797 -3.691 -10.391 1 90.19 306 ASP B O 1
ATOM 5707 N N . LEU B 1 307 ? 9.117 -3.76 -8.289 1 89.62 307 LEU B N 1
ATOM 5708 C CA . LEU B 1 307 ? 9.828 -5 -8.008 1 89.62 307 LEU B CA 1
ATOM 5709 C C . LEU B 1 307 ? 9.18 -6.176 -8.734 1 89.62 307 LEU B C 1
ATOM 5711 O O . LEU B 1 307 ? 9.836 -7.188 -8.992 1 89.62 307 LEU B O 1
ATOM 5715 N N . PHE B 1 308 ? 7.906 -5.977 -9.109 1 92.12 308 PHE B N 1
ATOM 5716 C CA . PHE B 1 308 ? 7.172 -7.02 -9.82 1 92.12 308 PHE B CA 1
ATOM 5717 C C . PHE B 1 308 ? 7.316 -6.855 -11.328 1 92.12 308 PHE B C 1
ATOM 5719 O O . PHE B 1 308 ? 6.953 -7.75 -12.094 1 92.12 308 PHE B O 1
ATOM 5726 N N . SER B 1 309 ? 7.859 -5.715 -11.719 1 91.5 309 SER B N 1
ATOM 5727 C CA . SER B 1 309 ? 7.844 -5.375 -13.133 1 91.5 309 SER B CA 1
ATOM 5728 C C . SER B 1 309 ? 8.812 -6.25 -13.922 1 91.5 309 SER B C 1
ATOM 5730 O O . SER B 1 309 ? 9.875 -6.617 -13.422 1 91.5 309 SER B O 1
ATOM 5732 N N . PHE B 1 310 ? 8.43 -6.492 -15.133 1 91.12 310 PHE B N 1
ATOM 5733 C CA . PHE B 1 310 ? 9.266 -7.242 -16.062 1 91.12 310 PHE B CA 1
ATOM 5734 C C . PHE B 1 310 ? 10.07 -6.293 -16.953 1 91.12 310 PHE B C 1
ATOM 5736 O O . PHE B 1 310 ? 10.93 -6.73 -17.719 1 91.12 310 PHE B O 1
ATOM 5743 N N . SER B 1 311 ? 9.828 -5.051 -16.812 1 90.38 311 SER B N 1
ATOM 5744 C CA . SER B 1 311 ? 10.461 -4.035 -17.641 1 90.38 311 SER B CA 1
ATOM 5745 C C . SER B 1 311 ? 11.734 -3.51 -17 1 90.38 311 SER B C 1
ATOM 5747 O O . SER B 1 311 ? 11.758 -3.215 -15.805 1 90.38 311 SER B O 1
ATOM 5749 N N . HIS B 1 312 ? 12.742 -3.318 -17.844 1 88.06 312 HIS B N 1
ATOM 5750 C CA . HIS B 1 312 ? 13.992 -2.758 -17.359 1 88.06 312 HIS B CA 1
ATOM 5751 C C . HIS B 1 312 ? 13.836 -1.285 -16.984 1 88.06 312 HIS B C 1
ATOM 5753 O O . HIS B 1 312 ? 14.625 -0.742 -16.219 1 88.06 312 HIS B O 1
ATOM 5759 N N . VAL B 1 313 ? 12.836 -0.703 -17.562 1 88.25 313 VAL B N 1
ATOM 5760 C CA . VAL B 1 313 ? 12.594 0.713 -17.297 1 88.25 313 VAL B CA 1
ATOM 5761 C C . VAL B 1 313 ? 12.156 0.903 -15.844 1 88.25 313 VAL B C 1
ATOM 5763 O O . VAL B 1 313 ? 12.609 1.828 -15.164 1 88.25 313 VAL B O 1
ATOM 5766 N N . ARG B 1 314 ? 11.352 0.027 -15.375 1 89.12 314 ARG B N 1
ATOM 5767 C CA . ARG B 1 314 ? 10.836 0.097 -14.008 1 89.12 314 ARG B CA 1
ATOM 5768 C C . ARG B 1 314 ? 11.789 -0.589 -13.031 1 89.12 314 ARG B C 1
ATOM 5770 O O . ARG B 1 314 ? 11.867 -0.212 -11.867 1 89.12 314 ARG B O 1
ATOM 5777 N N . ASN B 1 315 ? 12.422 -1.577 -13.477 1 89.12 315 ASN B N 1
ATOM 5778 C CA . ASN B 1 315 ? 13.375 -2.369 -12.703 1 89.12 315 ASN B CA 1
ATOM 5779 C C . ASN B 1 315 ? 14.633 -2.676 -13.5 1 89.12 315 ASN B C 1
ATOM 5781 O O . ASN B 1 315 ? 14.672 -3.646 -14.258 1 89.12 315 ASN B O 1
ATOM 5785 N N . ALA B 1 316 ? 15.688 -1.984 -13.289 1 85.75 316 ALA B N 1
ATOM 5786 C CA . ALA B 1 316 ? 16.906 -2.033 -14.086 1 85.75 316 ALA B CA 1
ATOM 5787 C C . ALA B 1 316 ? 17.594 -3.389 -13.953 1 85.75 316 ALA B C 1
ATOM 5789 O O . ALA B 1 316 ? 18.391 -3.779 -14.82 1 85.75 316 ALA B O 1
ATOM 5790 N N . THR B 1 317 ? 17.297 -4.133 -12.93 1 84.62 317 THR B N 1
ATOM 5791 C CA . THR B 1 317 ? 17.953 -5.414 -12.695 1 84.62 317 THR B CA 1
ATOM 5792 C C . THR B 1 317 ? 17.547 -6.426 -13.766 1 84.62 317 THR B C 1
ATOM 5794 O O . THR B 1 317 ? 18.203 -7.465 -13.922 1 84.62 317 THR B O 1
ATOM 5797 N N . ARG B 1 318 ? 16.516 -6.102 -14.508 1 86.62 318 ARG B N 1
ATOM 5798 C CA . ARG B 1 318 ? 16.031 -7.023 -15.531 1 86.62 318 ARG B CA 1
ATOM 5799 C C . ARG B 1 318 ? 17.031 -7.172 -16.656 1 86.62 318 ARG B C 1
ATOM 5801 O O . ARG B 1 318 ? 16.984 -8.141 -17.422 1 86.62 318 ARG B O 1
ATOM 5808 N N . LEU B 1 319 ? 17.969 -6.254 -16.797 1 85.12 319 LEU B N 1
ATOM 5809 C CA . LEU B 1 319 ? 18.984 -6.336 -17.828 1 85.12 319 LEU B CA 1
ATOM 5810 C C . LEU B 1 319 ? 20.375 -6.543 -17.234 1 85.12 319 LEU B C 1
ATOM 5812 O O . LEU B 1 319 ? 21.391 -6.312 -17.891 1 85.12 319 LEU B O 1
ATOM 5816 N N . ASP B 1 320 ? 20.359 -6.867 -16 1 87.19 320 ASP B N 1
ATOM 5817 C CA . ASP B 1 320 ? 21.641 -7.18 -15.375 1 87.19 320 ASP B CA 1
ATOM 5818 C C . ASP B 1 320 ? 22.312 -8.359 -16.078 1 87.19 320 ASP B C 1
ATOM 5820 O O . ASP B 1 320 ? 21.672 -9.375 -16.344 1 87.19 320 ASP B O 1
ATOM 5824 N N . ASP B 1 321 ? 23.547 -8.297 -16.25 1 87.69 321 ASP B N 1
ATOM 5825 C CA . ASP B 1 321 ? 24.297 -9.297 -17 1 87.69 321 ASP B CA 1
ATOM 5826 C C . ASP B 1 321 ? 24.25 -10.656 -16.312 1 87.69 321 ASP B C 1
ATOM 5828 O O . ASP B 1 321 ? 24.047 -11.68 -16.969 1 87.69 321 ASP B O 1
ATOM 5832 N N . GLU B 1 322 ? 24.453 -10.633 -15.039 1 85.69 322 GLU B N 1
ATOM 5833 C CA . GLU B 1 322 ? 24.453 -11.891 -14.312 1 85.69 322 GLU B CA 1
ATOM 5834 C C . GLU B 1 322 ? 23.094 -12.594 -14.406 1 85.69 322 GLU B C 1
ATOM 5836 O O . GLU B 1 322 ? 23.031 -13.812 -14.539 1 85.69 322 GLU B O 1
ATOM 5841 N N . ARG B 1 323 ? 22.125 -11.852 -14.367 1 85.81 323 ARG B N 1
ATOM 5842 C CA . ARG B 1 323 ? 20.781 -12.383 -14.492 1 85.81 323 ARG B CA 1
ATOM 5843 C C . ARG B 1 323 ? 20.531 -12.953 -15.883 1 85.81 323 ARG B C 1
ATOM 5845 O O . ARG B 1 323 ? 19.969 -14.047 -16.031 1 85.81 323 ARG B O 1
ATOM 5852 N N . LEU B 1 324 ? 20.953 -12.258 -16.891 1 88.06 324 LEU B N 1
ATOM 5853 C CA . LEU B 1 324 ? 20.766 -12.695 -18.266 1 88.06 324 LEU B CA 1
ATOM 5854 C C . LEU B 1 324 ? 21.516 -13.992 -18.547 1 88.06 324 LEU B C 1
ATOM 5856 O O . LEU B 1 324 ? 21.016 -14.867 -19.25 1 88.06 324 LEU B O 1
ATOM 5860 N N . VAL B 1 325 ? 22.641 -14.078 -17.953 1 88.94 325 VAL B N 1
ATOM 5861 C CA . VAL B 1 325 ? 23.438 -15.289 -18.125 1 88.94 325 VAL B CA 1
ATOM 5862 C C . VAL B 1 325 ? 22.734 -16.469 -17.453 1 88.94 325 VAL B C 1
ATOM 5864 O O . VAL B 1 325 ? 22.641 -17.547 -18.047 1 88.94 325 VAL B O 1
ATOM 5867 N N . ALA B 1 326 ? 22.25 -16.234 -16.297 1 86.25 326 ALA B N 1
ATOM 5868 C CA . ALA B 1 326 ? 21.516 -17.281 -15.57 1 86.25 326 ALA B CA 1
ATOM 5869 C C . ALA B 1 326 ? 20.266 -17.703 -16.344 1 86.25 326 ALA B C 1
ATOM 5871 O O . ALA B 1 326 ? 19.969 -18.891 -16.422 1 86.25 326 ALA B O 1
ATOM 5872 N N . LEU B 1 327 ? 19.609 -16.766 -16.891 1 87.25 327 LEU B N 1
ATOM 5873 C CA . LEU B 1 327 ? 18.391 -17.031 -17.641 1 87.25 327 LEU B CA 1
ATOM 5874 C C . LEU B 1 327 ? 18.703 -17.812 -18.906 1 87.25 327 LEU B C 1
ATOM 5876 O O . LEU B 1 327 ? 17.953 -18.719 -19.297 1 87.25 327 LEU B O 1
ATOM 5880 N N . ARG B 1 328 ? 19.766 -17.5 -19.562 1 88.88 328 ARG B N 1
ATOM 5881 C CA . ARG B 1 328 ? 20.188 -18.203 -20.766 1 88.88 328 ARG B CA 1
ATOM 5882 C C . ARG B 1 328 ? 20.484 -19.672 -20.469 1 88.88 328 ARG B C 1
ATOM 5884 O O . ARG B 1 328 ? 20.141 -20.562 -21.25 1 88.88 328 ARG B 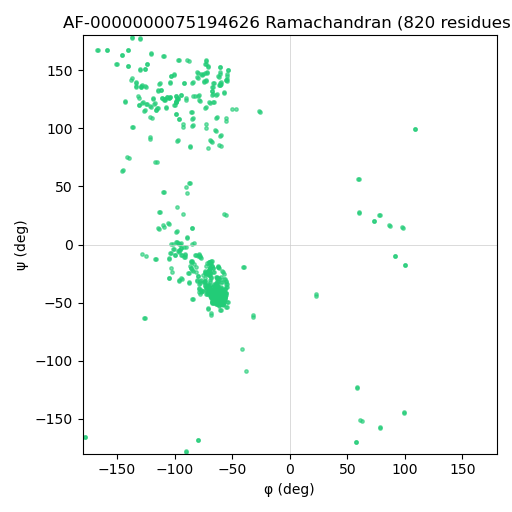O 1
ATOM 5891 N N . THR B 1 329 ? 21.062 -19.812 -19.312 1 87.12 329 THR B N 1
ATOM 5892 C CA . THR B 1 329 ? 21.406 -21.172 -18.922 1 87.12 329 THR B CA 1
ATOM 5893 C C . THR B 1 329 ? 20.156 -22 -18.688 1 87.12 329 THR B C 1
ATOM 5895 O O . THR B 1 329 ? 20.047 -23.141 -19.172 1 87.12 329 THR B O 1
ATOM 5898 N N . VAL B 1 330 ? 19.234 -21.469 -18.031 1 86.5 330 VAL B N 1
ATOM 5899 C CA . VAL B 1 330 ? 18.016 -22.203 -17.703 1 86.5 330 VAL B CA 1
ATOM 5900 C C . VAL B 1 330 ? 17.172 -22.375 -18.969 1 86.5 330 VAL B C 1
ATOM 5902 O O . VAL B 1 330 ? 16.531 -23.422 -19.156 1 86.5 330 VAL B O 1
ATOM 5905 N N . SER B 1 331 ? 17.203 -21.406 -19.828 1 87.25 331 SER B N 1
ATOM 5906 C CA . SER B 1 331 ? 16.406 -21.453 -21.047 1 87.25 331 SER B CA 1
ATOM 5907 C C . SER B 1 331 ? 16.922 -22.531 -22.016 1 87.25 331 SER B C 1
ATOM 5909 O O . SER B 1 331 ? 16.172 -23.062 -22.812 1 87.25 331 SER B O 1
ATOM 5911 N N . SER B 1 332 ? 18.172 -22.781 -21.922 1 87.06 332 SER B N 1
ATOM 5912 C CA . SER B 1 332 ? 18.781 -23.766 -22.812 1 87.06 332 SER B CA 1
ATOM 5913 C C . SER B 1 332 ? 18.641 -25.172 -22.281 1 87.06 332 SER B C 1
ATOM 5915 O O . SER B 1 332 ? 18.844 -26.156 -23 1 87.06 332 SER B O 1
ATOM 5917 N N . SER B 1 333 ? 18.281 -25.219 -21.016 1 86.06 333 SER B N 1
ATOM 5918 C CA . SER B 1 333 ? 18.094 -26.531 -20.406 1 86.06 333 SER B CA 1
ATOM 5919 C C . SER B 1 333 ? 16.75 -27.125 -20.781 1 86.06 333 SER B C 1
ATOM 5921 O O . SER B 1 333 ? 15.75 -26.406 -20.875 1 86.06 333 SER B O 1
ATOM 5923 N N . GLN B 1 334 ? 16.688 -28.422 -20.984 1 82.5 334 GLN B N 1
ATOM 5924 C CA . GLN B 1 334 ? 15.453 -29.094 -21.328 1 82.5 334 GLN B CA 1
ATOM 5925 C C . GLN B 1 334 ? 14.516 -29.188 -20.125 1 82.5 334 GLN B C 1
ATOM 5927 O O . GLN B 1 334 ? 13.297 -29.297 -20.297 1 82.5 334 GLN B O 1
ATOM 5932 N N . GLU B 1 335 ? 15.086 -29.141 -18.938 1 84.06 335 GLU B N 1
ATOM 5933 C CA . GLU B 1 335 ? 14.273 -29.25 -17.734 1 84.06 335 GLU B CA 1
ATOM 5934 C C . GLU B 1 335 ? 13.406 -28.016 -17.531 1 84.06 335 GLU B C 1
ATOM 5936 O O . GLU B 1 335 ? 12.312 -28.109 -16.969 1 84.06 335 GLU B O 1
ATOM 5941 N N . GLY B 1 336 ? 13.875 -26.891 -18.078 1 88.19 336 GLY B N 1
ATOM 5942 C CA . GLY B 1 336 ? 13.109 -25.656 -17.969 1 88.19 336 GLY B CA 1
ATOM 5943 C C . GLY B 1 336 ? 12.898 -25.203 -16.531 1 88.19 336 GLY B C 1
ATOM 5944 O O . GLY B 1 336 ? 13.805 -25.312 -15.703 1 88.19 336 GLY B O 1
ATOM 5945 N N . LEU B 1 337 ? 11.805 -24.516 -16.281 1 87.94 337 LEU B N 1
ATOM 5946 C CA . LEU B 1 337 ? 11.469 -23.953 -14.977 1 87.94 337 LEU B CA 1
ATOM 5947 C C . LEU B 1 337 ? 9.969 -24.047 -14.719 1 87.94 337 LEU B C 1
ATOM 5949 O O . LEU B 1 337 ? 9.164 -23.531 -15.508 1 87.94 337 LEU B O 1
ATOM 5953 N N . LEU B 1 338 ? 9.617 -24.703 -13.609 1 87.38 338 LEU B N 1
ATOM 5954 C CA . LEU B 1 338 ? 8.211 -24.906 -13.273 1 87.38 338 LEU B CA 1
ATOM 5955 C C . LEU B 1 338 ? 7.777 -23.953 -12.164 1 87.38 338 LEU B C 1
ATOM 5957 O O . LEU B 1 338 ? 6.59 -23.859 -11.844 1 87.38 338 LEU B O 1
ATOM 5961 N N . ALA B 1 339 ? 8.68 -23.219 -11.578 1 85.75 339 ALA B N 1
ATOM 5962 C CA . ALA B 1 339 ? 8.398 -22.297 -10.477 1 85.75 339 ALA B CA 1
ATOM 5963 C C . ALA B 1 339 ? 7.805 -23.031 -9.281 1 85.75 339 ALA B C 1
ATOM 5965 O O . ALA B 1 339 ? 6.719 -22.688 -8.812 1 85.75 339 ALA B O 1
ATOM 5966 N N . THR B 1 340 ? 8.539 -24 -8.828 1 89.31 340 THR B N 1
ATOM 5967 C CA . THR B 1 340 ? 8.156 -24.781 -7.652 1 89.31 340 THR B CA 1
ATOM 5968 C C . THR B 1 340 ? 9.258 -24.734 -6.598 1 89.31 340 THR B C 1
ATOM 5970 O O . THR B 1 340 ? 10.422 -24.5 -6.922 1 89.31 340 THR B O 1
ATOM 5973 N N . VAL B 1 341 ? 8.836 -24.953 -5.348 1 90.31 341 VAL B N 1
ATOM 5974 C CA . VAL B 1 341 ? 9.805 -25 -4.254 1 90.31 341 VAL B CA 1
ATOM 5975 C C . VAL B 1 341 ? 10.734 -26.203 -4.449 1 90.31 341 VAL B C 1
ATOM 5977 O O . VAL B 1 341 ? 11.945 -26.078 -4.262 1 90.31 341 VAL B O 1
ATOM 5980 N N . ARG B 1 342 ? 10.188 -27.281 -4.883 1 88.12 342 ARG B N 1
ATOM 5981 C CA . ARG B 1 342 ? 10.938 -28.516 -5.059 1 88.12 342 ARG B CA 1
ATOM 5982 C C . ARG B 1 342 ? 12.094 -28.328 -6.035 1 88.12 342 ARG B C 1
ATOM 5984 O O . ARG B 1 342 ? 13.211 -28.781 -5.785 1 88.12 342 ARG B O 1
ATOM 5991 N N . GLU B 1 343 ? 11.781 -27.703 -7.09 1 87.88 343 GLU B N 1
ATOM 5992 C CA . GLU B 1 343 ? 12.82 -27.469 -8.086 1 87.88 343 GLU B CA 1
ATOM 5993 C C . GLU B 1 343 ? 13.969 -26.641 -7.52 1 87.88 343 GLU B C 1
ATOM 5995 O O . GLU B 1 343 ? 15.133 -26.875 -7.848 1 87.88 343 GLU B O 1
ATOM 6000 N N . GLN B 1 344 ? 13.656 -25.672 -6.715 1 85.75 344 GLN B N 1
ATOM 6001 C CA . GLN B 1 344 ? 14.672 -24.812 -6.125 1 85.75 344 GLN B CA 1
ATOM 6002 C C . GLN B 1 344 ? 15.531 -25.562 -5.117 1 85.75 344 GLN B C 1
ATOM 6004 O O . GLN B 1 344 ? 16.75 -25.438 -5.121 1 85.75 344 GLN B O 1
ATOM 6009 N N . VAL B 1 345 ? 14.945 -26.344 -4.324 1 87.81 345 VAL B N 1
ATOM 6010 C CA . VAL B 1 345 ? 15.641 -27.109 -3.301 1 87.81 345 VAL B CA 1
ATOM 6011 C C . VAL B 1 345 ? 16.531 -28.172 -3.963 1 87.81 345 VAL B C 1
ATOM 6013 O O . VAL B 1 345 ? 17.656 -28.391 -3.529 1 87.81 345 VAL B O 1
ATOM 6016 N N . ALA B 1 346 ? 16.016 -28.812 -5.004 1 83.81 346 ALA B N 1
ATOM 6017 C CA . ALA B 1 346 ? 16.781 -29.812 -5.738 1 83.81 346 ALA B CA 1
ATOM 6018 C C . ALA B 1 346 ? 18.047 -29.203 -6.324 1 83.81 346 ALA B C 1
ATOM 6020 O O . ALA B 1 346 ? 19.109 -29.859 -6.34 1 83.81 346 ALA B O 1
ATOM 6021 N N . ARG B 1 347 ? 18 -28.078 -6.75 1 80.81 347 ARG B N 1
ATOM 6022 C CA . ARG B 1 347 ? 19.156 -27.391 -7.316 1 80.81 347 ARG B CA 1
ATOM 6023 C C . ARG B 1 347 ? 20.219 -27.156 -6.258 1 80.81 347 ARG B C 1
ATOM 6025 O O . ARG B 1 347 ? 21.422 -27.281 -6.543 1 80.81 347 ARG B O 1
ATOM 6032 N N . TRP B 1 348 ? 19.797 -26.812 -5.074 1 79.94 348 TRP B N 1
ATOM 6033 C CA . TRP B 1 348 ? 20.75 -26.594 -3.99 1 79.94 348 TRP B CA 1
ATOM 6034 C C . TRP B 1 348 ? 21.484 -27.891 -3.643 1 79.94 348 TRP B C 1
ATOM 6036 O O . TRP B 1 348 ? 22.672 -27.859 -3.32 1 79.94 348 TRP B O 1
ATOM 6046 N N . GLN B 1 349 ? 20.719 -28.922 -3.684 1 76.69 349 GLN B N 1
ATOM 6047 C CA . GLN B 1 349 ? 21.281 -30.219 -3.32 1 76.69 349 GLN B CA 1
ATOM 6048 C C . GLN B 1 349 ? 22.281 -30.703 -4.375 1 76.69 349 GLN B C 1
ATOM 6050 O O . GLN B 1 349 ? 23.25 -31.391 -4.055 1 76.69 349 GLN B O 1
ATOM 6055 N N . GLN B 1 350 ? 22.047 -30.328 -5.555 1 70.81 350 GLN B N 1
ATOM 6056 C CA . GLN B 1 350 ? 22.953 -30.703 -6.637 1 70.81 350 GLN B CA 1
ATOM 6057 C C . GLN B 1 350 ? 24.203 -29.828 -6.613 1 70.81 350 GLN B C 1
ATOM 6059 O O . GLN B 1 350 ? 25.312 -30.312 -6.875 1 70.81 350 GLN B O 1
ATOM 6064 N N . ASP B 1 351 ? 23.984 -28.562 -6.387 1 61.88 351 ASP B N 1
ATOM 6065 C CA . ASP B 1 351 ? 25.109 -27.625 -6.344 1 61.88 351 ASP B CA 1
ATOM 6066 C C . ASP B 1 351 ? 26.031 -27.922 -5.164 1 61.88 351 ASP B C 1
ATOM 6068 O O . ASP B 1 351 ? 27.234 -27.656 -5.23 1 61.88 351 ASP B O 1
ATOM 6072 N N . GLY B 1 352 ? 25.484 -28.219 -4.012 1 52.31 352 GLY B N 1
ATOM 6073 C CA . GLY B 1 352 ? 26.344 -28.594 -2.891 1 52.31 352 GLY B CA 1
ATOM 6074 C C . GLY B 1 352 ? 27.281 -29.75 -3.207 1 52.31 352 GLY B C 1
ATOM 6075 O O . GLY B 1 352 ? 28.328 -29.875 -2.586 1 52.31 352 GLY B O 1
ATOM 6076 N N . GLU B 1 353 ? 26.844 -30.75 -4.004 1 45.34 353 GLU B N 1
ATOM 6077 C CA . GLU B 1 353 ? 27.703 -31.859 -4.367 1 45.34 353 GLU B CA 1
ATOM 6078 C C . GLU B 1 353 ? 28.781 -31.422 -5.355 1 45.34 353 GLU B C 1
ATOM 6080 O O . GLU B 1 353 ? 29.828 -32.062 -5.469 1 45.34 353 GLU B O 1
ATOM 6085 N N . THR B 1 354 ? 28.453 -30.641 -6.277 1 41.44 354 THR B N 1
ATOM 6086 C CA . THR B 1 354 ? 29.5 -30.234 -7.215 1 41.44 354 THR B CA 1
ATOM 6087 C C . THR B 1 354 ? 30.297 -29.062 -6.664 1 41.44 354 THR B C 1
ATOM 6089 O O . THR B 1 354 ? 29.734 -28.062 -6.234 1 41.44 354 THR B O 1
ATOM 6092 N N . ASP B 1 355 ? 31.547 -29.297 -6.133 1 36.72 355 ASP B N 1
ATOM 6093 C CA . ASP B 1 355 ? 32.562 -28.453 -5.508 1 36.72 355 ASP B CA 1
ATOM 6094 C C . ASP B 1 355 ? 32.531 -27.047 -6.094 1 36.72 355 ASP B C 1
ATOM 6096 O O . ASP B 1 355 ? 32.906 -26.078 -5.426 1 36.72 355 ASP B O 1
ATOM 6100 N N . ASN B 1 356 ? 32.781 -26.875 -7.48 1 34.22 356 ASN B N 1
ATOM 6101 C CA . ASN B 1 356 ? 33.281 -25.688 -8.156 1 34.22 356 ASN B CA 1
ATOM 6102 C C . ASN B 1 356 ? 32.281 -24.547 -8.133 1 34.22 356 ASN B C 1
ATOM 6104 O O . ASN B 1 356 ? 32.625 -23.375 -8.219 1 34.22 356 ASN B O 1
ATOM 6108 N N . ILE B 1 357 ? 31.172 -24.812 -8.703 1 35.12 357 ILE B N 1
ATOM 6109 C CA . ILE B 1 357 ? 30.25 -23.703 -8.938 1 35.12 357 ILE B CA 1
ATOM 6110 C C . ILE B 1 357 ? 29.641 -23.25 -7.617 1 35.12 357 ILE B C 1
ATOM 6112 O O . ILE B 1 357 ? 28.797 -22.359 -7.594 1 35.12 357 ILE B O 1
ATOM 6116 N N . ALA B 1 358 ? 29.734 -24.031 -6.602 1 34.38 358 ALA B N 1
ATOM 6117 C CA . ALA B 1 358 ? 29.344 -23.656 -5.246 1 34.38 358 ALA B CA 1
ATOM 6118 C C . ALA B 1 358 ? 30.094 -22.406 -4.785 1 34.38 358 ALA B C 1
ATOM 6120 O O . ALA B 1 358 ? 30.031 -22.031 -3.609 1 34.38 358 ALA B O 1
ATOM 6121 N N . LEU B 1 359 ? 31.25 -22.234 -5.402 1 31.64 359 LEU B N 1
ATOM 6122 C CA . LEU B 1 359 ? 32.094 -21.172 -4.855 1 31.64 359 LEU B CA 1
ATOM 6123 C C . LEU B 1 359 ? 31.234 -19.984 -4.418 1 31.64 359 LEU B C 1
ATOM 6125 O O . LEU B 1 359 ? 31.375 -19.484 -3.299 1 31.64 359 LEU B O 1
ATOM 6129 N N . GLN B 1 360 ? 31.344 -18.844 -5.238 1 31.53 360 GLN B N 1
ATOM 6130 C CA . GLN B 1 360 ? 30.922 -17.562 -4.68 1 31.53 360 GLN B CA 1
ATOM 6131 C C . GLN B 1 360 ? 29.406 -17.531 -4.453 1 31.53 360 GLN B C 1
ATOM 6133 O O . GLN B 1 360 ? 28.625 -17.766 -5.387 1 31.53 360 GLN B O 1
ATOM 6138 N N . GLY B 1 361 ? 28.781 -17.953 -3.328 1 36.19 361 GLY B N 1
ATOM 6139 C CA . GLY B 1 361 ? 27.562 -17.875 -2.553 1 36.19 361 GLY B CA 1
ATOM 6140 C C . GLY B 1 361 ? 26.359 -17.484 -3.385 1 36.19 361 GLY B C 1
ATOM 6141 O O . GLY B 1 361 ? 25.219 -17.484 -2.889 1 36.19 361 GLY B O 1
ATOM 6142 N N . SER B 1 362 ? 26.391 -16.531 -4.301 1 42.53 362 SER B N 1
ATOM 6143 C CA . SER B 1 362 ? 25.203 -15.875 -4.844 1 42.53 362 SER B CA 1
ATOM 6144 C C . SER B 1 362 ? 24.641 -16.641 -6.039 1 42.53 362 SER B C 1
ATOM 6146 O O . SER B 1 362 ? 25.266 -16.656 -7.109 1 42.53 362 SER B O 1
ATOM 6148 N N . HIS B 1 363 ? 24.344 -17.969 -6.008 1 49.59 363 HIS B N 1
ATOM 6149 C CA . HIS B 1 363 ? 23.625 -18.438 -7.188 1 49.59 363 HIS B CA 1
ATOM 6150 C C . HIS B 1 363 ? 22.844 -17.312 -7.852 1 49.59 363 HIS B C 1
ATOM 6152 O O . HIS B 1 363 ? 22.125 -16.562 -7.18 1 49.59 363 HIS B O 1
ATOM 6158 N N . PRO B 1 364 ? 23.359 -17.031 -9.086 1 55.78 364 PRO B N 1
ATOM 6159 C CA . PRO B 1 364 ? 22.719 -15.891 -9.758 1 55.78 364 PRO B CA 1
ATOM 6160 C C . PRO B 1 364 ? 21.203 -15.945 -9.711 1 55.78 364 PRO B C 1
ATOM 6162 O O . PRO B 1 364 ? 20.609 -17 -9.977 1 55.78 364 PRO B O 1
ATOM 6165 N N . LYS B 1 365 ? 20.578 -15.031 -9.094 1 73.69 365 LYS B N 1
ATOM 6166 C CA . LYS B 1 365 ? 19.125 -14.852 -9.016 1 73.69 365 LYS B CA 1
ATOM 6167 C C . LYS B 1 365 ? 18.531 -14.562 -10.383 1 73.69 365 LYS B C 1
ATOM 6169 O O . LYS B 1 365 ? 19.016 -13.68 -11.102 1 73.69 365 LYS B O 1
ATOM 6174 N N . ILE B 1 366 ? 17.812 -15.57 -10.867 1 79.5 366 ILE B N 1
ATOM 6175 C CA . ILE B 1 366 ? 17.156 -15.406 -12.156 1 79.5 366 ILE B CA 1
ATOM 6176 C C . ILE B 1 366 ? 16.141 -14.273 -12.086 1 79.5 366 ILE B C 1
ATOM 6178 O O . ILE B 1 366 ? 15.789 -13.68 -13.109 1 79.5 366 ILE B O 1
ATOM 6182 N N . GLY B 1 367 ? 15.75 -13.914 -10.914 1 84.69 367 GLY B N 1
ATOM 6183 C CA . GLY B 1 367 ? 14.914 -12.734 -10.734 1 84.69 367 GLY B CA 1
ATOM 6184 C C . GLY B 1 367 ? 13.461 -12.984 -11.086 1 84.69 367 GLY B C 1
ATOM 6185 O O . GLY B 1 367 ? 12.742 -12.047 -11.438 1 84.69 367 GLY B O 1
ATOM 6186 N N . ILE B 1 368 ? 13.023 -14.172 -11 1 88.94 368 ILE B N 1
ATOM 6187 C CA . ILE B 1 368 ? 11.656 -14.5 -11.375 1 88.94 368 ILE B CA 1
ATOM 6188 C C . ILE B 1 368 ? 10.812 -14.727 -10.125 1 88.94 368 ILE B C 1
ATOM 6190 O O . ILE B 1 368 ? 9.578 -14.695 -10.18 1 88.94 368 ILE B O 1
ATOM 6194 N N . GLY B 1 369 ? 11.438 -14.852 -9 1 92.75 369 GLY B N 1
ATOM 6195 C CA . GLY B 1 369 ? 10.766 -15.289 -7.781 1 92.75 369 GLY B CA 1
ATOM 6196 C C . GLY B 1 369 ? 9.641 -14.367 -7.359 1 92.75 369 GLY B C 1
ATOM 6197 O O . GLY B 1 369 ? 8.484 -14.797 -7.266 1 92.75 369 GLY B O 1
ATOM 6198 N N . LEU B 1 370 ? 9.938 -13.125 -7.184 1 93.69 370 LEU B N 1
ATOM 6199 C CA . LEU B 1 370 ? 8.961 -12.188 -6.645 1 93.69 370 LEU B CA 1
ATOM 6200 C C . LEU B 1 370 ? 7.875 -11.883 -7.676 1 93.69 370 LEU B C 1
ATOM 6202 O O . LEU B 1 370 ? 6.684 -11.898 -7.355 1 93.69 370 LEU B O 1
ATOM 6206 N N . PRO B 1 371 ? 8.211 -11.672 -8.945 1 93.81 371 PRO B N 1
ATOM 6207 C CA . PRO B 1 371 ? 7.148 -11.484 -9.93 1 93.81 371 PRO B CA 1
ATOM 6208 C C . PRO B 1 371 ? 6.219 -12.695 -10.039 1 93.81 371 PRO B C 1
ATOM 6210 O O . PRO B 1 371 ? 5 -12.531 -10.141 1 93.81 371 PRO B O 1
ATOM 6213 N N . MET B 1 372 ? 6.754 -13.859 -10.016 1 95.38 372 MET B N 1
ATOM 6214 C CA . MET B 1 372 ? 5.938 -15.07 -10.078 1 95.38 372 MET B CA 1
ATOM 6215 C C . MET B 1 372 ? 5.051 -15.188 -8.844 1 95.38 372 MET B C 1
ATOM 6217 O O . MET B 1 372 ? 3.914 -15.656 -8.93 1 95.38 372 MET B O 1
ATOM 6221 N N . SER B 1 373 ? 5.605 -14.844 -7.668 1 97.38 373 SER B N 1
ATOM 6222 C CA . SER B 1 373 ? 4.797 -14.836 -6.457 1 97.38 373 SER B CA 1
ATOM 6223 C C . SER B 1 373 ? 3.572 -13.938 -6.613 1 97.38 373 SER B C 1
ATOM 6225 O O . SER B 1 373 ? 2.475 -14.289 -6.18 1 97.38 373 SER B O 1
ATOM 6227 N N . ASN B 1 374 ? 3.842 -12.812 -7.227 1 96.94 374 ASN B N 1
ATOM 6228 C CA . ASN B 1 374 ? 2.734 -11.898 -7.465 1 96.94 374 ASN B CA 1
ATOM 6229 C C . ASN B 1 374 ? 1.694 -12.5 -8.406 1 96.94 374 ASN B C 1
ATOM 6231 O O . ASN B 1 374 ? 0.493 -12.305 -8.219 1 96.94 374 ASN B O 1
ATOM 6235 N N . ILE B 1 375 ? 2.117 -13.211 -9.391 1 96 375 ILE B N 1
ATOM 6236 C CA . ILE B 1 375 ? 1.216 -13.859 -10.336 1 96 375 ILE B CA 1
ATOM 6237 C C . ILE B 1 375 ? 0.397 -14.93 -9.609 1 96 375 ILE B C 1
ATOM 6239 O O . ILE B 1 375 ? -0.824 -15 -9.773 1 96 375 ILE B O 1
ATOM 6243 N N . PHE B 1 376 ? 1.042 -15.727 -8.82 1 97.12 376 PHE B N 1
ATOM 6244 C CA . PHE B 1 376 ? 0.344 -16.75 -8.055 1 97.12 376 PHE B CA 1
ATOM 6245 C C . PHE B 1 376 ? -0.675 -16.125 -7.109 1 97.12 376 PHE B C 1
ATOM 6247 O O . PHE B 1 376 ? -1.794 -16.625 -6.977 1 97.12 376 PHE B O 1
ATOM 6254 N N . ALA B 1 377 ? -0.299 -15.062 -6.477 1 97.25 377 ALA B N 1
ATOM 6255 C CA . ALA B 1 377 ? -1.162 -14.406 -5.5 1 97.25 377 ALA B CA 1
ATOM 6256 C C . ALA B 1 377 ? -2.424 -13.859 -6.164 1 97.25 377 ALA B C 1
ATOM 6258 O O . ALA B 1 377 ? -3.514 -13.93 -5.59 1 97.25 377 ALA B O 1
ATOM 6259 N N . THR B 1 378 ? -2.281 -13.398 -7.383 1 95.69 378 THR B N 1
ATOM 6260 C CA . THR B 1 378 ? -3.377 -12.68 -8.016 1 95.69 378 THR B CA 1
ATOM 6261 C C . THR B 1 378 ? -4.238 -13.625 -8.852 1 95.69 378 THR B C 1
ATOM 6263 O O . THR B 1 378 ? -5.328 -13.25 -9.297 1 95.69 378 THR B O 1
ATOM 6266 N N . TYR B 1 379 ? -3.828 -14.828 -9.039 1 95.75 379 TYR B N 1
ATOM 6267 C CA . TYR B 1 379 ? -4.508 -15.781 -9.914 1 95.75 379 TYR B CA 1
ATOM 6268 C C . TYR B 1 379 ? -5.961 -15.953 -9.5 1 95.75 379 TYR B C 1
ATOM 6270 O O . TYR B 1 379 ? -6.863 -15.891 -10.336 1 95.75 379 TYR B O 1
ATOM 6278 N N . PHE B 1 380 ? -6.176 -16.109 -8.219 1 94.06 380 PHE B N 1
ATOM 6279 C CA . PHE B 1 380 ? -7.547 -16.25 -7.75 1 94.06 380 PHE B CA 1
ATOM 6280 C C . PHE B 1 380 ? -8.031 -14.961 -7.086 1 94.06 380 PHE B C 1
ATOM 6282 O O . PHE B 1 380 ? -8.938 -14.992 -6.25 1 94.06 380 PHE B O 1
ATOM 6289 N N . GLY B 1 381 ? -7.379 -13.898 -7.324 1 93.62 381 GLY B N 1
ATOM 6290 C CA . GLY B 1 381 ? -7.891 -12.617 -6.867 1 93.62 381 GLY B CA 1
ATOM 6291 C C . GLY B 1 381 ? -7.262 -12.148 -5.57 1 93.62 381 GLY B C 1
ATOM 6292 O O . GLY B 1 381 ? -7.797 -11.266 -4.895 1 93.62 381 GLY B O 1
ATOM 6293 N N . GLY B 1 382 ? -6.223 -12.688 -5.145 1 95.5 382 GLY B N 1
ATOM 6294 C CA . GLY B 1 382 ? -5.465 -12.195 -4.004 1 95.5 382 GLY B CA 1
ATOM 6295 C C . GLY B 1 382 ? -4.57 -11.023 -4.344 1 95.5 382 GLY B C 1
ATOM 6296 O O . GLY B 1 382 ? -4.762 -10.367 -5.371 1 95.5 382 GLY B O 1
ATOM 6297 N N . SER B 1 383 ? -3.703 -10.734 -3.377 1 95.25 383 SER B N 1
ATOM 6298 C CA . SER B 1 383 ? -2.791 -9.609 -3.594 1 95.25 383 SER B CA 1
ATOM 6299 C C . SER B 1 383 ? -1.479 -9.812 -2.846 1 95.25 383 SER B C 1
ATOM 6301 O O . SER B 1 383 ? -1.408 -10.617 -1.91 1 95.25 383 SER B O 1
ATOM 6303 N N . LEU B 1 384 ? -0.458 -9.195 -3.33 1 96.88 384 LEU B N 1
ATOM 6304 C CA . LEU B 1 384 ? 0.873 -9.141 -2.736 1 96.88 384 LEU B CA 1
ATOM 6305 C C . LEU B 1 384 ? 1.382 -7.703 -2.68 1 96.88 384 LEU B C 1
ATOM 6307 O O . LEU B 1 384 ? 1.457 -7.023 -3.707 1 96.88 384 LEU B O 1
ATOM 6311 N N . GLU B 1 385 ? 1.659 -7.238 -1.455 1 94.69 385 GLU B N 1
ATOM 6312 C CA . GLU B 1 385 ? 2.09 -5.855 -1.269 1 94.69 385 GLU B CA 1
ATOM 6313 C C . GLU B 1 385 ? 3.369 -5.785 -0.438 1 94.69 385 GLU B C 1
ATOM 6315 O O . GLU B 1 385 ? 3.508 -6.496 0.559 1 94.69 385 GLU B O 1
ATOM 6320 N N . LEU B 1 386 ? 4.277 -4.969 -0.894 1 94.75 386 LEU B N 1
ATOM 6321 C CA . LEU B 1 386 ? 5.52 -4.742 -0.166 1 94.75 386 LEU B CA 1
ATOM 6322 C C . LEU B 1 386 ? 5.574 -3.324 0.393 1 94.75 386 LEU B C 1
ATOM 6324 O O . LEU B 1 386 ? 5.211 -2.367 -0.295 1 94.75 386 LEU B O 1
ATOM 6328 N N . VAL B 1 387 ? 5.922 -3.191 1.607 1 93.69 387 VAL B N 1
ATOM 6329 C CA . VAL B 1 387 ? 6.148 -1.896 2.236 1 93.69 387 VAL B CA 1
ATOM 6330 C C . VAL B 1 387 ? 7.547 -1.853 2.844 1 93.69 387 VAL B C 1
ATOM 6332 O O . VAL B 1 387 ? 7.883 -2.668 3.707 1 93.69 387 VAL B O 1
ATOM 6335 N N . SER B 1 388 ? 8.312 -0.932 2.391 1 92.12 388 SER B N 1
ATOM 6336 C CA . SER B 1 388 ? 9.68 -0.803 2.877 1 92.12 388 SER B CA 1
ATOM 6337 C C . SER B 1 388 ? 9.766 0.202 4.02 1 92.12 388 SER B C 1
ATOM 6339 O O . SER B 1 388 ? 9.172 1.277 3.957 1 92.12 388 SER B O 1
ATOM 6341 N N . LEU B 1 389 ? 10.328 -0.14 5.07 1 93 389 LEU B N 1
ATOM 6342 C CA . LEU B 1 389 ? 10.82 0.765 6.102 1 93 389 LEU B CA 1
ATOM 6343 C C . LEU B 1 389 ? 12.32 1.014 5.938 1 93 389 LEU B C 1
ATOM 6345 O O . LEU B 1 389 ? 13.141 0.331 6.555 1 93 389 LEU B O 1
ATOM 6349 N N . ASP B 1 390 ? 12.57 2.012 5.16 1 90.44 390 ASP B N 1
ATOM 6350 C CA . ASP B 1 390 ? 13.945 2.252 4.734 1 90.44 390 ASP B CA 1
ATOM 6351 C C . ASP B 1 390 ? 14.867 2.42 5.938 1 90.44 390 ASP B C 1
ATOM 6353 O O . ASP B 1 390 ? 14.586 3.207 6.84 1 90.44 390 ASP B O 1
ATOM 6357 N N . GLY B 1 391 ? 15.969 1.681 5.875 1 92.06 391 GLY B N 1
ATOM 6358 C CA . GLY B 1 391 ? 16.938 1.697 6.953 1 92.06 391 GLY B CA 1
ATOM 6359 C C . GLY B 1 391 ? 16.688 0.626 7.996 1 92.06 391 GLY B C 1
ATOM 6360 O O . GLY B 1 391 ? 17.578 0.333 8.812 1 92.06 391 GLY B O 1
ATOM 6361 N N . TRP B 1 392 ? 15.562 -0.015 7.91 1 95 392 TRP B N 1
ATOM 6362 C CA . TRP B 1 392 ? 15.188 -0.964 8.953 1 95 392 TRP B CA 1
ATOM 6363 C C . TRP B 1 392 ? 14.852 -2.326 8.352 1 95 392 TRP B C 1
ATOM 6365 O O . TRP B 1 392 ? 15.594 -3.295 8.547 1 95 392 TRP B O 1
ATOM 6375 N N . GLY B 1 393 ? 13.867 -2.373 7.566 1 95.88 393 GLY B N 1
ATOM 6376 C CA . GLY B 1 393 ? 13.445 -3.656 7.02 1 95.88 393 GLY B CA 1
ATOM 6377 C C . GLY B 1 393 ? 12.281 -3.543 6.055 1 95.88 393 GLY B C 1
ATOM 6378 O O . GLY B 1 393 ? 12.039 -2.473 5.496 1 95.88 393 GLY B O 1
ATOM 6379 N N . THR B 1 394 ? 11.633 -4.668 5.719 1 95.81 394 THR B N 1
ATOM 6380 C CA . THR B 1 394 ? 10.523 -4.746 4.77 1 95.81 394 THR B CA 1
ATOM 6381 C C . THR B 1 394 ? 9.383 -5.586 5.336 1 95.81 394 THR B C 1
ATOM 6383 O O . THR B 1 394 ? 9.617 -6.625 5.957 1 95.81 394 THR B O 1
ATOM 6386 N N . ASP B 1 395 ? 8.18 -5.078 5.16 1 97.31 395 ASP B N 1
ATOM 6387 C CA . ASP B 1 395 ? 6.969 -5.859 5.41 1 97.31 395 ASP B CA 1
ATOM 6388 C C . ASP B 1 395 ? 6.293 -6.258 4.102 1 97.31 395 ASP B C 1
ATOM 6390 O O . ASP B 1 395 ? 6.055 -5.414 3.236 1 97.31 395 ASP B O 1
ATOM 6394 N N . VAL B 1 396 ? 6.07 -7.539 4.008 1 97.69 396 VAL B N 1
ATOM 6395 C CA . VAL B 1 396 ? 5.355 -8.031 2.836 1 97.69 396 VAL B CA 1
ATOM 6396 C C . VAL B 1 396 ? 4.004 -8.609 3.26 1 97.69 396 VAL B C 1
ATOM 6398 O O . VAL B 1 396 ? 3.926 -9.375 4.223 1 97.69 396 VAL B O 1
ATOM 6401 N N . TYR B 1 397 ? 2.975 -8.203 2.547 1 97.38 397 TYR B N 1
ATOM 6402 C CA . TYR B 1 397 ? 1.617 -8.641 2.854 1 97.38 397 TYR B CA 1
ATOM 6403 C C . TYR B 1 397 ? 1.052 -9.5 1.725 1 97.38 397 TYR B C 1
ATOM 6405 O O . TYR B 1 397 ? 0.899 -9.023 0.596 1 97.38 397 TYR B O 1
ATOM 6413 N N . LEU B 1 398 ? 0.765 -10.703 2.049 1 98.38 398 LEU B N 1
ATOM 6414 C CA . LEU B 1 398 ? 0.062 -11.609 1.15 1 98.38 398 LEU B CA 1
ATOM 6415 C C . LEU B 1 398 ? -1.395 -11.773 1.571 1 98.38 398 LEU B C 1
ATOM 6417 O O . LEU B 1 398 ? -1.682 -12.023 2.744 1 98.38 398 LEU B O 1
ATOM 6421 N N . ARG B 1 399 ? -2.299 -11.562 0.681 1 96.69 399 ARG B N 1
ATOM 6422 C CA . ARG B 1 399 ? -3.717 -11.836 0.889 1 96.69 399 ARG B CA 1
ATOM 6423 C C . ARG B 1 399 ? -4.227 -12.883 -0.097 1 96.69 399 ARG B C 1
ATOM 6425 O O . ARG B 1 399 ? -4.062 -12.727 -1.31 1 96.69 399 ARG B O 1
ATOM 6432 N N . VAL B 1 400 ? -4.824 -13.93 0.397 1 96.88 400 VAL B N 1
ATOM 6433 C CA . VAL B 1 400 ? -5.383 -14.977 -0.446 1 96.88 400 VAL B CA 1
ATOM 6434 C C . VAL B 1 400 ? -6.855 -15.195 -0.1 1 96.88 400 VAL B C 1
ATOM 6436 O O . VAL B 1 400 ? -7.223 -15.234 1.076 1 96.88 400 VAL B O 1
ATOM 6439 N N . PRO B 1 401 ? -7.668 -15.328 -1.147 1 94.88 401 PRO B N 1
ATOM 6440 C CA . PRO B 1 401 ? -9.086 -15.57 -0.868 1 94.88 401 PRO B CA 1
ATOM 6441 C C . PRO B 1 401 ? -9.328 -16.922 -0.214 1 94.88 401 PRO B C 1
ATOM 6443 O O . PRO B 1 401 ? -8.75 -17.938 -0.633 1 94.88 401 PRO B O 1
ATOM 6446 N N . LYS B 1 402 ? -10.242 -16.938 0.782 1 93 402 LYS B N 1
ATOM 6447 C CA . LYS B 1 402 ? -10.445 -18.156 1.569 1 93 402 LYS B CA 1
ATOM 6448 C C . LYS B 1 402 ? -11.719 -18.875 1.15 1 93 402 LYS B C 1
ATOM 6450 O O . LYS B 1 402 ? -11.844 -20.094 1.332 1 93 402 LYS B O 1
ATOM 6455 N N . LEU B 1 403 ? -12.703 -18.219 0.488 1 86.38 403 LEU B N 1
ATOM 6456 C CA . LEU B 1 403 ? -14.016 -18.781 0.212 1 86.38 403 LEU B CA 1
ATOM 6457 C C . LEU B 1 403 ? -13.992 -19.594 -1.082 1 86.38 403 LEU B C 1
ATOM 6459 O O . LEU B 1 403 ? -14.898 -20.391 -1.333 1 86.38 403 LEU B O 1
ATOM 6463 N N . GLY B 1 404 ? -13.008 -19.312 -1.891 1 91.25 404 GLY B N 1
ATOM 6464 C CA . GLY B 1 404 ? -12.883 -20.031 -3.15 1 91.25 404 GLY B CA 1
ATOM 6465 C C . GLY B 1 404 ? -13.922 -19.609 -4.176 1 91.25 404 GLY B C 1
ATOM 6466 O O . GLY B 1 404 ? -14.188 -20.344 -5.133 1 91.25 404 GLY B O 1
ATOM 6467 N N . THR B 1 405 ? -14.516 -18.438 -4.023 1 90.94 405 THR B N 1
ATOM 6468 C CA . THR B 1 405 ? -15.617 -18.031 -4.883 1 90.94 405 THR B CA 1
ATOM 6469 C C . THR B 1 405 ? -15.133 -17.094 -5.98 1 90.94 405 THR B C 1
ATOM 6471 O O . THR B 1 405 ? -15.875 -16.781 -6.91 1 90.94 405 THR B O 1
ATOM 6474 N N . ASN B 1 406 ? -13.93 -16.703 -5.848 1 91.56 406 ASN B N 1
ATOM 6475 C CA . ASN B 1 406 ? -13.398 -15.805 -6.863 1 91.56 406 ASN B CA 1
ATOM 6476 C C . ASN B 1 406 ? -13.102 -16.547 -8.164 1 91.56 406 ASN B C 1
ATOM 6478 O O . ASN B 1 406 ? -12.555 -17.641 -8.148 1 91.56 406 ASN B O 1
ATOM 6482 N N . LEU B 1 407 ? -13.414 -15.859 -9.234 1 87.38 407 LEU B N 1
ATOM 6483 C CA . LEU B 1 407 ? -13.055 -16.406 -10.539 1 87.38 407 LEU B CA 1
ATOM 6484 C C . LEU B 1 407 ? -11.57 -16.203 -10.812 1 87.38 407 LEU B C 1
ATOM 6486 O O . LEU B 1 407 ? -10.984 -15.211 -10.398 1 87.38 407 LEU B O 1
ATOM 6490 N N . GLU B 1 408 ? -11.016 -17.219 -11.547 1 88.31 408 GLU B N 1
ATOM 6491 C CA . GLU B 1 408 ? -9.641 -17.062 -12 1 88.31 408 GLU B CA 1
ATOM 6492 C C . GLU B 1 408 ? -9.461 -15.758 -12.781 1 88.31 408 GLU B C 1
ATOM 6494 O O . GLU B 1 408 ? -10.344 -15.359 -13.539 1 88.31 408 GLU B O 1
ATOM 6499 N N . GLY B 1 409 ? -8.32 -15.109 -12.586 1 84 409 GLY B N 1
ATOM 6500 C CA . GLY B 1 409 ? -8.039 -13.828 -13.211 1 84 409 GLY B CA 1
ATOM 6501 C C . GLY B 1 409 ? -7.387 -13.945 -14.57 1 84 409 GLY B C 1
ATOM 6502 O O . GLY B 1 409 ? -6.383 -13.289 -14.844 1 84 409 GLY B O 1
ATOM 6503 N N . ILE B 1 410 ? -7.73 -14.758 -15.531 1 80.5 410 ILE B N 1
ATOM 6504 C CA . ILE B 1 410 ? -7.055 -14.992 -16.797 1 80.5 410 ILE B CA 1
ATOM 6505 C C . ILE B 1 410 ? -7.426 -13.898 -17.797 1 80.5 410 ILE B C 1
ATOM 6507 O O . ILE B 1 410 ? -6.703 -13.664 -18.766 1 80.5 410 ILE B O 1
ATOM 6511 N N . GLU B 1 411 ? -8.648 -13.164 -17.641 1 66.19 411 GLU B N 1
ATOM 6512 C CA . GLU B 1 411 ? -8.984 -12.172 -18.656 1 66.19 411 GLU B CA 1
ATOM 6513 C C . GLU B 1 411 ? -8.594 -10.766 -18.219 1 66.19 411 GLU B C 1
ATOM 6515 O O . GLU B 1 411 ? -9.109 -9.773 -18.734 1 66.19 411 GLU B O 1
ATOM 6520 N N . VAL B 1 412 ? -7.492 -10.711 -17.422 1 55.06 412 VAL B N 1
ATOM 6521 C CA . VAL B 1 412 ? -7.172 -9.359 -16.984 1 55.06 412 VAL B CA 1
ATOM 6522 C C . VAL B 1 412 ? -6.398 -8.633 -18.078 1 55.06 412 VAL B C 1
ATOM 6524 O O . VAL B 1 412 ? -5.676 -9.258 -18.859 1 55.06 412 VAL B O 1
#

Radius of gyration: 32.47 Å; Cα contacts (8 Å, |Δi|>4): 1332; chains: 2; bounding box: 94×95×97 Å

Secondary structure (DSSP, 8-state):
-------THHHHHHHHHHHHHHH--HHHHHHHTSPP---BHHHHHHHHHT--HHHHHHHHHHHHHHHHHHHHHHHHHHHTS-HHHHTSHHHHHHHHHHHHHHHHHHHPPPP-SHHHHHHHHHHHHHHHHHGGGHHHHHHHHHHHTGGGS-HHHHHHHHHHHHHHHHHHHHHHHHHHHHHHHHHT-S--TTEETTEEEEEEHHHHHHHHHHHHHTSPPSSTT----EEEEE-TT-EEEE-HHHHHHHHHHHHHHHHHHHHHHTTTSSSPPPEEEEEEE-SSEEEEEEEE-S---SSSTT---SSGGGGG---TTT-GGGG-HHHHHHHHHHHHSSS-----HHHHHHHHHHHHHSSSTTSSS-----S-HHHHHHHHHHHTT-EEEEEEETTTEEEEEEEEESSS-SBP-TT-/-------HHHHHHHHHHHHHHHH--HHHHHHHTSPP---BHHHHHHHHHT--HHHHHHHHHHHHHHHHHHHHHHHHHHHTS-HHHHTSHHHHHHHHHHHHHHHHHHHPPPP-SHHHHHHHHHHHHHHHHHGGGHHHHHHHHHHHTGGGS-HHHHHHHHHHHHHHHHHHHHHHHHHHHHHHHHHT-S--TTEETTEEEEEEHHHHHHHHHHHHHTSPPSSTT----EEEEE-TT-EEEE-HHHHHHHHHHHHHHHHHHHHHHTTTSSSPPPEEEEEEE-SSEEEEEEEE-S---SS-TT---SSGGGGG---TTT-GGGG-HHHHHHHHHHHHSSS-----HHHHHHHHHHHHHSSSTTSSS-----S-HHHHHHHHHHHTT-EEEEEEETTTEEEEEEEEESSS-SBP-TT-

Organism: Armillaria gallica (NCBI:txid47427)

pLDDT: mean 87.36, std 16.73, range [26.41, 98.81]